Protein AF-0000000084514909 (afdb_homodimer)

Structure (mmCIF, N/CA/C/O backbone):
data_AF-0000000084514909-model_v1
#
loop_
_entity.id
_entity.type
_entity.pdbx_description
1 polymer 'Pyruvate kinase'
#
loop_
_atom_site.group_PDB
_atom_site.id
_atom_site.type_symbol
_atom_site.label_atom_id
_atom_site.label_alt_id
_atom_site.label_comp_id
_atom_site.label_asym_id
_atom_site.label_entity_id
_atom_site.label_seq_id
_atom_site.pdbx_PDB_ins_code
_atom_site.Cartn_x
_atom_site.Cartn_y
_atom_site.Cartn_z
_atom_site.occupancy
_atom_site.B_iso_or_equiv
_atom_site.auth_seq_id
_atom_site.auth_comp_id
_atom_site.auth_asym_id
_atom_site.auth_atom_id
_atom_site.pdbx_PDB_model_num
ATOM 1 N N . MET A 1 1 ? -3.527 11.102 -21.078 1 79.94 1 MET A N 1
ATOM 2 C CA . MET A 1 1 ? -3.75 11.445 -19.672 1 79.94 1 MET A CA 1
ATOM 3 C C . MET A 1 1 ? -2.855 10.609 -18.766 1 79.94 1 MET A C 1
ATOM 5 O O . MET A 1 1 ? -2.791 9.391 -18.906 1 79.94 1 MET A O 1
ATOM 9 N N . SER A 1 2 ? -2.047 11.258 -17.984 1 88.5 2 SER A N 1
ATOM 10 C CA . SER A 1 2 ? -1.167 10.57 -17.031 1 88.5 2 SER A CA 1
ATOM 11 C C . SER A 1 2 ? -1.958 9.961 -15.883 1 88.5 2 SER A C 1
ATOM 13 O O . SER A 1 2 ? -3.146 10.242 -15.719 1 88.5 2 SER A O 1
ATOM 15 N N . GLN A 1 3 ? -1.346 9.023 -15.188 1 90.44 3 GLN A N 1
ATOM 16 C CA . GLN A 1 3 ? -1.979 8.461 -14 1 90.44 3 GLN A CA 1
ATOM 17 C C . GLN A 1 3 ? -2.357 9.555 -13.008 1 90.44 3 GLN A C 1
ATOM 19 O O . GLN A 1 3 ? -3.424 9.5 -12.391 1 90.44 3 GLN A O 1
ATOM 24 N N . LEU A 1 4 ? -1.54 10.539 -12.852 1 93.75 4 LEU A N 1
ATOM 25 C CA . LEU A 1 4 ? -1.827 11.648 -11.945 1 93.75 4 LEU A CA 1
ATOM 26 C C . LEU A 1 4 ? -3.072 12.406 -12.391 1 93.75 4 LEU A C 1
ATOM 28 O O . LEU A 1 4 ? -3.936 12.727 -11.57 1 93.75 4 LEU A O 1
ATOM 32 N N . ALA A 1 5 ? -3.174 12.68 -13.648 1 94.94 5 ALA A N 1
ATOM 33 C CA . ALA A 1 5 ? -4.359 13.344 -14.18 1 94.94 5 ALA A CA 1
ATOM 34 C C . ALA A 1 5 ? -5.617 12.523 -13.922 1 94.94 5 ALA A C 1
ATOM 36 O O . ALA A 1 5 ? -6.664 13.07 -13.57 1 94.94 5 ALA A O 1
ATOM 37 N N . HIS A 1 6 ? -5.492 11.211 -14.109 1 94.56 6 HIS A N 1
ATOM 38 C CA . HIS A 1 6 ? -6.598 10.305 -13.836 1 94.56 6 HIS A CA 1
ATOM 39 C C . HIS A 1 6 ? -7.016 10.367 -12.367 1 94.56 6 HIS A C 1
ATOM 41 O O . HIS A 1 6 ? -8.211 10.367 -12.062 1 94.56 6 HIS A O 1
ATOM 47 N N . ASN A 1 7 ? -6.066 10.438 -11.469 1 95.94 7 ASN A N 1
ATOM 48 C CA . ASN A 1 7 ? -6.336 10.484 -10.039 1 95.94 7 ASN A CA 1
ATOM 49 C C . ASN A 1 7 ? -7.223 11.672 -9.672 1 95.94 7 ASN A C 1
ATOM 51 O O . ASN A 1 7 ? -8.023 11.586 -8.734 1 95.94 7 ASN A O 1
ATOM 55 N N . LEU A 1 8 ? -7.082 12.773 -10.422 1 96 8 LEU A N 1
ATOM 56 C CA . LEU A 1 8 ? -7.828 13.992 -10.133 1 96 8 LEU A CA 1
ATOM 57 C C . LEU A 1 8 ? -9.305 13.82 -10.469 1 96 8 LEU A C 1
ATOM 59 O O . LEU A 1 8 ? -10.148 14.609 -10.031 1 96 8 LEU A O 1
ATOM 63 N N . THR A 1 9 ? -9.648 12.789 -11.242 1 94.38 9 THR A N 1
ATOM 64 C CA . THR A 1 9 ? -11.016 12.578 -11.688 1 94.38 9 THR A CA 1
ATOM 65 C C . THR A 1 9 ? -11.703 11.5 -10.852 1 94.38 9 THR A C 1
ATOM 67 O O . THR A 1 9 ? -12.898 11.242 -11.023 1 94.38 9 THR A O 1
ATOM 70 N N . LEU A 1 10 ? -10.977 10.844 -10.008 1 94.56 10 LEU A N 1
ATOM 71 C CA . LEU A 1 10 ? -11.508 9.742 -9.219 1 94.56 10 LEU A CA 1
ATOM 72 C C . LEU A 1 10 ? -12.562 10.234 -8.242 1 94.56 10 LEU A C 1
ATOM 74 O O . LEU A 1 10 ? -12.547 11.391 -7.828 1 94.56 10 LEU A O 1
ATOM 78 N N . SER A 1 11 ? -13.492 9.328 -7.918 1 93.38 11 SER A N 1
ATOM 79 C CA . SER A 1 11 ? -14.523 9.57 -6.914 1 93.38 11 SER A CA 1
ATOM 80 C C . SER A 1 11 ? -14.773 8.328 -6.07 1 93.38 11 SER A C 1
ATOM 82 O O . SER A 1 11 ? -14.789 7.211 -6.59 1 93.38 11 SER A O 1
ATOM 84 N N . ILE A 1 12 ? -14.93 8.562 -4.801 1 92.81 12 ILE A N 1
ATOM 85 C CA . ILE A 1 12 ? -15.227 7.43 -3.93 1 92.81 12 ILE A CA 1
ATOM 86 C C . ILE A 1 12 ? -16.734 7.266 -3.791 1 92.81 12 ILE A C 1
ATOM 88 O O . ILE A 1 12 ? -17.203 6.41 -3.037 1 92.81 12 ILE A O 1
ATOM 92 N N . PHE A 1 13 ? -17.5 8.023 -4.508 1 87.25 13 PHE A N 1
ATOM 93 C CA . PHE A 1 13 ? -18.953 8.039 -4.332 1 87.25 13 PHE A CA 1
ATOM 94 C C . PHE A 1 13 ? -19.641 7.344 -5.496 1 87.25 13 PHE A C 1
ATOM 96 O O . PHE A 1 13 ? -20.875 7.176 -5.488 1 87.25 13 PHE A O 1
ATOM 103 N N . GLU A 1 14 ? -18.875 6.926 -6.438 1 83.25 14 GLU A N 1
ATOM 104 C CA . GLU A 1 14 ? -19.438 6.207 -7.578 1 83.25 14 GLU A CA 1
ATOM 105 C C . GLU A 1 14 ? -19.547 4.715 -7.289 1 83.25 14 GLU A C 1
ATOM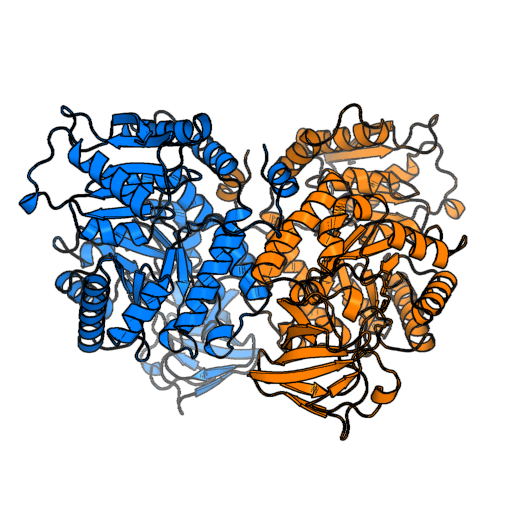 107 O O . GLU A 1 14 ? -18.797 4.176 -6.473 1 83.25 14 GLU A O 1
ATOM 112 N N . PRO A 1 15 ? -20.5 4.109 -7.961 1 81.94 15 PRO A N 1
ATOM 113 C CA . PRO A 1 15 ? -20.641 2.66 -7.777 1 81.94 15 PRO A CA 1
ATOM 114 C C . PRO A 1 15 ? -19.438 1.885 -8.32 1 81.94 15 PRO A C 1
ATOM 116 O O . PRO A 1 15 ? -18.719 2.377 -9.203 1 81.94 15 PRO A O 1
ATOM 119 N N . LEU A 1 16 ? -19.328 0.711 -7.797 1 81 16 LEU A N 1
ATOM 120 C CA . LEU A 1 16 ? -18.25 -0.158 -8.25 1 81 16 LEU A CA 1
ATOM 121 C C . LEU A 1 16 ? -18.562 -0.744 -9.617 1 81 16 LEU A C 1
ATOM 123 O O . LEU A 1 16 ? -19.719 -0.833 -10.016 1 81 16 LEU A O 1
ATOM 127 N N . ALA A 1 17 ? -17.469 -1.122 -10.258 1 82.56 17 ALA A N 1
ATOM 128 C CA . ALA A 1 17 ? -17.594 -1.82 -11.531 1 82.56 17 ALA A CA 1
ATOM 129 C C . ALA A 1 17 ? -18.297 -3.164 -11.352 1 82.56 17 ALA A C 1
ATOM 131 O O . ALA A 1 17 ? -18.266 -3.742 -10.258 1 82.56 17 ALA A O 1
ATOM 132 N N . ASN A 1 18 ? -18.922 -3.609 -12.367 1 84.94 18 ASN A N 1
ATOM 133 C CA . ASN A 1 18 ? -19.641 -4.879 -12.32 1 84.94 18 ASN A CA 1
ATOM 134 C C . ASN A 1 18 ? -18.719 -6.051 -12.672 1 84.94 18 ASN A C 1
ATOM 136 O O . ASN A 1 18 ? -19.188 -7.176 -12.844 1 84.94 18 ASN A O 1
ATOM 140 N N . TYR A 1 19 ? -17.547 -5.723 -12.906 1 91.44 19 TYR A N 1
ATOM 141 C CA . TYR A 1 19 ? -16.594 -6.766 -13.25 1 91.44 19 TYR A CA 1
ATOM 142 C C . TYR A 1 19 ? -15.297 -6.609 -12.461 1 91.44 19 TYR A C 1
ATOM 144 O O . TYR A 1 19 ? -14.781 -5.5 -12.32 1 91.44 19 TYR A O 1
ATOM 152 N N . ARG A 1 20 ? -14.812 -7.734 -11.875 1 95.56 20 ARG A N 1
ATOM 153 C CA . ARG A 1 20 ? -13.539 -7.75 -11.156 1 95.56 20 ARG A CA 1
ATOM 154 C C . ARG A 1 20 ? -12.422 -8.312 -12.039 1 95.56 20 ARG A C 1
ATOM 156 O O . ARG A 1 20 ? -12.492 -9.461 -12.477 1 95.56 20 ARG A O 1
ATOM 163 N N . ALA A 1 21 ? -11.383 -7.566 -12.242 1 97 21 ALA A N 1
ATOM 164 C CA . ALA A 1 21 ? -10.281 -7.973 -13.117 1 97 21 ALA A CA 1
ATOM 165 C C . ALA A 1 21 ? -9.367 -8.977 -12.422 1 97 21 ALA A C 1
ATOM 167 O O . ALA A 1 21 ? -8.984 -9.992 -13.016 1 97 21 ALA A O 1
ATOM 168 N N . ASN A 1 22 ? -8.992 -8.758 -11.172 1 98.19 22 ASN A N 1
ATOM 169 C CA . ASN A 1 22 ? -8.07 -9.617 -10.445 1 98.19 22 ASN A CA 1
ATOM 170 C C . ASN A 1 22 ? -8.727 -10.945 -10.062 1 98.19 22 ASN A C 1
ATOM 172 O O . ASN A 1 22 ? -9.914 -10.977 -9.734 1 98.19 22 ASN A O 1
ATOM 176 N N . ARG A 1 23 ? -7.961 -11.945 -10.148 1 98.44 23 ARG A N 1
ATOM 177 C CA . ARG A 1 23 ? -8.414 -13.273 -9.75 1 98.44 23 ARG A CA 1
ATOM 178 C C . ARG A 1 23 ? -7.984 -13.594 -8.32 1 98.44 23 ARG A C 1
ATOM 180 O O . ARG A 1 23 ? -7.004 -13.039 -7.828 1 98.44 23 ARG A O 1
ATOM 187 N N . ILE A 1 24 ? -8.789 -14.508 -7.629 1 98.75 24 ILE A N 1
ATOM 188 C CA . ILE A 1 24 ? -8.508 -14.797 -6.227 1 98.75 24 ILE A CA 1
ATOM 189 C C . ILE A 1 24 ? -8.211 -16.281 -6.059 1 98.75 24 ILE A C 1
ATOM 191 O O . ILE A 1 24 ? -9.008 -17.141 -6.465 1 98.75 24 ILE A O 1
ATOM 195 N N . ILE A 1 25 ? -7.066 -16.562 -5.52 1 98.88 25 ILE A N 1
ATOM 196 C CA . ILE A 1 25 ? -6.656 -17.922 -5.188 1 98.88 25 ILE A CA 1
ATOM 197 C C . ILE A 1 25 ? -6.941 -18.203 -3.713 1 98.88 25 ILE A C 1
ATOM 199 O O . ILE A 1 25 ? -6.586 -17.406 -2.844 1 98.88 25 ILE A O 1
ATOM 203 N N . CYS A 1 26 ? -7.594 -19.297 -3.424 1 98.81 26 CYS A N 1
ATOM 204 C CA . CYS A 1 26 ? -7.887 -19.688 -2.047 1 98.81 26 CYS A CA 1
ATOM 205 C C . CYS A 1 26 ? -7.211 -21 -1.69 1 98.81 26 CYS A C 1
ATOM 207 O O . CYS A 1 26 ? -7.246 -21.953 -2.475 1 98.81 26 CYS A O 1
ATOM 209 N N . THR A 1 27 ? -6.598 -21.031 -0.572 1 98.56 27 THR A N 1
ATOM 210 C CA . THR A 1 27 ? -6.043 -22.281 -0.065 1 98.56 27 THR A CA 1
ATOM 211 C C . THR A 1 27 ? -7.117 -23.109 0.636 1 98.56 27 THR A C 1
ATOM 213 O O . THR A 1 27 ? -7.852 -22.594 1.479 1 98.56 27 THR A O 1
ATOM 216 N N . ILE A 1 28 ? -7.176 -24.359 0.264 1 98.62 28 ILE A N 1
ATOM 217 C CA . ILE A 1 28 ? -8.219 -25.219 0.816 1 98.62 28 ILE A CA 1
ATOM 218 C C . ILE A 1 28 ? -7.672 -25.984 2.014 1 98.62 28 ILE A C 1
ATOM 220 O O . ILE A 1 28 ? -6.566 -26.531 1.955 1 98.62 28 ILE A O 1
ATOM 224 N N . GLY A 1 29 ? -8.398 -25.891 3.055 1 97.75 29 GLY A N 1
ATOM 225 C CA . GLY A 1 29 ? -8.102 -26.656 4.254 1 97.75 29 GLY A CA 1
ATOM 226 C C . GLY A 1 29 ? -9.266 -27.516 4.723 1 97.75 29 GLY A C 1
ATOM 227 O O . GLY A 1 29 ? -10.266 -27.656 4.012 1 97.75 29 GLY A O 1
ATOM 228 N N . PRO A 1 30 ? -9.094 -28.125 5.844 1 96.25 30 PRO A N 1
ATOM 229 C CA . PRO A 1 30 ? -10.125 -29.062 6.332 1 96.25 30 PRO A CA 1
ATOM 230 C C . PRO A 1 30 ? -11.5 -28.406 6.449 1 96.25 30 PRO A C 1
ATOM 232 O O . PRO A 1 30 ? -12.508 -29.016 6.102 1 96.25 30 PRO A O 1
ATOM 235 N N . SER A 1 31 ? -11.555 -27.172 6.84 1 95.44 31 SER A N 1
ATOM 236 C CA . SER A 1 31 ? -12.828 -26.5 7.082 1 95.44 31 SER A CA 1
ATOM 237 C C . SER A 1 31 ? -13.461 -26.031 5.777 1 95.44 31 SER A C 1
ATOM 239 O O . SER A 1 31 ? -14.648 -25.688 5.742 1 95.44 31 SER A O 1
ATOM 241 N N . THR A 1 32 ? -12.727 -26.062 4.691 1 98.25 32 THR A N 1
ATOM 242 C CA . THR A 1 32 ? -13.242 -25.578 3.418 1 98.25 32 THR A CA 1
ATOM 243 C C . THR A 1 32 ? -13.188 -26.672 2.354 1 98.25 32 THR A C 1
ATOM 245 O O . THR A 1 32 ? -13.281 -26.375 1.158 1 98.25 32 THR A O 1
ATOM 248 N N . GLN A 1 33 ? -13.102 -27.891 2.773 1 98 33 GLN A N 1
ATOM 249 C CA . GLN A 1 33 ? -12.859 -29 1.853 1 98 33 GLN A CA 1
ATOM 250 C C . GLN A 1 33 ? -14.172 -29.547 1.298 1 98 33 GLN A C 1
ATOM 252 O O . GLN A 1 33 ? -14.211 -30.078 0.186 1 98 33 GLN A O 1
ATOM 257 N N . SER A 1 34 ? -15.312 -29.422 2.029 1 98.56 34 SER A N 1
ATOM 258 C CA . SER A 1 34 ? -16.578 -30.016 1.596 1 98.56 34 SER A CA 1
ATOM 259 C C . SER A 1 34 ? -17.094 -29.344 0.325 1 98.56 34 SER A C 1
ATOM 261 O O . SER A 1 34 ? -16.734 -28.203 0.035 1 98.56 34 SER A O 1
ATOM 263 N N . VAL A 1 35 ? -17.906 -30.078 -0.401 1 98.81 35 VAL A N 1
ATOM 264 C CA . VAL A 1 35 ? -18.469 -29.562 -1.642 1 98.81 35 VAL A CA 1
ATOM 265 C C . VAL A 1 35 ? -19.25 -28.281 -1.361 1 98.81 35 VAL A C 1
ATOM 267 O O . VAL A 1 35 ? -19.109 -27.297 -2.09 1 98.81 35 VAL A O 1
ATOM 270 N N . GLU A 1 36 ? -19.984 -28.219 -0.277 1 98.69 36 GLU A N 1
ATOM 271 C CA . GLU A 1 36 ? -20.781 -27.047 0.067 1 98.69 36 GLU A CA 1
ATOM 272 C C . GLU A 1 36 ? -19.875 -25.859 0.417 1 98.69 36 GLU A C 1
ATOM 274 O O . GLU A 1 36 ? -20.156 -24.734 0.009 1 98.69 36 GLU A O 1
ATOM 279 N N . ALA A 1 37 ? -18.859 -26.156 1.166 1 98.69 37 ALA A N 1
ATOM 280 C CA . ALA A 1 37 ? -17.922 -25.094 1.52 1 98.69 37 ALA A CA 1
ATOM 281 C C . ALA A 1 37 ? -17.219 -24.547 0.281 1 98.69 37 ALA A C 1
ATOM 283 O O . ALA A 1 37 ? -17 -23.328 0.165 1 98.69 37 ALA A O 1
ATOM 284 N N . LEU A 1 38 ? -16.875 -25.406 -0.587 1 98.88 38 LEU A N 1
ATOM 285 C CA . LEU A 1 38 ? -16.219 -25.016 -1.822 1 98.88 38 LEU A CA 1
ATOM 286 C C . LEU A 1 38 ? -17.156 -24.188 -2.705 1 98.88 38 LEU A C 1
ATOM 288 O O . LEU A 1 38 ? -16.719 -23.203 -3.322 1 98.88 38 LEU A O 1
ATOM 292 N N . LYS A 1 39 ? -18.406 -24.594 -2.781 1 98.81 39 LYS A N 1
ATOM 293 C CA . LYS A 1 39 ? -19.375 -23.781 -3.52 1 98.81 39 LYS A CA 1
ATOM 294 C C . LYS A 1 39 ? -19.453 -22.375 -2.963 1 98.81 39 LYS A C 1
ATOM 296 O O . LYS A 1 39 ? -19.531 -21.406 -3.725 1 98.81 39 LYS A O 1
ATOM 301 N N . ALA A 1 40 ? -19.406 -22.297 -1.657 1 98.75 40 ALA A N 1
ATOM 302 C CA . ALA A 1 40 ? -19.484 -21 -1 1 98.75 40 ALA A CA 1
ATOM 303 C C . ALA A 1 40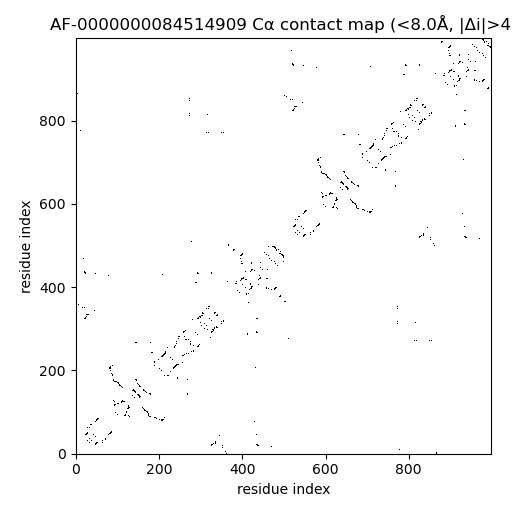 ? -18.266 -20.156 -1.33 1 98.75 40 ALA A C 1
ATOM 305 O O . ALA A 1 40 ? -18.391 -18.938 -1.567 1 98.75 40 ALA A O 1
ATOM 306 N N . LEU A 1 41 ? -17.094 -20.734 -1.33 1 98.81 41 LEU A N 1
ATOM 307 C CA . LEU A 1 41 ? -15.875 -20.016 -1.692 1 98.81 41 LEU A CA 1
ATOM 308 C C . LEU A 1 41 ? -15.938 -19.516 -3.137 1 98.81 41 LEU A C 1
ATOM 310 O O . LEU A 1 41 ? -15.586 -18.375 -3.428 1 98.81 41 LEU A O 1
ATOM 314 N N . ILE A 1 42 ? -16.406 -20.438 -4.016 1 98.75 42 ILE A N 1
ATOM 315 C CA . ILE A 1 42 ? -16.516 -20.094 -5.434 1 98.75 42 ILE A CA 1
ATOM 316 C C . ILE A 1 42 ? -17.484 -18.938 -5.617 1 98.75 42 ILE A C 1
ATOM 318 O O . ILE A 1 42 ? -17.172 -17.969 -6.32 1 98.75 42 ILE A O 1
ATOM 322 N N . GLN A 1 43 ? -18.562 -18.953 -4.91 1 98.38 43 GLN A N 1
ATOM 323 C CA . GLN A 1 43 ? -19.578 -17.906 -5.008 1 98.38 43 GLN A CA 1
ATOM 324 C C . GLN A 1 43 ? -19.078 -16.594 -4.387 1 98.38 43 GLN A C 1
ATOM 326 O O . GLN A 1 43 ? -19.547 -15.516 -4.746 1 98.38 43 GLN A O 1
ATOM 331 N N . SER A 1 44 ? -18.141 -16.766 -3.473 1 98.31 44 SER A N 1
ATOM 332 C CA . SER A 1 44 ? -17.578 -15.586 -2.828 1 98.31 44 SER A CA 1
ATOM 333 C C . SER A 1 44 ? -16.531 -14.922 -3.721 1 98.31 44 SER A C 1
ATOM 335 O O . SER A 1 44 ? -16.172 -13.766 -3.498 1 98.31 44 SER A O 1
ATOM 337 N N . GLY A 1 45 ? -15.961 -15.688 -4.672 1 97.81 45 GLY A N 1
ATOM 338 C CA . GLY A 1 45 ? -15.062 -15.039 -5.613 1 97.81 45 GLY A CA 1
ATOM 339 C C . GLY A 1 45 ? -13.852 -15.883 -5.953 1 97.81 45 GLY A C 1
ATOM 340 O O . GLY A 1 45 ? -12.977 -15.445 -6.715 1 97.81 45 GLY A O 1
ATOM 341 N N . MET A 1 46 ? -13.734 -17.125 -5.473 1 98.69 46 MET A N 1
ATOM 342 C CA . MET A 1 46 ? -12.562 -17.969 -5.707 1 98.69 46 MET A CA 1
ATOM 343 C C . MET A 1 46 ? -12.477 -18.375 -7.172 1 98.69 46 MET A C 1
ATOM 345 O O . MET A 1 46 ? -13.461 -18.828 -7.758 1 98.69 46 MET A O 1
ATOM 349 N N . SER A 1 47 ? -11.266 -18.234 -7.715 1 98.12 47 SER A N 1
ATOM 350 C CA . SER A 1 47 ? -11.016 -18.625 -9.102 1 98.12 47 SER A CA 1
ATOM 351 C C . SER A 1 47 ? -10.102 -19.844 -9.172 1 98.12 47 SER A C 1
ATOM 353 O O . SER A 1 47 ? -10.094 -20.562 -10.172 1 98.12 47 SER A O 1
ATOM 355 N N . VAL A 1 48 ? -9.266 -20.016 -8.188 1 98.88 48 VAL A N 1
ATOM 356 C CA . VAL A 1 48 ? -8.289 -21.109 -8.141 1 98.88 48 VAL A CA 1
ATOM 357 C C . VAL A 1 48 ? -8.266 -21.719 -6.742 1 98.88 48 VAL A C 1
ATOM 359 O O . VAL A 1 48 ? -8.227 -21 -5.738 1 98.88 48 VAL A O 1
ATOM 362 N N . ALA A 1 49 ? -8.367 -23.016 -6.672 1 98.88 49 ALA A N 1
ATOM 363 C CA . ALA A 1 49 ? -8.195 -23.766 -5.422 1 98.88 49 ALA A CA 1
ATOM 364 C C . ALA A 1 49 ? -6.758 -24.234 -5.266 1 98.88 49 ALA A C 1
ATOM 366 O O . ALA A 1 49 ? -6.27 -25.031 -6.074 1 98.88 49 ALA A O 1
ATOM 367 N N . ARG A 1 50 ? -6.145 -23.734 -4.258 1 98.81 50 ARG A N 1
ATOM 368 C CA . ARG A 1 50 ? -4.77 -24.125 -3.963 1 98.81 50 ARG A CA 1
ATOM 369 C C . ARG A 1 50 ? -4.723 -25.266 -2.959 1 98.81 50 ARG A C 1
ATOM 371 O O . ARG A 1 50 ? -5.379 -25.219 -1.918 1 98.81 50 ARG A O 1
ATOM 378 N N . MET A 1 51 ? -3.969 -26.281 -3.309 1 98.25 51 MET A N 1
ATOM 379 C CA . MET A 1 51 ? -3.695 -27.391 -2.406 1 98.25 51 MET A CA 1
ATOM 380 C C . MET A 1 51 ? -2.252 -27.344 -1.914 1 98.25 51 MET A C 1
ATOM 382 O O . MET A 1 51 ? -1.318 -27.5 -2.703 1 98.25 51 MET A O 1
ATOM 386 N N . ASN A 1 52 ? -2.111 -27.219 -0.638 1 97.12 52 ASN A N 1
ATOM 387 C CA . ASN A 1 52 ? -0.79 -27.125 -0.027 1 97.12 52 ASN A CA 1
ATOM 388 C C . ASN A 1 52 ? -0.241 -28.5 0.335 1 97.12 52 ASN A C 1
ATOM 390 O O . ASN A 1 52 ? -0.658 -29.094 1.328 1 97.12 52 ASN A O 1
ATOM 394 N N . PHE A 1 53 ? 0.736 -28.969 -0.344 1 97.62 53 PHE A N 1
ATOM 395 C CA . PHE A 1 53 ? 1.229 -30.328 -0.191 1 97.62 53 PHE A CA 1
ATOM 396 C C . PHE A 1 53 ? 2.297 -30.406 0.893 1 97.62 53 PHE A C 1
ATOM 398 O O . PHE A 1 53 ? 2.852 -31.469 1.156 1 97.62 53 PHE A O 1
ATOM 405 N N . SER A 1 54 ? 2.623 -29.25 1.465 1 91.12 54 SER A N 1
ATOM 406 C CA . SER A 1 54 ? 3.385 -29.312 2.709 1 91.12 54 SER A CA 1
ATOM 407 C C . SER A 1 54 ? 2.609 -30.047 3.793 1 91.12 54 SER A C 1
ATOM 409 O O . SER A 1 54 ? 3.203 -30.562 4.742 1 91.12 54 SER A O 1
ATOM 411 N N . HIS A 1 55 ? 1.35 -30.078 3.543 1 86.38 55 HIS A N 1
ATOM 412 C CA . HIS A 1 55 ? 0.448 -30.703 4.5 1 86.38 55 HIS A CA 1
ATOM 413 C C . HIS A 1 55 ? -0.498 -31.688 3.811 1 86.38 55 HIS A C 1
ATOM 415 O O . HIS A 1 55 ? -0.781 -31.547 2.619 1 86.38 55 HIS A O 1
ATOM 421 N N . GLY A 1 56 ? -0.928 -32.688 4.512 1 86.94 56 GLY A N 1
ATOM 422 C CA . GLY A 1 56 ? -1.953 -33.594 4.016 1 86.94 56 GLY A CA 1
ATOM 423 C C . GLY A 1 56 ? -1.389 -34.75 3.213 1 86.94 56 GLY A C 1
ATOM 424 O O . GLY A 1 56 ? -0.292 -34.625 2.658 1 86.94 56 GLY A O 1
ATOM 425 N N . SER A 1 57 ? -2.174 -35.781 3.062 1 94.81 57 SER A N 1
ATOM 426 C CA . SER A 1 57 ? -1.825 -36.969 2.279 1 94.81 57 SER A CA 1
ATOM 427 C C . SER A 1 57 ? -2.383 -36.875 0.862 1 94.81 57 SER A C 1
ATOM 429 O O . SER A 1 57 ? -3.195 -36 0.565 1 94.81 57 SER A O 1
ATOM 431 N N . HIS A 1 58 ? -1.889 -37.719 -0.021 1 97.19 58 HIS A N 1
ATOM 432 C CA . HIS A 1 58 ? -2.441 -37.781 -1.368 1 97.19 58 HIS A CA 1
ATOM 433 C C . HIS A 1 58 ? -3.936 -38.094 -1.335 1 97.19 58 HIS A C 1
ATOM 435 O O . HIS A 1 58 ? -4.695 -37.594 -2.162 1 97.19 58 HIS A O 1
ATOM 441 N N . GLU A 1 59 ? -4.371 -38.875 -0.408 1 97.44 59 GLU A N 1
ATOM 442 C CA . GLU A 1 59 ? -5.789 -39.219 -0.268 1 97.44 59 GLU A CA 1
ATOM 443 C C . GLU A 1 59 ? -6.609 -37.969 0.086 1 97.44 59 GLU A C 1
ATOM 445 O O . GLU A 1 59 ? -7.68 -37.75 -0.483 1 97.44 59 GLU A O 1
ATOM 450 N N . TYR A 1 60 ? -6.082 -37.25 0.998 1 97.31 60 TYR A N 1
ATOM 451 C CA . TYR A 1 60 ? -6.734 -36 1.378 1 97.31 60 TYR A CA 1
ATOM 452 C C . TYR A 1 60 ? -6.871 -35.062 0.18 1 97.31 60 TYR A C 1
ATOM 454 O O . TYR A 1 60 ? -7.945 -34.531 -0.07 1 97.31 60 TYR A O 1
ATOM 462 N N . HIS A 1 61 ? -5.816 -34.938 -0.547 1 98.12 61 HIS A N 1
ATOM 463 C CA . HIS A 1 61 ? -5.809 -34 -1.68 1 98.12 61 HIS A CA 1
ATOM 464 C C . HIS A 1 61 ? -6.688 -34.531 -2.814 1 98.12 61 HIS A C 1
ATOM 466 O O . HIS A 1 61 ? -7.305 -33.75 -3.535 1 98.12 61 HIS A O 1
ATOM 472 N N . GLN A 1 62 ? -6.719 -35.844 -2.992 1 98.44 62 GLN A N 1
ATOM 473 C CA . GLN A 1 62 ? -7.625 -36.438 -3.984 1 98.44 62 GLN A CA 1
ATOM 474 C C . GLN A 1 62 ? -9.078 -36.062 -3.664 1 98.44 62 GLN A C 1
ATOM 476 O O . GLN A 1 62 ? -9.844 -35.719 -4.559 1 98.44 62 GLN A O 1
ATOM 481 N N . THR A 1 63 ? -9.383 -36.219 -2.4 1 98.38 63 THR A N 1
ATOM 482 C CA . THR A 1 63 ? -10.727 -35.844 -1.965 1 98.38 63 THR A CA 1
ATOM 483 C C . THR A 1 63 ? -11.008 -34.375 -2.268 1 98.38 63 THR A C 1
ATOM 485 O O . THR A 1 63 ? -12.078 -34.031 -2.768 1 98.38 63 THR A O 1
ATOM 488 N N . THR A 1 64 ? -10.062 -33.531 -1.971 1 98.56 64 THR A N 1
ATOM 489 C CA . THR A 1 64 ? -10.211 -32.094 -2.234 1 98.56 64 THR A CA 1
ATOM 490 C C . THR A 1 64 ? -10.422 -31.844 -3.725 1 98.56 64 THR A C 1
ATOM 492 O O . THR A 1 64 ? -11.305 -31.078 -4.105 1 98.56 64 THR A O 1
ATOM 495 N N . ILE A 1 65 ? -9.641 -32.5 -4.578 1 98.69 65 ILE A N 1
ATOM 496 C CA . ILE A 1 65 ? -9.719 -32.344 -6.027 1 98.69 65 ILE A CA 1
ATOM 497 C C . ILE A 1 65 ? -11.109 -32.75 -6.516 1 98.69 65 ILE A C 1
ATOM 499 O O . ILE A 1 65 ? -11.758 -32.031 -7.262 1 98.69 65 ILE A O 1
ATOM 503 N N . ASN A 1 66 ? -11.539 -33.906 -6.047 1 98.75 66 ASN A N 1
ATOM 504 C CA . ASN A 1 66 ? -12.859 -34.375 -6.43 1 98.75 66 ASN A CA 1
ATOM 505 C C . ASN A 1 66 ? -13.961 -33.406 -6.023 1 98.75 66 ASN A C 1
ATOM 507 O O . ASN A 1 66 ? -14.875 -33.125 -6.801 1 98.75 66 ASN A O 1
ATOM 511 N N . ASN A 1 67 ? -13.844 -32.938 -4.805 1 98.88 67 ASN A N 1
ATOM 512 C CA . ASN A 1 67 ? -14.859 -32.031 -4.289 1 98.88 67 ASN A CA 1
ATOM 513 C C . ASN A 1 67 ? -14.867 -30.703 -5.055 1 98.88 67 ASN A C 1
ATOM 515 O O . ASN A 1 67 ? -15.93 -30.141 -5.309 1 98.88 67 ASN A O 1
ATOM 519 N N . VAL A 1 68 ? -13.727 -30.188 -5.438 1 98.81 68 VAL A N 1
ATOM 520 C CA . VAL A 1 68 ? -13.633 -28.953 -6.207 1 98.81 68 VAL A CA 1
ATOM 521 C C . VAL A 1 68 ? -14.297 -29.156 -7.57 1 98.81 68 VAL A C 1
ATOM 523 O O . VAL A 1 68 ? -15.07 -28.297 -8.023 1 98.81 68 VAL A O 1
ATOM 526 N N . ARG A 1 69 ? -13.977 -30.25 -8.195 1 98.56 69 ARG A N 1
ATOM 527 C CA . ARG A 1 69 ? -14.547 -30.547 -9.508 1 98.56 69 ARG A CA 1
ATOM 528 C C . ARG A 1 69 ? -16.062 -30.672 -9.422 1 98.56 69 ARG A C 1
ATOM 530 O O . ARG A 1 69 ? -16.781 -30.156 -10.281 1 98.56 69 ARG A O 1
ATOM 537 N N . GLN A 1 70 ? -16.5 -31.312 -8.398 1 98.75 70 GLN A N 1
ATOM 538 C CA . GLN A 1 70 ? -17.953 -31.453 -8.203 1 98.75 70 GLN A CA 1
ATOM 539 C C . GLN A 1 70 ? -18.609 -30.109 -7.957 1 98.75 70 GLN A C 1
ATOM 541 O O . GLN A 1 70 ? -19.641 -29.797 -8.555 1 98.75 70 GLN A O 1
ATOM 546 N N . ALA A 1 71 ? -18.062 -29.312 -7.047 1 98.81 71 ALA A N 1
ATOM 547 C CA . ALA A 1 71 ? -18.609 -27.984 -6.738 1 98.81 71 ALA A CA 1
ATOM 548 C C . ALA A 1 71 ? -18.672 -27.109 -7.988 1 98.81 71 ALA A C 1
ATOM 550 O O . ALA A 1 71 ? -19.688 -26.469 -8.25 1 98.81 71 ALA A O 1
ATOM 551 N N . ALA A 1 72 ? -17.594 -27.125 -8.766 1 98.44 72 ALA A N 1
ATOM 552 C CA . ALA A 1 72 ? -17.516 -26.344 -10 1 98.44 72 ALA A CA 1
ATOM 553 C C . ALA A 1 72 ? -18.578 -26.797 -11 1 98.44 72 ALA A C 1
ATOM 555 O O . ALA A 1 72 ? -19.25 -25.969 -11.617 1 98.44 72 ALA A O 1
ATOM 556 N N . ALA A 1 73 ? -18.703 -28.062 -11.125 1 97.75 73 ALA A N 1
ATOM 557 C CA . ALA A 1 73 ? -19.688 -28.625 -12.047 1 97.75 73 ALA A CA 1
ATOM 558 C C . ALA A 1 73 ? -21.109 -28.234 -11.641 1 97.75 73 ALA A C 1
ATOM 560 O O . ALA A 1 73 ? -21.922 -27.875 -12.484 1 97.75 73 ALA A O 1
ATOM 561 N N . GLU A 1 74 ? -21.359 -28.328 -10.391 1 98.31 74 GLU A N 1
ATOM 562 C CA . GLU A 1 74 ? -22.688 -28.016 -9.891 1 98.31 74 GLU A CA 1
ATOM 563 C C . GLU A 1 74 ? -23.016 -26.531 -10.078 1 98.31 74 GLU A C 1
ATOM 565 O O . GLU A 1 74 ? -24.172 -26.172 -10.297 1 98.31 74 GLU A O 1
ATOM 570 N N . LEU A 1 75 ? -22.047 -25.703 -10.008 1 97.81 75 LEU A N 1
ATOM 571 C CA . LEU A 1 75 ? -22.25 -24.266 -10.148 1 97.81 75 LEU A CA 1
ATOM 572 C C . LEU A 1 75 ? -22.125 -23.844 -11.609 1 97.81 75 LEU A C 1
ATOM 574 O O . LEU A 1 75 ? -22.453 -22.703 -11.961 1 97.81 75 LEU A O 1
ATOM 578 N N . GLY A 1 76 ? -21.625 -24.703 -12.477 1 96 76 GLY A N 1
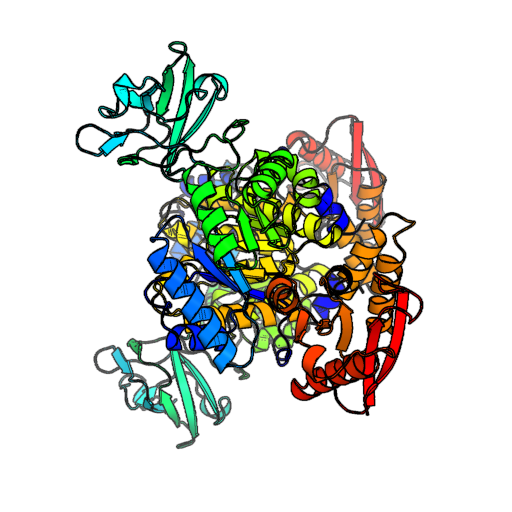ATOM 579 C CA . GLY A 1 76 ? -21.484 -24.406 -13.891 1 96 76 GLY A CA 1
ATOM 580 C C . GLY A 1 76 ? -20.344 -23.453 -14.188 1 96 76 GLY A C 1
ATOM 581 O O . GLY A 1 76 ? -20.469 -22.594 -15.055 1 96 76 GLY A O 1
ATOM 582 N N . VAL A 1 77 ? -19.312 -23.484 -13.391 1 96.88 77 VAL A N 1
ATOM 583 C CA . VAL A 1 77 ? -18.188 -22.594 -13.586 1 96.88 77 VAL A CA 1
ATOM 584 C C . VAL A 1 77 ? -16.891 -23.406 -13.711 1 96.88 77 VAL A C 1
ATOM 586 O O . VAL A 1 77 ? -16.891 -24.609 -13.461 1 96.88 77 VAL A O 1
ATOM 589 N N . HIS A 1 78 ? -15.852 -22.812 -14.188 1 97.19 78 HIS A N 1
ATOM 590 C CA . HIS A 1 78 ? -14.531 -23.422 -14.273 1 97.19 78 HIS A CA 1
ATOM 591 C C . HIS A 1 78 ? -13.633 -22.938 -13.141 1 97.19 78 HIS A C 1
ATOM 593 O O . HIS A 1 78 ? -13.422 -21.734 -12.977 1 97.19 78 HIS A O 1
ATOM 599 N N . VAL A 1 79 ? -13.133 -23.844 -12.32 1 98.56 79 VAL A N 1
ATOM 600 C CA . VAL A 1 79 ? -12.211 -23.531 -11.234 1 98.56 79 VAL A CA 1
ATOM 601 C C . VAL A 1 79 ? -10.898 -24.266 -11.43 1 98.56 79 VAL A C 1
ATOM 603 O O . VAL A 1 79 ? -10.891 -25.469 -11.711 1 98.56 79 VAL A O 1
ATOM 606 N N . ALA A 1 80 ? -9.812 -23.531 -11.383 1 98.81 80 ALA A N 1
ATOM 607 C CA . ALA A 1 80 ? -8.508 -24.156 -11.539 1 98.81 80 ALA A CA 1
ATOM 608 C C . ALA A 1 80 ? -8.039 -24.797 -10.234 1 98.81 80 ALA A C 1
ATOM 610 O O . ALA A 1 80 ? -8.422 -24.344 -9.148 1 98.81 80 ALA A O 1
ATOM 611 N N . ILE A 1 81 ? -7.293 -25.828 -10.391 1 98.81 81 ILE A N 1
ATOM 612 C CA . ILE A 1 81 ? -6.684 -26.531 -9.258 1 98.81 81 ILE A CA 1
ATOM 613 C C . ILE A 1 81 ? -5.164 -26.391 -9.32 1 98.81 81 ILE A C 1
ATOM 615 O O . ILE A 1 81 ? -4.551 -26.734 -10.336 1 98.81 81 ILE A O 1
ATOM 619 N N . ALA A 1 82 ? -4.598 -25.875 -8.234 1 98.88 82 ALA A N 1
ATOM 620 C CA . ALA A 1 82 ? -3.154 -25.672 -8.164 1 98.88 82 ALA A CA 1
ATOM 621 C C . ALA A 1 82 ? -2.533 -26.547 -7.078 1 98.88 82 ALA A C 1
ATOM 623 O O . ALA A 1 82 ? -2.969 -26.516 -5.926 1 98.88 82 ALA A O 1
ATOM 624 N N . LEU A 1 83 ? -1.608 -27.375 -7.488 1 98.81 83 LEU A N 1
ATOM 625 C CA . LEU A 1 83 ? -0.785 -28.141 -6.559 1 98.81 83 LEU A CA 1
ATOM 626 C C . LEU A 1 83 ? 0.442 -27.344 -6.133 1 98.81 83 LEU A C 1
ATOM 628 O O . LEU A 1 83 ? 1.271 -26.984 -6.969 1 98.81 83 LEU A O 1
ATOM 632 N N . ASP A 1 84 ? 0.543 -27.031 -4.852 1 98.38 84 ASP A N 1
ATOM 633 C CA . ASP A 1 84 ? 1.649 -26.266 -4.285 1 98.38 84 ASP A CA 1
ATOM 634 C C . ASP A 1 84 ? 2.666 -27.188 -3.609 1 98.38 84 ASP A C 1
ATOM 636 O O . ASP A 1 84 ? 2.416 -27.703 -2.518 1 98.38 84 ASP A O 1
ATOM 640 N N . THR A 1 85 ? 3.781 -27.281 -4.207 1 98.12 85 THR A N 1
ATOM 641 C CA . THR A 1 85 ? 4.789 -28.203 -3.695 1 98.12 85 THR A CA 1
ATOM 642 C C . THR A 1 85 ? 5.438 -27.656 -2.43 1 98.12 85 THR A C 1
ATOM 644 O O . THR A 1 85 ? 5.438 -26.438 -2.205 1 98.12 85 THR A O 1
ATOM 647 N N . LYS A 1 86 ? 5.945 -28.484 -1.604 1 95.62 86 LYS A N 1
ATOM 648 C CA . LYS A 1 86 ? 6.699 -28.078 -0.422 1 95.62 86 LYS A CA 1
ATOM 649 C C . LYS A 1 86 ? 8.047 -27.469 -0.81 1 95.62 86 LYS A C 1
ATOM 651 O O . LYS A 1 86 ? 8.406 -26.391 -0.33 1 95.62 86 LYS A O 1
ATOM 656 N N . GLY A 1 87 ? 8.727 -28.141 -1.777 1 93.88 87 GLY A N 1
ATOM 657 C CA . GLY A 1 87 ? 10.039 -27.688 -2.227 1 93.88 87 GLY A CA 1
ATOM 658 C C . GLY A 1 87 ? 11.156 -28.125 -1.297 1 93.88 87 GLY A C 1
ATOM 659 O O . GLY A 1 87 ? 10.906 -28.547 -0.167 1 93.88 87 GLY A O 1
ATOM 660 N N . PRO A 1 88 ? 12.367 -28.031 -1.827 1 92.62 88 PRO A N 1
ATOM 661 C CA . PRO A 1 88 ? 13.531 -28.359 -0.999 1 92.62 88 PRO A CA 1
ATOM 662 C C . PRO A 1 88 ? 13.836 -27.281 0.044 1 92.62 88 PRO A C 1
ATOM 664 O O . PRO A 1 88 ? 13.867 -26.094 -0.282 1 92.62 88 PRO A O 1
ATOM 667 N N . GLU A 1 89 ? 13.969 -27.625 1.28 1 91.81 89 GLU A N 1
ATOM 668 C CA . GLU A 1 89 ? 14.25 -26.672 2.355 1 91.81 89 GLU A CA 1
ATOM 669 C C . GLU A 1 89 ? 15.438 -27.141 3.199 1 91.81 89 GLU A C 1
ATOM 671 O O . GLU A 1 89 ? 15.781 -28.328 3.193 1 91.81 89 GLU A O 1
ATOM 676 N N . ILE A 1 90 ? 16.094 -26.172 3.787 1 95.06 90 ILE A N 1
ATOM 677 C CA . ILE A 1 90 ? 17.125 -26.438 4.773 1 95.06 90 ILE A CA 1
ATOM 678 C C . ILE A 1 90 ? 16.547 -26.359 6.18 1 95.06 90 ILE A C 1
ATOM 680 O O . ILE A 1 90 ? 15.781 -25.453 6.488 1 95.06 90 ILE A O 1
ATOM 684 N N . ARG A 1 91 ? 16.828 -27.359 6.996 1 96.56 91 ARG A N 1
ATOM 685 C CA . ARG A 1 91 ? 16.281 -27.391 8.352 1 96.56 91 ARG A CA 1
ATOM 686 C C . ARG A 1 91 ? 17.375 -27.734 9.375 1 96.56 91 ARG A C 1
ATOM 688 O O . ARG A 1 91 ? 18.406 -28.297 9.023 1 96.56 91 ARG A O 1
ATOM 695 N N . THR A 1 92 ? 17.125 -27.391 10.547 1 97.62 92 THR A N 1
ATOM 696 C CA . THR A 1 92 ? 17.969 -27.844 11.656 1 97.62 92 THR A CA 1
ATOM 697 C C . THR A 1 92 ? 17.641 -29.297 12.008 1 97.62 92 THR A C 1
ATOM 699 O O . THR A 1 92 ? 16.625 -29.844 11.562 1 97.62 92 THR A O 1
ATOM 702 N N . GLY A 1 93 ? 18.547 -29.875 12.75 1 97.62 93 GLY A N 1
ATOM 703 C CA . GLY A 1 93 ? 18.281 -31.203 13.273 1 97.62 93 GLY A CA 1
ATOM 704 C C . GLY A 1 93 ? 17.438 -31.188 14.539 1 97.62 93 GLY A C 1
ATOM 705 O O . GLY A 1 93 ? 16.625 -30.297 14.734 1 97.62 93 GLY A O 1
ATOM 706 N N . LEU A 1 94 ? 17.625 -32.25 15.305 1 98 94 LEU A N 1
ATOM 707 C CA . LEU A 1 94 ? 16.922 -32.375 16.578 1 98 94 LEU A CA 1
ATOM 708 C C . LEU A 1 94 ? 17.781 -31.812 17.719 1 98 94 LEU A C 1
ATOM 710 O O . LEU A 1 94 ? 19 -31.875 17.672 1 98 94 LEU A O 1
ATOM 714 N N . PHE A 1 95 ? 17.156 -31.328 18.672 1 97.94 95 PHE A N 1
ATOM 715 C CA . PHE A 1 95 ? 17.844 -30.797 19.844 1 97.94 95 PHE A CA 1
ATOM 716 C C . PHE A 1 95 ? 17.625 -31.688 21.047 1 97.94 95 PHE A C 1
ATOM 718 O O . PHE A 1 95 ? 16.562 -32.312 21.203 1 97.94 95 PHE A O 1
ATOM 725 N N . VAL A 1 96 ? 18.641 -31.719 21.891 1 97.38 96 VAL A N 1
ATOM 726 C CA . VAL A 1 96 ? 18.469 -32.406 23.172 1 97.38 96 VAL A CA 1
ATOM 727 C C . VAL A 1 96 ? 17.359 -31.734 23.969 1 97.38 96 VAL A C 1
ATOM 729 O O . VAL A 1 96 ? 17.406 -30.531 24.219 1 97.38 96 VAL A O 1
ATOM 732 N N . GLY A 1 97 ? 16.375 -32.531 24.344 1 96.5 97 GLY A N 1
ATOM 733 C CA . GLY A 1 97 ? 15.242 -31.984 25.062 1 96.5 97 GLY A CA 1
ATOM 734 C C . GLY A 1 97 ? 14.227 -31.312 24.156 1 96.5 97 GLY A C 1
ATOM 735 O O . GLY A 1 97 ? 13.219 -30.781 24.625 1 96.5 97 GLY A O 1
ATOM 736 N N . GLY A 1 98 ? 14.484 -31.219 22.938 1 96.75 98 GLY A N 1
ATOM 737 C CA . GLY A 1 98 ? 13.508 -30.766 21.953 1 96.75 98 GLY A CA 1
ATOM 738 C C . GLY A 1 98 ? 13.648 -29.297 21.609 1 96.75 98 GLY A C 1
ATOM 739 O O . GLY A 1 98 ? 12.984 -28.797 20.703 1 96.75 98 GLY A O 1
ATOM 740 N N . GLU A 1 99 ? 14.391 -28.578 22.344 1 97 99 GLU A N 1
ATOM 741 C CA . GLU A 1 99 ? 14.57 -27.156 22.094 1 97 99 GLU A CA 1
ATOM 742 C C . GLU A 1 99 ? 15.906 -26.656 22.641 1 97 99 GLU A C 1
ATOM 744 O O . GLU A 1 99 ? 16.547 -27.344 23.422 1 97 99 GLU A O 1
ATOM 749 N N . ALA A 1 100 ? 16.344 -25.578 22.203 1 97.31 100 ALA A N 1
ATOM 750 C CA . ALA A 1 100 ? 17.547 -24.922 22.688 1 97.31 100 ALA A CA 1
ATOM 751 C C . ALA A 1 100 ? 17.312 -23.422 22.859 1 97.31 100 ALA A C 1
ATOM 753 O O . ALA A 1 100 ? 16.75 -22.766 21.969 1 97.31 100 ALA A O 1
ATOM 754 N N . VAL A 1 101 ? 17.656 -22.875 23.969 1 97.5 101 VAL A N 1
ATOM 755 C CA . VAL A 1 101 ? 17.562 -21.453 24.25 1 97.5 101 VAL A CA 1
ATOM 756 C C . VAL A 1 101 ? 18.828 -20.734 23.781 1 97.5 101 VAL A C 1
ATOM 758 O O . VAL A 1 101 ? 19.906 -20.938 24.359 1 97.5 101 VAL A O 1
ATOM 761 N N . MET A 1 102 ? 18.703 -19.969 22.766 1 97.5 102 MET A N 1
ATOM 762 C CA . MET A 1 102 ? 19.828 -19.219 22.203 1 97.5 102 MET A CA 1
ATOM 763 C C . MET A 1 102 ? 19.906 -17.828 22.812 1 97.5 102 MET A C 1
ATOM 765 O O . MET A 1 102 ? 18.953 -17.047 22.703 1 97.5 102 MET A O 1
ATOM 769 N N . GLU A 1 103 ? 20.969 -17.438 23.375 1 96.88 103 GLU A N 1
ATOM 770 C CA . GLU A 1 103 ? 21.141 -16.156 24.031 1 96.88 103 GLU A CA 1
ATOM 771 C C . GLU A 1 103 ? 21.906 -15.172 23.141 1 96.88 103 GLU A C 1
ATOM 773 O O . GLU A 1 103 ? 22.906 -15.539 22.516 1 96.88 103 GLU A O 1
ATOM 778 N N . GLN A 1 104 ? 21.406 -14 23.156 1 95.88 104 GLN A N 1
ATOM 779 C CA . GLN A 1 104 ? 22.062 -12.977 22.344 1 95.88 104 GLN A CA 1
ATOM 780 C C . GLN A 1 104 ? 23.516 -12.812 22.75 1 95.88 104 GLN A C 1
ATOM 782 O O . GLN A 1 104 ? 23.828 -12.727 23.938 1 95.88 104 GLN A O 1
ATOM 787 N N . GLY A 1 105 ? 24.297 -12.797 21.781 1 96.81 105 GLY A N 1
ATOM 788 C CA . GLY A 1 105 ? 25.719 -12.57 22.016 1 96.81 105 GLY A CA 1
ATOM 789 C C . GLY A 1 105 ? 26.5 -13.852 22.234 1 96.81 105 GLY A C 1
ATOM 790 O O . GLY A 1 105 ? 27.734 -13.859 22.156 1 96.81 105 GLY A O 1
ATOM 791 N N . ALA A 1 106 ? 25.875 -14.953 22.5 1 97.38 106 ALA A N 1
ATOM 792 C CA . ALA A 1 106 ? 26.531 -16.234 22.75 1 97.38 106 ALA A CA 1
ATOM 793 C C . ALA A 1 106 ? 27.156 -16.781 21.469 1 97.38 106 ALA A C 1
ATOM 795 O O . ALA A 1 106 ? 26.703 -16.469 20.359 1 97.38 106 ALA A O 1
ATOM 796 N N . VAL A 1 107 ? 28.203 -17.531 21.672 1 98 107 VAL A N 1
ATOM 797 C CA . VAL A 1 107 ? 28.828 -18.219 20.547 1 98 107 VAL A CA 1
ATOM 798 C C . VAL A 1 107 ? 28.203 -19.609 20.375 1 98 107 VAL A C 1
ATOM 800 O O . VAL A 1 107 ? 27.938 -20.297 21.375 1 98 107 VAL A O 1
ATOM 803 N N . CYS A 1 108 ? 27.938 -19.984 19.203 1 98 108 CYS A N 1
ATOM 804 C CA . CYS A 1 108 ? 27.422 -21.312 18.922 1 98 108 CYS A CA 1
ATOM 805 C C . CYS A 1 108 ? 28.062 -21.875 17.641 1 98 108 CYS A C 1
ATOM 807 O O . CYS A 1 108 ? 28.641 -21.125 16.859 1 98 108 CYS A O 1
ATOM 809 N N . TYR A 1 109 ? 28 -23.109 17.516 1 98.12 109 TYR A N 1
ATOM 810 C CA . TYR A 1 109 ? 28.562 -23.797 16.359 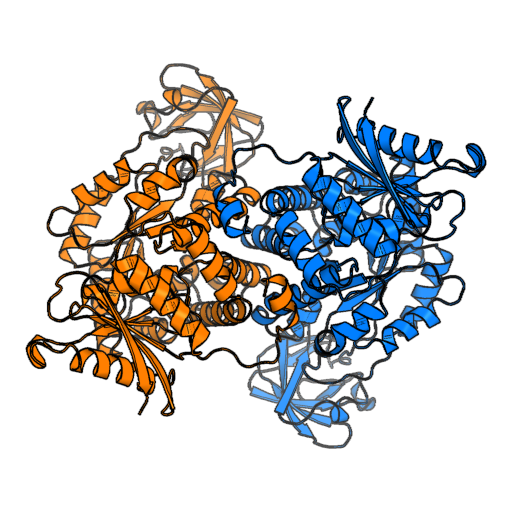1 98.12 109 TYR A CA 1
ATOM 811 C C . TYR A 1 109 ? 27.484 -24.5 15.562 1 98.12 109 TYR A C 1
ATOM 813 O O . TYR A 1 109 ? 26.641 -25.219 16.141 1 98.12 109 TYR A O 1
ATOM 821 N N . VAL A 1 110 ? 27.469 -24.297 14.289 1 98.38 110 VAL A N 1
ATOM 822 C CA . VAL A 1 110 ? 26.547 -24.969 13.375 1 98.38 110 VAL A CA 1
ATOM 823 C C . VAL A 1 110 ? 27.312 -25.953 12.5 1 98.38 110 VAL A C 1
ATOM 825 O O . VAL A 1 110 ? 28.344 -25.594 11.914 1 98.38 110 VAL A O 1
ATOM 828 N N . THR A 1 111 ? 26.781 -27.109 12.461 1 98.25 111 THR A N 1
ATOM 829 C CA . THR A 1 111 ? 27.562 -28.141 11.773 1 98.25 111 THR A CA 1
ATOM 830 C C . THR A 1 111 ? 26.688 -28.938 10.82 1 98.25 111 THR A C 1
ATOM 832 O O . THR A 1 111 ? 25.469 -28.984 10.984 1 98.25 111 THR A O 1
ATOM 835 N N . THR A 1 112 ? 27.281 -29.562 9.789 1 98.12 112 THR A N 1
ATOM 836 C CA . THR A 1 112 ? 26.594 -30.453 8.867 1 98.12 112 THR A CA 1
ATOM 837 C C . THR A 1 112 ? 26.984 -31.906 9.133 1 98.12 112 THR A C 1
ATOM 839 O O . THR A 1 112 ? 26.656 -32.781 8.344 1 98.12 112 THR A O 1
ATOM 842 N N . ASP A 1 113 ? 27.688 -32.094 10.258 1 97.44 113 ASP A N 1
ATOM 843 C CA . ASP A 1 113 ? 28.062 -33.438 10.688 1 97.44 113 ASP A CA 1
ATOM 844 C C . ASP A 1 113 ? 26.828 -34.219 11.102 1 97.44 113 ASP A C 1
ATOM 846 O O . ASP A 1 113 ? 26.188 -33.906 12.102 1 97.44 113 ASP A O 1
ATOM 850 N N . PRO A 1 114 ? 26.609 -35.312 10.406 1 96.88 114 PRO A N 1
ATOM 851 C CA . PRO A 1 114 ? 25.406 -36.094 10.703 1 96.88 114 PRO A CA 1
ATOM 852 C C . PRO A 1 114 ? 25.391 -36.625 12.133 1 96.88 114 PRO A C 1
ATOM 854 O O . PRO A 1 114 ? 24.328 -36.969 12.656 1 96.88 114 PRO A O 1
ATOM 857 N N . ALA A 1 115 ? 26.594 -36.625 12.758 1 96.25 115 ALA A N 1
ATOM 858 C CA . ALA A 1 115 ? 26.688 -37.094 14.141 1 96.25 115 ALA A CA 1
ATOM 859 C C . ALA A 1 115 ? 25.891 -36.188 15.086 1 96.25 115 ALA A C 1
ATOM 861 O O . ALA A 1 115 ? 25.516 -36.625 16.188 1 96.25 115 ALA A O 1
ATOM 862 N N . PHE A 1 116 ? 25.594 -35.062 14.625 1 97.12 116 PHE A N 1
ATOM 863 C CA . PHE A 1 116 ? 24.906 -34.094 15.477 1 97.12 116 PHE A CA 1
ATOM 864 C C . PHE A 1 116 ? 23.438 -33.969 15.055 1 97.12 116 PHE A C 1
ATOM 866 O O . PHE A 1 116 ? 22.719 -33.125 15.594 1 97.12 116 PHE A O 1
ATOM 873 N N . ALA A 1 117 ? 22.938 -34.719 14.18 1 97.62 117 ALA A N 1
ATOM 874 C CA . ALA A 1 117 ? 21.609 -34.594 13.602 1 97.62 117 ALA A CA 1
ATOM 875 C C . ALA A 1 117 ? 20.516 -34.688 14.672 1 97.62 117 ALA A C 1
ATOM 877 O O . ALA A 1 117 ? 19.469 -34.062 14.578 1 97.62 117 ALA A O 1
ATOM 878 N N . ASP A 1 118 ? 20.859 -35.438 15.781 1 97.19 118 ASP A N 1
ATOM 879 C CA . ASP A 1 118 ? 19.812 -35.719 16.766 1 97.19 118 ASP A CA 1
ATOM 880 C C . ASP A 1 118 ? 20.234 -35.25 18.156 1 97.19 118 ASP A C 1
ATOM 882 O O . ASP A 1 118 ? 19.641 -35.656 19.156 1 97.19 118 ASP A O 1
ATOM 886 N N . LYS A 1 119 ? 21.312 -34.5 18.234 1 96.88 119 LYS A N 1
ATOM 887 C CA . LYS A 1 119 ? 21.781 -34.125 19.562 1 96.88 119 LYS A CA 1
ATOM 888 C C . LYS A 1 119 ? 22.234 -32.656 19.609 1 96.88 119 LYS A C 1
ATOM 890 O O . LYS A 1 119 ? 23.281 -32.344 20.172 1 96.88 119 LYS A O 1
ATOM 895 N N . GLY A 1 120 ? 21.531 -31.891 18.844 1 97.44 120 GLY A N 1
ATOM 896 C CA . GLY A 1 120 ? 21.844 -30.469 18.844 1 97.44 120 GLY A CA 1
ATOM 897 C C . GLY A 1 120 ? 21.641 -29.812 20.203 1 97.44 120 GLY A C 1
ATOM 898 O O . GLY A 1 120 ? 20.734 -30.203 20.953 1 97.44 120 GLY A O 1
ATOM 899 N N . THR A 1 121 ? 22.469 -28.812 20.547 1 97.75 121 THR A N 1
ATOM 900 C CA . THR A 1 121 ? 22.359 -27.969 21.734 1 97.75 121 THR A CA 1
ATOM 901 C C . THR A 1 121 ? 22.547 -26.5 21.375 1 97.75 121 THR A C 1
ATOM 903 O O . THR A 1 121 ? 22.75 -26.172 20.203 1 97.75 121 THR A O 1
ATOM 906 N N . LYS A 1 122 ? 22.438 -25.688 22.453 1 97.5 122 LYS A N 1
ATOM 907 C CA . LYS A 1 122 ? 22.641 -24.266 22.234 1 97.5 122 LYS A CA 1
ATOM 908 C C . LYS A 1 122 ? 24.078 -23.984 21.797 1 97.5 122 LYS A C 1
ATOM 910 O O . LYS A 1 122 ? 24.344 -22.953 21.172 1 97.5 122 LYS A O 1
ATOM 915 N N . ASP A 1 123 ? 24.969 -24.906 22.062 1 97.69 123 ASP A N 1
ATOM 916 C CA . ASP A 1 123 ? 26.375 -24.688 21.781 1 97.69 123 ASP A CA 1
ATOM 917 C C . ASP A 1 123 ? 26.734 -25.156 20.359 1 97.69 123 ASP A C 1
ATOM 919 O O . ASP A 1 123 ? 27.625 -24.594 19.719 1 97.69 123 ASP A O 1
ATOM 923 N N . LYS A 1 124 ? 26.109 -26.25 19.984 1 97.88 124 LYS A N 1
ATOM 924 C CA . LYS A 1 124 ? 26.406 -26.828 18.688 1 97.88 124 LYS A CA 1
ATOM 925 C C . LYS A 1 124 ? 25.219 -27.625 18.156 1 97.88 124 LYS A C 1
ATOM 927 O O . LYS A 1 124 ? 24.672 -28.484 18.859 1 97.88 124 LYS A O 1
ATOM 932 N N . PHE A 1 125 ? 24.719 -27.359 16.938 1 98.25 125 PHE A N 1
ATOM 933 C CA . PHE A 1 125 ? 23.594 -28.109 16.391 1 98.25 125 PHE A CA 1
ATOM 934 C C . PHE A 1 125 ? 23.75 -28.297 14.891 1 98.25 125 PHE A C 1
ATOM 936 O O . PHE A 1 125 ? 24.625 -27.688 14.273 1 98.25 125 PHE A O 1
ATOM 943 N N . TYR A 1 126 ? 22.922 -29.156 14.375 1 98.38 126 TYR A N 1
ATOM 944 C CA . TYR A 1 126 ? 23.031 -29.656 13.008 1 98.38 126 TYR A CA 1
ATOM 945 C C . TYR A 1 126 ? 22.109 -28.891 12.07 1 98.38 126 TYR A C 1
ATOM 947 O O . TYR A 1 126 ? 20.984 -28.547 12.453 1 98.38 126 TYR A O 1
ATOM 955 N N . ILE A 1 127 ? 22.594 -28.625 10.875 1 98 127 ILE A N 1
ATOM 956 C CA . ILE A 1 127 ? 21.781 -28.141 9.75 1 98 127 ILE A CA 1
ATOM 957 C C . ILE A 1 127 ? 21.906 -29.109 8.578 1 98 127 ILE A C 1
ATOM 959 O O . ILE A 1 127 ? 23.016 -29.531 8.234 1 98 127 ILE A O 1
ATOM 963 N N . ASP A 1 128 ? 20.844 -29.422 7.941 1 96.69 128 ASP A N 1
ATOM 964 C CA . ASP A 1 128 ? 20.797 -30.5 6.949 1 96.69 128 ASP A CA 1
ATOM 965 C C . ASP A 1 128 ? 21.094 -29.953 5.551 1 96.69 128 ASP A C 1
ATOM 967 O O . ASP A 1 128 ? 20.359 -30.219 4.605 1 96.69 128 ASP A O 1
ATOM 971 N N . TYR A 1 129 ? 22.188 -29.328 5.43 1 97.06 129 TYR A N 1
ATOM 972 C CA . TYR A 1 129 ? 22.688 -28.812 4.16 1 97.06 129 TYR A CA 1
ATOM 973 C C . TYR A 1 129 ? 24.203 -28.969 4.066 1 97.06 129 TYR A C 1
ATOM 975 O O . TYR A 1 129 ? 24.953 -28.078 4.457 1 97.06 129 TYR A O 1
ATOM 983 N N . PRO A 1 130 ? 24.625 -30.047 3.475 1 95.44 130 PRO A N 1
ATOM 984 C CA . PRO A 1 130 ? 26.047 -30.406 3.492 1 95.44 130 PRO A CA 1
ATOM 985 C C . PRO A 1 130 ? 26.938 -29.297 2.949 1 95.44 130 PRO A C 1
ATOM 987 O O . PRO A 1 130 ? 28.094 -29.188 3.369 1 95.44 130 PRO A O 1
ATOM 990 N N . ASN A 1 131 ? 26.453 -28.484 2.102 1 95.56 131 ASN A N 1
ATOM 991 C CA . ASN A 1 131 ? 27.312 -27.469 1.466 1 95.56 131 ASN A CA 1
ATOM 992 C C . ASN A 1 131 ? 27.297 -26.156 2.24 1 95.56 131 ASN A C 1
ATOM 994 O O . ASN A 1 131 ? 27.828 -25.156 1.771 1 95.56 131 ASN A O 1
ATOM 998 N N . LEU A 1 132 ? 26.734 -26.141 3.422 1 96.44 132 LEU A N 1
ATOM 999 C CA . LEU A 1 132 ? 26.547 -24.938 4.227 1 96.44 132 LEU A CA 1
ATOM 1000 C C . LEU A 1 132 ? 27.875 -24.203 4.391 1 96.44 132 LEU A C 1
ATOM 1002 O O . LEU A 1 132 ? 27.953 -23 4.102 1 96.44 132 LEU A O 1
ATOM 1006 N N . PRO A 1 133 ? 28.938 -24.875 4.809 1 95 133 PRO A N 1
ATOM 1007 C CA . PRO A 1 133 ? 30.188 -24.141 5.027 1 95 133 PRO A CA 1
ATOM 1008 C C . PRO A 1 133 ? 30.797 -23.609 3.734 1 95 133 PRO A C 1
ATOM 1010 O O . PRO A 1 133 ? 31.609 -22.688 3.764 1 95 133 PRO A O 1
ATOM 1013 N N . LYS A 1 134 ? 30.391 -24.172 2.639 1 93.94 134 LYS A N 1
ATOM 1014 C CA . LYS A 1 134 ? 30.938 -23.75 1.35 1 93.94 134 LYS A CA 1
ATOM 1015 C C . LYS A 1 134 ? 30.219 -22.5 0.84 1 93.94 134 LYS A C 1
ATOM 1017 O O . LYS A 1 134 ? 30.797 -21.703 0.112 1 93.94 134 LYS A O 1
ATOM 1022 N N . VAL A 1 135 ? 28.984 -22.375 1.238 1 93.81 135 VAL A N 1
ATOM 1023 C CA . VAL A 1 135 ? 28.156 -21.344 0.627 1 93.81 135 VAL A CA 1
ATOM 1024 C C . VAL A 1 135 ? 28.094 -20.109 1.533 1 93.81 135 VAL A C 1
ATOM 1026 O O . VAL A 1 135 ? 27.891 -19 1.06 1 93.81 135 VAL A O 1
ATOM 1029 N N . VAL A 1 136 ? 28.234 -20.312 2.814 1 95.44 136 VAL A N 1
ATOM 1030 C CA . VAL A 1 136 ? 28.156 -19.188 3.74 1 95.44 136 VAL A CA 1
ATOM 1031 C C . VAL A 1 136 ? 29.562 -18.734 4.141 1 95.44 136 VAL A C 1
ATOM 1033 O O . VAL A 1 136 ? 30.344 -19.531 4.664 1 95.44 136 VAL A O 1
ATOM 1036 N N . ARG A 1 137 ? 29.922 -17.5 3.875 1 92.5 137 ARG A N 1
ATOM 1037 C CA . ARG A 1 137 ? 31.234 -16.953 4.195 1 92.5 137 ARG A CA 1
ATOM 1038 C C . ARG A 1 137 ? 31.203 -16.234 5.543 1 92.5 137 ARG A C 1
ATOM 1040 O O . ARG A 1 137 ? 30.156 -15.82 6.012 1 92.5 137 ARG A O 1
ATOM 1047 N N . PRO A 1 138 ? 32.438 -16.172 6.051 1 95.56 138 PRO A N 1
ATOM 1048 C CA . PRO A 1 138 ? 32.5 -15.32 7.242 1 95.56 138 PRO A CA 1
ATOM 1049 C C . PRO A 1 138 ? 31.938 -13.922 7.004 1 95.56 138 PRO A C 1
ATOM 1051 O O . PRO A 1 138 ? 32.156 -13.336 5.945 1 95.56 138 PRO A O 1
ATOM 1054 N N . GLY A 1 139 ? 31.281 -13.492 7.934 1 94.81 139 GLY A N 1
ATOM 1055 C CA . GLY A 1 139 ? 30.594 -12.219 7.777 1 94.81 139 GLY A CA 1
ATOM 1056 C C . GLY A 1 139 ? 29.156 -12.367 7.336 1 94.81 139 GLY A C 1
ATOM 1057 O O . GLY A 1 139 ? 28.359 -11.43 7.473 1 94.81 139 GLY A O 1
ATOM 1058 N N . GLY A 1 140 ? 28.766 -13.578 6.875 1 94.25 140 GLY A N 1
ATOM 1059 C CA . GLY A 1 140 ? 27.406 -13.852 6.434 1 94.25 140 GLY A CA 1
ATOM 1060 C C . GLY A 1 140 ? 26.453 -14.156 7.578 1 94.25 140 GLY A C 1
ATOM 1061 O O . GLY A 1 140 ? 26.844 -14.078 8.75 1 94.25 140 GLY A O 1
ATOM 1062 N N . TYR A 1 141 ? 25.25 -14.461 7.199 1 95.31 141 TYR A N 1
ATOM 1063 C CA . TYR A 1 141 ? 24.234 -14.695 8.211 1 95.31 141 TYR A CA 1
ATOM 1064 C C . TYR A 1 141 ? 23.469 -15.984 7.93 1 95.31 141 TYR A C 1
ATOM 1066 O O . TYR A 1 141 ? 23.375 -16.422 6.777 1 95.31 141 TYR A O 1
ATOM 1074 N N . ILE A 1 142 ? 22.984 -16.562 8.961 1 97 142 ILE A N 1
ATOM 1075 C CA . ILE A 1 142 ? 22.078 -17.703 8.914 1 97 142 ILE A CA 1
ATOM 1076 C C . ILE A 1 142 ? 20.797 -17.359 9.664 1 97 142 ILE A C 1
ATOM 1078 O O . ILE A 1 142 ? 20.828 -16.984 10.836 1 97 142 ILE A O 1
ATOM 1082 N N . TYR A 1 143 ? 19.672 -17.453 8.945 1 95.62 143 TYR A N 1
ATOM 1083 C CA . TYR A 1 143 ? 18.375 -17.219 9.555 1 95.62 143 TYR A CA 1
ATOM 1084 C C . TYR A 1 143 ? 17.672 -18.531 9.883 1 95.62 143 TYR A C 1
ATOM 1086 O O . TYR A 1 143 ? 17.609 -19.438 9.047 1 95.62 143 TYR A O 1
ATOM 1094 N N . ILE A 1 144 ? 17.234 -18.578 11.109 1 96.12 144 ILE A N 1
ATOM 1095 C CA . ILE A 1 144 ? 16.578 -19.797 11.539 1 96.12 144 ILE A CA 1
ATOM 1096 C C . ILE A 1 144 ? 15.18 -19.469 12.078 1 96.12 144 ILE A C 1
ATOM 1098 O O . ILE A 1 144 ? 14.969 -18.422 12.68 1 96.12 144 ILE A O 1
ATOM 1102 N N . ASP A 1 145 ? 14.258 -20.375 11.914 1 93.81 145 ASP A N 1
ATOM 1103 C CA . ASP A 1 145 ? 12.891 -20.25 12.414 1 93.81 145 ASP A CA 1
ATOM 1104 C C . ASP A 1 145 ? 12.219 -19 11.859 1 93.81 145 ASP A C 1
ATOM 1106 O O . ASP A 1 145 ? 11.758 -18.141 12.617 1 93.81 145 ASP A O 1
ATOM 1110 N N . ASP A 1 146 ? 12.211 -19.031 10.445 1 86.94 146 ASP A N 1
ATOM 1111 C CA . ASP A 1 146 ? 11.562 -17.969 9.68 1 86.94 146 ASP A CA 1
ATOM 1112 C C . ASP A 1 146 ? 12.211 -16.609 9.961 1 86.94 146 ASP A C 1
ATOM 1114 O O . ASP A 1 146 ? 11.516 -15.602 10.055 1 86.94 146 ASP A O 1
ATOM 1118 N N . GLY A 1 147 ? 13.5 -16.688 10.352 1 89.06 147 GLY A N 1
ATOM 1119 C CA . GLY A 1 147 ? 14.281 -15.469 10.492 1 89.06 147 GLY A CA 1
ATOM 1120 C C . GLY A 1 147 ? 14.258 -14.906 11.898 1 89.06 147 GLY A C 1
ATOM 1121 O O . GLY A 1 147 ? 14.867 -13.867 12.164 1 89.06 147 GLY A O 1
ATOM 1122 N N . ILE A 1 148 ? 13.594 -15.531 12.828 1 88.62 148 ILE A N 1
ATOM 1123 C CA . ILE A 1 148 ? 13.508 -15.039 14.195 1 88.62 148 ILE A CA 1
ATOM 1124 C C . ILE A 1 148 ? 14.875 -15.117 14.867 1 88.62 148 ILE A C 1
ATOM 1126 O O . ILE A 1 148 ? 15.289 -14.188 15.555 1 88.62 148 ILE A O 1
ATOM 1130 N N . LEU A 1 149 ? 15.57 -16.219 14.641 1 94.56 149 LEU A N 1
ATOM 1131 C CA . LEU A 1 149 ? 16.938 -16.328 15.133 1 94.56 149 LEU A CA 1
ATOM 1132 C C . LEU A 1 149 ? 17.938 -15.992 14.031 1 94.56 149 LEU A C 1
ATOM 1134 O O . LEU A 1 149 ? 17.875 -16.562 12.938 1 94.56 149 LEU A O 1
ATOM 1138 N N . ILE A 1 150 ? 18.766 -15.102 14.367 1 95.56 150 ILE A N 1
ATOM 1139 C CA . ILE A 1 150 ? 19.797 -14.703 13.406 1 95.56 150 ILE A CA 1
ATOM 1140 C C . ILE A 1 150 ? 21.172 -15.055 13.945 1 95.56 150 ILE A C 1
ATOM 1142 O O . ILE A 1 150 ? 21.531 -14.68 15.062 1 95.56 150 ILE A O 1
ATOM 1146 N N . LEU A 1 151 ? 21.922 -15.781 13.18 1 97.31 151 LEU A N 1
ATOM 1147 C CA . LEU A 1 151 ? 23.312 -16.094 13.5 1 97.31 151 LEU A CA 1
ATOM 1148 C C . LEU A 1 151 ? 24.25 -15.344 12.57 1 97.31 151 LEU A C 1
ATOM 1150 O O . LEU A 1 151 ? 24.016 -15.266 11.367 1 97.31 151 LEU A O 1
ATOM 1154 N N . HIS A 1 152 ? 25.219 -14.766 13.156 1 97.69 152 HIS A N 1
ATOM 1155 C CA . HIS A 1 152 ? 26.297 -14.133 12.398 1 97.69 152 HIS A CA 1
ATOM 1156 C C . HIS A 1 152 ? 27.5 -15.055 12.312 1 97.69 152 HIS A C 1
ATOM 1158 O O . HIS A 1 152 ? 28.078 -15.445 13.328 1 97.69 152 HIS A O 1
ATOM 1164 N N . VAL A 1 153 ? 27.906 -15.391 11.141 1 98 153 VAL A N 1
ATOM 1165 C CA . VAL A 1 153 ? 28.984 -16.344 10.945 1 98 153 VAL A CA 1
ATOM 1166 C C . VAL A 1 153 ? 30.328 -15.656 11.148 1 98 153 VAL A C 1
ATOM 1168 O O . VAL A 1 153 ? 30.641 -14.672 10.477 1 98 153 VAL A O 1
ATOM 1171 N N . LEU A 1 154 ? 31.047 -16.203 12.047 1 97.69 154 LEU A N 1
ATOM 1172 C CA . LEU A 1 154 ? 32.344 -15.594 12.391 1 97.69 154 LEU A CA 1
ATOM 1173 C C . LEU A 1 154 ? 33.469 -16.234 11.594 1 97.69 154 LEU A C 1
ATOM 1175 O O . LEU A 1 154 ? 34.312 -15.531 11.055 1 97.69 154 LEU A O 1
ATOM 1179 N N . SER A 1 155 ? 33.469 -17.531 11.625 1 96.94 155 SER A N 1
ATOM 1180 C CA . SER A 1 155 ? 34.562 -18.25 10.969 1 96.94 155 SER A CA 1
ATOM 1181 C C . SER A 1 155 ? 34.188 -19.688 10.68 1 96.94 155 SER A C 1
ATOM 1183 O O . SER A 1 155 ? 33.188 -20.188 11.18 1 96.94 155 SER A O 1
ATOM 1185 N N . HIS A 1 156 ? 35 -20.281 9.836 1 96.5 156 HIS A N 1
ATOM 1186 C CA . HIS A 1 156 ? 34.969 -21.734 9.641 1 96.5 156 HIS A CA 1
ATOM 1187 C C . HIS A 1 156 ? 35.844 -22.438 10.664 1 96.5 156 HIS A C 1
ATOM 1189 O O . HIS A 1 156 ? 37.062 -22.188 10.734 1 96.5 156 HIS A O 1
ATOM 1195 N N . GLU A 1 157 ? 35.25 -23.234 11.461 1 95.19 157 GLU A N 1
ATOM 1196 C CA . GLU A 1 157 ? 36.031 -24.016 12.406 1 95.19 157 GLU A CA 1
ATOM 1197 C C . GLU A 1 157 ? 36.719 -25.203 11.727 1 95.19 157 GLU A C 1
ATOM 1199 O O . GLU A 1 157 ? 37.844 -25.578 12.086 1 95.19 157 GLU A O 1
ATOM 1204 N N . ASP A 1 158 ? 36 -25.859 10.891 1 94.38 158 ASP A N 1
ATOM 1205 C CA . ASP A 1 158 ? 36.5 -26.938 10.023 1 94.38 158 ASP A CA 1
ATOM 1206 C C . ASP A 1 158 ? 35.656 -27.031 8.75 1 94.38 158 ASP A C 1
ATOM 1208 O O . ASP A 1 158 ? 34.969 -26.078 8.383 1 94.38 158 ASP A O 1
ATOM 1212 N N . ASP A 1 159 ? 35.75 -28.172 8.039 1 94.75 159 ASP A N 1
ATOM 1213 C CA . ASP A 1 159 ? 35.094 -28.297 6.742 1 94.75 159 ASP A CA 1
ATOM 1214 C C . ASP A 1 159 ? 33.562 -28.469 6.91 1 94.75 159 ASP A C 1
ATOM 1216 O O . ASP A 1 159 ? 32.812 -28.297 5.957 1 94.75 159 ASP A O 1
ATOM 1220 N N . LEU A 1 160 ? 33.094 -28.766 8.148 1 96.94 160 LEU A N 1
ATOM 1221 C CA . LEU A 1 160 ? 31.688 -29.078 8.352 1 96.94 160 LEU A CA 1
ATOM 1222 C C . LEU A 1 160 ? 31.047 -28.094 9.328 1 96.94 160 LEU A C 1
ATOM 1224 O O . LEU A 1 160 ? 29.828 -28.062 9.453 1 96.94 160 LEU A O 1
ATOM 1228 N N . THR A 1 161 ? 31.906 -27.266 9.984 1 97.62 161 THR A N 1
ATOM 1229 C CA . THR A 1 161 ? 31.375 -26.547 11.125 1 97.62 161 THR A CA 1
ATOM 1230 C C . THR A 1 161 ? 31.656 -25.047 11 1 97.62 161 THR A C 1
ATOM 1232 O O . THR A 1 161 ? 32.781 -24.656 10.68 1 97.62 161 THR A O 1
ATOM 1235 N N . LEU A 1 162 ? 30.609 -24.25 11.227 1 98.12 162 LEU A N 1
ATOM 1236 C CA . LEU A 1 162 ? 30.719 -22.797 11.266 1 98.12 162 LEU A CA 1
ATOM 1237 C C . LEU A 1 162 ? 30.625 -22.281 12.695 1 98.12 162 LEU A C 1
ATOM 1239 O O . LEU A 1 162 ? 29.812 -22.781 13.492 1 98.12 162 LEU A O 1
ATOM 1243 N N . LYS A 1 163 ? 31.484 -21.344 13.031 1 98.38 163 LYS A N 1
ATOM 1244 C CA . LYS A 1 163 ? 31.391 -20.609 14.281 1 98.38 163 LYS A CA 1
ATOM 1245 C C . LYS A 1 163 ? 30.531 -19.359 14.117 1 98.38 163 LYS A C 1
ATOM 1247 O O . LYS A 1 163 ? 30.766 -18.547 13.219 1 98.38 163 LYS A O 1
ATOM 1252 N N . CYS A 1 164 ? 29.484 -19.203 14.891 1 98.44 164 CYS A N 1
ATOM 1253 C CA . CYS A 1 164 ? 28.547 -18.094 14.742 1 98.44 164 CYS A CA 1
ATOM 1254 C C . CYS A 1 164 ? 28.344 -17.359 16.078 1 98.44 164 CYS A C 1
ATOM 1256 O O . CYS A 1 164 ? 28.641 -17.922 17.141 1 98.44 164 CYS A O 1
ATOM 1258 N N . THR A 1 165 ? 27.969 -16.156 16 1 98.31 165 THR A N 1
ATOM 1259 C CA . THR A 1 165 ? 27.422 -15.43 17.141 1 98.31 165 THR A CA 1
ATOM 1260 C C . THR A 1 165 ? 25.906 -15.289 17.031 1 98.31 165 THR A C 1
ATOM 1262 O O . THR A 1 165 ? 25.375 -15.062 15.938 1 98.31 165 THR A O 1
ATOM 1265 N N . VAL A 1 166 ? 25.25 -15.461 18.156 1 97.69 166 VAL A N 1
ATOM 1266 C CA . VAL A 1 166 ? 23.797 -15.297 18.203 1 97.69 166 VAL A CA 1
ATOM 1267 C C . VAL A 1 166 ? 23.438 -13.812 18.219 1 97.69 166 VAL A C 1
ATOM 1269 O O . VAL A 1 166 ? 23.734 -13.117 19.188 1 97.69 166 VAL A O 1
ATOM 1272 N N . ALA A 1 167 ? 22.781 -13.375 17.219 1 94.75 167 ALA A N 1
ATOM 1273 C CA . ALA A 1 167 ? 22.516 -11.945 17.078 1 94.75 167 ALA A CA 1
ATOM 1274 C C . ALA A 1 167 ? 21.344 -11.516 17.938 1 94.75 167 ALA A C 1
ATOM 1276 O O . ALA A 1 167 ? 21.266 -10.359 18.359 1 94.75 167 ALA A O 1
ATOM 1277 N N . ASN A 1 168 ? 20.359 -12.359 18.188 1 91.56 168 ASN A N 1
ATOM 1278 C CA . ASN A 1 168 ? 19.203 -12.078 19.031 1 91.56 168 ASN A CA 1
ATOM 1279 C C . ASN A 1 168 ? 18.719 -13.336 19.766 1 91.56 168 ASN A C 1
ATOM 1281 O O . ASN A 1 168 ? 18.859 -14.445 19.266 1 91.56 168 ASN A O 1
ATOM 1285 N N . ALA A 1 169 ? 18.125 -13.133 20.922 1 93.31 169 ALA A N 1
ATOM 1286 C CA . ALA A 1 169 ? 17.688 -14.25 21.75 1 93.31 169 ALA A CA 1
ATOM 1287 C C . ALA A 1 169 ? 16.453 -14.922 21.141 1 93.31 169 ALA A C 1
ATOM 1289 O O . ALA A 1 169 ? 15.57 -14.25 20.609 1 93.31 169 ALA A O 1
ATOM 1290 N N . HIS A 1 170 ? 16.438 -16.25 21.141 1 94.81 170 HIS A N 1
ATOM 1291 C CA . HIS A 1 170 ? 15.289 -17.016 20.672 1 94.81 170 HIS A CA 1
ATOM 1292 C C . HIS A 1 170 ? 15.406 -18.484 21.094 1 94.81 170 HIS A C 1
ATOM 1294 O O . HIS A 1 170 ? 16.516 -18.984 21.312 1 94.81 170 HIS A O 1
ATOM 1300 N N . THR A 1 171 ? 14.281 -19.078 21.328 1 96.94 171 THR A N 1
ATOM 1301 C CA . THR A 1 171 ? 14.242 -20.531 21.562 1 96.94 171 THR A CA 1
ATOM 1302 C C . THR A 1 171 ? 13.891 -21.266 20.281 1 96.94 171 THR A C 1
ATOM 1304 O O . THR A 1 171 ? 12.859 -21 19.656 1 96.94 171 THR A O 1
ATOM 1307 N N . ILE A 1 172 ? 14.805 -22.141 19.859 1 96.69 172 ILE A N 1
ATOM 1308 C CA . ILE A 1 172 ? 14.555 -22.875 18.609 1 96.69 172 ILE A CA 1
ATOM 1309 C C . ILE A 1 172 ? 14.195 -24.328 18.922 1 96.69 172 ILE A C 1
ATOM 1311 O O . ILE A 1 172 ? 14.758 -24.922 19.844 1 96.69 172 ILE A O 1
ATOM 1315 N N . ALA A 1 173 ? 13.172 -24.812 18.203 1 96.69 173 ALA A N 1
ATOM 1316 C CA . ALA A 1 173 ? 12.742 -26.203 18.344 1 96.69 173 ALA A CA 1
ATOM 1317 C C . ALA A 1 173 ? 13.312 -27.062 17.219 1 96.69 173 ALA A C 1
ATOM 1319 O O . ALA A 1 173 ? 14.148 -26.609 16.438 1 96.69 173 ALA A O 1
ATOM 1320 N N . ASP A 1 174 ? 12.891 -28.297 17.234 1 96.81 174 ASP A N 1
ATOM 1321 C CA . ASP A 1 174 ? 13.375 -29.281 16.281 1 96.81 174 ASP A CA 1
ATOM 1322 C C . ASP A 1 174 ? 12.961 -28.906 14.859 1 96.81 174 ASP A C 1
ATOM 1324 O O . ASP A 1 174 ? 11.867 -28.391 14.641 1 96.81 174 ASP A O 1
ATOM 1328 N N . ARG A 1 175 ? 13.828 -29.156 13.883 1 95.81 175 ARG A N 1
ATOM 1329 C CA . ARG A 1 175 ? 13.547 -29.141 12.453 1 95.81 175 ARG A CA 1
ATOM 1330 C C . ARG A 1 175 ? 12.992 -27.781 12.023 1 95.81 175 ARG A C 1
ATOM 1332 O O . ARG A 1 175 ? 11.961 -27.719 11.359 1 95.81 175 ARG A O 1
ATOM 1339 N N . ARG A 1 176 ? 13.719 -26.75 12.484 1 95.75 176 ARG A N 1
ATOM 1340 C CA . ARG A 1 176 ? 13.312 -25.406 12.078 1 95.75 176 ARG A CA 1
ATOM 1341 C C . ARG A 1 176 ? 13.93 -25.031 10.734 1 95.75 176 ARG A C 1
ATOM 1343 O O . ARG A 1 176 ? 15.031 -25.469 10.406 1 95.75 176 ARG A O 1
ATOM 1350 N N . GLY A 1 177 ? 13.148 -24.25 10 1 94.94 177 GLY A N 1
ATOM 1351 C CA . GLY A 1 177 ? 13.602 -23.797 8.695 1 94.94 177 GLY A CA 1
ATOM 1352 C C . GLY A 1 177 ? 14.828 -22.906 8.766 1 94.94 177 GLY A C 1
ATOM 1353 O O . GLY A 1 177 ? 14.961 -22.078 9.68 1 94.94 177 GLY A O 1
ATOM 1354 N N . VAL A 1 178 ? 15.734 -23.047 7.801 1 96.56 178 VAL A N 1
ATOM 1355 C CA . VAL A 1 178 ? 16.984 -22.281 7.727 1 96.56 178 VAL A CA 1
ATOM 1356 C C . VAL A 1 178 ? 17.047 -21.531 6.402 1 96.56 178 VAL A C 1
ATOM 1358 O O . VAL A 1 178 ? 16.766 -22.094 5.34 1 96.56 178 VAL A O 1
ATOM 1361 N N . ASN A 1 179 ? 17.281 -20.297 6.422 1 94.81 179 ASN A N 1
ATOM 1362 C CA . ASN A 1 179 ? 17.484 -19.453 5.242 1 94.81 179 ASN A CA 1
ATOM 1363 C C . ASN A 1 179 ? 18.906 -18.875 5.203 1 94.81 179 ASN A C 1
ATOM 1365 O O . ASN A 1 179 ? 19.469 -18.531 6.242 1 94.81 179 ASN A O 1
ATOM 1369 N N . LEU A 1 180 ? 19.484 -18.844 4.098 1 94.69 180 LEU A N 1
ATOM 1370 C CA . LEU A 1 180 ? 20.844 -18.344 3.889 1 94.69 180 LEU A CA 1
ATOM 1371 C C . LEU A 1 180 ? 20.828 -17.125 2.963 1 94.69 180 LEU A C 1
ATOM 1373 O O . LEU A 1 180 ? 21.25 -17.219 1.809 1 94.69 180 LEU A O 1
ATOM 1377 N N . PRO A 1 181 ? 20.469 -16.016 3.488 1 89.62 181 PRO A N 1
ATOM 1378 C CA . PRO A 1 181 ? 20.359 -14.812 2.654 1 89.62 181 PRO A CA 1
ATOM 1379 C C . PRO A 1 181 ? 21.672 -14.453 1.959 1 89.62 181 PRO A C 1
ATOM 1381 O O . PRO A 1 181 ? 22.734 -14.484 2.584 1 89.62 181 PRO A O 1
ATOM 1384 N N . GLY A 1 182 ? 21.562 -14.109 0.663 1 87.94 182 GLY A N 1
ATOM 1385 C CA . GLY A 1 182 ? 22.719 -13.633 -0.099 1 87.94 182 GLY A CA 1
ATOM 1386 C C . GLY A 1 182 ? 23.578 -14.75 -0.634 1 87.94 182 GLY A C 1
ATOM 1387 O O . GLY A 1 182 ? 24.578 -14.492 -1.327 1 87.94 182 GLY A O 1
ATOM 1388 N N . CYS A 1 183 ? 23.234 -15.953 -0.302 1 91.31 183 CYS A N 1
ATOM 1389 C CA . CYS A 1 183 ? 24.047 -17.094 -0.733 1 91.31 183 CYS A CA 1
ATOM 1390 C C . CYS A 1 183 ? 23.375 -17.828 -1.896 1 91.31 183 CYS A C 1
ATOM 1392 O O . CYS A 1 183 ? 22.141 -17.844 -1.995 1 91.31 183 CYS A O 1
ATOM 1394 N N . ASN A 1 184 ? 24.188 -18.312 -2.729 1 91.25 184 ASN A N 1
ATOM 1395 C CA . ASN A 1 184 ? 23.688 -19.203 -3.77 1 91.25 184 ASN A CA 1
ATOM 1396 C C . ASN A 1 184 ? 23.547 -20.641 -3.26 1 91.25 184 ASN A C 1
ATOM 1398 O O . ASN A 1 184 ? 24.547 -21.344 -3.09 1 91.25 184 ASN A O 1
ATOM 1402 N N . VAL A 1 185 ? 22.344 -21.031 -3.055 1 92.19 185 VAL A N 1
ATOM 1403 C CA . VAL A 1 185 ? 22.062 -22.359 -2.498 1 92.19 185 VAL A CA 1
ATOM 1404 C C . VAL A 1 185 ? 21.875 -23.359 -3.629 1 92.19 185 VAL A C 1
ATOM 1406 O O . VAL A 1 185 ? 21.141 -23.094 -4.586 1 92.19 185 VAL A O 1
ATOM 1409 N N . ASP A 1 186 ? 22.547 -24.484 -3.557 1 92 186 ASP A N 1
ATOM 1410 C CA . ASP A 1 186 ? 22.5 -25.469 -4.637 1 92 186 ASP A CA 1
ATOM 1411 C C . ASP A 1 186 ? 21.578 -26.641 -4.289 1 92 186 ASP A C 1
ATOM 1413 O O . ASP A 1 186 ? 21.953 -27.797 -4.465 1 92 186 ASP A O 1
ATOM 1417 N N . LEU A 1 187 ? 20.469 -26.406 -3.842 1 92.56 187 LEU A N 1
ATOM 1418 C CA . LEU A 1 187 ? 19.438 -27.406 -3.648 1 92.56 187 LEU A CA 1
ATOM 1419 C C . LEU A 1 187 ? 18.734 -27.734 -4.965 1 92.56 187 LEU A C 1
ATOM 1421 O O . LEU A 1 187 ? 18.594 -26.859 -5.828 1 92.56 187 LEU A O 1
ATOM 1425 N N . PRO A 1 188 ? 18.344 -28.984 -5.09 1 92.5 188 PRO A N 1
ATOM 1426 C CA . PRO A 1 188 ? 17.562 -29.297 -6.293 1 92.5 188 PRO A CA 1
ATOM 1427 C C . PRO A 1 188 ? 16.219 -28.562 -6.328 1 92.5 188 PRO A C 1
ATOM 1429 O O . PRO A 1 188 ? 15.766 -28.047 -5.305 1 92.5 188 PRO A O 1
ATOM 1432 N N . ALA A 1 189 ? 15.664 -28.578 -7.527 1 92.56 189 ALA A N 1
ATOM 1433 C CA . ALA A 1 189 ? 14.367 -27.906 -7.676 1 92.56 189 ALA A CA 1
ATOM 1434 C C . ALA A 1 189 ? 13.25 -28.766 -7.074 1 92.56 189 ALA A C 1
ATOM 1436 O O . ALA A 1 189 ? 12.234 -28.219 -6.625 1 92.56 189 ALA A O 1
ATOM 1437 N N . VAL A 1 190 ? 13.422 -30.078 -7.129 1 95 190 VAL A N 1
ATOM 1438 C CA . VAL A 1 190 ? 12.367 -30.984 -6.707 1 95 190 VAL A CA 1
ATOM 1439 C C . VAL A 1 190 ? 12.953 -32.031 -5.754 1 95 190 VAL A C 1
ATOM 1441 O O . VAL A 1 190 ? 13.953 -32.688 -6.066 1 95 190 VAL A O 1
ATOM 1444 N N . SER A 1 191 ? 12.398 -32.125 -4.598 1 92.62 191 SER A N 1
ATOM 1445 C CA . SER A 1 191 ? 12.75 -33.188 -3.674 1 92.62 191 SER A CA 1
ATOM 1446 C C . SER A 1 191 ? 12.109 -34.531 -4.09 1 92.62 191 SER A C 1
ATOM 1448 O O . SER A 1 191 ? 11.328 -34.562 -5.047 1 92.62 191 SER A O 1
ATOM 1450 N N . GLU A 1 192 ? 12.438 -35.562 -3.393 1 91.88 192 GLU A N 1
ATOM 1451 C CA . GLU A 1 192 ? 11.797 -36.844 -3.654 1 91.88 192 GLU A CA 1
ATOM 1452 C C . GLU A 1 192 ? 10.297 -36.781 -3.373 1 91.88 192 GLU A C 1
ATOM 1454 O O . GLU A 1 192 ? 9.492 -37.312 -4.141 1 91.88 192 GLU A O 1
ATOM 1459 N N . LYS A 1 193 ? 10.016 -36.156 -2.301 1 93.12 193 LYS A N 1
ATOM 1460 C CA . LYS A 1 193 ? 8.602 -35.969 -1.997 1 93.12 193 LYS A CA 1
ATOM 1461 C C . LYS A 1 193 ? 7.895 -35.188 -3.107 1 93.12 193 LYS A C 1
ATOM 1463 O O . LYS A 1 193 ? 6.777 -35.531 -3.498 1 93.12 193 LYS A O 1
ATOM 1468 N N . ASP A 1 194 ? 8.469 -34.219 -3.6 1 96.38 194 ASP A N 1
ATOM 1469 C CA . ASP A 1 194 ? 7.895 -33.406 -4.66 1 96.38 194 ASP A CA 1
ATOM 1470 C C . ASP A 1 194 ? 7.656 -34.219 -5.922 1 96.38 194 ASP A C 1
ATOM 1472 O O . ASP A 1 194 ? 6.645 -34.031 -6.605 1 96.38 194 ASP A O 1
ATOM 1476 N N . ARG A 1 195 ? 8.594 -35.062 -6.227 1 96.62 195 ARG A N 1
ATOM 1477 C CA . ARG A 1 195 ? 8.445 -35.906 -7.41 1 96.62 195 ARG A CA 1
ATOM 1478 C C . ARG A 1 195 ? 7.18 -36.75 -7.316 1 96.62 195 ARG A C 1
ATOM 1480 O O . ARG A 1 195 ? 6.449 -36.906 -8.305 1 96.62 195 ARG A O 1
ATOM 1487 N N . GLY A 1 196 ? 7.012 -37.312 -6.129 1 97.31 196 GLY A N 1
ATOM 1488 C CA . GLY A 1 196 ? 5.785 -38.062 -5.906 1 97.31 196 GLY A CA 1
ATOM 1489 C C . GLY A 1 196 ? 4.535 -37.219 -6.016 1 97.31 196 GLY A C 1
ATOM 1490 O O . GLY A 1 196 ? 3.539 -37.656 -6.605 1 97.31 196 GLY A O 1
ATOM 1491 N N . ASP A 1 197 ? 4.57 -36.062 -5.469 1 98.19 197 ASP A N 1
ATOM 1492 C CA . ASP A 1 197 ? 3.436 -35.156 -5.512 1 98.19 197 ASP A CA 1
ATOM 1493 C C . ASP A 1 197 ? 3.137 -34.719 -6.941 1 98.19 197 ASP A C 1
ATOM 1495 O O . ASP A 1 197 ? 1.973 -34.594 -7.332 1 98.19 197 ASP A O 1
ATOM 1499 N N . LEU A 1 198 ? 4.199 -34.438 -7.695 1 98.5 198 LEU A N 1
ATOM 1500 C CA . LEU A 1 198 ? 4.035 -34.031 -9.086 1 98.5 198 LEU A CA 1
ATOM 1501 C C . LEU A 1 198 ? 3.389 -35.125 -9.914 1 98.5 198 LEU A C 1
ATOM 1503 O O . LEU A 1 198 ? 2.49 -34.875 -10.711 1 98.5 198 LEU A O 1
ATOM 1507 N N . GLN A 1 199 ? 3.832 -36.344 -9.68 1 98.25 199 GLN A N 1
ATOM 1508 C CA . GLN A 1 199 ? 3.234 -37.438 -10.398 1 98.25 199 GLN A CA 1
ATOM 1509 C C . GLN A 1 199 ? 1.769 -37.625 -10.016 1 98.25 199 GLN A C 1
ATOM 1511 O O . GLN A 1 199 ? 0.924 -37.906 -10.875 1 98.25 199 GLN A O 1
ATOM 1516 N N . PHE A 1 200 ? 1.503 -37.531 -8.758 1 98.31 200 PHE A N 1
ATOM 1517 C CA . PHE A 1 200 ? 0.124 -37.562 -8.281 1 98.31 200 PHE A CA 1
ATOM 1518 C C . PHE A 1 200 ? -0.702 -36.5 -8.977 1 98.31 200 PHE A C 1
ATOM 1520 O O . PHE A 1 200 ? -1.822 -36.75 -9.414 1 98.31 200 PHE A O 1
ATOM 1527 N N . GLY A 1 201 ? -0.141 -35.281 -9.062 1 98.44 201 GLY A N 1
ATOM 1528 C CA . GLY A 1 201 ? -0.821 -34.188 -9.734 1 98.44 201 GLY A CA 1
ATOM 1529 C C . GLY A 1 201 ? -1.14 -34.469 -11.188 1 98.44 201 GLY A C 1
ATOM 1530 O O . GLY A 1 201 ? -2.23 -34.156 -11.664 1 98.44 201 GLY A O 1
ATOM 1531 N N . VAL A 1 202 ? -0.18 -35.062 -11.883 1 98.5 202 VAL A N 1
ATOM 1532 C CA . VAL A 1 202 ? -0.373 -35.438 -13.281 1 98.5 202 VAL A CA 1
ATOM 1533 C C . VAL A 1 202 ? -1.529 -36.438 -13.391 1 98.5 202 VAL A C 1
ATOM 1535 O O . VAL A 1 202 ? -2.408 -36.281 -14.242 1 98.5 202 VAL A O 1
ATOM 1538 N N . GLU A 1 203 ? -1.554 -37.375 -12.516 1 98.25 203 GLU A N 1
ATOM 1539 C CA . GLU A 1 203 ? -2.592 -38.406 -12.523 1 98.25 203 GLU A CA 1
ATOM 1540 C C . GLU A 1 203 ? -3.967 -37.781 -12.25 1 98.25 203 GLU A C 1
ATOM 1542 O O . GLU A 1 203 ? -4.965 -38.219 -12.828 1 98.25 203 GLU A O 1
ATOM 1547 N N . GLN A 1 204 ? -3.984 -36.812 -11.383 1 98.19 204 GLN A N 1
ATOM 1548 C CA . GLN A 1 204 ? -5.246 -36.219 -10.977 1 98.19 204 GLN A CA 1
ATOM 1549 C C . GLN A 1 204 ? -5.664 -35.125 -11.953 1 98.19 204 GLN A C 1
ATOM 1551 O O . GLN A 1 204 ? -6.773 -34.594 -11.859 1 98.19 204 GLN A O 1
ATOM 1556 N N . GLY A 1 205 ? -4.828 -34.75 -12.844 1 97.75 205 GLY A N 1
ATOM 1557 C CA . GLY A 1 205 ? -5.148 -33.75 -13.836 1 97.75 205 GLY A CA 1
ATOM 1558 C C . GLY A 1 205 ? -5.23 -32.344 -13.266 1 97.75 205 GLY A C 1
ATOM 1559 O O . GLY A 1 205 ? -6.168 -31.609 -13.555 1 97.75 205 GLY A O 1
ATOM 1560 N N . VAL A 1 206 ? -4.27 -31.984 -12.359 1 98.56 206 VAL A N 1
ATOM 1561 C CA . VAL A 1 206 ? -4.254 -30.625 -11.836 1 98.56 206 VAL A CA 1
ATOM 1562 C C . VAL A 1 206 ? -3.906 -29.656 -12.953 1 98.56 206 VAL A C 1
ATOM 1564 O O . VAL A 1 206 ? -3.35 -30.047 -13.984 1 98.56 206 VAL A O 1
ATOM 1567 N N . ASP A 1 207 ? -4.25 -28.406 -12.75 1 98.75 207 ASP A N 1
ATOM 1568 C CA . ASP A 1 207 ? -4.133 -27.422 -13.828 1 98.75 207 ASP A CA 1
ATOM 1569 C C . ASP A 1 207 ? -2.785 -26.703 -13.766 1 98.75 207 ASP A C 1
ATOM 1571 O O . ASP A 1 207 ? -2.271 -26.25 -14.797 1 98.75 207 ASP A O 1
ATOM 1575 N N . MET A 1 208 ? -2.232 -26.562 -12.578 1 98.81 208 MET A N 1
ATOM 1576 C CA . MET A 1 208 ? -0.978 -25.828 -12.438 1 98.81 208 MET A CA 1
ATOM 1577 C C . MET A 1 208 ? -0.216 -26.281 -11.195 1 98.81 208 MET A C 1
ATOM 1579 O O . MET A 1 208 ? -0.808 -26.828 -10.266 1 98.81 208 MET A O 1
ATOM 1583 N N . ILE A 1 209 ? 1.092 -26.078 -11.281 1 98.81 209 ILE A N 1
ATOM 1584 C CA . ILE A 1 209 ? 2.008 -26.328 -10.172 1 98.81 209 ILE A CA 1
ATOM 1585 C C . ILE A 1 209 ? 2.541 -25 -9.641 1 98.81 209 ILE A C 1
ATOM 1587 O O . ILE A 1 209 ? 3.01 -24.156 -10.414 1 98.81 209 ILE A O 1
ATOM 1591 N N . PHE A 1 210 ? 2.289 -24.766 -8.336 1 98.75 210 PHE A N 1
ATOM 1592 C CA . PHE A 1 210 ? 3.086 -23.75 -7.652 1 98.75 210 PHE A CA 1
ATOM 1593 C C . PHE A 1 210 ? 4.414 -24.344 -7.184 1 98.75 210 PHE A C 1
ATOM 1595 O O . PHE A 1 210 ? 4.457 -25.109 -6.227 1 98.75 210 PHE A O 1
ATOM 1602 N N . ALA A 1 211 ? 5.492 -23.969 -7.926 1 98.56 211 ALA A N 1
ATOM 1603 C CA . ALA A 1 211 ? 6.809 -24.547 -7.672 1 98.56 211 ALA A CA 1
ATOM 1604 C C . ALA A 1 211 ? 7.578 -23.734 -6.633 1 98.56 211 ALA A C 1
ATOM 1606 O O . ALA A 1 211 ? 7.949 -22.594 -6.887 1 98.56 211 ALA A O 1
ATOM 1607 N N . SER A 1 212 ? 7.922 -24.344 -5.547 1 97.44 212 SER A N 1
ATOM 1608 C CA . SER A 1 212 ? 8.484 -23.656 -4.395 1 97.44 212 SER A CA 1
ATOM 1609 C C . SER A 1 212 ? 9.992 -23.5 -4.52 1 97.44 212 SER A C 1
ATOM 1611 O O . SER A 1 212 ? 10.672 -24.375 -5.059 1 97.44 212 SER A O 1
ATOM 1613 N N . PHE A 1 213 ? 10.547 -22.344 -4.098 1 96.12 213 PHE A N 1
ATOM 1614 C CA . PHE A 1 213 ? 11.953 -22.031 -3.875 1 96.12 213 PHE A CA 1
ATOM 1615 C C . PHE A 1 213 ? 12.734 -22.078 -5.184 1 96.12 213 PHE A C 1
ATOM 1617 O O . PHE A 1 213 ? 13.867 -22.562 -5.219 1 96.12 213 PHE A O 1
ATOM 1624 N N . ILE A 1 214 ? 12.117 -21.672 -6.238 1 97.62 214 ILE A N 1
ATOM 1625 C CA . ILE A 1 214 ? 12.805 -21.625 -7.523 1 97.62 214 ILE A CA 1
ATOM 1626 C C . ILE A 1 214 ? 13.883 -20.547 -7.5 1 97.62 214 ILE A C 1
ATOM 1628 O O . ILE A 1 214 ? 13.625 -19.422 -7.082 1 97.62 214 ILE A O 1
ATOM 1632 N N . ARG A 1 215 ? 15.07 -20.906 -8 1 96.19 215 ARG A N 1
ATOM 1633 C CA . ARG A 1 215 ? 16.219 -20 -7.906 1 96.19 215 ARG A CA 1
ATOM 1634 C C . ARG A 1 215 ? 16.766 -19.672 -9.289 1 96.19 215 ARG A C 1
ATOM 1636 O O . ARG A 1 215 ? 17.531 -18.719 -9.445 1 96.19 215 ARG A O 1
ATOM 1643 N N . SER A 1 216 ? 16.406 -20.516 -10.281 1 96.81 216 SER A N 1
ATOM 1644 C CA . SER A 1 216 ? 16.984 -20.344 -11.609 1 96.81 216 SER A CA 1
ATOM 1645 C C . SER A 1 216 ? 16.062 -20.922 -12.688 1 96.81 216 SER A C 1
ATOM 1647 O O . SER A 1 216 ? 15.133 -21.656 -12.383 1 96.81 216 SER A O 1
ATOM 1649 N N . ALA A 1 217 ? 16.328 -20.562 -13.945 1 97.81 217 ALA A N 1
ATOM 1650 C CA . ALA A 1 217 ? 15.586 -21.094 -15.086 1 97.81 217 ALA A CA 1
ATOM 1651 C C . ALA A 1 217 ? 15.773 -22.594 -15.203 1 97.81 217 ALA A C 1
ATOM 1653 O O . ALA A 1 217 ? 14.852 -23.312 -15.594 1 97.81 217 ALA A O 1
ATOM 1654 N N . ASP A 1 218 ? 16.969 -23.047 -14.883 1 97.56 218 ASP A N 1
ATOM 1655 C CA . ASP A 1 218 ? 17.266 -24.484 -14.945 1 97.56 218 ASP A CA 1
ATOM 1656 C C . ASP A 1 218 ? 16.359 -25.266 -14.008 1 97.56 218 ASP A C 1
ATOM 1658 O O . ASP A 1 218 ? 15.961 -26.391 -14.32 1 97.56 218 ASP A O 1
ATOM 1662 N N . GLN A 1 219 ? 16.078 -24.703 -12.953 1 97.81 219 GLN A N 1
ATOM 1663 C CA . GLN A 1 219 ? 15.219 -25.391 -11.984 1 97.81 219 GLN A CA 1
ATOM 1664 C C . GLN A 1 219 ? 13.789 -25.5 -12.5 1 97.81 219 GLN A C 1
ATOM 1666 O O . GLN A 1 219 ? 13.078 -26.453 -12.172 1 97.81 219 GLN A O 1
ATOM 1671 N N . VAL A 1 220 ? 13.336 -24.562 -13.266 1 98.44 220 VAL A N 1
ATOM 1672 C CA . VAL A 1 220 ? 12.031 -24.656 -13.898 1 98.44 220 VAL A CA 1
ATOM 1673 C C . VAL A 1 220 ? 12 -25.859 -14.844 1 98.44 220 VAL A C 1
ATOM 1675 O O . VAL A 1 220 ? 11.023 -26.609 -14.867 1 98.44 220 VAL A O 1
ATOM 1678 N N . GLU A 1 221 ? 13.062 -26 -15.555 1 97.75 221 GLU A N 1
ATOM 1679 C CA . GLU A 1 221 ? 13.18 -27.141 -16.469 1 97.75 221 GLU A CA 1
ATOM 1680 C C . GLU A 1 221 ? 13.156 -28.453 -15.703 1 97.75 221 GLU A C 1
ATOM 1682 O O . GLU A 1 221 ? 12.594 -29.453 -16.172 1 97.75 221 GLU A O 1
ATOM 1687 N N . GLU A 1 222 ? 13.781 -28.438 -14.578 1 97.62 222 GLU A N 1
ATOM 1688 C CA . GLU A 1 222 ? 13.773 -29.625 -13.742 1 97.62 222 GLU A CA 1
ATOM 1689 C C . GLU A 1 222 ? 12.352 -30 -13.312 1 97.62 222 GLU A C 1
ATOM 1691 O O . GLU A 1 222 ? 11.992 -31.172 -13.305 1 97.62 222 GLU A O 1
ATOM 1696 N N . VAL A 1 223 ? 11.57 -29.016 -12.961 1 98.31 223 VAL A N 1
ATOM 1697 C CA . VAL A 1 223 ? 10.18 -29.25 -12.594 1 98.31 223 VAL A CA 1
ATOM 1698 C C . VAL A 1 223 ? 9.414 -29.812 -13.789 1 98.31 223 VAL A C 1
ATOM 1700 O O . VAL A 1 223 ? 8.648 -30.781 -13.656 1 98.31 223 VAL A O 1
ATOM 1703 N N . ARG A 1 224 ? 9.617 -29.25 -14.961 1 98.19 224 ARG A N 1
ATOM 1704 C CA . ARG A 1 224 ? 8.969 -29.703 -16.188 1 98.19 224 ARG A CA 1
ATOM 1705 C C . ARG A 1 224 ? 9.312 -31.156 -16.484 1 98.19 224 ARG A C 1
ATOM 1707 O O . ARG A 1 224 ? 8.438 -31.953 -16.828 1 98.19 224 ARG A O 1
ATOM 1714 N N . LYS A 1 225 ? 10.578 -31.484 -16.297 1 97.62 225 LYS A N 1
ATOM 1715 C CA . LYS A 1 225 ? 11.023 -32.875 -16.516 1 97.62 225 LYS A CA 1
ATOM 1716 C C . LYS A 1 225 ? 10.383 -33.812 -15.523 1 97.62 225 LYS A C 1
ATOM 1718 O O . LYS A 1 225 ? 10.016 -34.938 -15.883 1 97.62 225 LYS A O 1
ATOM 1723 N N . ALA A 1 226 ? 10.266 -33.344 -14.344 1 97.56 226 ALA A N 1
ATOM 1724 C CA . ALA A 1 226 ? 9.672 -34.188 -13.305 1 97.56 226 ALA A CA 1
ATOM 1725 C C . ALA A 1 226 ? 8.203 -34.469 -13.602 1 97.56 226 ALA A C 1
ATOM 1727 O O . ALA A 1 226 ? 7.676 -35.531 -13.234 1 97.56 226 ALA A O 1
ATOM 1728 N N . LEU A 1 227 ? 7.473 -33.594 -14.234 1 98.12 227 LEU A N 1
ATOM 1729 C CA . LEU A 1 227 ? 6.074 -33.781 -14.609 1 98.12 227 LEU A CA 1
ATOM 1730 C C . LEU A 1 227 ? 5.941 -34.812 -15.719 1 98.12 227 LEU A C 1
ATOM 1732 O O . LEU A 1 227 ? 4.934 -35.531 -15.797 1 98.12 227 LEU A O 1
ATOM 1736 N N . GLY A 1 228 ? 6.965 -34.875 -16.609 1 97.38 228 GLY A N 1
ATOM 1737 C CA . GLY A 1 228 ? 6.969 -35.844 -17.703 1 97.38 228 GLY A CA 1
ATOM 1738 C C . GLY A 1 228 ? 6.07 -35.469 -18.859 1 97.38 228 GLY A C 1
ATOM 1739 O O . GLY A 1 228 ? 5.445 -34.406 -18.828 1 97.38 228 GLY A O 1
ATOM 1740 N N . PRO A 1 229 ? 5.969 -36.281 -19.828 1 97.19 229 PRO A N 1
ATOM 1741 C CA . PRO A 1 229 ? 5.207 -35.969 -21.031 1 97.19 229 PRO A CA 1
ATOM 1742 C C . PRO A 1 229 ? 3.711 -35.812 -20.766 1 97.19 229 PRO A C 1
ATOM 1744 O O . PRO A 1 229 ? 3.045 -35 -21.422 1 97.19 229 PRO A O 1
ATOM 1747 N N . ASN A 1 230 ? 3.264 -36.562 -19.797 1 97.19 230 ASN A N 1
ATOM 1748 C CA . ASN A 1 230 ? 1.837 -36.531 -19.484 1 97.19 230 ASN A CA 1
ATOM 1749 C C . ASN A 1 230 ? 1.466 -35.25 -18.766 1 97.19 230 ASN A C 1
ATOM 1751 O O . ASN A 1 230 ? 0.288 -34.875 -18.672 1 97.19 230 ASN A O 1
ATOM 1755 N N . GLY A 1 231 ? 2.43 -34.594 -18.203 1 97.69 231 GLY A N 1
ATOM 1756 C CA . GLY A 1 231 ? 2.191 -33.344 -17.5 1 97.69 231 GLY A CA 1
ATOM 1757 C C . GLY A 1 231 ? 2.58 -32.094 -18.297 1 97.69 231 GLY A C 1
ATOM 1758 O O . GLY A 1 231 ? 2.711 -31.016 -17.734 1 97.69 231 GLY A O 1
ATOM 1759 N N . ARG A 1 232 ? 2.783 -32.25 -19.594 1 95.88 232 ARG A N 1
ATOM 1760 C CA . ARG A 1 232 ? 3.342 -31.203 -20.438 1 95.88 232 ARG A CA 1
ATOM 1761 C C . ARG A 1 232 ? 2.436 -29.984 -20.453 1 95.88 232 ARG A C 1
ATOM 1763 O O . ARG A 1 232 ? 2.912 -28.844 -20.594 1 95.88 232 ARG A O 1
ATOM 1770 N N . ASP A 1 233 ? 1.132 -30.172 -20.234 1 96.12 233 ASP A N 1
ATOM 1771 C CA . ASP A 1 233 ? 0.183 -29.078 -20.359 1 96.12 233 ASP A CA 1
ATOM 1772 C C . ASP A 1 233 ? -0.115 -28.453 -19 1 96.12 233 ASP A C 1
ATOM 1774 O O . ASP A 1 233 ? -0.874 -27.484 -18.922 1 96.12 233 ASP A O 1
ATOM 1778 N N . ILE A 1 234 ? 0.439 -29 -17.938 1 98.38 234 ILE A N 1
ATOM 1779 C CA . ILE A 1 234 ? 0.26 -28.406 -16.609 1 98.38 234 ILE A CA 1
ATOM 1780 C C . ILE A 1 234 ? 1.116 -27.156 -16.484 1 98.38 234 ILE A C 1
ATOM 1782 O O . ILE A 1 234 ? 2.303 -27.172 -16.812 1 98.38 234 ILE A O 1
ATOM 1786 N N . MET A 1 235 ? 0.51 -26.031 -16.078 1 98.69 235 MET A N 1
ATOM 1787 C CA . MET A 1 235 ? 1.23 -24.766 -15.93 1 98.69 235 MET A CA 1
ATOM 1788 C C . MET A 1 235 ? 2.189 -24.812 -14.75 1 98.69 235 MET A C 1
ATOM 1790 O O . MET A 1 235 ? 1.881 -25.422 -13.719 1 98.69 235 MET A O 1
ATOM 1794 N N . ILE A 1 236 ? 3.342 -24.203 -14.93 1 98.81 236 ILE A N 1
ATOM 1795 C CA . ILE A 1 236 ? 4.305 -24.062 -13.844 1 98.81 236 ILE A CA 1
ATOM 1796 C C . ILE A 1 236 ? 4.391 -22.594 -13.422 1 98.81 236 ILE A C 1
ATOM 1798 O O . ILE A 1 236 ? 4.867 -21.75 -14.18 1 98.81 236 ILE A O 1
ATOM 1802 N N . ILE A 1 237 ? 3.885 -22.281 -12.258 1 98.88 237 ILE A N 1
ATOM 1803 C CA . ILE A 1 237 ? 4.008 -20.969 -11.625 1 98.88 237 ILE A CA 1
ATOM 1804 C C . ILE A 1 237 ? 5.133 -21 -10.594 1 98.88 237 ILE A C 1
ATOM 1806 O O . ILE A 1 237 ? 5.035 -21.688 -9.57 1 98.88 237 ILE A O 1
ATOM 1810 N N . CYS A 1 238 ? 6.176 -20.25 -10.844 1 98.81 238 CYS A N 1
ATOM 1811 C CA . CYS A 1 238 ? 7.355 -20.297 -9.984 1 98.81 238 CYS A CA 1
ATOM 1812 C C . CYS A 1 238 ? 7.207 -19.328 -8.812 1 98.81 238 CYS A C 1
ATOM 1814 O O . CYS A 1 238 ? 6.906 -18.141 -9.008 1 98.81 238 CYS A O 1
ATOM 1816 N N . LYS A 1 239 ? 7.418 -19.828 -7.633 1 98.44 239 LYS A N 1
ATOM 1817 C CA . LYS A 1 239 ? 7.418 -18.984 -6.441 1 98.44 239 LYS A CA 1
ATOM 1818 C C . LYS A 1 239 ? 8.789 -18.344 -6.215 1 98.44 239 LYS A C 1
ATOM 1820 O O . LYS A 1 239 ? 9.797 -19.047 -6.098 1 98.44 239 LYS A O 1
ATOM 1825 N N . ILE A 1 240 ? 8.82 -17.031 -6.219 1 98.19 240 ILE A N 1
ATOM 1826 C CA . ILE A 1 240 ? 10.047 -16.312 -5.902 1 98.19 240 ILE A CA 1
ATOM 1827 C C . ILE A 1 240 ? 10.102 -16.016 -4.402 1 98.19 240 ILE A C 1
ATOM 1829 O O . ILE A 1 240 ? 9.391 -15.148 -3.906 1 98.19 240 ILE A O 1
ATOM 1833 N N . GLU A 1 241 ? 11.023 -16.75 -3.771 1 96.06 241 GLU A N 1
ATOM 1834 C CA . GLU A 1 241 ? 11.047 -16.797 -2.312 1 96.06 241 GLU A CA 1
ATOM 1835 C C . GLU A 1 241 ? 12.438 -16.484 -1.771 1 96.06 241 GLU A C 1
ATOM 1837 O O . GLU A 1 241 ? 12.656 -16.5 -0.559 1 96.06 241 GLU A O 1
ATOM 1842 N N . ASN A 1 242 ? 13.383 -16.219 -2.652 1 93.25 242 ASN A N 1
ATOM 1843 C CA . ASN A 1 242 ? 14.758 -16.047 -2.201 1 93.25 242 ASN A CA 1
ATOM 1844 C C . ASN A 1 242 ? 15.492 -14.992 -3.029 1 93.25 242 ASN A C 1
ATOM 1846 O O . ASN A 1 242 ? 15 -14.562 -4.074 1 93.25 242 ASN A O 1
ATOM 1850 N N . HIS A 1 243 ? 16.594 -14.656 -2.465 1 92.12 243 HIS A N 1
ATOM 1851 C CA . HIS A 1 243 ? 17.422 -13.609 -3.059 1 92.12 243 HIS A CA 1
ATOM 1852 C C . HIS A 1 243 ? 17.844 -13.984 -4.473 1 92.12 243 HIS A C 1
ATOM 1854 O O . HIS A 1 243 ? 17.75 -13.172 -5.391 1 92.12 243 HIS A O 1
ATOM 1860 N N . GLN A 1 244 ? 18.25 -15.156 -4.684 1 93.56 244 GLN A N 1
ATOM 1861 C CA . GLN A 1 244 ? 18.734 -15.641 -5.973 1 93.56 244 GLN A CA 1
ATOM 1862 C C . GLN A 1 244 ? 17.625 -15.625 -7.023 1 93.56 244 GLN A C 1
ATOM 1864 O O . GLN A 1 244 ? 17.875 -15.305 -8.188 1 93.56 244 GLN A O 1
ATOM 1869 N N . GLY A 1 245 ? 16.438 -16.031 -6.625 1 96.38 245 GLY A N 1
ATOM 1870 C CA . GLY A 1 245 ? 15.305 -15.977 -7.531 1 96.38 245 GLY A CA 1
ATOM 1871 C C . GLY A 1 245 ? 15.023 -14.578 -8.047 1 96.38 245 GLY A C 1
ATOM 1872 O O . GLY A 1 245 ? 14.68 -14.406 -9.219 1 96.38 245 GLY A O 1
ATOM 1873 N N . VAL A 1 246 ? 15.172 -13.555 -7.16 1 96.81 246 VAL A N 1
ATOM 1874 C CA . VAL A 1 246 ? 14.977 -12.172 -7.574 1 96.81 246 VAL A CA 1
ATOM 1875 C C . VAL A 1 246 ? 16.078 -11.766 -8.547 1 96.81 246 VAL A C 1
ATOM 1877 O O . VAL A 1 246 ? 15.82 -11.117 -9.562 1 96.81 246 VAL A O 1
ATOM 1880 N N . GLN A 1 247 ? 17.266 -12.188 -8.289 1 94.81 247 GLN A N 1
ATOM 1881 C CA . GLN A 1 247 ? 18.406 -11.859 -9.133 1 94.81 247 GLN A CA 1
ATOM 1882 C C . GLN A 1 247 ? 18.25 -12.461 -10.523 1 94.81 247 GLN A C 1
ATOM 1884 O O . GLN A 1 247 ? 18.594 -11.82 -11.523 1 94.81 247 GLN A O 1
ATOM 1889 N N . ASP A 1 248 ? 17.688 -13.688 -10.617 1 96.69 248 ASP A N 1
ATOM 1890 C CA . ASP A 1 248 ? 17.594 -14.422 -11.875 1 96.69 248 ASP A CA 1
ATOM 1891 C C . ASP A 1 248 ? 16.188 -14.344 -12.445 1 96.69 248 ASP A C 1
ATOM 1893 O O . ASP A 1 248 ? 15.789 -15.188 -13.258 1 96.69 248 ASP A O 1
ATOM 1897 N N . ILE A 1 249 ? 15.469 -13.336 -12.094 1 98.5 249 ILE A N 1
ATOM 1898 C CA . ILE A 1 249 ? 14.031 -13.305 -12.328 1 98.5 249 ILE A CA 1
ATOM 1899 C C . ILE A 1 249 ? 13.75 -13.297 -13.828 1 98.5 249 ILE A C 1
ATOM 1901 O O . ILE A 1 249 ? 12.805 -13.938 -14.289 1 98.5 249 ILE A O 1
ATOM 1905 N N . ASP A 1 250 ? 14.547 -12.609 -14.617 1 98.31 250 ASP A N 1
ATOM 1906 C CA . ASP A 1 250 ? 14.273 -12.5 -16.047 1 98.31 250 ASP A CA 1
ATOM 1907 C C . ASP A 1 250 ? 14.312 -13.875 -16.719 1 98.31 250 ASP A C 1
ATOM 1909 O O . ASP A 1 250 ? 13.398 -14.227 -17.469 1 98.31 250 ASP A O 1
ATOM 1913 N N . ALA A 1 251 ? 15.32 -14.648 -16.359 1 98.5 251 ALA A N 1
ATOM 1914 C CA . ALA A 1 251 ? 15.445 -15.992 -16.922 1 98.5 251 ALA A CA 1
ATOM 1915 C C . ALA A 1 251 ? 14.328 -16.906 -16.422 1 98.5 251 ALA A C 1
ATOM 1917 O O . ALA A 1 251 ? 13.82 -17.734 -17.172 1 98.5 251 ALA A O 1
ATOM 1918 N N . ILE A 1 252 ? 13.953 -16.75 -15.188 1 98.75 252 ILE A N 1
ATOM 1919 C CA . ILE A 1 252 ? 12.898 -17.562 -14.594 1 98.75 252 ILE A CA 1
ATOM 1920 C C . ILE A 1 252 ? 11.57 -17.25 -15.266 1 98.75 252 ILE A C 1
ATOM 1922 O O . ILE A 1 252 ? 10.82 -18.172 -15.625 1 98.75 252 ILE A O 1
ATOM 1926 N N . ILE A 1 253 ? 11.258 -15.977 -15.477 1 98.75 253 ILE A N 1
ATOM 1927 C CA . ILE A 1 253 ? 10.023 -15.57 -16.141 1 98.75 253 ILE A CA 1
ATOM 1928 C C . ILE A 1 253 ? 9.953 -16.188 -17.531 1 98.75 253 ILE A C 1
ATOM 1930 O O . ILE A 1 253 ? 8.906 -16.719 -17.938 1 98.75 253 ILE A O 1
ATOM 1934 N N . HIS A 1 254 ? 11.039 -16.188 -18.188 1 97.94 254 HIS A N 1
ATOM 1935 C CA . HIS A 1 254 ? 11.078 -16.703 -19.562 1 97.94 254 HIS A CA 1
ATOM 1936 C C . HIS A 1 254 ? 10.727 -18.188 -19.609 1 97.94 254 HIS A C 1
ATOM 1938 O O . HIS A 1 254 ? 10.031 -18.641 -20.516 1 97.94 254 HIS A O 1
ATOM 1944 N N . GLN A 1 255 ? 11.133 -18.922 -18.609 1 97.81 255 GLN A N 1
ATOM 1945 C CA . GLN A 1 255 ? 10.977 -20.375 -18.625 1 97.81 255 GLN A CA 1
ATOM 1946 C C . GLN A 1 255 ? 9.672 -20.781 -17.938 1 97.81 255 GLN A C 1
ATOM 1948 O O . GLN A 1 255 ? 9.234 -21.938 -18.078 1 97.81 255 GLN A O 1
ATOM 1953 N N . SER A 1 256 ? 9 -19.922 -17.234 1 98.38 256 SER A N 1
ATOM 1954 C CA . SER A 1 256 ? 7.824 -20.234 -16.438 1 98.38 256 SER A CA 1
ATOM 1955 C C . SER A 1 256 ? 6.535 -19.875 -17.172 1 98.38 256 SER A C 1
ATOM 1957 O O . SER A 1 256 ? 6.566 -19.141 -18.156 1 98.38 256 SER A O 1
ATOM 1959 N N . ASP A 1 257 ? 5.441 -20.391 -16.703 1 98.5 257 ASP A N 1
ATOM 1960 C CA . ASP A 1 257 ? 4.133 -20 -17.219 1 98.5 257 ASP A CA 1
ATOM 1961 C C . ASP A 1 257 ? 3.559 -18.828 -16.422 1 98.5 257 ASP A C 1
ATOM 1963 O O . ASP A 1 257 ? 2.598 -18.188 -16.859 1 98.5 257 ASP A O 1
ATOM 1967 N N . GLY A 1 258 ? 4.113 -18.531 -15.312 1 98.69 258 GLY A N 1
ATOM 1968 C CA . GLY A 1 258 ? 3.744 -17.438 -14.43 1 98.69 258 GLY A CA 1
ATOM 1969 C C . GLY A 1 258 ? 4.629 -17.344 -13.203 1 98.69 258 GLY A C 1
ATOM 1970 O O . GLY A 1 258 ? 5.504 -18.188 -12.992 1 98.69 258 GLY A O 1
ATOM 1971 N N . ILE A 1 259 ? 4.453 -16.328 -12.422 1 98.94 259 ILE A N 1
ATOM 1972 C CA . ILE A 1 259 ? 5.285 -16.062 -11.25 1 98.94 259 ILE A CA 1
ATOM 1973 C C . ILE A 1 259 ? 4.398 -15.797 -10.039 1 98.94 259 ILE A C 1
ATOM 1975 O O . ILE A 1 259 ? 3.291 -15.273 -10.18 1 98.94 259 ILE A O 1
ATOM 1979 N N . MET A 1 260 ? 4.84 -16.297 -8.93 1 98.88 260 MET A N 1
ATOM 1980 C CA . MET A 1 260 ? 4.227 -15.922 -7.66 1 98.88 260 MET A CA 1
ATOM 1981 C C . MET A 1 260 ? 5.211 -15.156 -6.781 1 98.88 260 MET A C 1
ATOM 1983 O O . MET A 1 260 ? 6.309 -15.648 -6.508 1 98.88 260 MET A O 1
ATOM 1987 N N . VAL A 1 261 ? 4.859 -13.977 -6.441 1 98.5 261 VAL A N 1
ATOM 1988 C CA . VAL A 1 261 ? 5.602 -13.227 -5.434 1 98.5 261 VAL A CA 1
ATOM 1989 C C . VAL A 1 261 ? 5.25 -13.75 -4.039 1 98.5 261 VAL A C 1
ATOM 1991 O O . VAL A 1 261 ? 4.285 -13.297 -3.424 1 98.5 261 VAL A O 1
ATOM 1994 N N . ALA A 1 262 ? 6.078 -14.617 -3.594 1 97.5 262 ALA A N 1
ATOM 1995 C CA . ALA A 1 262 ? 5.816 -15.25 -2.301 1 97.5 262 ALA A CA 1
ATOM 1996 C C . ALA A 1 262 ? 6.457 -14.453 -1.165 1 97.5 262 ALA A C 1
ATOM 1998 O O . ALA A 1 262 ? 7.531 -14.812 -0.675 1 97.5 262 ALA A O 1
ATOM 1999 N N . ARG A 1 263 ? 5.754 -13.531 -0.642 1 95.88 263 ARG A N 1
ATOM 2000 C CA . ARG A 1 263 ? 6.301 -12.492 0.226 1 95.88 263 ARG A CA 1
ATOM 2001 C C . ARG A 1 263 ? 6.676 -13.055 1.591 1 95.88 263 ARG A C 1
ATOM 2003 O O . ARG A 1 263 ? 7.566 -12.531 2.264 1 95.88 263 ARG A O 1
ATOM 2010 N N . GLY A 1 264 ? 5.945 -14.141 2.039 1 93.31 264 GLY A N 1
ATOM 2011 C CA . GLY A 1 264 ? 6.273 -14.734 3.322 1 93.31 264 GLY A CA 1
ATOM 2012 C C . GLY A 1 264 ? 7.715 -15.211 3.41 1 93.31 264 GLY A C 1
ATOM 2013 O O . GLY A 1 264 ? 8.492 -14.703 4.227 1 93.31 264 GLY A O 1
ATOM 2014 N N . ASP A 1 265 ? 8.078 -16.062 2.496 1 93.25 265 ASP A N 1
ATOM 2015 C CA . ASP A 1 265 ? 9.43 -16.609 2.469 1 93.25 265 ASP A CA 1
ATOM 2016 C C . ASP A 1 265 ? 10.438 -15.555 2 1 93.25 265 ASP A C 1
ATOM 2018 O O . ASP A 1 265 ? 11.555 -15.484 2.514 1 93.25 265 ASP A O 1
ATOM 2022 N N . LEU A 1 266 ? 10.086 -14.781 1.057 1 95.25 266 LEU A N 1
ATOM 2023 C CA . LEU A 1 266 ? 10.977 -13.734 0.563 1 95.25 266 LEU A CA 1
ATOM 2024 C C . LEU A 1 266 ? 11.328 -12.75 1.673 1 95.25 266 LEU A C 1
ATOM 2026 O O . LEU A 1 266 ? 12.461 -12.273 1.756 1 95.25 266 LEU A O 1
ATOM 2030 N N . GLY A 1 267 ? 10.352 -12.492 2.523 1 92.94 267 GLY A N 1
ATOM 2031 C CA . GLY A 1 267 ? 10.523 -11.539 3.609 1 92.94 267 GLY A CA 1
ATOM 2032 C C . GLY A 1 267 ? 11.453 -12.039 4.699 1 92.94 267 GLY A C 1
ATOM 2033 O O . GLY A 1 267 ? 11.883 -11.273 5.562 1 92.94 267 GLY A O 1
ATOM 2034 N N . VAL A 1 268 ? 11.727 -13.297 4.711 1 91 268 VAL A N 1
ATOM 2035 C CA . VAL A 1 268 ? 12.719 -13.859 5.621 1 91 268 VAL A CA 1
ATOM 2036 C C . VAL A 1 268 ? 14.125 -13.594 5.074 1 91 268 VAL A C 1
ATOM 2038 O O . VAL A 1 268 ? 15.062 -13.367 5.844 1 91 268 VAL A O 1
ATOM 2041 N N . GLU A 1 269 ? 14.203 -13.5 3.711 1 90.56 269 GLU A N 1
ATOM 2042 C CA . GLU A 1 269 ? 15.492 -13.445 3.035 1 90.56 269 GLU A CA 1
ATOM 2043 C C . GLU A 1 269 ? 15.977 -12 2.887 1 90.56 269 GLU A C 1
ATOM 2045 O O . GLU A 1 269 ? 17.172 -11.75 2.793 1 90.56 269 GLU A O 1
ATOM 2050 N N . ILE A 1 270 ? 15.031 -11.117 2.809 1 90.75 270 ILE A N 1
ATOM 2051 C CA . ILE A 1 270 ? 15.383 -9.719 2.615 1 90.75 270 ILE A CA 1
ATOM 2052 C C . ILE A 1 270 ? 14.562 -8.836 3.553 1 90.75 270 ILE A C 1
ATOM 2054 O O . ILE A 1 270 ? 13.508 -9.258 4.035 1 90.75 270 ILE A O 1
ATOM 2058 N N . PRO A 1 271 ? 15.07 -7.605 3.85 1 89.56 271 PRO A N 1
ATOM 2059 C CA . PRO A 1 271 ? 14.305 -6.711 4.719 1 89.56 271 PRO A CA 1
ATOM 2060 C C . PRO A 1 271 ? 12.906 -6.414 4.176 1 89.56 271 PRO A C 1
ATOM 2062 O O . PRO A 1 271 ? 12.703 -6.383 2.959 1 89.56 271 PRO A O 1
ATOM 2065 N N . ALA A 1 272 ? 11.984 -6.203 5.094 1 90.25 272 ALA A N 1
ATOM 2066 C CA . ALA A 1 272 ? 10.578 -6.016 4.746 1 90.25 272 ALA A CA 1
ATOM 2067 C C . ALA A 1 272 ? 10.406 -4.867 3.756 1 90.25 272 ALA A C 1
ATOM 2069 O O . ALA A 1 272 ? 9.57 -4.941 2.848 1 90.25 272 ALA A O 1
ATOM 2070 N N . GLU A 1 273 ? 11.109 -3.768 3.955 1 92.81 273 GLU A N 1
ATOM 2071 C CA . GLU A 1 273 ? 10.992 -2.611 3.074 1 92.81 273 GLU A CA 1
ATOM 2072 C C . GLU A 1 273 ? 11.5 -2.93 1.672 1 92.81 273 GLU A C 1
ATOM 2074 O O . GLU A 1 273 ? 11.055 -2.332 0.691 1 92.81 273 GLU A O 1
ATOM 2079 N N . LYS A 1 274 ? 12.406 -3.902 1.542 1 94.88 274 LYS A N 1
ATOM 2080 C CA . LYS A 1 274 ? 12.898 -4.324 0.234 1 94.88 274 LYS A CA 1
ATOM 2081 C C . LYS A 1 274 ? 11.898 -5.254 -0.455 1 94.88 274 LYS A C 1
ATOM 2083 O O . LYS A 1 274 ? 11.867 -5.332 -1.685 1 94.88 274 LYS A O 1
ATOM 2088 N N . VAL A 1 275 ? 11.086 -5.926 0.322 1 96.25 275 VAL A N 1
ATOM 2089 C CA . VAL A 1 275 ? 10.07 -6.82 -0.234 1 96.25 275 VAL A CA 1
ATOM 2090 C C . VAL A 1 275 ? 9.094 -6.02 -1.085 1 96.25 275 VAL A C 1
ATOM 2092 O O . VAL A 1 275 ? 8.664 -6.473 -2.15 1 96.25 275 VAL A O 1
ATOM 2095 N N . VAL A 1 276 ? 8.781 -4.801 -0.65 1 95.94 276 VAL A N 1
ATOM 2096 C CA . VAL A 1 276 ? 7.84 -3.947 -1.372 1 95.94 276 VAL A CA 1
ATOM 2097 C C . VAL A 1 276 ? 8.414 -3.596 -2.744 1 95.94 276 VAL A C 1
ATOM 2099 O O . VAL A 1 276 ? 7.691 -3.617 -3.746 1 95.94 276 VAL A O 1
ATOM 2102 N N . VAL A 1 277 ? 9.688 -3.336 -2.793 1 96.44 277 VAL A N 1
ATOM 2103 C CA . VAL A 1 277 ? 10.352 -2.979 -4.043 1 96.44 277 VAL A CA 1
ATOM 2104 C C . VAL A 1 277 ? 10.477 -4.215 -4.934 1 96.44 277 VAL A C 1
ATOM 2106 O O . VAL A 1 277 ? 10.258 -4.145 -6.141 1 96.44 277 VAL A O 1
ATOM 2109 N N . ALA A 1 278 ? 10.781 -5.324 -4.293 1 97.56 278 ALA A N 1
ATOM 2110 C CA . ALA A 1 278 ? 10.867 -6.578 -5.039 1 97.56 278 ALA A CA 1
ATOM 2111 C C . ALA A 1 278 ? 9.539 -6.918 -5.699 1 97.56 278 ALA A C 1
ATOM 2113 O O . ALA A 1 278 ? 9.5 -7.34 -6.859 1 97.56 278 ALA A O 1
ATOM 2114 N N . GLN A 1 279 ? 8.492 -6.785 -4.953 1 97.94 279 GLN A N 1
ATOM 2115 C CA . GLN A 1 279 ? 7.156 -7.012 -5.492 1 97.94 279 GLN A CA 1
ATOM 2116 C C . GLN A 1 279 ? 6.918 -6.18 -6.75 1 97.94 279 GLN A C 1
ATOM 2118 O O . GLN A 1 279 ? 6.438 -6.691 -7.762 1 97.94 279 GLN A O 1
ATOM 2123 N N . LYS A 1 280 ? 7.254 -4.898 -6.691 1 97.19 280 LYS A N 1
ATOM 2124 C CA . LYS A 1 280 ? 7.082 -3.994 -7.828 1 97.19 280 LYS A CA 1
ATOM 2125 C C . LYS A 1 280 ? 7.898 -4.465 -9.031 1 97.19 280 LYS A C 1
ATOM 2127 O O . LYS A 1 280 ? 7.406 -4.465 -10.164 1 97.19 280 LYS A O 1
ATOM 2132 N N . ILE A 1 281 ? 9.117 -4.887 -8.781 1 97.88 281 ILE A N 1
ATOM 2133 C CA . ILE A 1 281 ? 10.016 -5.363 -9.828 1 97.88 281 ILE A CA 1
ATOM 2134 C C . ILE A 1 281 ? 9.422 -6.605 -10.492 1 97.88 281 ILE A C 1
ATOM 2136 O O . ILE A 1 281 ? 9.242 -6.641 -11.711 1 97.88 281 ILE A O 1
ATOM 2140 N N . LEU A 1 282 ? 9.039 -7.539 -9.688 1 98.75 282 LEU A N 1
ATOM 2141 C CA . LEU A 1 282 ? 8.586 -8.836 -10.18 1 98.75 282 LEU A CA 1
ATOM 2142 C C . LEU A 1 282 ? 7.289 -8.695 -10.969 1 98.75 282 LEU A C 1
ATOM 2144 O O . LEU A 1 282 ? 7.168 -9.234 -12.07 1 98.75 282 LEU A O 1
ATOM 2148 N N . ILE A 1 283 ? 6.375 -7.949 -10.438 1 98.69 283 ILE A N 1
ATOM 2149 C CA . ILE A 1 283 ? 5.074 -7.785 -11.078 1 98.69 283 ILE A CA 1
ATOM 2150 C C . ILE A 1 283 ? 5.242 -7.02 -12.391 1 98.69 283 ILE A C 1
ATOM 2152 O O . ILE A 1 283 ? 4.684 -7.41 -13.422 1 98.69 283 ILE A O 1
ATOM 2156 N N . SER A 1 284 ? 6.051 -6.004 -12.398 1 98.38 284 SER A N 1
ATOM 2157 C CA . SER A 1 284 ? 6.27 -5.211 -13.602 1 98.38 284 SER A CA 1
ATOM 2158 C C . SER A 1 284 ? 6.898 -6.047 -14.711 1 98.38 284 SER A C 1
ATOM 2160 O O . SER A 1 284 ? 6.473 -5.977 -15.867 1 98.38 284 SER A O 1
ATOM 2162 N N . LYS A 1 285 ? 7.871 -6.812 -14.336 1 98.5 285 LYS A N 1
ATOM 2163 C CA . LYS A 1 285 ? 8.547 -7.641 -15.328 1 98.5 285 LYS A CA 1
ATOM 2164 C C . LYS A 1 285 ? 7.605 -8.688 -15.906 1 98.5 285 LYS A C 1
ATOM 2166 O O . LYS A 1 285 ? 7.637 -8.977 -17.109 1 98.5 285 LYS A O 1
ATOM 2171 N N . CYS A 1 286 ? 6.773 -9.219 -15.078 1 98.69 286 CYS A N 1
ATOM 2172 C CA . CYS A 1 286 ? 5.773 -10.172 -15.547 1 98.69 286 CYS A CA 1
ATOM 2173 C C . CYS A 1 286 ? 4.766 -9.492 -16.469 1 98.69 286 CYS A C 1
ATOM 2175 O O . CYS A 1 286 ? 4.367 -10.062 -17.484 1 98.69 286 CYS A O 1
ATOM 2177 N N . ASN A 1 287 ? 4.336 -8.289 -16.078 1 98.25 287 ASN A N 1
ATOM 2178 C CA . ASN A 1 287 ? 3.393 -7.547 -16.906 1 98.25 287 ASN A CA 1
ATOM 2179 C C . ASN A 1 287 ? 3.943 -7.316 -18.312 1 98.25 287 ASN A C 1
ATOM 2181 O O . ASN A 1 287 ? 3.248 -7.551 -19.297 1 98.25 287 ASN A O 1
ATOM 2185 N N . VAL A 1 288 ? 5.172 -6.934 -18.406 1 97.69 288 VAL A N 1
ATOM 2186 C CA . VAL A 1 288 ? 5.789 -6.633 -19.688 1 97.69 288 VAL A CA 1
ATOM 2187 C C . VAL A 1 288 ? 5.957 -7.914 -20.5 1 97.69 288 VAL A C 1
ATOM 2189 O O . VAL A 1 288 ? 5.785 -7.914 -21.719 1 97.69 288 VAL A O 1
ATOM 2192 N N . ALA A 1 289 ? 6.238 -9.023 -19.781 1 97.38 289 ALA A N 1
ATOM 2193 C CA . ALA A 1 289 ? 6.461 -10.305 -20.438 1 97.38 289 ALA A CA 1
ATOM 2194 C C . ALA A 1 289 ? 5.141 -10.961 -20.828 1 97.38 289 ALA A C 1
ATOM 2196 O O . ALA A 1 289 ? 5.113 -11.891 -21.641 1 97.38 289 ALA A O 1
ATOM 2197 N N . GLY A 1 290 ? 4.027 -10.539 -20.234 1 97.12 290 GLY A N 1
ATOM 2198 C CA . GLY A 1 290 ? 2.729 -11.141 -20.484 1 97.12 290 GLY A CA 1
ATOM 2199 C C . GLY A 1 290 ? 2.535 -12.453 -19.75 1 97.12 290 GLY A C 1
ATOM 2200 O O . GLY A 1 290 ? 1.92 -13.383 -20.281 1 97.12 290 GLY A O 1
ATOM 2201 N N . LYS A 1 291 ? 3.156 -12.594 -18.594 1 98.19 291 LYS A N 1
ATOM 2202 C CA . LYS A 1 291 ? 3.018 -13.773 -17.75 1 98.19 291 LYS A CA 1
ATOM 2203 C C . LYS A 1 291 ? 2.156 -13.469 -16.516 1 98.19 291 LYS A C 1
ATOM 2205 O O . LYS A 1 291 ? 2.312 -12.422 -15.891 1 98.19 291 LYS A O 1
ATOM 2210 N N . PRO A 1 292 ? 1.16 -14.375 -16.219 1 98.56 292 PRO A N 1
ATOM 2211 C CA . PRO A 1 292 ? 0.385 -14.148 -15 1 98.56 292 PRO A CA 1
ATOM 2212 C C . PRO A 1 292 ? 1.265 -14.031 -13.758 1 98.56 292 PRO A C 1
ATOM 2214 O O . PRO A 1 292 ? 2.256 -14.75 -13.625 1 98.56 292 PRO A O 1
ATOM 2217 N N . VAL A 1 293 ? 0.94 -13.125 -12.914 1 98.88 293 VAL A N 1
ATOM 2218 C CA . VAL A 1 293 ? 1.709 -12.922 -11.688 1 98.88 293 VAL A CA 1
ATOM 2219 C C . VAL A 1 293 ? 0.766 -12.859 -10.492 1 98.88 293 VAL A C 1
ATOM 2221 O O . VAL A 1 293 ? -0.266 -12.188 -10.531 1 98.88 293 VAL A O 1
ATOM 2224 N N . ILE A 1 294 ? 1.111 -13.641 -9.461 1 98.81 294 ILE A N 1
ATOM 2225 C CA . ILE A 1 294 ? 0.305 -13.797 -8.25 1 98.81 294 ILE A CA 1
ATOM 2226 C C . ILE A 1 294 ? 1.008 -13.141 -7.07 1 98.81 294 ILE A C 1
ATOM 2228 O O . ILE A 1 294 ? 2.188 -13.391 -6.82 1 98.81 294 ILE A O 1
ATOM 2232 N N . CYS A 1 295 ? 0.376 -12.211 -6.41 1 98.5 295 CYS A N 1
ATOM 2233 C CA . CYS A 1 295 ? 0.868 -11.711 -5.129 1 98.5 295 CYS A CA 1
ATOM 2234 C C . CYS A 1 295 ? 0.337 -12.555 -3.975 1 98.5 295 CYS A C 1
ATOM 2236 O O . CYS A 1 295 ? -0.876 -12.695 -3.809 1 98.5 295 CYS A O 1
ATOM 2238 N N . ALA A 1 296 ? 1.29 -13.086 -3.203 1 96.81 296 ALA A N 1
ATOM 2239 C CA . ALA A 1 296 ? 0.86 -14.078 -2.221 1 96.81 296 ALA A CA 1
ATOM 2240 C C . ALA A 1 296 ? 1.362 -13.719 -0.825 1 96.81 296 ALA A C 1
ATOM 2242 O O . ALA A 1 296 ? 2.309 -12.945 -0.679 1 96.81 296 ALA A O 1
ATOM 2243 N N . THR A 1 297 ? 0.7 -14.25 0.175 1 85.62 297 THR A N 1
ATOM 2244 C CA . THR A 1 297 ? 1.037 -14.398 1.587 1 85.62 297 THR A CA 1
ATOM 2245 C C . THR A 1 297 ? 0.763 -13.102 2.342 1 85.62 297 THR A C 1
ATOM 2247 O O . THR A 1 297 ? 1.062 -12.008 1.847 1 85.62 297 THR A O 1
ATOM 2250 N N . GLN A 1 298 ? 0.116 -13.242 3.406 1 86.56 298 GLN A N 1
ATOM 2251 C CA . GLN A 1 298 ? -0.187 -12.242 4.422 1 86.56 298 GLN A CA 1
ATOM 2252 C C . GLN A 1 298 ? -0.94 -11.055 3.816 1 86.56 298 GLN A C 1
ATOM 2254 O O . GLN A 1 298 ? -0.602 -9.898 4.078 1 86.56 298 GLN A O 1
ATOM 2259 N N . MET A 1 299 ? -1.943 -11.383 2.963 1 93.69 299 MET A N 1
ATOM 2260 C CA . MET A 1 299 ? -2.754 -10.336 2.348 1 93.69 299 MET A CA 1
ATOM 2261 C C . MET A 1 299 ? -3.797 -9.812 3.328 1 93.69 299 MET A C 1
ATOM 2263 O O . MET A 1 299 ? -3.844 -8.617 3.607 1 93.69 299 MET A O 1
ATOM 2267 N N . LEU A 1 300 ? -4.59 -10.758 3.873 1 97.25 300 LEU A N 1
ATOM 2268 C CA . LEU A 1 300 ? -5.586 -10.453 4.898 1 97.25 300 LEU A CA 1
ATOM 2269 C C . LEU A 1 300 ? -5.445 -11.406 6.082 1 97.25 300 LEU A C 1
ATOM 2271 O O . LEU A 1 300 ? -6.43 -12 6.527 1 97.25 300 LEU A O 1
ATOM 2275 N N . GLU A 1 301 ? -4.25 -11.5 6.559 1 95.38 301 GLU A N 1
ATOM 2276 C CA . GLU A 1 301 ? -3.895 -12.477 7.582 1 95.38 301 GLU A CA 1
ATOM 2277 C C . GLU A 1 301 ? -4.703 -12.258 8.859 1 95.38 301 GLU A C 1
ATOM 2279 O O . GLU A 1 301 ? -5.074 -13.219 9.531 1 95.38 301 GLU A O 1
ATOM 2284 N N . SER A 1 302 ? -5.004 -11.008 9.219 1 94.12 302 SER A N 1
ATOM 2285 C CA . SER A 1 302 ? -5.738 -10.703 10.445 1 94.12 302 SER A CA 1
ATOM 2286 C C . SER A 1 302 ? -7.125 -11.328 10.43 1 94.12 302 SER A C 1
ATOM 2288 O O . SER A 1 302 ? -7.68 -11.656 11.477 1 94.12 302 SER A O 1
ATOM 2290 N N . MET A 1 303 ? -7.652 -11.609 9.297 1 96.06 303 MET A N 1
ATOM 2291 C CA . MET A 1 303 ? -9.008 -12.141 9.18 1 96.06 303 MET A CA 1
ATOM 2292 C C . MET A 1 303 ? -9.031 -13.648 9.398 1 96.06 303 MET A C 1
ATOM 2294 O O . MET A 1 303 ? -10.094 -14.273 9.336 1 96.06 303 MET A O 1
ATOM 2298 N N . THR A 1 304 ? -7.855 -14.234 9.578 1 95.94 304 THR A N 1
ATOM 2299 C CA . THR A 1 304 ? -7.871 -15.602 10.07 1 95.94 304 THR A CA 1
ATOM 2300 C C . THR A 1 304 ? -8.648 -15.695 11.383 1 95.94 304 THR A C 1
ATOM 2302 O O . THR A 1 304 ? -9.312 -16.703 11.648 1 95.94 304 THR A O 1
ATOM 2305 N N . PHE A 1 305 ? -8.578 -14.586 12.172 1 94.38 305 PHE A N 1
ATOM 2306 C CA . PHE A 1 305 ? -9.172 -14.633 13.508 1 94.38 305 PHE A CA 1
ATOM 2307 C C . PHE A 1 305 ? -10.164 -13.492 13.695 1 94.38 305 PHE A C 1
ATOM 2309 O O . PHE A 1 305 ? -11 -13.531 14.602 1 94.38 305 PHE A O 1
ATOM 2316 N N . ASN A 1 306 ? -10.039 -12.414 12.875 1 92.38 306 ASN A N 1
ATOM 2317 C CA . ASN A 1 306 ? -10.898 -11.242 12.992 1 92.38 306 ASN A CA 1
ATOM 2318 C C . ASN A 1 306 ? -11.875 -11.148 11.828 1 92.38 306 ASN A C 1
ATOM 2320 O O . ASN A 1 306 ? -11.547 -11.516 10.703 1 92.38 306 ASN A O 1
ATOM 2324 N N . PRO A 1 307 ? -13.031 -10.664 12.055 1 91 307 PRO A N 1
ATOM 2325 C CA . PRO A 1 307 ? -14.023 -10.555 10.984 1 91 307 PRO A CA 1
ATOM 2326 C C . PRO A 1 307 ? -13.695 -9.453 9.977 1 91 307 PRO A C 1
ATOM 2328 O O . PRO A 1 307 ? -14.266 -9.422 8.883 1 91 307 PRO A O 1
ATOM 2331 N N . ARG A 1 308 ? -12.828 -8.508 10.422 1 91.12 308 ARG A N 1
ATOM 2332 C CA . ARG A 1 308 ? -12.438 -7.402 9.547 1 91.12 308 ARG A CA 1
ATOM 2333 C C . ARG A 1 308 ? -10.914 -7.301 9.438 1 91.12 308 ARG A C 1
ATOM 2335 O O . ARG A 1 308 ? -10.203 -7.594 10.398 1 91.12 308 ARG A O 1
ATOM 2342 N N . PRO A 1 309 ? -10.492 -6.934 8.281 1 94.81 309 PRO A N 1
ATOM 2343 C CA . PRO A 1 309 ? -9.047 -6.727 8.156 1 94.81 309 PRO A CA 1
ATOM 2344 C C . PRO A 1 309 ? -8.586 -5.395 8.742 1 94.81 309 PRO A C 1
ATOM 2346 O O . PRO A 1 309 ? -9.414 -4.527 9.039 1 94.81 309 PRO A O 1
ATOM 2349 N N . THR A 1 310 ? -7.305 -5.27 8.938 1 92.69 310 THR A N 1
ATOM 2350 C CA . THR A 1 310 ? -6.746 -3.977 9.32 1 92.69 310 THR A CA 1
ATOM 2351 C C . THR A 1 310 ? -6.715 -3.029 8.117 1 92.69 310 THR A C 1
ATOM 2353 O O . THR A 1 310 ? -6.777 -3.471 6.973 1 92.69 310 THR A O 1
ATOM 2356 N N . ARG A 1 311 ? -6.605 -1.754 8.438 1 92.56 311 ARG A N 1
ATOM 2357 C CA . ARG A 1 311 ? -6.488 -0.764 7.371 1 92.56 311 ARG A CA 1
ATOM 2358 C C . ARG A 1 311 ? -5.23 -0.997 6.543 1 92.56 311 ARG A C 1
ATOM 2360 O O . ARG A 1 311 ? -5.242 -0.823 5.32 1 92.56 311 ARG A O 1
ATOM 2367 N N . ALA A 1 312 ? -4.152 -1.395 7.223 1 95.69 312 ALA A N 1
ATOM 2368 C CA . ALA A 1 312 ? -2.883 -1.657 6.547 1 95.69 312 ALA A CA 1
ATOM 2369 C C . ALA A 1 312 ? -3.018 -2.816 5.562 1 95.69 312 ALA A C 1
ATOM 2371 O O . ALA A 1 312 ? -2.451 -2.777 4.469 1 95.69 312 ALA A O 1
ATOM 2372 N N . GLU A 1 313 ? -3.766 -3.814 5.953 1 96.69 313 GLU A N 1
ATOM 2373 C CA . GLU A 1 313 ? -3.965 -4.965 5.078 1 96.69 313 GLU A CA 1
ATOM 2374 C C . GLU A 1 313 ? -4.77 -4.582 3.84 1 96.69 313 GLU A C 1
ATOM 2376 O O . GLU A 1 313 ? -4.477 -5.043 2.734 1 96.69 313 GLU A O 1
ATOM 2381 N N . VAL A 1 314 ? -5.793 -3.74 4.031 1 97.12 314 VAL A N 1
ATOM 2382 C CA . VAL A 1 314 ? -6.586 -3.273 2.902 1 97.12 314 VAL A CA 1
ATOM 2383 C C . VAL A 1 314 ? -5.695 -2.514 1.923 1 97.12 314 VAL A C 1
ATOM 2385 O O . VAL A 1 314 ? -5.75 -2.746 0.713 1 97.12 314 VAL A O 1
ATOM 2388 N N . SER A 1 315 ? -4.891 -1.662 2.459 1 96.81 315 SER A N 1
ATOM 2389 C CA . SER A 1 315 ? -3.955 -0.904 1.633 1 96.81 315 SER A CA 1
ATOM 2390 C C . SER A 1 315 ? -2.955 -1.824 0.941 1 96.81 315 SER A C 1
ATOM 2392 O O . SER A 1 315 ? -2.566 -1.579 -0.203 1 96.81 315 SER A O 1
ATOM 2394 N N . ASP A 1 316 ? -2.518 -2.869 1.589 1 97.12 316 ASP A N 1
ATOM 2395 C CA . ASP A 1 316 ? -1.553 -3.82 1.044 1 97.12 316 ASP A CA 1
ATOM 2396 C C . ASP A 1 316 ? -2.129 -4.559 -0.162 1 97.12 316 ASP A C 1
ATOM 2398 O O . ASP A 1 316 ? -1.474 -4.668 -1.2 1 97.12 316 ASP A O 1
ATOM 2402 N N . VAL A 1 317 ? -3.338 -5.004 -0.015 1 98.25 317 VAL A N 1
ATOM 2403 C CA . VAL A 1 317 ? -4.004 -5.676 -1.127 1 98.25 317 VAL A CA 1
ATOM 2404 C C . VAL A 1 317 ? -4.188 -4.699 -2.285 1 98.25 317 VAL A C 1
ATOM 2406 O O . VAL A 1 317 ? -3.932 -5.047 -3.441 1 98.25 317 VAL A O 1
ATOM 2409 N N . ALA A 1 318 ? -4.637 -3.516 -1.97 1 97.81 318 ALA A N 1
ATOM 2410 C CA . ALA A 1 318 ? -4.805 -2.5 -3.006 1 97.81 318 ALA A CA 1
ATOM 2411 C C . ALA A 1 318 ? -3.488 -2.232 -3.73 1 97.81 318 ALA A C 1
ATOM 2413 O O . ALA A 1 318 ? -3.471 -2.043 -4.949 1 97.81 318 ALA A O 1
ATOM 2414 N N . ASN A 1 319 ? -2.412 -2.232 -2.971 1 97.12 319 ASN A N 1
ATOM 2415 C CA . ASN A 1 319 ? -1.097 -1.999 -3.555 1 97.12 319 ASN A CA 1
ATOM 2416 C C . ASN A 1 319 ? -0.728 -3.088 -4.559 1 97.12 319 ASN A C 1
ATOM 2418 O O . ASN A 1 319 ? -0.085 -2.812 -5.57 1 97.12 319 ASN A O 1
ATOM 2422 N N . ALA A 1 320 ? -1.062 -4.301 -4.242 1 98.06 320 ALA A N 1
ATOM 2423 C CA . ALA A 1 320 ? -0.832 -5.383 -5.195 1 98.06 320 ALA A CA 1
ATOM 2424 C C . ALA A 1 320 ? -1.562 -5.121 -6.508 1 98.06 320 ALA A C 1
ATOM 2426 O O . ALA A 1 320 ? -1.009 -5.34 -7.59 1 98.06 320 ALA A O 1
ATOM 2427 N N . VAL A 1 321 ? -2.795 -4.625 -6.414 1 97.81 321 VAL A N 1
ATOM 2428 C CA . VAL A 1 321 ? -3.596 -4.293 -7.586 1 97.81 321 VAL A CA 1
ATOM 2429 C C . VAL A 1 321 ? -2.945 -3.141 -8.352 1 97.81 321 VAL A C 1
ATOM 2431 O O . VAL A 1 321 ? -2.797 -3.199 -9.57 1 97.81 321 VAL A O 1
ATOM 2434 N N . PHE A 1 322 ? -2.467 -2.129 -7.59 1 96.44 322 PHE A N 1
ATOM 2435 C CA . PHE A 1 322 ? -1.831 -0.964 -8.195 1 96.44 322 PHE A CA 1
ATOM 2436 C C . PHE A 1 322 ? -0.557 -1.362 -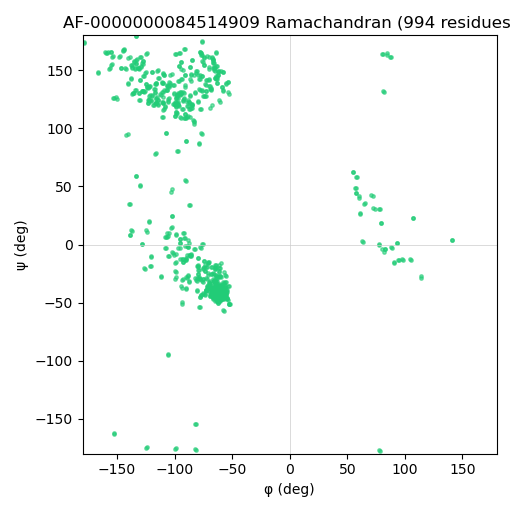8.93 1 96.44 322 PHE A C 1
ATOM 2438 O O . PHE A 1 322 ? -0.198 -0.747 -9.938 1 96.44 322 PHE A O 1
ATOM 2445 N N . ASN A 1 323 ? 0.103 -2.4 -8.422 1 96.75 323 ASN A N 1
ATOM 2446 C CA . ASN A 1 323 ? 1.335 -2.861 -9.055 1 96.75 323 ASN A CA 1
ATOM 2447 C C . ASN A 1 323 ? 1.05 -3.637 -10.344 1 96.75 323 ASN A C 1
ATOM 2449 O O . ASN A 1 323 ? 1.942 -3.828 -11.164 1 96.75 323 ASN A O 1
ATOM 2453 N N . GLY A 1 324 ? -0.156 -4.148 -10.508 1 97.5 324 GLY A N 1
ATOM 2454 C CA . GLY A 1 324 ? -0.517 -4.832 -11.742 1 97.5 324 GLY A CA 1
ATOM 2455 C C . GLY A 1 324 ? -0.611 -6.336 -11.578 1 97.5 324 GLY A C 1
ATOM 2456 O O . GLY A 1 324 ? -0.488 -7.082 -12.555 1 97.5 324 GLY A O 1
ATOM 2457 N N . ALA A 1 325 ? -0.831 -6.82 -10.359 1 98.5 325 ALA A N 1
ATOM 2458 C CA . ALA A 1 325 ? -0.952 -8.258 -10.125 1 98.5 325 ALA A CA 1
ATOM 2459 C C . ALA A 1 325 ? -2.166 -8.828 -10.852 1 98.5 325 ALA A C 1
ATOM 2461 O O . ALA A 1 325 ? -3.201 -8.164 -10.961 1 98.5 325 ALA A O 1
ATOM 2462 N N . ASP A 1 326 ? -2.059 -10.055 -11.352 1 98.62 326 ASP A N 1
ATOM 2463 C CA . ASP A 1 326 ? -3.189 -10.766 -11.945 1 98.62 326 ASP A CA 1
ATOM 2464 C C . ASP A 1 326 ? -4.07 -11.391 -10.875 1 98.62 326 ASP A C 1
ATOM 2466 O O . ASP A 1 326 ? -5.297 -11.391 -10.984 1 98.62 326 ASP A O 1
ATOM 2470 N N . CYS A 1 327 ? -3.342 -11.922 -9.875 1 98.56 327 CYS A N 1
ATOM 2471 C CA . CYS A 1 327 ? -4.039 -12.648 -8.828 1 98.56 327 CYS A CA 1
ATOM 2472 C C . CYS A 1 327 ? -3.537 -12.234 -7.449 1 98.56 327 CYS A C 1
ATOM 2474 O O . CYS A 1 327 ? -2.398 -11.789 -7.305 1 98.56 327 CYS A O 1
ATOM 2476 N N . VAL A 1 328 ? -4.434 -12.359 -6.523 1 98.69 328 VAL A N 1
ATOM 2477 C CA . VAL A 1 328 ? -4.109 -12.273 -5.105 1 98.69 328 VAL A CA 1
ATOM 2478 C C . VAL A 1 328 ? -4.477 -13.586 -4.41 1 98.69 328 VAL A C 1
ATOM 2480 O O . VAL A 1 328 ? -5.426 -14.266 -4.812 1 98.69 328 VAL A O 1
ATOM 2483 N N . MET A 1 329 ? -3.73 -13.93 -3.391 1 98.69 329 MET A N 1
ATOM 2484 C CA . MET A 1 329 ? -3.895 -15.273 -2.848 1 98.69 329 MET A CA 1
ATOM 2485 C C . MET A 1 329 ? -4.133 -15.234 -1.343 1 98.69 329 MET A C 1
ATOM 2487 O O . MET A 1 329 ? -3.445 -14.5 -0.624 1 98.69 329 MET A O 1
ATOM 2491 N N . LEU A 1 330 ? -5.152 -15.984 -0.95 1 98.38 330 LEU A N 1
ATOM 2492 C CA . LEU A 1 330 ? -5.438 -16.219 0.46 1 98.38 330 LEU A CA 1
ATOM 2493 C C . LEU A 1 330 ? -4.863 -17.562 0.909 1 98.38 330 LEU A C 1
ATOM 2495 O O . LEU A 1 330 ? -5.062 -18.578 0.245 1 98.38 330 LEU A O 1
ATOM 2499 N N . SER A 1 331 ? -4.121 -17.547 1.972 1 95.88 331 SER A N 1
ATOM 2500 C CA . SER A 1 331 ? -3.469 -18.75 2.492 1 95.88 331 SER A CA 1
ATOM 2501 C C . SER A 1 331 ? -4.172 -19.266 3.744 1 95.88 331 SER A C 1
ATOM 2503 O O . SER A 1 331 ? -5.273 -19.812 3.666 1 95.88 331 SER A O 1
ATOM 2505 N N . GLY A 1 332 ? -3.65 -18.844 4.957 1 95.56 332 GLY A N 1
ATOM 2506 C CA . GLY A 1 332 ? -4.246 -19.281 6.207 1 95.56 332 GLY A CA 1
ATOM 2507 C C . GLY A 1 332 ? -5.672 -18.797 6.395 1 95.56 332 GLY A C 1
ATOM 2508 O O . GLY A 1 332 ? -6.477 -19.453 7.047 1 95.56 332 GLY A O 1
ATOM 2509 N N . GLU A 1 333 ? -6.07 -17.703 5.816 1 97.25 333 GLU A N 1
ATOM 2510 C CA . GLU A 1 333 ? -7.379 -17.078 5.965 1 97.25 333 GLU A CA 1
ATOM 2511 C C . GLU A 1 333 ? -8.492 -18.031 5.523 1 97.25 333 GLU A C 1
ATOM 2513 O O . GLU A 1 333 ? -9.531 -18.125 6.188 1 97.25 333 GLU A O 1
ATOM 2518 N N . THR A 1 334 ? -8.258 -18.75 4.402 1 97.94 334 THR A N 1
ATOM 2519 C CA . THR A 1 334 ? -9.297 -19.625 3.885 1 97.94 334 THR A CA 1
ATOM 2520 C C . THR A 1 334 ? -9.031 -21.078 4.289 1 97.94 334 THR A C 1
ATOM 2522 O O . THR A 1 334 ? -9.953 -21.891 4.352 1 97.94 334 THR A O 1
ATOM 2525 N N . ALA A 1 335 ? -7.793 -21.406 4.578 1 96.88 335 ALA A N 1
ATOM 2526 C CA . ALA A 1 335 ? -7.441 -22.781 4.922 1 96.88 335 ALA A CA 1
ATOM 2527 C C . ALA A 1 335 ? -7.93 -23.141 6.324 1 96.88 335 ALA A C 1
ATOM 2529 O O . ALA A 1 335 ? -8.406 -24.25 6.562 1 96.88 335 ALA A O 1
ATOM 2530 N N . LYS A 1 336 ? -7.754 -22.25 7.266 1 96.19 336 LYS A N 1
ATOM 2531 C CA . LYS A 1 336 ? -8.047 -22.547 8.664 1 96.19 336 LYS A CA 1
ATOM 2532 C C . LYS A 1 336 ? -8.742 -21.375 9.344 1 96.19 336 LYS A C 1
ATOM 2534 O O . LYS A 1 336 ? -8.914 -21.375 10.57 1 96.19 336 LYS A O 1
ATOM 2539 N N . GLY A 1 337 ? -9.133 -20.359 8.633 1 96.38 337 GLY A N 1
ATOM 2540 C CA . GLY A 1 337 ? -9.688 -19.156 9.211 1 96.38 337 GLY A CA 1
ATOM 2541 C C . GLY A 1 337 ? -11.125 -19.312 9.672 1 96.38 337 GLY A C 1
ATOM 2542 O O . GLY A 1 337 ? -11.812 -20.25 9.234 1 96.38 337 GLY A O 1
ATOM 2543 N N . LYS A 1 338 ? -11.555 -18.422 10.484 1 96.5 338 LYS A N 1
ATOM 2544 C CA . LYS A 1 338 ? -12.906 -18.438 11.039 1 96.5 338 LYS A CA 1
ATOM 2545 C C . LYS A 1 338 ? -13.914 -17.875 10.039 1 96.5 338 LYS A C 1
ATOM 2547 O O . LYS A 1 338 ? -15.117 -18.141 10.141 1 96.5 338 LYS A O 1
ATOM 2552 N N . TYR A 1 339 ? -13.445 -17.141 9.062 1 96.94 339 TYR A N 1
ATOM 2553 C CA . TYR A 1 339 ? -14.336 -16.422 8.164 1 96.94 339 TYR A CA 1
ATOM 2554 C C . TYR A 1 339 ? -13.93 -16.625 6.707 1 96.94 339 TYR A C 1
ATOM 2556 O O . TYR A 1 339 ? -13.719 -15.656 5.973 1 96.94 339 TYR A O 1
ATOM 2564 N N . PRO A 1 340 ? -13.898 -17.844 6.234 1 98.06 340 PRO A N 1
ATOM 2565 C CA . PRO A 1 340 ? -13.336 -18.141 4.914 1 98.06 340 PRO A CA 1
ATOM 2566 C C . PRO A 1 340 ? -14.102 -17.469 3.781 1 98.06 340 PRO A C 1
ATOM 2568 O O . PRO A 1 340 ? -13.5 -17.016 2.807 1 98.06 340 PRO A O 1
ATOM 2571 N N . ASN A 1 341 ? -15.453 -17.375 3.881 1 98.38 341 ASN A N 1
ATOM 2572 C CA . ASN A 1 341 ? -16.234 -16.734 2.82 1 98.38 341 ASN A CA 1
ATOM 2573 C C . ASN A 1 341 ? -16.109 -15.219 2.865 1 98.38 341 ASN A C 1
ATOM 2575 O O . ASN A 1 341 ? -15.914 -14.57 1.832 1 98.38 341 ASN A O 1
ATOM 2579 N N . GLU A 1 342 ? -16.156 -14.648 4.094 1 97.56 342 GLU A N 1
ATOM 2580 C CA . GLU A 1 342 ? -16.094 -13.203 4.281 1 97.56 342 GLU A CA 1
ATOM 2581 C C . GLU A 1 342 ? -14.766 -12.641 3.793 1 97.56 342 GLU A C 1
ATOM 2583 O O . GLU A 1 342 ? -14.727 -11.562 3.195 1 97.56 342 GLU A O 1
ATOM 2588 N N . VAL A 1 343 ? -13.695 -13.352 4.059 1 98.25 343 VAL A N 1
ATOM 2589 C CA . VAL A 1 343 ? -12.383 -12.852 3.676 1 98.25 343 VAL A CA 1
ATOM 2590 C C . VAL A 1 343 ? -12.273 -12.797 2.152 1 98.25 343 VAL A C 1
ATOM 2592 O O . VAL A 1 343 ? -11.664 -11.875 1.602 1 98.25 343 VAL A O 1
ATOM 2595 N N . VAL A 1 344 ? -12.867 -13.789 1.444 1 98.56 344 VAL A N 1
ATOM 2596 C CA . VAL A 1 344 ? -12.859 -13.781 -0.015 1 98.56 344 VAL A CA 1
ATOM 2597 C C . VAL A 1 344 ? -13.672 -12.602 -0.535 1 98.56 344 VAL A C 1
ATOM 2599 O O . VAL A 1 344 ? -13.258 -11.922 -1.475 1 98.56 344 VAL A O 1
ATOM 2602 N N . GLN A 1 345 ? -14.766 -12.367 0.06 1 97.62 345 GLN A N 1
ATOM 2603 C CA . GLN A 1 345 ? -15.625 -11.258 -0.339 1 97.62 345 GLN A CA 1
ATOM 2604 C C . GLN A 1 345 ? -14.938 -9.914 -0.111 1 97.62 345 GLN A C 1
ATOM 2606 O O . GLN A 1 345 ? -15.031 -9.016 -0.947 1 97.62 345 GLN A O 1
ATOM 2611 N N . TYR A 1 346 ? -14.258 -9.797 1.037 1 96.94 346 TYR A N 1
ATOM 2612 C CA . TYR A 1 346 ? -13.516 -8.57 1.318 1 96.94 346 TYR A CA 1
ATOM 2613 C C . TYR A 1 346 ? -12.406 -8.359 0.296 1 96.94 346 TYR A C 1
ATOM 2615 O O . TYR A 1 346 ? -12.219 -7.254 -0.211 1 96.94 346 TYR A O 1
ATOM 2623 N N . MET A 1 347 ? -11.688 -9.461 0.025 1 98.31 347 MET A N 1
ATOM 2624 C CA . MET A 1 347 ? -10.633 -9.398 -0.984 1 98.31 347 MET A CA 1
ATOM 2625 C C . MET A 1 347 ? -11.188 -8.914 -2.318 1 98.31 347 MET A C 1
ATOM 2627 O O . MET A 1 347 ? -10.578 -8.062 -2.975 1 98.31 347 MET A O 1
ATOM 2631 N N . ALA A 1 348 ? -12.336 -9.438 -2.691 1 97.31 348 ALA A N 1
ATOM 2632 C CA . ALA A 1 348 ? -12.984 -9.07 -3.949 1 97.31 348 ALA A CA 1
ATOM 2633 C C . ALA A 1 348 ? -13.336 -7.59 -3.973 1 97.31 348 ALA A C 1
ATOM 2635 O O . ALA A 1 348 ? -13.094 -6.902 -4.969 1 97.31 348 ALA A O 1
ATOM 2636 N N . ARG A 1 349 ? -13.828 -7.066 -2.912 1 95.56 349 ARG A N 1
ATOM 2637 C CA . ARG A 1 349 ? -14.227 -5.664 -2.83 1 95.56 349 ARG A CA 1
ATOM 2638 C C . ARG A 1 349 ? -13.008 -4.746 -2.92 1 95.56 349 ARG A C 1
ATOM 2640 O O . ARG A 1 349 ? -13.055 -3.711 -3.586 1 95.56 349 ARG A O 1
ATOM 2647 N N . ILE A 1 350 ? -11.953 -5.113 -2.193 1 97.31 350 ILE A N 1
ATOM 2648 C CA . ILE A 1 350 ? -10.734 -4.312 -2.23 1 97.31 350 ILE A CA 1
ATOM 2649 C C . ILE A 1 350 ? -10.203 -4.254 -3.66 1 97.31 350 ILE A C 1
ATOM 2651 O O . ILE A 1 350 ? -9.859 -3.18 -4.156 1 97.31 350 ILE A O 1
ATOM 2655 N N . CYS A 1 351 ? -10.188 -5.422 -4.297 1 97.88 351 CYS A N 1
ATOM 2656 C CA . CYS A 1 351 ? -9.688 -5.48 -5.668 1 97.88 351 CYS A CA 1
ATOM 2657 C C . CYS A 1 351 ? -10.516 -4.594 -6.586 1 97.88 351 CYS A C 1
ATOM 2659 O O . CYS A 1 351 ? -9.961 -3.842 -7.395 1 97.88 351 CYS A O 1
ATOM 2661 N N . LEU A 1 352 ? -11.828 -4.66 -6.461 1 96.69 352 LEU A N 1
ATOM 2662 C CA . LEU A 1 352 ? -12.727 -3.883 -7.309 1 96.69 352 LEU A CA 1
ATOM 2663 C C . LEU A 1 352 ? -12.516 -2.389 -7.094 1 96.69 352 LEU A C 1
ATOM 2665 O O . LEU A 1 352 ? -12.453 -1.62 -8.055 1 96.69 352 LEU A O 1
ATOM 2669 N N . GLU A 1 353 ? -12.391 -1.982 -5.855 1 95.69 353 GLU A N 1
ATOM 2670 C CA . GLU A 1 353 ? -12.195 -0.571 -5.543 1 95.69 353 GLU A CA 1
ATOM 2671 C C . GLU A 1 353 ? -10.844 -0.076 -6.051 1 95.69 353 GLU A C 1
ATOM 2673 O O . GLU A 1 353 ? -10.758 1.001 -6.645 1 95.69 353 GLU A O 1
ATOM 2678 N N . ALA A 1 354 ? -9.82 -0.868 -5.777 1 96.31 354 ALA A N 1
ATOM 2679 C CA . ALA A 1 354 ? -8.484 -0.495 -6.238 1 96.31 354 ALA A CA 1
ATOM 2680 C C . ALA A 1 354 ? -8.438 -0.397 -7.758 1 96.31 354 ALA A C 1
ATOM 2682 O O . ALA A 1 354 ? -7.805 0.509 -8.312 1 96.31 354 ALA A O 1
ATOM 2683 N N . GLN A 1 355 ? -9.117 -1.316 -8.391 1 95.06 355 GLN A N 1
ATOM 2684 C CA . GLN A 1 355 ? -9.195 -1.345 -9.844 1 95.06 355 GLN A CA 1
ATOM 2685 C C . GLN A 1 355 ? -9.789 -0.049 -10.391 1 95.06 355 GLN A C 1
ATOM 2687 O O . GLN A 1 355 ? -9.383 0.431 -11.453 1 95.06 355 GLN A O 1
ATOM 2692 N N . SER A 1 356 ? -10.711 0.484 -9.734 1 93 356 SER A N 1
ATOM 2693 C CA . SER A 1 356 ? -11.375 1.705 -10.18 1 93 356 SER A CA 1
ATOM 2694 C C . SER A 1 356 ? -10.414 2.885 -10.203 1 93 356 SER A C 1
ATOM 2696 O O . SER A 1 356 ? -10.648 3.875 -10.898 1 93 356 SER A O 1
ATOM 2698 N N . ALA A 1 357 ? -9.359 2.766 -9.469 1 93.94 357 ALA A N 1
ATOM 2699 C CA . ALA A 1 357 ? -8.398 3.861 -9.367 1 93.94 357 ALA A CA 1
ATOM 2700 C C . ALA A 1 357 ? -7.25 3.676 -10.352 1 93.94 357 ALA A C 1
ATOM 2702 O O . ALA A 1 357 ? -6.324 4.492 -10.398 1 93.94 357 ALA A O 1
ATOM 2703 N N . MET A 1 358 ? -7.273 2.658 -11.133 1 93 358 MET A N 1
ATOM 2704 C CA . MET A 1 358 ? -6.23 2.385 -12.117 1 93 358 MET A CA 1
ATOM 2705 C C . MET A 1 358 ? -6.566 3.021 -13.461 1 93 358 MET A C 1
ATOM 2707 O O . MET A 1 358 ? -7.742 3.18 -13.797 1 93 358 MET A O 1
ATOM 2711 N N . ASN A 1 359 ? -5.527 3.465 -14.156 1 93.25 359 ASN A N 1
ATOM 2712 C CA . ASN A 1 359 ? -5.652 3.926 -15.539 1 93.25 359 ASN A CA 1
ATOM 2713 C C . ASN A 1 359 ? -5.039 2.93 -16.516 1 93.25 359 ASN A C 1
ATOM 2715 O O . ASN A 1 359 ? -3.859 3.039 -16.859 1 93.25 359 ASN A O 1
ATOM 2719 N N . GLU A 1 360 ? -5.848 2.109 -17.047 1 93.38 360 GLU A N 1
ATOM 2720 C CA . GLU A 1 360 ? -5.395 1.01 -17.891 1 93.38 360 GLU A CA 1
ATOM 2721 C C . GLU A 1 360 ? -4.773 1.528 -19.188 1 93.38 360 GLU A C 1
ATOM 2723 O O . GLU A 1 360 ? -3.848 0.919 -19.719 1 93.38 360 GLU A O 1
ATOM 2728 N N . TYR A 1 361 ? -5.223 2.656 -19.656 1 94.25 361 TYR A N 1
ATOM 2729 C CA . TYR A 1 361 ? -4.688 3.193 -20.891 1 94.25 361 TYR A CA 1
ATOM 2730 C C . TYR A 1 361 ? -3.219 3.566 -20.734 1 94.25 361 TYR A C 1
ATOM 2732 O O . TYR A 1 361 ? -2.422 3.371 -21.656 1 94.25 361 TYR A O 1
ATOM 2740 N N . VAL A 1 362 ? -2.918 4.156 -19.625 1 93 362 VAL A N 1
ATOM 2741 C CA . VAL A 1 362 ? -1.526 4.492 -19.344 1 93 362 VAL A CA 1
ATOM 2742 C C . VAL A 1 362 ? -0.678 3.225 -19.328 1 93 362 VAL A C 1
ATOM 2744 O O . VAL A 1 362 ? 0.436 3.207 -19.859 1 93 362 VAL A O 1
ATOM 2747 N N . PHE A 1 363 ? -1.199 2.213 -18.719 1 93.69 363 PHE A N 1
ATOM 2748 C CA . PHE A 1 363 ? -0.509 0.93 -18.672 1 93.69 363 PHE A CA 1
ATOM 2749 C C . PHE A 1 363 ? -0.333 0.35 -20.062 1 93.69 363 PHE A C 1
ATOM 2751 O O . PHE A 1 363 ? 0.757 -0.102 -20.422 1 93.69 363 PHE A O 1
ATOM 2758 N N . PHE A 1 364 ? -1.39 0.382 -20.844 1 96.5 364 PHE A N 1
ATOM 2759 C CA . PHE A 1 364 ? -1.37 -0.091 -22.234 1 96.5 364 PHE A CA 1
ATOM 2760 C C . PHE A 1 364 ? -0.241 0.568 -23.016 1 96.5 364 PHE A C 1
ATOM 2762 O O . PHE A 1 364 ? 0.59 -0.118 -23.609 1 96.5 364 PHE A O 1
ATOM 2769 N N . ASN A 1 365 ? -0.186 1.884 -22.938 1 95.56 365 ASN A N 1
ATOM 2770 C CA . ASN A 1 365 ? 0.817 2.643 -23.672 1 95.56 365 ASN A CA 1
ATOM 2771 C C . ASN A 1 365 ? 2.23 2.305 -23.203 1 95.56 365 ASN A C 1
ATOM 2773 O O . ASN A 1 365 ? 3.146 2.193 -24.031 1 95.56 365 ASN A O 1
ATOM 2777 N N . SER A 1 366 ? 2.365 2.133 -21.938 1 95.69 366 SER A N 1
ATOM 2778 C CA . SER A 1 366 ? 3.684 1.835 -21.391 1 95.69 366 SER A CA 1
ATOM 2779 C C . SER A 1 366 ? 4.176 0.466 -21.844 1 95.69 366 SER A C 1
ATOM 2781 O O . SER A 1 366 ? 5.336 0.317 -22.234 1 95.69 366 SER A O 1
ATOM 2783 N N . ILE A 1 367 ? 3.316 -0.526 -21.781 1 97.06 367 ILE A N 1
ATOM 2784 C CA . ILE A 1 367 ? 3.684 -1.873 -22.203 1 97.06 367 ILE A CA 1
ATOM 2785 C C . ILE A 1 367 ? 4.035 -1.87 -23.688 1 97.06 367 ILE A C 1
ATOM 2787 O O . ILE A 1 367 ? 5.055 -2.434 -24.094 1 97.06 367 ILE A O 1
ATOM 2791 N N . LYS A 1 368 ? 3.166 -1.259 -24.469 1 96.12 368 LYS A N 1
ATOM 2792 C CA . LYS A 1 368 ? 3.379 -1.209 -25.922 1 96.12 368 LYS A CA 1
ATOM 2793 C C . LYS A 1 368 ? 4.73 -0.587 -26.25 1 96.12 368 LYS A C 1
ATOM 2795 O O . LYS A 1 368 ? 5.477 -1.122 -27.078 1 96.12 368 LYS A O 1
ATOM 2800 N N . LYS A 1 369 ? 5.074 0.481 -25.594 1 95.25 369 LYS A N 1
ATOM 2801 C CA . LYS A 1 369 ? 6.316 1.2 -25.859 1 95.25 369 LYS A CA 1
ATOM 2802 C C . LYS A 1 369 ? 7.531 0.362 -25.469 1 95.25 369 LYS A C 1
ATOM 2804 O O . LYS A 1 369 ? 8.617 0.541 -26.016 1 95.25 369 LYS A O 1
ATOM 2809 N N . LEU A 1 370 ? 7.375 -0.552 -24.562 1 96.38 370 LEU A N 1
ATOM 2810 C CA . LEU A 1 370 ? 8.477 -1.35 -24.031 1 96.38 370 LEU A CA 1
ATOM 2811 C C . LEU A 1 370 ? 8.727 -2.574 -24.906 1 96.38 370 LEU A C 1
ATOM 2813 O O . LEU A 1 370 ? 9.727 -3.271 -24.734 1 96.38 370 LEU A O 1
ATOM 2817 N N . GLN A 1 371 ? 7.785 -2.791 -25.844 1 95.25 371 GLN A N 1
ATOM 2818 C CA . GLN A 1 371 ? 7.941 -3.977 -26.672 1 95.25 371 GLN A CA 1
ATOM 2819 C C . GLN A 1 371 ? 8.977 -3.744 -27.781 1 95.25 371 GLN A C 1
ATOM 2821 O O . GLN A 1 371 ? 9.07 -2.646 -28.328 1 95.25 371 GLN A O 1
ATOM 2826 N N . THR A 1 372 ? 9.695 -4.789 -28.016 1 93.56 372 THR A N 1
ATOM 2827 C CA . THR A 1 372 ? 10.648 -4.758 -29.125 1 93.56 372 THR A CA 1
ATOM 2828 C C . THR A 1 372 ? 9.938 -4.977 -30.453 1 93.56 372 THR A C 1
ATOM 2830 O O . THR A 1 372 ? 9.125 -5.895 -30.594 1 93.56 372 THR A O 1
ATOM 2833 N N . ILE A 1 373 ? 10.242 -4.191 -31.391 1 94.44 373 ILE A N 1
ATOM 2834 C CA . ILE A 1 373 ? 9.703 -4.316 -32.75 1 94.44 373 ILE A CA 1
ATOM 2835 C C . ILE A 1 373 ? 10.766 -4.891 -33.688 1 94.44 373 ILE A C 1
ATOM 2837 O O . ILE A 1 373 ? 11.93 -4.48 -33.625 1 94.44 373 ILE A O 1
ATOM 2841 N N . PRO A 1 374 ? 10.469 -5.848 -34.562 1 95.19 374 PRO A N 1
ATOM 2842 C CA . PRO A 1 374 ? 9.109 -6.305 -34.844 1 95.19 374 PRO A CA 1
ATOM 2843 C C . PRO A 1 374 ? 8.609 -7.324 -33.844 1 95.19 374 PRO A C 1
ATOM 2845 O O . PRO A 1 374 ? 9.391 -8.125 -33.312 1 95.19 374 PRO A O 1
ATOM 2848 N N . MET A 1 375 ? 7.344 -7.293 -33.562 1 93 375 MET A N 1
ATOM 2849 C CA . MET A 1 375 ? 6.684 -8.297 -32.719 1 93 375 MET A CA 1
ATOM 2850 C C . MET A 1 375 ? 6.145 -9.438 -33.594 1 93 375 MET A C 1
ATOM 2852 O O . MET A 1 375 ? 6.152 -9.359 -34.812 1 93 375 MET A O 1
ATOM 2856 N N . SER A 1 376 ? 5.762 -10.484 -32.906 1 93.19 376 SER A N 1
ATOM 2857 C CA . SER A 1 376 ? 5.055 -11.547 -33.625 1 93.19 376 SER A CA 1
ATOM 2858 C C . SER A 1 376 ? 3.715 -11.055 -34.156 1 93.19 376 SER A C 1
ATOM 2860 O O . SER A 1 376 ? 3.127 -10.117 -33.594 1 93.19 376 SER A O 1
ATOM 2862 N N . ALA A 1 377 ? 3.236 -11.648 -35.25 1 92.56 377 ALA A N 1
ATOM 2863 C CA . ALA A 1 377 ? 1.95 -11.289 -35.812 1 92.56 377 ALA A CA 1
ATOM 2864 C C . ALA A 1 377 ? 0.825 -11.406 -34.812 1 92.56 377 ALA A C 1
ATOM 2866 O O . ALA A 1 377 ? -0.063 -10.555 -34.75 1 92.56 377 ALA A O 1
ATOM 2867 N N . GLU A 1 378 ? 0.861 -12.391 -34.031 1 93.88 378 GLU A N 1
ATOM 2868 C CA . GLU A 1 378 ? -0.165 -12.625 -33.031 1 93.88 378 GLU A CA 1
ATOM 2869 C C . GLU A 1 378 ? -0.189 -11.5 -32 1 93.88 378 GLU A C 1
ATOM 2871 O O . GLU A 1 378 ? -1.257 -10.984 -31.656 1 93.88 378 GLU A O 1
ATOM 2876 N N . GLU A 1 379 ? 0.957 -11.172 -31.516 1 95.31 379 GLU A N 1
ATOM 2877 C CA . GLU A 1 379 ? 1.026 -10.102 -30.531 1 95.31 379 GLU A CA 1
ATOM 2878 C C . GLU A 1 379 ? 0.585 -8.766 -31.125 1 95.31 379 GLU A C 1
ATOM 2880 O O . GLU A 1 379 ? -0.075 -7.969 -30.453 1 95.31 379 GLU A O 1
ATOM 2885 N N . ALA A 1 380 ? 0.982 -8.562 -32.375 1 95.81 380 ALA A N 1
ATOM 2886 C CA . ALA A 1 380 ? 0.601 -7.332 -33.062 1 95.81 380 ALA A CA 1
ATOM 2887 C C . ALA A 1 380 ? -0.917 -7.215 -33.156 1 95.81 380 ALA A C 1
ATOM 2889 O O . ALA A 1 380 ? -1.486 -6.152 -32.906 1 95.81 380 ALA A O 1
ATOM 2890 N N . VAL A 1 381 ? -1.526 -8.289 -33.531 1 96 381 VAL A N 1
ATOM 2891 C CA . VAL A 1 381 ? -2.979 -8.289 -33.688 1 96 381 VAL A CA 1
ATOM 2892 C C . VAL A 1 381 ? -3.637 -8.07 -32.312 1 96 381 VAL A C 1
ATOM 2894 O O . VAL A 1 381 ? -4.594 -7.297 -32.188 1 96 381 VAL A O 1
ATOM 2897 N N . CYS A 1 382 ? -3.148 -8.703 -31.281 1 97.19 382 CYS A N 1
ATOM 2898 C CA . CYS A 1 382 ? -3.707 -8.578 -29.938 1 97.19 382 CYS A CA 1
ATOM 2899 C C . CYS A 1 382 ? -3.543 -7.164 -29.406 1 97.19 382 CYS A C 1
ATOM 2901 O O . CYS A 1 382 ? -4.488 -6.582 -28.875 1 97.19 382 CYS A O 1
ATOM 2903 N N . SER A 1 383 ? -2.332 -6.59 -29.578 1 97.25 383 SER A N 1
ATOM 2904 C CA . SER A 1 383 ? -2.078 -5.227 -29.141 1 97.25 383 SER A CA 1
ATOM 2905 C C . SER A 1 383 ? -2.963 -4.23 -29.875 1 97.25 383 SER A C 1
ATOM 2907 O O . SER A 1 383 ? -3.51 -3.305 -29.281 1 97.25 383 SER A O 1
ATOM 2909 N N . SER A 1 384 ? -3.105 -4.43 -31.156 1 96.81 384 SER A N 1
ATOM 2910 C CA . SER A 1 384 ? -3.941 -3.559 -31.969 1 96.81 384 SER A CA 1
ATOM 2911 C C . SER A 1 384 ? -5.41 -3.668 -31.562 1 96.81 384 SER A C 1
ATOM 2913 O O . SER A 1 384 ? -6.133 -2.67 -31.578 1 96.81 384 SER A O 1
ATOM 2915 N N . ALA A 1 385 ? -5.828 -4.875 -31.297 1 97.94 385 ALA A N 1
ATOM 2916 C CA . ALA A 1 385 ? -7.203 -5.094 -30.859 1 97.94 385 ALA A CA 1
ATOM 2917 C C . ALA A 1 385 ? -7.496 -4.332 -29.562 1 97.94 385 ALA A C 1
ATOM 2919 O O . ALA A 1 385 ? -8.562 -3.73 -29.422 1 97.94 385 ALA A O 1
ATOM 2920 N N . VAL A 1 386 ? -6.582 -4.352 -28.656 1 98.25 386 VAL A N 1
ATOM 2921 C CA . VAL A 1 386 ? -6.762 -3.629 -27.406 1 98.25 386 VAL A CA 1
ATOM 2922 C C . VAL A 1 386 ? -6.832 -2.129 -27.672 1 98.25 386 VAL A C 1
ATOM 2924 O O . VAL A 1 386 ? -7.637 -1.417 -27.062 1 98.25 386 VAL A O 1
ATOM 2927 N N . ASN A 1 387 ? -5.969 -1.645 -28.562 1 97.62 387 ASN A N 1
ATOM 2928 C CA . ASN A 1 387 ? -6.047 -0.244 -28.969 1 97.62 387 ASN A CA 1
ATOM 2929 C C . ASN A 1 387 ? -7.441 0.113 -29.484 1 97.62 387 ASN A C 1
ATOM 2931 O O . ASN A 1 387 ? -7.973 1.176 -29.141 1 97.62 387 ASN A O 1
ATOM 2935 N N . SER A 1 388 ? -8.023 -0.785 -30.234 1 97.75 388 SER A N 1
ATOM 2936 C CA . SER A 1 388 ? -9.359 -0.563 -30.797 1 97.75 388 SER A CA 1
ATOM 2937 C C . SER A 1 388 ? -10.406 -0.475 -29.688 1 97.75 388 SER A C 1
ATOM 2939 O O . SER A 1 388 ? -11.391 0.264 -29.812 1 97.75 388 SER A O 1
ATOM 2941 N N . VAL A 1 389 ? -10.211 -1.235 -28.625 1 98.06 389 VAL A N 1
ATOM 2942 C CA . VAL A 1 389 ? -11.125 -1.173 -27.484 1 98.06 389 VAL A CA 1
ATOM 2943 C C . VAL A 1 389 ? -11.18 0.254 -26.938 1 98.06 389 VAL A C 1
ATOM 2945 O O . VAL A 1 389 ? -12.258 0.792 -26.703 1 98.06 389 VAL A O 1
ATOM 2948 N N . TYR A 1 390 ? -10.07 0.909 -26.812 1 96.94 390 TYR A N 1
ATOM 2949 C CA . TYR A 1 390 ? -10.008 2.27 -26.281 1 96.94 390 TYR A CA 1
ATOM 2950 C C . TYR A 1 390 ? -10.586 3.266 -27.281 1 96.94 390 TYR A C 1
ATOM 2952 O O . TYR A 1 390 ? -11.289 4.203 -26.906 1 96.94 390 TYR A O 1
ATOM 2960 N N . GLU A 1 391 ? -10.367 3.057 -28.547 1 97.19 391 GLU A N 1
ATOM 2961 C CA . GLU A 1 391 ? -10.773 4 -29.578 1 97.19 391 GLU A CA 1
ATOM 2962 C C . GLU A 1 391 ? -12.273 3.934 -29.828 1 97.19 391 GLU A C 1
ATOM 2964 O O . GLU A 1 391 ? -12.906 4.945 -30.156 1 97.19 391 GLU A O 1
ATOM 2969 N N . THR A 1 392 ? -12.828 2.789 -29.625 1 97.5 392 THR A N 1
ATOM 2970 C CA . THR A 1 392 ? -14.25 2.605 -29.922 1 97.5 392 THR A CA 1
ATOM 2971 C C . THR A 1 392 ? -15.062 2.553 -28.625 1 97.5 392 THR A C 1
ATOM 2973 O O . THR A 1 392 ? -16.297 2.484 -28.672 1 97.5 392 THR A O 1
ATOM 2976 N N . LYS A 1 393 ? -14.375 2.469 -27.484 1 97.06 393 LYS A N 1
ATOM 2977 C CA . LYS A 1 393 ? -15 2.291 -26.172 1 97.06 393 LYS A CA 1
ATOM 2978 C C . LYS A 1 393 ? -15.805 0.996 -26.125 1 97.06 393 LYS A C 1
ATOM 2980 O O . LYS A 1 393 ? -16.953 0.99 -25.672 1 97.06 393 LYS A O 1
ATOM 2985 N N . ALA A 1 394 ? -15.172 -0.016 -26.719 1 98.12 394 ALA A N 1
ATOM 2986 C CA . ALA A 1 394 ? -15.805 -1.332 -26.688 1 98.12 394 ALA A CA 1
ATOM 2987 C C . ALA A 1 394 ? -15.977 -1.823 -25.25 1 98.12 394 ALA A C 1
ATOM 2989 O O . ALA A 1 394 ? -15.141 -1.537 -24.391 1 98.12 394 ALA A O 1
ATOM 2990 N N . LYS A 1 395 ? -17.047 -2.617 -25.047 1 97.75 395 LYS A N 1
ATOM 2991 C CA . LYS A 1 395 ? -17.406 -2.992 -23.688 1 97.75 395 LYS A CA 1
ATOM 2992 C C . LYS A 1 395 ? -16.891 -4.387 -23.344 1 97.75 395 LYS A C 1
ATOM 2994 O O . LYS A 1 395 ? -16.859 -4.77 -22.172 1 97.75 395 LYS A O 1
ATOM 2999 N N . VAL A 1 396 ? -16.5 -5.125 -24.359 1 98.12 396 VAL A N 1
ATOM 3000 C CA . VAL A 1 396 ? -16.031 -6.48 -24.125 1 98.12 396 VAL A CA 1
ATOM 3001 C C . VAL A 1 396 ? -15.125 -6.918 -25.281 1 98.12 396 VAL A C 1
ATOM 3003 O O . VAL A 1 396 ? -15.234 -6.398 -26.391 1 98.12 396 VAL A O 1
ATOM 3006 N N . MET A 1 397 ? -14.211 -7.766 -25.016 1 98.5 397 MET A N 1
ATOM 3007 C CA . MET A 1 397 ? -13.43 -8.461 -26.031 1 98.5 397 MET A CA 1
ATOM 3008 C C . MET A 1 397 ? -13.773 -9.945 -26.062 1 98.5 397 MET A C 1
ATOM 3010 O O . MET A 1 397 ? -13.984 -10.562 -25.016 1 98.5 397 MET A O 1
ATOM 3014 N N . VAL A 1 398 ? -13.867 -10.492 -27.25 1 98.31 398 VAL A N 1
ATOM 3015 C CA . VAL A 1 398 ? -14.055 -11.93 -27.438 1 98.31 398 VAL A CA 1
ATOM 3016 C C . VAL A 1 398 ? -12.836 -12.516 -28.156 1 98.31 398 VAL A C 1
ATOM 3018 O O . VAL A 1 398 ? -12.523 -12.117 -29.281 1 98.31 398 VAL A O 1
ATOM 3021 N N . VAL A 1 399 ? -12.211 -13.453 -27.547 1 98.06 399 VAL A N 1
ATOM 3022 C CA . VAL A 1 399 ? -10.992 -14.031 -28.094 1 98.06 399 VAL A CA 1
ATOM 3023 C C . VAL A 1 399 ? -11.172 -15.531 -28.281 1 98.06 399 VAL A C 1
ATOM 3025 O O . VAL A 1 399 ? -11.562 -16.234 -27.344 1 98.06 399 VAL A O 1
ATOM 3028 N N . LEU A 1 400 ? -10.961 -15.961 -29.453 1 96.12 400 LEU A N 1
ATOM 3029 C CA . LEU A 1 400 ? -10.945 -17.391 -29.703 1 96.12 400 LEU A CA 1
ATOM 3030 C C . LEU A 1 400 ? -9.531 -17.953 -29.562 1 96.12 400 LEU A C 1
ATOM 3032 O O . LEU A 1 400 ? -8.633 -17.578 -30.328 1 96.12 400 LEU A O 1
ATOM 3036 N N . SER A 1 401 ? -9.328 -18.766 -28.547 1 94.56 401 SER A N 1
ATOM 3037 C CA . SER A 1 401 ? -8.008 -19.344 -28.281 1 94.56 401 SER A CA 1
ATOM 3038 C C . SER A 1 401 ? -8.117 -20.703 -27.609 1 94.56 401 SER A C 1
ATOM 3040 O O . SER A 1 401 ? -8.695 -20.812 -26.516 1 94.56 401 SER A O 1
ATOM 3042 N N . ASN A 1 402 ? -7.496 -21.719 -28.188 1 92.38 402 ASN A N 1
ATOM 3043 C CA . ASN A 1 402 ? -7.574 -23.062 -27.609 1 92.38 402 ASN A CA 1
ATOM 3044 C C . ASN A 1 402 ? -6.484 -23.281 -26.562 1 92.38 402 ASN A C 1
ATOM 3046 O O . ASN A 1 402 ? -6.711 -23.969 -25.562 1 92.38 402 ASN A O 1
ATOM 3050 N N . THR A 1 403 ? -5.355 -22.656 -26.719 1 93.31 403 THR A N 1
ATOM 3051 C CA . THR A 1 403 ? -4.27 -22.812 -25.75 1 93.31 403 THR A CA 1
ATOM 3052 C C . THR A 1 403 ? -4.34 -21.719 -24.688 1 93.31 403 THR A C 1
ATOM 3054 O O . THR A 1 403 ? -3.684 -21.828 -23.656 1 93.31 403 THR A O 1
ATOM 3057 N N . GLY A 1 404 ? -5.109 -20.672 -24.938 1 95.81 404 GLY A N 1
ATOM 3058 C CA . GLY A 1 404 ? -5.191 -19.547 -24.031 1 95.81 404 GLY A CA 1
ATOM 3059 C C . GLY A 1 404 ? -4.137 -18.484 -24.312 1 95.81 404 GLY A C 1
ATOM 3060 O O . GLY A 1 404 ? -4.133 -17.422 -23.672 1 95.81 404 GLY A O 1
ATOM 3061 N N . ARG A 1 405 ? -3.254 -18.703 -25.266 1 95.06 405 ARG A N 1
ATOM 3062 C CA . ARG A 1 405 ? -2.139 -17.797 -25.547 1 95.06 405 ARG A CA 1
ATOM 3063 C C . ARG A 1 405 ? -2.637 -16.422 -25.969 1 95.06 405 ARG A C 1
ATOM 3065 O O . ARG A 1 405 ? -2.184 -15.406 -25.453 1 95.06 405 ARG A O 1
ATOM 3072 N N . SER A 1 406 ? -3.57 -16.375 -26.891 1 96.12 406 SER A N 1
ATOM 3073 C CA . SER A 1 406 ? -4.086 -15.094 -27.359 1 96.12 406 SER A CA 1
ATOM 3074 C C . SER A 1 406 ? -4.793 -14.344 -26.25 1 96.12 406 SER A C 1
ATOM 3076 O O . SER A 1 406 ? -4.707 -13.109 -26.156 1 96.12 406 SER A O 1
ATOM 3078 N N . ALA A 1 407 ? -5.508 -15.062 -25.438 1 97.75 407 ALA A N 1
ATOM 3079 C CA . ALA A 1 407 ? -6.184 -14.438 -24.297 1 97.75 407 ALA A CA 1
ATOM 3080 C C . ALA A 1 407 ? -5.18 -13.789 -23.359 1 97.75 407 ALA A C 1
ATOM 3082 O O . ALA A 1 407 ? -5.398 -12.672 -22.875 1 97.75 407 ALA A O 1
ATOM 3083 N N . ARG A 1 408 ? -4.078 -14.445 -23.094 1 97.88 408 ARG A N 1
ATOM 3084 C CA . ARG A 1 408 ? -3.041 -13.922 -22.219 1 97.88 408 ARG A CA 1
ATOM 3085 C C . ARG A 1 408 ? -2.34 -12.719 -22.844 1 97.88 408 ARG A C 1
ATOM 3087 O O . ARG A 1 408 ? -1.978 -11.773 -22.141 1 97.88 408 ARG A O 1
ATOM 3094 N N . LEU A 1 409 ? -2.125 -12.781 -24.156 1 97.12 409 LEU A N 1
ATOM 3095 C CA . LEU A 1 409 ? -1.511 -11.656 -24.859 1 97.12 409 LEU A CA 1
ATOM 3096 C C . LEU A 1 409 ? -2.398 -10.422 -24.781 1 97.12 409 LEU A C 1
ATOM 3098 O O . LEU A 1 409 ? -1.905 -9.312 -24.562 1 97.12 409 LEU A O 1
ATOM 3102 N N . VAL A 1 410 ? -3.701 -10.664 -24.953 1 97.94 410 VAL A N 1
ATOM 3103 C CA . VAL A 1 410 ? -4.637 -9.547 -24.859 1 97.94 410 VAL A CA 1
ATOM 3104 C C . VAL A 1 410 ? -4.625 -8.984 -23.438 1 97.94 410 VAL A C 1
ATOM 3106 O O . VAL A 1 410 ? -4.566 -7.77 -23.234 1 97.94 410 VAL A O 1
ATOM 3109 N N . ALA A 1 411 ? -4.652 -9.883 -22.453 1 98.25 411 ALA A N 1
ATOM 3110 C CA . ALA A 1 411 ? -4.641 -9.477 -21.047 1 98.25 411 ALA A CA 1
ATOM 3111 C C . ALA A 1 411 ? -3.381 -8.68 -20.719 1 98.25 411 ALA A C 1
ATOM 3113 O O . ALA A 1 411 ? -3.426 -7.746 -19.922 1 98.25 411 ALA A O 1
ATOM 3114 N N . LYS A 1 412 ? -2.256 -9.031 -21.344 1 98 412 LYS A N 1
ATOM 3115 C CA . LYS A 1 412 ? -0.979 -8.344 -21.188 1 98 412 LYS A CA 1
ATOM 3116 C C . LYS A 1 412 ? -1.125 -6.844 -21.438 1 98 412 LYS A C 1
ATOM 3118 O O . LYS A 1 412 ? -0.53 -6.027 -20.734 1 98 412 LYS A O 1
ATOM 3123 N N . TYR A 1 413 ? -1.962 -6.469 -22.359 1 97.81 413 TYR A N 1
ATOM 3124 C CA . TYR A 1 413 ? -2.07 -5.082 -22.797 1 97.81 413 TYR A CA 1
ATOM 3125 C C . TYR A 1 413 ? -3.186 -4.359 -22.047 1 97.81 413 TYR A C 1
ATOM 3127 O O . TYR A 1 413 ? -3.498 -3.205 -22.359 1 97.81 413 TYR A O 1
ATOM 3135 N N . ARG A 1 414 ? -3.818 -4.984 -21.094 1 96.19 414 ARG A N 1
ATOM 3136 C CA . ARG A 1 414 ? -4.688 -4.434 -20.062 1 96.19 414 ARG A CA 1
ATOM 3137 C C . ARG A 1 414 ? -5.824 -3.623 -20.672 1 96.19 414 ARG A C 1
ATOM 3139 O O . ARG A 1 414 ? -5.984 -2.439 -20.375 1 96.19 414 ARG A O 1
ATOM 3146 N N . PRO A 1 415 ? -6.676 -4.277 -21.453 1 97.38 415 PRO A N 1
ATOM 3147 C CA . PRO A 1 415 ? -7.879 -3.551 -21.875 1 97.38 415 PRO A CA 1
ATOM 3148 C C . PRO A 1 415 ? -8.766 -3.158 -20.688 1 97.38 415 PRO A C 1
ATOM 3150 O O . PRO A 1 415 ? -8.773 -3.84 -19.656 1 97.38 415 PRO A O 1
ATOM 3153 N N . ASN A 1 416 ? -9.492 -2.047 -20.781 1 94.88 416 ASN A N 1
ATOM 3154 C CA . ASN A 1 416 ? -10.359 -1.599 -19.703 1 94.88 416 ASN A CA 1
ATOM 3155 C C . ASN A 1 416 ? -11.75 -2.227 -19.797 1 94.88 416 ASN A C 1
ATOM 3157 O O . ASN A 1 416 ? -12.758 -1.546 -19.609 1 94.88 416 ASN A O 1
ATOM 3161 N N . CYS A 1 417 ? -11.812 -3.486 -20.266 1 96.62 417 CYS A N 1
ATOM 3162 C CA . CYS A 1 417 ? -13.039 -4.266 -20.375 1 96.62 417 CYS A CA 1
ATOM 3163 C C . CYS A 1 417 ? -12.766 -5.75 -20.172 1 96.62 417 CYS A C 1
ATOM 3165 O O . CYS A 1 417 ? -11.617 -6.188 -20.219 1 96.62 417 CYS A O 1
ATOM 3167 N N . PRO A 1 418 ? -13.805 -6.512 -19.875 1 97.69 418 PRO A N 1
ATOM 3168 C CA . PRO A 1 418 ? -13.617 -7.957 -19.719 1 97.69 418 PRO A CA 1
ATOM 3169 C C . PRO A 1 418 ? -13.203 -8.633 -21.016 1 97.69 418 PRO A C 1
ATOM 3171 O O . PRO A 1 418 ? -13.555 -8.172 -22.109 1 97.69 418 PRO A O 1
ATOM 3174 N N . ILE A 1 419 ? -12.445 -9.688 -20.922 1 98.56 419 ILE A N 1
ATOM 3175 C CA . ILE A 1 419 ? -12.023 -10.547 -22.031 1 98.56 419 ILE A CA 1
ATOM 3176 C C . ILE A 1 419 ? -12.719 -11.898 -21.922 1 98.56 419 ILE A C 1
ATOM 3178 O O . ILE A 1 419 ? -12.516 -12.641 -20.953 1 98.56 419 ILE A O 1
ATOM 3182 N N . VAL A 1 420 ? -13.523 -12.195 -22.859 1 98.5 420 VAL A N 1
ATOM 3183 C CA . VAL A 1 420 ? -14.172 -13.5 -22.922 1 98.5 420 VAL A CA 1
ATOM 3184 C C . VAL A 1 420 ? -13.406 -14.414 -23.875 1 98.5 420 VAL A C 1
ATOM 3186 O O . VAL A 1 420 ? -13.391 -14.188 -25.094 1 98.5 420 VAL A O 1
ATOM 3189 N N . CYS A 1 421 ? -12.805 -15.43 -23.375 1 98.44 421 CYS A N 1
ATOM 3190 C CA . CYS A 1 421 ? -12.086 -16.391 -24.188 1 98.44 421 CYS A CA 1
ATOM 3191 C C . CYS A 1 421 ? -12.953 -17.609 -24.5 1 98.44 421 CYS A C 1
ATOM 3193 O O . CYS A 1 421 ? -13.398 -18.297 -23.578 1 98.44 421 CYS A O 1
ATOM 3195 N N . VAL A 1 422 ? -13.203 -17.875 -25.719 1 97.62 422 VAL A N 1
ATOM 3196 C CA . VAL A 1 422 ? -13.922 -19.062 -26.141 1 97.62 422 VAL A CA 1
ATOM 3197 C C . VAL A 1 422 ? -12.93 -20.141 -26.578 1 97.62 422 VAL A C 1
ATOM 3199 O O . VAL A 1 422 ? -12.094 -19.906 -27.453 1 97.62 422 VAL A O 1
ATOM 3202 N N . THR A 1 423 ? -12.977 -21.266 -25.953 1 96.31 423 THR A N 1
ATOM 3203 C CA . THR A 1 423 ? -12.008 -22.344 -26.172 1 96.31 423 THR A CA 1
ATOM 3204 C C . THR A 1 423 ? -12.695 -23.688 -26.25 1 96.31 423 THR A C 1
ATOM 3206 O O . THR A 1 423 ? -13.797 -23.859 -25.719 1 96.31 423 THR A O 1
ATOM 3209 N N . THR A 1 424 ? -12.055 -24.594 -26.938 1 95 424 THR A N 1
ATOM 3210 C CA . THR A 1 424 ? -12.57 -25.969 -27.031 1 95 424 THR A CA 1
ATOM 3211 C C . THR A 1 424 ? -11.867 -26.891 -26.047 1 95 424 THR A C 1
ATOM 3213 O O . THR A 1 424 ? -12.039 -28.109 -26.094 1 95 424 THR A O 1
ATOM 3216 N N . ARG A 1 425 ? -11.078 -26.359 -25.172 1 95.69 425 ARG A N 1
ATOM 3217 C CA . ARG A 1 425 ? -10.32 -27.109 -24.188 1 95.69 425 ARG A CA 1
ATOM 3218 C C . ARG A 1 425 ? -10.719 -26.719 -22.766 1 95.69 425 ARG A C 1
ATOM 3220 O O . ARG A 1 425 ? -10.508 -25.578 -22.344 1 95.69 425 ARG A O 1
ATOM 3227 N N . LEU A 1 426 ? -11.195 -27.688 -22.031 1 96.44 426 LEU A N 1
ATOM 3228 C CA . LEU A 1 426 ? -11.633 -27.438 -20.656 1 96.44 426 LEU A CA 1
ATOM 3229 C C . LEU A 1 426 ? -10.453 -27.031 -19.781 1 96.44 426 LEU A C 1
ATOM 3231 O O . LEU A 1 426 ? -10.594 -26.188 -18.891 1 96.44 426 LEU A O 1
ATOM 3235 N N . GLN A 1 427 ? -9.312 -27.656 -20 1 97.06 427 GLN A N 1
ATOM 3236 C CA . GLN A 1 427 ? -8.125 -27.312 -19.219 1 97.06 427 GLN A CA 1
ATOM 3237 C C . GLN A 1 427 ? -7.738 -25.859 -19.406 1 97.06 427 GLN A C 1
ATOM 3239 O O . GLN A 1 427 ? -7.32 -25.188 -18.453 1 97.06 427 GLN A O 1
ATOM 3244 N N . THR A 1 428 ? -7.902 -25.359 -20.641 1 97.75 428 THR A N 1
ATOM 3245 C CA . THR A 1 428 ? -7.613 -23.953 -20.922 1 97.75 428 THR A CA 1
ATOM 3246 C C . THR A 1 428 ? -8.562 -23.047 -20.156 1 97.75 428 THR A C 1
ATOM 3248 O O . THR A 1 428 ? -8.148 -22.016 -19.609 1 97.75 428 THR A O 1
ATOM 3251 N N . CYS A 1 429 ? -9.805 -23.453 -20.062 1 98.12 429 CYS A N 1
ATOM 3252 C CA . CYS A 1 429 ? -10.766 -22.688 -19.281 1 98.12 429 CYS A CA 1
ATOM 3253 C C . CYS A 1 429 ? -10.297 -22.516 -17.844 1 98.12 429 CYS A C 1
ATOM 3255 O O . CYS A 1 429 ? -10.312 -21.422 -17.297 1 98.12 429 CYS A O 1
ATOM 3257 N N . ARG A 1 430 ? -9.867 -23.609 -17.312 1 98.56 430 ARG A N 1
ATOM 3258 C CA . ARG A 1 430 ? -9.43 -23.594 -15.93 1 98.56 430 ARG A CA 1
ATOM 3259 C C . ARG A 1 430 ? -8.133 -22.828 -15.758 1 98.56 430 ARG A C 1
ATOM 3261 O O . ARG A 1 430 ? -8 -22 -14.852 1 98.56 430 ARG A O 1
ATOM 3268 N N . GLN A 1 431 ? -7.207 -22.953 -16.672 1 98.69 431 GLN A N 1
ATOM 3269 C CA . GLN A 1 431 ? -5.875 -22.375 -16.562 1 98.69 431 GLN A CA 1
ATOM 3270 C C . GLN A 1 431 ? -5.91 -20.859 -16.766 1 98.69 431 GLN A C 1
ATOM 3272 O O . GLN A 1 431 ? -5.035 -20.141 -16.281 1 98.69 431 GLN A O 1
ATOM 3277 N N . LEU A 1 432 ? -6.887 -20.312 -17.406 1 98.62 432 LEU A N 1
ATOM 3278 C CA . LEU A 1 432 ? -7 -18.875 -17.656 1 98.62 432 LEU A CA 1
ATOM 3279 C C . LEU A 1 432 ? -7.48 -18.156 -16.406 1 98.62 432 LEU A C 1
ATOM 3281 O O . LEU A 1 432 ? -7.457 -16.922 -16.359 1 98.62 432 LEU A O 1
ATOM 3285 N N . ASN A 1 433 ? -7.762 -18.922 -15.344 1 98.44 433 ASN A N 1
ATOM 3286 C CA . ASN A 1 433 ? -8.266 -18.328 -14.102 1 98.44 433 ASN A CA 1
ATOM 3287 C C . ASN A 1 433 ? -7.156 -17.641 -13.32 1 98.44 433 ASN A C 1
ATOM 3289 O O . ASN A 1 433 ? -7.414 -17.016 -12.289 1 98.44 433 ASN A O 1
ATOM 3293 N N . VAL A 1 434 ? -5.902 -17.656 -13.852 1 98.62 434 VAL A N 1
ATOM 3294 C CA . VAL A 1 434 ? -4.832 -16.906 -13.203 1 98.62 434 VAL A CA 1
ATOM 3295 C C . VAL A 1 434 ? -4.473 -15.68 -14.031 1 98.62 434 VAL A C 1
ATOM 3297 O O . VAL A 1 434 ? -3.504 -14.984 -13.734 1 98.62 434 VAL A O 1
ATOM 3300 N N . THR A 1 435 ? -5.227 -15.422 -15.055 1 98.56 435 THR A N 1
ATOM 3301 C CA . THR A 1 435 ? -5.016 -14.273 -15.93 1 98.56 435 THR A CA 1
ATOM 3302 C C . THR A 1 435 ? -6.062 -13.195 -15.672 1 98.56 435 THR A C 1
ATOM 3304 O O . THR A 1 435 ? -7.266 -13.461 -15.711 1 98.56 435 THR A O 1
ATOM 3307 N N . GLN A 1 436 ? -5.648 -12.047 -15.406 1 97 436 GLN A N 1
ATOM 3308 C CA . GLN A 1 436 ? -6.562 -10.969 -15.039 1 97 436 GLN A CA 1
ATOM 3309 C C . GLN A 1 436 ? -7.523 -10.648 -16.188 1 97 436 GLN A C 1
ATOM 3311 O O . GLN A 1 436 ? -7.141 -10.695 -17.359 1 97 436 GLN A O 1
ATOM 3316 N N . SER A 1 437 ? -8.781 -10.406 -15.898 1 97.38 437 SER A N 1
ATOM 3317 C CA . SER A 1 437 ? -9.844 -9.875 -16.75 1 97.38 437 SER A CA 1
ATOM 3318 C C . SER A 1 437 ? -10.383 -10.938 -17.688 1 97.38 437 SER A C 1
ATOM 3320 O O . SER A 1 437 ? -11.281 -10.672 -18.5 1 97.38 437 SER A O 1
ATOM 3322 N N . VAL A 1 438 ? -9.844 -12.172 -17.625 1 98.19 438 VAL A N 1
ATOM 3323 C CA . VAL A 1 438 ? -10.242 -13.195 -18.594 1 98.19 438 VAL A CA 1
ATOM 3324 C C . VAL A 1 438 ? -11.297 -14.109 -17.969 1 98.19 438 VAL A C 1
ATOM 3326 O O . VAL A 1 438 ? -11.109 -14.609 -16.859 1 98.19 438 VAL A O 1
ATOM 3329 N N . GLU A 1 439 ? -12.336 -14.234 -18.594 1 97.31 439 GLU A N 1
ATOM 3330 C CA . GLU A 1 439 ? -13.336 -15.273 -18.359 1 97.31 439 GLU A CA 1
ATOM 3331 C C . GLU A 1 439 ? -13.469 -16.188 -19.562 1 97.31 439 GLU A C 1
ATOM 3333 O O . GLU A 1 439 ? -13.438 -15.734 -20.703 1 97.31 439 GLU A O 1
ATOM 3338 N N . SER A 1 440 ? -13.57 -17.484 -19.281 1 97.62 440 SER A N 1
ATOM 3339 C CA . SER A 1 440 ? -13.555 -18.422 -20.406 1 97.62 440 SER A CA 1
ATOM 3340 C C . SER A 1 440 ? -14.891 -19.141 -20.531 1 97.62 440 SER A C 1
ATOM 3342 O O . SER A 1 440 ? -15.602 -19.328 -19.547 1 97.62 440 SER A O 1
ATOM 3344 N N . VAL A 1 441 ? -15.164 -19.469 -21.766 1 97.12 441 VAL A N 1
ATOM 3345 C CA . VAL A 1 441 ? -16.344 -20.25 -22.125 1 97.12 441 VAL A CA 1
ATOM 3346 C C . VAL A 1 441 ? -15.922 -21.469 -22.953 1 97.12 441 VAL A C 1
ATOM 3348 O O . VAL A 1 441 ? -15.133 -21.344 -23.891 1 97.12 441 VAL A O 1
ATOM 3351 N N . PHE A 1 442 ? -16.453 -22.609 -22.531 1 97 442 PHE A N 1
ATOM 3352 C CA . PHE A 1 442 ? -16.141 -23.844 -23.234 1 97 442 PHE A CA 1
ATOM 3353 C C . PHE A 1 442 ? -17.078 -24.047 -24.422 1 97 442 PHE A C 1
ATOM 3355 O O . PHE A 1 442 ? -18.297 -23.984 -24.281 1 97 442 PHE A O 1
ATOM 3362 N N . PHE A 1 443 ? -16.484 -24.141 -25.578 1 96.38 443 PHE A N 1
ATOM 3363 C CA . PHE A 1 443 ? -17.219 -24.516 -26.781 1 96.38 443 PHE A CA 1
ATOM 3364 C C . PHE A 1 443 ? -17.109 -26.016 -27.047 1 96.38 443 PHE A C 1
ATOM 3366 O O . PHE A 1 443 ? -16.062 -26.5 -27.469 1 96.38 443 PHE A O 1
ATOM 3373 N N . ASP A 1 444 ? -18.172 -26.672 -26.859 1 94 444 ASP A N 1
ATOM 3374 C CA . ASP A 1 444 ? -18.203 -28.125 -27 1 94 444 ASP A CA 1
ATOM 3375 C C . ASP A 1 444 ? -18.266 -28.531 -28.469 1 94 444 ASP A C 1
ATOM 3377 O O . ASP A 1 444 ? -19.328 -28.875 -28.984 1 94 444 ASP A O 1
ATOM 3381 N N . ALA A 1 445 ? -17.125 -28.625 -29.047 1 90.19 445 ALA A N 1
ATOM 3382 C CA . ALA A 1 445 ? -17.047 -28.938 -30.469 1 90.19 445 ALA A CA 1
ATOM 3383 C C . ALA A 1 445 ? -17.578 -30.328 -30.766 1 90.19 445 ALA A C 1
ATOM 3385 O O . ALA A 1 445 ? -18.062 -30.594 -31.859 1 90.19 445 ALA A O 1
ATOM 3386 N N . ASP A 1 446 ? -17.422 -31.234 -29.844 1 89.94 446 ASP A N 1
ATOM 3387 C CA . ASP A 1 446 ? -17.938 -32.594 -30.031 1 89.94 446 ASP A CA 1
ATOM 3388 C C . ASP A 1 446 ? -19.469 -32.594 -30.141 1 89.94 446 ASP A C 1
ATOM 3390 O O . ASP A 1 446 ? -20.031 -33.375 -30.922 1 89.94 446 ASP A O 1
ATOM 3394 N N . LYS A 1 447 ? -20.078 -31.734 -29.469 1 91 447 LYS A N 1
ATOM 3395 C CA . LYS A 1 447 ? -21.547 -31.672 -29.453 1 91 447 LYS A CA 1
ATOM 3396 C C . LYS A 1 447 ? -22.062 -30.688 -30.516 1 91 447 LYS A C 1
ATOM 3398 O O . LYS A 1 447 ? -23.062 -30.953 -31.172 1 91 447 LYS A O 1
ATOM 3403 N N . LEU A 1 448 ? -21.297 -29.562 -30.672 1 88.31 448 LEU A N 1
ATOM 3404 C CA . LEU A 1 448 ? -21.812 -28.484 -31.5 1 88.31 448 LEU A CA 1
ATOM 3405 C C . LEU A 1 448 ? -21.219 -28.531 -32.906 1 88.31 448 LEU A C 1
ATOM 3407 O O . LEU A 1 448 ? -21.688 -27.859 -33.812 1 88.31 448 LEU A O 1
ATOM 3411 N N . GLY A 1 449 ? -20.281 -29.359 -33.094 1 85.12 449 GLY A N 1
ATOM 3412 C CA . GLY A 1 449 ? -19.578 -29.406 -34.375 1 85.12 449 GLY A CA 1
ATOM 3413 C C . GLY A 1 449 ? -18.453 -28.406 -34.469 1 85.12 449 GLY A C 1
ATOM 3414 O O . GLY A 1 449 ? -18.375 -27.469 -33.688 1 85.12 449 GLY A O 1
ATOM 3415 N N . HIS A 1 450 ? -17.672 -28.734 -35.5 1 80.25 450 HIS A N 1
ATOM 3416 C CA . HIS A 1 450 ? -16.562 -27.828 -35.719 1 80.25 450 HIS A CA 1
ATOM 3417 C C . HIS A 1 450 ? -17.062 -26.484 -36.25 1 80.25 450 HIS A C 1
ATOM 3419 O O . HIS A 1 450 ? -18 -26.438 -37.062 1 80.25 450 HIS A O 1
ATOM 3425 N N . ASP A 1 451 ? -16.531 -25.438 -35.719 1 79 451 ASP A N 1
ATOM 3426 C CA . ASP A 1 451 ? -16.922 -24.078 -36.094 1 79 451 ASP A CA 1
ATOM 3427 C C . ASP A 1 451 ? -15.961 -23.5 -37.125 1 79 451 ASP A C 1
ATOM 3429 O O . ASP A 1 451 ? -15.141 -22.641 -36.812 1 79 451 ASP A O 1
ATOM 3433 N N . GLU A 1 452 ? -16.094 -23.828 -38.344 1 75.88 452 GLU A N 1
ATOM 3434 C CA . GLU A 1 452 ? -15.164 -23.438 -39.406 1 75.88 452 GLU A CA 1
ATOM 3435 C C . GLU A 1 452 ? -15.148 -21.922 -39.594 1 75.88 452 GLU A C 1
ATOM 3437 O O . GLU A 1 452 ? -14.086 -21.344 -39.812 1 75.88 452 GLU A O 1
ATOM 3442 N N . GLY A 1 453 ? -16.266 -21.344 -39.469 1 76.5 453 GLY A N 1
ATOM 3443 C CA . GLY A 1 453 ? -16.344 -19.922 -39.719 1 76.5 453 GLY A CA 1
ATOM 3444 C C . GLY A 1 453 ? -16.109 -19.094 -38.469 1 76.5 453 GLY A C 1
ATOM 3445 O O . GLY A 1 453 ? -16.016 -17.875 -38.5 1 76.5 453 GLY A O 1
ATOM 3446 N N . LYS A 1 454 ? -15.906 -19.797 -37.406 1 86.62 454 LYS A N 1
ATOM 3447 C CA . LYS A 1 454 ? -15.633 -19.188 -36.094 1 86.62 454 LYS A CA 1
ATOM 3448 C C . LYS A 1 454 ? -16.828 -18.359 -35.625 1 86.62 454 LYS A C 1
ATOM 3450 O O . LYS A 1 454 ? -16.75 -17.719 -34.562 1 86.62 454 LYS A O 1
ATOM 3455 N N . GLU A 1 455 ? -17.859 -18.344 -36.375 1 91.19 455 GLU A N 1
ATOM 3456 C CA . GLU A 1 455 ? -19 -17.484 -36.062 1 91.19 455 GLU A CA 1
ATOM 3457 C C . GLU A 1 455 ? -19.766 -18.016 -34.844 1 91.19 455 GLU A C 1
ATOM 3459 O O . GLU A 1 455 ? -20.281 -17.234 -34.031 1 91.19 455 GLU A O 1
ATOM 3464 N N . ASP A 1 456 ? -19.812 -19.25 -34.812 1 93.56 456 ASP A N 1
ATOM 3465 C CA . ASP A 1 456 ? -20.516 -19.844 -33.656 1 93.56 456 ASP A CA 1
ATOM 3466 C C . ASP A 1 456 ? -19.812 -19.531 -32.344 1 93.56 456 ASP A C 1
ATOM 3468 O O . ASP A 1 456 ? -20.453 -19.234 -31.344 1 93.56 456 ASP A O 1
ATOM 3472 N N . ARG A 1 457 ? -18.547 -19.609 -32.375 1 94.88 457 ARG A N 1
ATOM 3473 C CA . ARG A 1 457 ? -17.766 -19.328 -31.188 1 94.88 457 ARG A CA 1
ATOM 3474 C C . ARG A 1 457 ? -17.828 -17.859 -30.828 1 94.88 457 ARG A C 1
ATOM 3476 O O . ARG A 1 457 ? -17.953 -17.5 -29.641 1 94.88 457 ARG A O 1
ATOM 3483 N N . VAL A 1 458 ? -17.734 -17.031 -31.828 1 95.38 458 VAL A N 1
ATOM 3484 C CA . VAL A 1 458 ? -17.859 -15.602 -31.578 1 95.38 458 VAL A CA 1
ATOM 3485 C C . VAL A 1 458 ? -19.219 -15.297 -30.969 1 95.38 458 VAL A C 1
ATOM 3487 O O . VAL A 1 458 ? -19.312 -14.578 -29.984 1 95.38 458 VAL A O 1
ATOM 3490 N N . SER A 1 459 ? -20.25 -15.906 -31.562 1 95.62 459 SER A N 1
ATOM 3491 C CA . SER A 1 459 ? -21.609 -15.703 -31.078 1 95.62 459 SER A CA 1
ATOM 3492 C C . SER A 1 459 ? -21.766 -16.203 -29.641 1 95.62 459 SER A C 1
ATOM 3494 O O . SER A 1 459 ? -22.453 -15.57 -28.828 1 95.62 459 SER A O 1
ATOM 3496 N N . LEU A 1 460 ? -21.156 -17.281 -29.391 1 96.69 460 LEU A N 1
ATOM 3497 C CA . LEU A 1 460 ? -21.188 -17.828 -28.047 1 96.69 460 LEU A CA 1
ATOM 3498 C C . LEU A 1 460 ? -20.547 -16.875 -27.047 1 96.69 460 LEU A C 1
ATOM 3500 O O . LEU A 1 460 ? -21.062 -16.672 -25.953 1 96.69 460 LEU A O 1
ATOM 3504 N N . GLY A 1 461 ? -19.391 -16.344 -27.422 1 97.56 461 GLY A N 1
ATOM 3505 C CA . GLY A 1 461 ? -18.719 -15.375 -26.578 1 97.56 461 GLY A CA 1
ATOM 3506 C C . GLY A 1 461 ? -19.547 -14.133 -26.312 1 97.56 461 GLY A C 1
ATOM 3507 O O . GLY A 1 461 ? -19.641 -13.672 -25.172 1 97.56 461 GLY A O 1
ATOM 3508 N N . VAL A 1 462 ? -20.172 -13.633 -27.312 1 97.44 462 VAL A N 1
ATOM 3509 C CA . VAL A 1 462 ? -21.016 -12.445 -27.188 1 97.44 462 VAL A CA 1
ATOM 3510 C C . VAL A 1 462 ? -22.219 -12.75 -26.312 1 97.44 462 VAL A C 1
ATOM 3512 O O . VAL A 1 462 ? -22.594 -11.938 -25.469 1 97.44 462 VAL A O 1
ATOM 3515 N N . ALA A 1 463 ? -22.781 -13.875 -26.531 1 97.25 463 ALA A N 1
ATOM 3516 C CA . ALA A 1 463 ? -23.938 -14.281 -25.734 1 97.25 463 ALA A CA 1
ATOM 3517 C C . ALA A 1 463 ? -23.562 -14.383 -24.25 1 97.25 463 ALA A C 1
ATOM 3519 O O . ALA A 1 463 ? -24.344 -13.984 -23.391 1 97.25 463 ALA A O 1
ATOM 3520 N N . TYR A 1 464 ? -22.438 -14.914 -24.031 1 96.88 464 TYR A N 1
ATOM 3521 C CA . TYR A 1 464 ? -21.953 -15 -22.656 1 96.88 464 TYR A CA 1
ATOM 3522 C C . TYR A 1 464 ? -21.797 -13.617 -22.047 1 96.88 464 TYR A C 1
ATOM 3524 O O . TYR A 1 464 ? -22.219 -13.375 -20.922 1 96.88 464 TYR A O 1
ATOM 3532 N N . ALA A 1 465 ? -21.188 -12.711 -22.734 1 97.69 465 ALA A N 1
ATOM 3533 C CA . ALA A 1 465 ? -20.984 -11.336 -22.266 1 97.69 465 ALA A CA 1
ATOM 3534 C C . ALA A 1 465 ? -22.328 -10.664 -21.953 1 97.69 465 ALA A C 1
ATOM 3536 O O . ALA A 1 465 ? -22.438 -9.945 -20.969 1 97.69 465 ALA A O 1
ATOM 3537 N N . LYS A 1 466 ? -23.328 -10.953 -22.75 1 97.31 466 LYS A N 1
ATOM 3538 C CA . LYS A 1 466 ? -24.656 -10.414 -22.516 1 97.31 466 LYS A CA 1
ATOM 3539 C C . LYS A 1 466 ? -25.266 -10.977 -21.234 1 97.31 466 LYS A C 1
ATOM 3541 O O . LYS A 1 466 ? -25.844 -10.234 -20.438 1 97.31 466 LYS A O 1
ATOM 3546 N N . SER A 1 467 ? -25.062 -12.211 -21.109 1 96.19 467 SER A N 1
ATOM 3547 C CA . SER A 1 467 ? -25.625 -12.875 -19.938 1 96.19 467 SER A CA 1
ATOM 3548 C C . SER A 1 467 ? -25.016 -12.344 -18.656 1 96.19 467 SER A C 1
ATOM 3550 O O . SER A 1 467 ? -25.656 -12.336 -17.609 1 96.19 467 SER A O 1
ATOM 3552 N N . LYS A 1 468 ? -23.766 -11.867 -18.75 1 95.44 468 LYS A N 1
ATOM 3553 C CA . LYS A 1 468 ? -23.062 -11.328 -17.594 1 95.44 468 LYS A CA 1
ATOM 3554 C C . LYS A 1 468 ? -23.359 -9.844 -17.406 1 95.44 468 LYS A C 1
ATOM 3556 O O . LYS A 1 468 ? -22.969 -9.242 -16.406 1 95.44 468 LYS A O 1
ATOM 3561 N N . GLY A 1 469 ? -24.031 -9.266 -18.391 1 95.19 469 GLY A N 1
ATOM 3562 C CA . GLY A 1 469 ? -24.344 -7.844 -18.328 1 95.19 469 GLY A CA 1
ATOM 3563 C C . GLY A 1 469 ? -23.172 -6.957 -18.703 1 95.19 469 GLY A C 1
ATOM 3564 O O . GLY A 1 469 ? -23.172 -5.766 -18.391 1 95.19 469 GLY A O 1
ATOM 3565 N N . TYR A 1 470 ? -22.172 -7.539 -19.391 1 96.25 470 TYR A N 1
ATOM 3566 C CA . TYR A 1 470 ? -21 -6.77 -19.781 1 96.25 470 TYR A CA 1
ATOM 3567 C C . TYR A 1 470 ? -21.312 -5.898 -21 1 96.25 470 TYR A C 1
ATOM 3569 O O . TYR A 1 470 ? -20.688 -4.859 -21.203 1 96.25 470 TYR A O 1
ATOM 3577 N N . VAL A 1 471 ? -22.25 -6.402 -21.812 1 95.81 471 VAL A N 1
ATOM 3578 C CA . VAL A 1 471 ? -22.578 -5.676 -23.047 1 95.81 471 VAL A CA 1
ATOM 3579 C C . VAL A 1 471 ? -24.094 -5.66 -23.234 1 95.81 471 VAL A C 1
ATOM 3581 O O . VAL A 1 471 ? -24.797 -6.543 -22.75 1 95.81 471 VAL A O 1
ATOM 3584 N N . GLN A 1 472 ? -24.531 -4.652 -23.891 1 96.31 472 GLN A N 1
ATOM 3585 C CA . GLN A 1 472 ? -25.922 -4.504 -24.312 1 96.31 472 GLN A CA 1
ATOM 3586 C C . GLN A 1 472 ? -26 -4.16 -25.797 1 96.31 472 GLN A C 1
ATOM 3588 O O . GLN A 1 472 ? -25.016 -3.74 -26.406 1 96.31 472 GLN A O 1
ATOM 3593 N N . PRO A 1 473 ? -27.266 -4.402 -26.344 1 96.44 473 PRO A N 1
ATOM 3594 C CA . PRO A 1 473 ? -27.422 -3.996 -27.734 1 96.44 473 PRO A CA 1
ATOM 3595 C C . PRO A 1 473 ? -27.016 -2.543 -27.984 1 96.44 473 PRO A C 1
ATOM 3597 O O . PRO A 1 473 ? -27.391 -1.659 -27.203 1 96.44 473 PRO A O 1
ATOM 3600 N N . GLY A 1 474 ? -26.219 -2.348 -28.938 1 97.25 474 GLY A N 1
ATOM 3601 C CA . GLY A 1 474 ? -25.734 -1.01 -29.234 1 97.25 474 GLY A CA 1
ATOM 3602 C C . GLY A 1 474 ? -24.297 -0.794 -28.812 1 97.25 474 GLY A C 1
ATOM 3603 O O . GLY A 1 474 ? -23.641 0.145 -29.281 1 97.25 474 GLY A O 1
ATOM 3604 N N . ASP A 1 475 ? -23.781 -1.697 -28.031 1 97.88 475 ASP A N 1
ATOM 3605 C CA . ASP A 1 475 ? -22.391 -1.609 -27.609 1 97.88 475 ASP A CA 1
ATOM 3606 C C . ASP A 1 475 ? -21.453 -2.223 -28.656 1 97.88 475 ASP A C 1
ATOM 3608 O O . ASP A 1 475 ? -21.891 -3.041 -29.469 1 97.88 475 ASP A O 1
ATOM 3612 N N . PHE A 1 476 ? -20.172 -1.827 -28.609 1 98.12 476 PHE A N 1
ATOM 3613 C CA . PHE A 1 476 ? -19.156 -2.432 -29.469 1 98.12 476 PHE A CA 1
ATOM 3614 C C . PHE A 1 476 ? -18.453 -3.566 -28.75 1 98.12 476 PHE A C 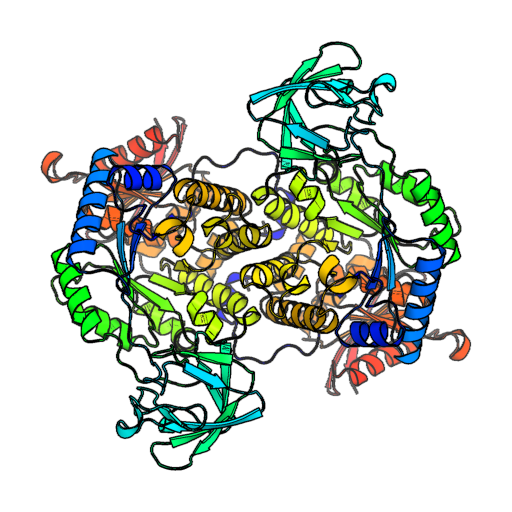1
ATOM 3616 O O . PHE A 1 476 ? -18.25 -3.504 -27.531 1 98.12 476 PHE A O 1
ATOM 3623 N N . CYS A 1 477 ? -18.172 -4.559 -29.5 1 97.94 477 CYS A N 1
ATOM 3624 C CA . CYS A 1 477 ? -17.344 -5.691 -29.094 1 97.94 477 CYS A CA 1
ATOM 3625 C C . CYS A 1 477 ? -16.188 -5.879 -30.062 1 97.94 477 CYS A C 1
ATOM 3627 O O . CYS A 1 477 ? -16.328 -5.711 -31.266 1 97.94 477 CYS A O 1
ATOM 3629 N N . VAL A 1 478 ? -15 -6.164 -29.516 1 98.38 478 VAL A N 1
ATOM 3630 C CA . VAL A 1 478 ? -13.852 -6.465 -30.359 1 98.38 478 VAL A CA 1
ATOM 3631 C C . VAL A 1 478 ? -13.547 -7.961 -30.312 1 98.38 478 VAL A C 1
ATOM 3633 O O . VAL A 1 478 ? -13.312 -8.516 -29.234 1 98.38 478 VAL A O 1
ATOM 3636 N N . ALA A 1 479 ? -13.539 -8.609 -31.438 1 97.25 479 ALA A N 1
ATOM 3637 C CA . ALA A 1 479 ? -13.289 -10.047 -31.531 1 97.25 479 ALA A CA 1
ATOM 3638 C C . ALA A 1 479 ? -11.938 -10.328 -32.188 1 97.25 479 ALA A C 1
ATOM 3640 O O . ALA A 1 479 ? -11.539 -9.641 -33.125 1 97.25 479 ALA A O 1
ATOM 3641 N N . ILE A 1 480 ? -11.273 -11.273 -31.641 1 96.69 480 ILE A N 1
ATOM 3642 C CA . ILE A 1 480 ? -9.984 -11.719 -32.156 1 96.69 480 ILE A CA 1
ATOM 3643 C C . ILE A 1 480 ? -10.047 -13.211 -32.5 1 96.69 480 ILE A C 1
ATOM 3645 O O . ILE A 1 480 ? -10.406 -14.023 -31.641 1 96.69 480 ILE A O 1
ATOM 3649 N N . HIS A 1 481 ? -9.734 -13.562 -33.625 1 92.31 481 HIS A N 1
ATOM 3650 C CA . HIS A 1 481 ? -9.688 -14.969 -34.031 1 92.31 481 HIS A CA 1
ATOM 3651 C C . HIS A 1 481 ? -8.805 -15.164 -35.25 1 92.31 481 HIS A C 1
ATOM 3653 O O . HIS A 1 481 ? -8.367 -14.188 -35.875 1 92.31 481 HIS A O 1
ATOM 3659 N N . ALA A 1 482 ? -8.469 -16.438 -35.469 1 87.75 482 ALA A N 1
ATOM 3660 C CA . ALA A 1 482 ? -7.703 -16.797 -36.688 1 87.75 482 ALA A CA 1
ATOM 3661 C C . ALA A 1 482 ? -8.586 -16.797 -37.906 1 87.75 482 ALA A C 1
ATOM 3663 O O . ALA A 1 482 ? -9.766 -17.156 -37.844 1 87.75 482 ALA A O 1
ATOM 3664 N N . ASP A 1 483 ? -7.957 -16.406 -38.906 1 80.44 483 ASP A N 1
ATOM 3665 C CA . ASP A 1 483 ? -8.633 -16.531 -40.188 1 80.44 483 ASP A CA 1
ATOM 3666 C C . ASP A 1 483 ? -8.797 -18 -40.562 1 80.44 483 ASP A C 1
ATOM 3668 O O . ASP A 1 483 ? -8.117 -18.875 -40.031 1 80.44 483 ASP A O 1
ATOM 3672 N N . HIS A 1 484 ? -9.688 -18.328 -41.469 1 71.75 484 HIS A N 1
ATOM 3673 C CA . HIS A 1 484 ? -9.953 -19.703 -41.875 1 71.75 484 HIS A CA 1
ATOM 3674 C C . HIS A 1 484 ? -8.711 -20.359 -42.469 1 71.75 484 HIS A C 1
ATOM 3676 O O . HIS A 1 484 ? -8.594 -21.578 -42.5 1 71.75 484 HIS A O 1
ATOM 3682 N N . ARG A 1 485 ? -7.848 -19.547 -43.031 1 73.69 485 ARG A N 1
ATOM 3683 C CA . ARG A 1 485 ? -6.684 -20.094 -43.719 1 73.69 485 ARG A CA 1
ATOM 3684 C C . ARG A 1 485 ? -5.512 -20.266 -42.75 1 73.69 485 ARG A C 1
ATOM 3686 O O . ARG A 1 485 ? -4.523 -20.922 -43.094 1 73.69 485 ARG A O 1
ATOM 3693 N N . VAL A 1 486 ? -5.719 -19.719 -41.531 1 66.31 486 VAL A N 1
ATOM 3694 C CA . VAL A 1 486 ? -4.598 -19.656 -40.594 1 66.31 486 VAL A CA 1
ATOM 3695 C C . VAL A 1 486 ? -4.883 -20.531 -39.375 1 66.31 486 VAL A C 1
ATOM 3697 O O . VAL A 1 486 ? -6.004 -20.562 -38.875 1 66.31 486 VAL A O 1
ATOM 3700 N N . LYS A 1 487 ? -3.826 -21.406 -39.188 1 69 487 LYS A N 1
ATOM 3701 C CA . LYS A 1 487 ? -3.982 -22.266 -38.031 1 69 487 LYS A CA 1
ATOM 3702 C C . LYS A 1 487 ? -2.955 -21.938 -36.938 1 69 487 LYS A C 1
ATOM 3704 O O . LYS A 1 487 ? -1.81 -21.594 -37.25 1 69 487 LYS A O 1
ATOM 3709 N N . GLY A 1 488 ? -3.455 -21.766 -35.781 1 72.94 488 GLY A N 1
ATOM 3710 C CA . GLY A 1 488 ? -2.529 -21.828 -34.688 1 72.94 488 GLY A CA 1
ATOM 3711 C C . GLY A 1 488 ? -2.359 -20.484 -33.969 1 72.94 488 GLY A C 1
ATOM 3712 O O . GLY A 1 488 ? -1.907 -20.438 -32.812 1 72.94 488 GLY A O 1
ATOM 3713 N N . TYR A 1 489 ? -2.562 -19.406 -34.75 1 79.25 489 TYR A N 1
ATOM 3714 C CA . TYR A 1 489 ? -2.457 -18.125 -34.062 1 79.25 489 TYR A CA 1
ATOM 3715 C C . TYR A 1 489 ? -3.484 -17.125 -34.594 1 79.25 489 TYR A C 1
ATOM 3717 O O . TYR A 1 489 ? -3.896 -17.219 -35.75 1 79.25 489 TYR A O 1
ATOM 3725 N N . ALA A 1 490 ? -3.92 -16.172 -33.781 1 85.31 490 ALA A N 1
ATOM 3726 C CA . ALA A 1 490 ? -4.883 -15.141 -34.156 1 85.31 490 ALA A CA 1
ATOM 3727 C C . ALA A 1 490 ? -4.246 -14.102 -35.094 1 85.31 490 ALA A C 1
ATOM 3729 O O . ALA A 1 490 ? -3.127 -13.648 -34.844 1 85.31 490 ALA A O 1
ATOM 3730 N N . ASN A 1 491 ? -4.941 -13.797 -36.188 1 89.12 491 ASN A N 1
ATOM 3731 C CA . ASN A 1 491 ? -4.387 -12.805 -37.094 1 89.12 491 ASN A CA 1
ATOM 3732 C C . ASN A 1 491 ? -5.457 -11.836 -37.594 1 89.12 491 ASN A C 1
ATOM 3734 O O . ASN A 1 491 ? -5.246 -11.109 -38.562 1 89.12 491 ASN A O 1
ATOM 3738 N N . GLN A 1 492 ? -6.562 -11.938 -36.906 1 91.69 492 GLN A N 1
ATOM 3739 C CA . GLN A 1 492 ? -7.648 -11.062 -37.344 1 91.69 492 GLN A CA 1
ATOM 3740 C C . GLN A 1 492 ? -8.367 -10.445 -36.125 1 91.69 492 GLN A C 1
ATOM 3742 O O . GLN A 1 492 ? -8.555 -11.102 -35.125 1 91.69 492 GLN A O 1
ATOM 3747 N N . THR A 1 493 ? -8.75 -9.164 -36.344 1 94.81 493 THR A N 1
ATOM 3748 C CA . THR A 1 493 ? -9.57 -8.422 -35.406 1 94.81 493 THR A CA 1
ATOM 3749 C C . THR A 1 493 ? -10.844 -7.91 -36.062 1 94.81 493 THR A C 1
ATOM 3751 O O . THR A 1 493 ? -10.812 -7.473 -37.219 1 94.81 493 THR A O 1
ATOM 3754 N N . ARG A 1 494 ? -11.969 -8.062 -35.406 1 94.75 494 ARG A N 1
ATOM 3755 C CA . ARG A 1 494 ? -13.25 -7.527 -35.844 1 94.75 494 ARG A CA 1
ATOM 3756 C C . ARG A 1 494 ? -13.883 -6.648 -34.781 1 94.75 494 ARG A C 1
ATOM 3758 O O . ARG A 1 494 ? -13.844 -6.984 -33.594 1 94.75 494 ARG A O 1
ATOM 3765 N N . ILE A 1 495 ? -14.383 -5.547 -35.219 1 97.19 495 ILE A N 1
ATOM 3766 C CA . ILE A 1 495 ? -15.219 -4.727 -34.344 1 97.19 495 ILE A CA 1
ATOM 3767 C C . ILE A 1 495 ? -16.688 -4.992 -34.656 1 97.19 495 ILE A C 1
ATOM 3769 O O . ILE A 1 495 ? -17.141 -4.781 -35.781 1 97.19 495 ILE A O 1
ATOM 3773 N N . LEU A 1 496 ? -17.344 -5.441 -33.719 1 96.44 496 LEU A N 1
ATOM 3774 C CA . LEU A 1 496 ? -18.734 -5.848 -33.906 1 96.44 496 LEU A CA 1
ATOM 3775 C C . LEU A 1 496 ? -19.672 -4.938 -33.094 1 96.44 496 LEU A C 1
ATOM 3777 O O . LEU A 1 496 ? -19.328 -4.488 -32 1 96.44 496 LEU A O 1
ATOM 3781 N N . LEU A 1 497 ? -20.797 -4.684 -33.688 1 96.69 497 LEU A N 1
ATOM 3782 C CA . LEU A 1 497 ? -21.906 -4.066 -32.969 1 96.69 497 LEU A CA 1
ATOM 3783 C C . LEU A 1 497 ? -22.828 -5.129 -32.375 1 96.69 497 LEU A C 1
ATOM 3785 O O . LEU A 1 497 ? -23.328 -5.992 -33.094 1 96.69 497 LEU A O 1
ATOM 3789 N N . VAL A 1 498 ? -23.031 -5.008 -31.125 1 95.81 498 VAL A N 1
ATOM 3790 C CA . VAL A 1 498 ? -23.844 -6.012 -30.438 1 95.81 498 VAL A CA 1
ATOM 3791 C C . VAL A 1 498 ? -25.312 -5.781 -30.75 1 95.81 498 VAL A C 1
ATOM 3793 O O . VAL A 1 498 ? -25.812 -4.652 -30.656 1 95.81 498 VAL A O 1
ATOM 3796 N N . ASP A 1 499 ? -26.031 -6.867 -31.109 1 91.69 499 ASP A N 1
ATOM 3797 C CA . ASP A 1 499 ? -27.453 -6.801 -31.422 1 91.69 499 ASP A CA 1
ATOM 3798 C C . ASP A 1 499 ? -28.297 -7.191 -30.219 1 91.69 499 ASP A C 1
ATOM 3800 O O . ASP A 1 499 ? -27.859 -7.965 -29.375 1 91.69 499 ASP A O 1
ATOM 3804 N N . MET B 1 1 ? 10.75 8.008 -20.188 1 80.75 1 MET B N 1
ATOM 3805 C CA . MET B 1 1 ? 10.641 6.691 -19.562 1 80.75 1 MET B CA 1
ATOM 3806 C C . MET B 1 1 ? 9.438 6.629 -18.641 1 80.75 1 MET B C 1
ATOM 3808 O O . MET B 1 1 ? 9.242 7.512 -17.797 1 80.75 1 MET B O 1
ATOM 3812 N N . SER B 1 2 ? 8.539 5.715 -18.875 1 88.75 2 SER B N 1
ATOM 3813 C CA . SER B 1 2 ? 7.359 5.531 -18.031 1 88.75 2 SER B CA 1
ATOM 3814 C C . SER B 1 2 ? 7.73 4.93 -16.688 1 88.75 2 SER B C 1
ATOM 3816 O O . SER B 1 2 ? 8.859 4.473 -16.5 1 88.75 2 SER B O 1
ATOM 3818 N N . GLN B 1 3 ? 6.84 5.059 -15.727 1 90.44 3 GLN B N 1
ATOM 3819 C CA . GLN B 1 3 ? 7.062 4.422 -14.43 1 90.44 3 GLN B CA 1
ATOM 3820 C C . GLN B 1 3 ? 7.293 2.924 -14.586 1 90.44 3 GLN B C 1
ATOM 3822 O O . GLN B 1 3 ? 8.141 2.348 -13.898 1 90.44 3 GLN B O 1
ATOM 3827 N N . LEU B 1 4 ? 6.605 2.289 -15.469 1 93.75 4 LEU B N 1
ATOM 3828 C CA . LEU B 1 4 ? 6.781 0.861 -15.711 1 93.75 4 LEU B CA 1
ATOM 3829 C C . LEU B 1 4 ? 8.188 0.562 -16.219 1 93.75 4 LEU B C 1
ATOM 3831 O O . LEU B 1 4 ? 8.836 -0.379 -15.758 1 93.75 4 LEU B O 1
ATOM 3835 N N . ALA B 1 5 ? 8.648 1.343 -17.141 1 95.06 5 ALA B N 1
ATOM 3836 C CA . ALA B 1 5 ? 10.008 1.181 -17.656 1 95.06 5 ALA B CA 1
ATOM 3837 C C . ALA B 1 5 ? 11.031 1.34 -16.531 1 95.06 5 ALA B C 1
ATOM 3839 O O . ALA B 1 5 ? 12.016 0.593 -16.469 1 95.06 5 ALA B O 1
ATOM 3840 N N . HIS B 1 6 ? 10.797 2.322 -15.68 1 94.69 6 HIS B N 1
ATOM 3841 C CA . HIS B 1 6 ? 11.664 2.547 -14.531 1 94.69 6 HIS B CA 1
ATOM 3842 C C . HIS B 1 6 ? 11.688 1.333 -13.609 1 94.69 6 HIS B C 1
ATOM 3844 O O . HIS B 1 6 ? 12.742 0.943 -13.109 1 94.69 6 HIS B O 1
ATOM 3850 N N . ASN B 1 7 ? 10.547 0.726 -13.375 1 96 7 ASN B N 1
ATOM 3851 C CA . ASN B 1 7 ? 10.43 -0.436 -12.508 1 96 7 ASN B CA 1
ATOM 3852 C C . ASN B 1 7 ? 11.336 -1.578 -12.961 1 96 7 ASN B C 1
ATOM 3854 O O . ASN B 1 7 ? 11.844 -2.344 -12.141 1 96 7 ASN B O 1
ATOM 3858 N N . LEU B 1 8 ? 11.539 -1.687 -14.281 1 96.12 8 LEU B N 1
ATOM 3859 C CA . LEU B 1 8 ? 12.336 -2.773 -14.852 1 96.12 8 LEU B CA 1
ATOM 3860 C C . LEU B 1 8 ? 13.812 -2.594 -14.531 1 96.12 8 LEU B C 1
ATOM 3862 O O . LEU B 1 8 ? 14.602 -3.535 -14.656 1 96.12 8 LEU B O 1
ATOM 3866 N N . THR B 1 9 ? 14.211 -1.394 -14.102 1 94.5 9 THR B N 1
ATOM 3867 C CA . THR B 1 9 ? 15.617 -1.102 -13.852 1 94.5 9 THR B CA 1
ATOM 3868 C C . THR B 1 9 ? 15.914 -1.146 -12.352 1 94.5 9 THR B C 1
ATOM 3870 O O . THR B 1 9 ? 17.062 -1.012 -11.938 1 94.5 9 THR B O 1
ATOM 3873 N N . LEU B 1 10 ? 14.914 -1.293 -11.555 1 94.69 10 LEU B N 1
ATOM 3874 C CA . LEU B 1 10 ? 15.078 -1.269 -10.102 1 94.69 10 LEU B CA 1
ATOM 3875 C C . LEU B 1 10 ? 15.891 -2.467 -9.625 1 94.69 10 LEU B C 1
ATOM 3877 O O . LEU B 1 10 ? 15.906 -3.512 -10.281 1 94.69 10 LEU B O 1
ATOM 3881 N N . SER B 1 11 ? 16.578 -2.266 -8.5 1 93.44 11 SER B N 1
ATOM 3882 C CA . SER B 1 11 ? 17.312 -3.32 -7.82 1 93.44 11 SER B CA 1
ATOM 3883 C C . SER B 1 11 ? 17.172 -3.215 -6.305 1 93.44 11 SER B C 1
ATOM 3885 O O . SER B 1 11 ? 17.188 -2.113 -5.754 1 93.44 11 SER B O 1
ATOM 3887 N N . ILE B 1 12 ? 17 -4.355 -5.695 1 92.88 12 ILE B N 1
ATOM 3888 C CA . ILE B 1 12 ? 16.906 -4.348 -4.238 1 92.88 12 ILE B CA 1
ATOM 3889 C C . ILE B 1 12 ? 18.297 -4.539 -3.631 1 92.88 12 ILE B C 1
ATOM 3891 O O . ILE B 1 12 ? 18.438 -4.637 -2.408 1 92.88 12 ILE B O 1
ATOM 3895 N N . PHE B 1 13 ? 19.312 -4.555 -4.418 1 87.12 13 PHE B N 1
ATOM 3896 C CA . PHE B 1 13 ? 20.656 -4.879 -3.941 1 87.12 13 PHE B CA 1
ATOM 3897 C C . PHE B 1 13 ? 21.531 -3.637 -3.91 1 87.12 13 PHE B C 1
ATOM 3899 O O . PHE B 1 13 ? 22.688 -3.691 -3.451 1 87.12 13 PHE B O 1
ATOM 3906 N N . GLU B 1 14 ? 21 -2.559 -4.352 1 83.25 14 GLU B N 1
ATOM 3907 C CA . GLU B 1 14 ? 21.75 -1.303 -4.328 1 83.25 14 GLU B CA 1
ATOM 3908 C C . GLU B 1 14 ? 21.594 -0.588 -2.99 1 83.25 14 GLU B C 1
ATOM 3910 O O . GLU B 1 14 ? 20.578 -0.774 -2.297 1 83.25 14 GLU B O 1
ATOM 3915 N N . PRO B 1 15 ? 22.609 0.186 -2.674 1 82.12 15 PRO B N 1
ATOM 3916 C CA . PRO B 1 15 ? 22.5 0.95 -1.429 1 82.12 15 PRO B CA 1
ATOM 3917 C C . PRO B 1 15 ? 21.406 2.008 -1.481 1 82.12 15 PRO B C 1
ATOM 3919 O O . PRO B 1 15 ? 21.016 2.451 -2.566 1 82.12 15 PRO B O 1
ATOM 3922 N N . LEU B 1 16 ? 21.016 2.363 -0.306 1 81.56 16 LEU B N 1
ATOM 3923 C CA . LEU B 1 16 ? 19.984 3.391 -0.199 1 81.56 16 LEU B CA 1
ATOM 3924 C C . LEU B 1 16 ? 20.562 4.773 -0.465 1 81.56 16 LEU B C 1
ATOM 3926 O O . LEU B 1 16 ? 21.766 4.98 -0.322 1 81.56 16 LEU B O 1
ATOM 3930 N N . ALA B 1 17 ? 19.641 5.648 -0.843 1 82.75 17 ALA B N 1
ATOM 3931 C CA . ALA B 1 17 ? 20.016 7.051 -1.014 1 82.75 17 ALA B CA 1
ATOM 3932 C C . ALA B 1 17 ? 20.469 7.66 0.309 1 82.75 17 ALA B C 1
ATOM 3934 O O . ALA B 1 17 ? 20.078 7.184 1.383 1 82.75 17 ALA B O 1
ATOM 3935 N N . ASN B 1 18 ? 21.266 8.633 0.224 1 85 18 ASN B N 1
ATOM 3936 C CA . ASN B 1 18 ? 21.781 9.297 1.415 1 85 18 ASN B CA 1
ATOM 3937 C C . ASN B 1 18 ? 20.859 10.422 1.87 1 85 18 ASN B C 1
ATOM 3939 O O . ASN B 1 18 ? 21.234 11.234 2.725 1 85 18 ASN B O 1
ATOM 3943 N N . TYR B 1 19 ? 19.812 10.523 1.192 1 91.44 19 TYR B N 1
ATOM 3944 C CA . TYR B 1 19 ? 18.859 11.57 1.532 1 91.44 19 TYR B CA 1
ATOM 3945 C C . TYR B 1 19 ? 17.438 11.023 1.541 1 91.44 19 TYR B C 1
ATOM 3947 O O . TYR B 1 19 ? 17.047 10.281 0.642 1 91.44 19 TYR B O 1
ATOM 3955 N N . ARG B 1 20 ? 16.672 11.359 2.611 1 95.69 20 ARG B N 1
ATOM 3956 C CA . ARG B 1 20 ? 15.258 10.984 2.705 1 95.69 20 ARG B CA 1
ATOM 3957 C C . ARG B 1 20 ? 14.352 12.156 2.326 1 95.69 20 ARG B C 1
ATOM 3959 O O . ARG B 1 20 ? 14.383 13.203 2.973 1 95.69 20 ARG B O 1
ATOM 3966 N N . ALA B 1 21 ? 13.516 11.977 1.362 1 97.06 21 ALA B N 1
ATOM 3967 C CA . ALA B 1 21 ? 12.641 13.047 0.873 1 97.06 21 ALA B CA 1
ATOM 3968 C C . ALA B 1 21 ? 11.461 13.258 1.814 1 97.06 21 ALA B C 1
ATOM 3970 O O . ALA B 1 21 ? 11.117 14.398 2.141 1 97.06 21 ALA B O 1
ATOM 3971 N N . ASN B 1 22 ? 10.789 12.211 2.275 1 98.19 22 ASN B N 1
ATOM 3972 C CA . ASN B 1 22 ? 9.609 12.32 3.119 1 98.19 22 ASN B CA 1
ATOM 3973 C C . ASN B 1 22 ? 9.961 12.781 4.531 1 98.19 22 ASN B C 1
ATOM 3975 O O . ASN B 1 22 ? 11.008 12.406 5.062 1 98.19 22 ASN B O 1
ATOM 3979 N N . ARG B 1 23 ? 9.133 13.57 5.039 1 98.44 23 ARG B N 1
ATOM 3980 C CA . ARG B 1 23 ? 9.289 14.039 6.414 1 98.44 23 ARG B CA 1
ATOM 3981 C C . ARG B 1 23 ? 8.461 13.195 7.379 1 98.44 23 ARG B C 1
ATOM 3983 O O . ARG B 1 23 ? 7.465 12.594 6.984 1 98.44 23 ARG B O 1
ATOM 3990 N N . ILE B 1 24 ? 8.922 13.141 8.695 1 98.75 24 ILE B N 1
ATOM 3991 C CA . ILE B 1 24 ? 8.242 12.289 9.664 1 98.75 24 ILE B CA 1
ATOM 3992 C C . ILE B 1 24 ? 7.723 13.133 10.828 1 98.75 24 ILE B C 1
ATOM 3994 O O . ILE B 1 24 ? 8.484 13.875 11.453 1 98.75 24 ILE B O 1
ATOM 3998 N N . ILE B 1 25 ? 6.457 13.031 11.055 1 98.88 25 ILE B N 1
ATOM 3999 C CA . ILE B 1 25 ? 5.805 13.688 12.188 1 98.88 25 ILE B CA 1
ATOM 4000 C C . ILE B 1 25 ? 5.652 12.695 13.336 1 98.88 25 ILE B C 1
ATOM 4002 O O . ILE B 1 25 ? 5.188 11.57 13.133 1 98.88 25 ILE B O 1
ATOM 4006 N N . CYS B 1 26 ? 6.055 13.078 14.523 1 98.81 26 CYS B N 1
ATOM 4007 C CA . CYS B 1 26 ? 5.922 12.227 15.695 1 98.81 26 CYS B CA 1
ATOM 4008 C C . CYS B 1 26 ? 5.016 12.867 16.734 1 98.81 26 CYS B C 1
ATOM 4010 O O . CYS B 1 26 ? 5.141 14.062 17.031 1 98.81 26 CYS B O 1
ATOM 4012 N N . THR B 1 27 ? 4.125 12.109 17.25 1 98.56 27 THR B N 1
ATOM 4013 C CA . THR B 1 27 ? 3.303 12.578 18.359 1 98.56 27 THR B CA 1
ATOM 4014 C C . THR B 1 27 ? 4.039 12.422 19.688 1 98.56 27 THR B C 1
ATOM 4016 O O . THR B 1 27 ? 4.582 11.352 19.984 1 98.56 27 THR B O 1
ATOM 4019 N N . ILE B 1 28 ? 4.035 13.484 20.438 1 98.62 28 ILE B N 1
ATOM 4020 C CA . ILE B 1 28 ? 4.781 13.461 21.703 1 98.62 28 ILE B CA 1
ATOM 4021 C C . ILE B 1 28 ? 3.844 13.102 22.844 1 98.62 28 ILE B C 1
ATOM 4023 O O . ILE B 1 28 ? 2.734 13.633 22.938 1 98.62 28 ILE B O 1
ATOM 4027 N N . GLY B 1 29 ? 4.273 12.156 23.594 1 97.81 29 GLY B N 1
ATOM 4028 C CA . GLY B 1 29 ? 3.574 11.75 24.797 1 97.81 29 GLY B CA 1
ATOM 4029 C C . GLY B 1 29 ? 4.453 11.781 26.031 1 97.81 29 GLY B C 1
ATOM 4030 O O . GLY B 1 29 ? 5.578 12.289 25.984 1 97.81 29 GLY B O 1
ATOM 4031 N N . PRO B 1 30 ? 3.92 11.336 27.109 1 96.31 30 PRO B N 1
ATOM 4032 C CA . PRO B 1 30 ? 4.656 11.414 28.375 1 96.31 30 PRO B CA 1
ATOM 4033 C C . PRO B 1 30 ? 6.023 10.734 28.312 1 96.31 30 PRO B C 1
ATOM 4035 O O . PRO B 1 30 ? 7.004 11.258 28.844 1 96.31 30 PRO B O 1
ATOM 4038 N N . SER B 1 31 ? 6.133 9.648 27.609 1 95.5 31 SER B N 1
ATOM 4039 C CA . SER B 1 31 ? 7.367 8.883 27.578 1 95.5 31 SER B CA 1
ATOM 4040 C C . SER B 1 31 ? 8.383 9.508 26.625 1 95.5 31 SER B C 1
ATOM 4042 O O . SER B 1 31 ? 9.562 9.164 26.641 1 95.5 31 SER B O 1
ATOM 4044 N N . THR B 1 32 ? 7.953 10.453 25.812 1 98.31 32 THR B N 1
ATOM 4045 C CA . THR B 1 32 ? 8.844 11.047 24.828 1 98.31 32 THR B CA 1
ATOM 4046 C C . THR B 1 32 ? 8.938 12.562 25.031 1 98.31 32 THR B C 1
ATOM 4048 O O . THR B 1 32 ? 9.375 13.289 24.125 1 98.31 32 THR B O 1
ATOM 4051 N N . GLN B 1 33 ? 8.586 13.023 26.188 1 98 33 GLN B N 1
ATOM 4052 C CA . GLN B 1 33 ? 8.461 14.453 26.422 1 98 33 GLN B CA 1
ATOM 4053 C C . GLN B 1 33 ? 9.797 15.055 26.875 1 98 33 GLN B C 1
ATOM 4055 O O . GLN B 1 33 ? 10.055 16.234 26.641 1 98 33 GLN B O 1
ATOM 4060 N N . SER B 1 34 ? 10.703 14.266 27.516 1 98.56 34 SER B N 1
ATOM 4061 C CA . SER B 1 34 ? 11.945 14.805 28.047 1 98.56 34 SER B CA 1
ATOM 4062 C C . SER B 1 34 ? 12.859 15.297 26.922 1 98.56 34 SER B C 1
ATOM 4064 O O . SER B 1 34 ? 12.75 14.852 25.781 1 98.56 34 SER B O 1
ATOM 4066 N N . VAL B 1 35 ? 13.734 16.219 27.281 1 98.81 35 VAL B N 1
ATOM 4067 C CA . VAL B 1 35 ? 14.672 16.766 26.312 1 98.81 35 VAL B CA 1
ATOM 4068 C C . VAL B 1 35 ? 15.5 15.648 25.688 1 98.81 35 VAL B C 1
ATOM 4070 O O . VAL B 1 35 ? 15.688 15.609 24.469 1 98.81 35 VAL B O 1
ATOM 4073 N N . GLU B 1 36 ? 15.93 14.688 26.469 1 98.69 36 GLU B N 1
ATOM 4074 C CA . GLU B 1 36 ? 16.75 13.586 25.984 1 98.69 36 GLU B CA 1
ATOM 4075 C C . GLU B 1 36 ? 15.953 12.688 25.047 1 98.69 36 GLU B C 1
ATOM 4077 O O . GLU B 1 36 ? 16.469 12.25 24.016 1 98.69 36 GLU B O 1
ATOM 4082 N N . ALA B 1 37 ? 14.734 12.43 25.438 1 98.69 37 ALA B N 1
ATOM 4083 C CA . ALA B 1 37 ? 13.891 11.602 24.578 1 98.69 37 ALA B CA 1
ATOM 4084 C C . ALA B 1 37 ? 13.609 12.297 23.25 1 98.69 37 ALA B C 1
ATOM 4086 O O . ALA B 1 37 ? 13.586 11.656 22.203 1 98.69 37 ALA B O 1
ATOM 4087 N N . LEU B 1 38 ? 13.406 13.547 23.328 1 98.88 38 LEU B N 1
ATOM 4088 C CA . LEU B 1 38 ? 13.141 14.328 22.125 1 98.88 38 LEU B CA 1
ATOM 4089 C C . LEU B 1 38 ? 14.375 14.375 21.219 1 98.88 38 LEU B C 1
ATOM 4091 O O . LEU B 1 38 ? 14.258 14.281 20 1 98.88 38 LEU B O 1
ATOM 4095 N N . LYS B 1 39 ? 15.547 14.523 21.812 1 98.81 39 LYS B N 1
ATOM 4096 C CA . LYS B 1 39 ? 16.781 14.461 21.016 1 98.81 39 LYS B CA 1
ATOM 4097 C C . LYS B 1 39 ? 16.891 13.133 20.281 1 98.81 39 LYS B C 1
ATOM 4099 O O . LYS B 1 39 ? 17.281 13.102 19.109 1 98.81 39 LYS B O 1
ATOM 4104 N N . ALA B 1 40 ? 16.5 12.094 20.984 1 98.75 40 ALA B N 1
ATOM 4105 C CA . ALA B 1 40 ? 16.578 10.766 20.391 1 98.75 40 ALA B CA 1
ATOM 4106 C C . ALA B 1 40 ? 15.594 10.641 19.219 1 98.75 40 ALA B C 1
ATOM 4108 O O . ALA B 1 40 ? 15.93 10.047 18.188 1 98.75 40 ALA B O 1
ATOM 4109 N N . LEU B 1 41 ? 14.406 11.148 19.344 1 98.81 41 LEU B N 1
ATOM 4110 C CA . LEU B 1 41 ? 13.43 11.133 18.266 1 98.81 41 LEU B CA 1
ATOM 4111 C C . LEU B 1 41 ? 13.93 11.922 17.062 1 98.81 41 LEU B C 1
ATOM 4113 O O . LEU B 1 41 ? 13.812 11.469 15.922 1 98.81 41 LEU B O 1
ATOM 4117 N N . ILE B 1 42 ? 14.5 13.117 17.375 1 98.75 42 ILE B N 1
ATOM 4118 C CA . ILE B 1 42 ? 15.016 13.977 16.312 1 98.75 42 ILE B CA 1
ATOM 4119 C C . ILE B 1 42 ? 16.141 13.258 15.562 1 98.75 42 ILE B C 1
ATOM 4121 O O . ILE B 1 42 ? 16.156 13.219 14.336 1 98.75 42 ILE B O 1
ATOM 4125 N N . GLN B 1 43 ? 16.984 12.586 16.281 1 98.38 43 GLN B N 1
ATOM 4126 C CA . GLN B 1 43 ? 18.109 11.867 15.688 1 98.38 43 GLN B CA 1
ATOM 4127 C C . GLN B 1 43 ? 17.625 10.641 14.914 1 98.38 43 GLN B C 1
ATOM 4129 O O . GLN B 1 43 ? 18.297 10.172 14 1 98.38 43 GLN B O 1
ATOM 4134 N N . SER B 1 44 ? 16.484 10.164 15.336 1 98.38 44 SER B N 1
ATOM 4135 C CA . SER B 1 44 ? 15.906 9 14.664 1 98.38 44 SER B CA 1
ATOM 4136 C C . SER B 1 44 ? 15.227 9.398 13.359 1 98.38 44 SER B C 1
ATOM 4138 O O . SER B 1 44 ? 14.953 8.547 12.508 1 98.38 44 SER B O 1
ATOM 4140 N N . GLY B 1 45 ? 14.844 10.68 13.234 1 97.88 45 GLY B N 1
ATOM 4141 C CA . GLY B 1 45 ? 14.312 11.109 11.945 1 97.88 45 GLY B CA 1
ATOM 4142 C C . GLY B 1 45 ? 13.141 12.062 12.07 1 97.88 45 GLY B C 1
ATOM 4143 O O . GLY B 1 45 ? 12.562 12.484 11.07 1 97.88 45 GLY B O 1
ATOM 4144 N N . MET B 1 46 ? 12.742 12.5 13.281 1 98.69 46 MET B N 1
ATOM 4145 C CA . MET B 1 46 ? 11.578 13.359 13.477 1 98.69 46 MET B CA 1
ATOM 4146 C C . MET B 1 46 ? 11.836 14.75 12.914 1 98.69 46 MET B C 1
ATOM 4148 O O . MET B 1 46 ? 12.875 15.352 13.18 1 98.69 46 MET B O 1
ATOM 4152 N N . SER B 1 47 ? 10.844 15.234 12.172 1 98.12 47 SER B N 1
ATOM 4153 C CA . SER B 1 47 ? 10.922 16.578 11.594 1 98.12 47 SER B CA 1
ATOM 4154 C C . SER B 1 47 ? 9.906 17.516 12.234 1 98.12 47 SER B C 1
ATOM 4156 O O . SER B 1 47 ? 10.07 18.734 12.203 1 98.12 47 SER B O 1
ATOM 4158 N N . VAL B 1 48 ? 8.82 16.969 12.727 1 98.88 48 VAL B N 1
ATOM 4159 C CA . VAL B 1 48 ? 7.734 17.734 13.32 1 98.88 48 VAL B CA 1
ATOM 4160 C C . VAL B 1 48 ? 7.266 17.047 14.602 1 98.88 48 VAL B C 1
ATOM 4162 O O . VAL B 1 48 ? 7.055 15.836 14.625 1 98.88 48 VAL B O 1
ATOM 4165 N N . ALA B 1 49 ? 7.184 17.812 15.68 1 98.88 49 ALA B N 1
ATOM 4166 C CA . ALA B 1 49 ? 6.59 17.344 16.922 1 98.88 49 ALA B CA 1
ATOM 4167 C C . ALA B 1 49 ? 5.109 17.703 17 1 98.88 49 ALA B C 1
ATOM 4169 O O . ALA B 1 49 ? 4.758 18.891 17.016 1 98.88 49 ALA B O 1
ATOM 4170 N N . ARG B 1 50 ? 4.32 16.688 17.047 1 98.81 50 ARG B N 1
ATOM 4171 C CA . ARG B 1 50 ? 2.877 16.891 17.156 1 98.81 50 ARG B CA 1
ATOM 4172 C C . ARG B 1 50 ? 2.422 16.844 18.609 1 98.81 50 ARG B C 1
ATOM 4174 O O . ARG B 1 50 ? 2.777 15.922 19.344 1 98.81 50 ARG B O 1
ATOM 4181 N N . MET B 1 51 ? 1.666 17.844 18.969 1 98.25 51 MET B N 1
ATOM 4182 C CA . MET B 1 51 ? 1.023 17.891 20.281 1 98.25 51 MET B CA 1
ATOM 4183 C C . MET B 1 51 ? -0.481 17.672 20.156 1 98.25 51 MET B C 1
ATOM 4185 O O . MET B 1 51 ? -1.185 18.484 19.562 1 98.25 51 MET B O 1
ATOM 4189 N N . ASN B 1 52 ? -0.929 16.625 20.766 1 97.19 52 ASN B N 1
ATOM 4190 C CA . ASN B 1 52 ? -2.342 16.266 20.703 1 97.19 52 ASN B CA 1
ATOM 4191 C C . ASN B 1 52 ? -3.135 16.922 21.828 1 97.19 52 ASN B C 1
ATOM 4193 O O . ASN B 1 52 ? -3.072 16.484 22.984 1 97.19 52 ASN B O 1
ATOM 4197 N N . PHE B 1 53 ? -3.953 17.859 21.531 1 97.69 53 PHE B N 1
ATOM 4198 C CA . PHE B 1 53 ? -4.641 18.672 22.531 1 97.69 53 PHE B CA 1
ATOM 4199 C C . PHE B 1 53 ? -5.957 18.016 22.938 1 97.69 53 PHE B C 1
ATOM 4201 O O . PHE B 1 53 ? -6.695 18.562 23.766 1 97.69 53 PHE B O 1
ATOM 4208 N N . SER B 1 54 ? -6.273 16.891 22.312 1 91.5 54 SER B N 1
ATOM 4209 C CA . SER B 1 54 ? -7.34 16.078 22.891 1 91.5 54 SER B CA 1
ATOM 4210 C C . SER B 1 54 ? -6.98 15.609 24.297 1 91.5 54 SER B C 1
ATOM 4212 O O . SER B 1 54 ? -7.867 15.266 25.078 1 91.5 54 SER B O 1
ATOM 4214 N N . HIS B 1 55 ? -5.711 15.664 24.5 1 87.12 55 HIS B N 1
ATOM 4215 C CA . HIS B 1 55 ? -5.188 15.211 25.781 1 87.12 55 HIS B CA 1
ATOM 4216 C C . HIS B 1 55 ? -4.227 16.234 26.391 1 87.12 55 HIS B C 1
ATOM 4218 O O . HIS B 1 55 ? -3.615 17.016 25.656 1 87.12 55 HIS B O 1
ATOM 4224 N N . GLY B 1 56 ? -4.137 16.25 27.672 1 87.31 56 GLY B N 1
ATOM 4225 C CA . GLY B 1 56 ? -3.145 17.078 28.344 1 87.31 56 GLY B CA 1
ATOM 4226 C C . GLY B 1 56 ? -3.623 18.484 28.609 1 87.31 56 GLY B C 1
ATOM 4227 O O . GLY B 1 56 ? -4.516 18.984 27.922 1 87.31 56 GLY B O 1
ATOM 4228 N N . SER B 1 57 ? -2.965 19.172 29.531 1 94.81 57 SER B N 1
ATOM 4229 C CA . SER B 1 57 ? -3.24 20.562 29.875 1 94.81 57 SER B CA 1
ATOM 4230 C C . SER B 1 57 ? -2.318 21.516 29.125 1 94.81 57 SER B C 1
ATOM 4232 O O . SER B 1 57 ? -1.354 21.078 28.5 1 94.81 57 SER B O 1
ATOM 4234 N N . HIS B 1 58 ? -2.66 22.781 29.109 1 97.25 58 HIS B N 1
ATOM 4235 C CA . HIS B 1 58 ? -1.781 23.781 28.531 1 97.25 58 HIS B CA 1
ATOM 4236 C C . HIS B 1 58 ? -0.403 23.766 29.188 1 97.25 58 HIS B C 1
ATOM 4238 O O . HIS B 1 58 ? 0.61 23.984 28.516 1 97.25 58 HIS B O 1
ATOM 4244 N N . GLU B 1 59 ? -0.338 23.5 30.438 1 97.5 59 GLU B N 1
ATOM 4245 C CA . GLU B 1 59 ? 0.935 23.406 31.156 1 97.5 59 GLU B CA 1
ATOM 4246 C C . GLU B 1 59 ? 1.783 22.25 30.625 1 97.5 59 GLU B C 1
ATOM 4248 O O . GLU B 1 59 ? 2.986 22.406 30.406 1 97.5 59 GLU B O 1
ATOM 4253 N N . TYR B 1 60 ? 1.131 21.172 30.469 1 97.44 60 TYR B N 1
ATOM 4254 C CA . TYR B 1 60 ? 1.814 20.016 29.922 1 97.44 60 TYR B CA 1
ATOM 4255 C C . TYR B 1 60 ? 2.381 20.328 28.531 1 97.44 60 TYR B C 1
ATOM 4257 O O . TYR B 1 60 ? 3.547 20.047 28.25 1 97.44 60 TYR B O 1
ATOM 4265 N N . HIS B 1 61 ? 1.59 20.922 27.719 1 98.19 61 HIS B N 1
ATOM 4266 C CA . HIS B 1 61 ? 2 21.219 26.344 1 98.19 61 HIS B CA 1
ATOM 4267 C C . HIS B 1 61 ? 3.072 22.297 26.312 1 98.19 61 HIS B C 1
ATOM 4269 O O . HIS B 1 61 ? 3.953 22.281 25.453 1 98.19 61 HIS B O 1
ATOM 4275 N N . GLN B 1 62 ? 2.979 23.266 27.234 1 98.44 62 GLN B N 1
ATOM 4276 C CA . GLN B 1 62 ? 4.035 24.266 27.328 1 98.44 62 GLN B CA 1
ATOM 4277 C C . GLN B 1 62 ? 5.383 23.625 27.625 1 98.44 62 GLN B C 1
ATOM 4279 O O . GLN B 1 62 ? 6.402 23.984 27.047 1 98.44 62 GLN B O 1
ATOM 4284 N N . THR B 1 63 ? 5.328 22.703 28.547 1 98.38 63 THR B N 1
ATOM 4285 C CA . THR B 1 63 ? 6.543 21.953 28.875 1 98.38 63 THR B CA 1
ATOM 4286 C C . THR B 1 63 ? 7.082 21.234 27.656 1 98.38 63 THR B C 1
ATOM 4288 O O . THR B 1 63 ? 8.281 21.25 27.375 1 98.38 63 THR B O 1
ATOM 4291 N N . THR B 1 64 ? 6.207 20.594 26.938 1 98.56 64 THR B N 1
ATOM 4292 C CA . THR B 1 64 ? 6.602 19.891 25.719 1 98.56 64 THR B CA 1
ATOM 4293 C C . THR B 1 64 ? 7.234 20.844 24.719 1 98.56 64 THR B C 1
ATOM 4295 O O . THR B 1 64 ? 8.281 20.531 24.125 1 98.56 64 THR B O 1
ATOM 4298 N N . ILE B 1 65 ? 6.625 22 24.5 1 98.69 65 ILE B N 1
ATOM 4299 C CA . ILE B 1 65 ? 7.109 23 23.562 1 98.69 65 ILE B CA 1
ATOM 4300 C C . ILE B 1 65 ? 8.508 23.469 23.953 1 98.69 65 ILE B C 1
ATOM 4302 O O . ILE B 1 65 ? 9.422 23.484 23.125 1 98.69 65 ILE B O 1
ATOM 4306 N N . ASN B 1 66 ? 8.656 23.766 25.219 1 98.75 66 ASN B N 1
ATOM 4307 C CA . ASN B 1 66 ? 9.961 24.203 25.734 1 98.75 66 ASN B CA 1
ATOM 4308 C C . ASN B 1 66 ? 11.023 23.141 25.516 1 98.75 66 ASN B C 1
ATOM 4310 O O . ASN B 1 66 ? 12.141 23.438 25.094 1 98.75 66 ASN B O 1
ATOM 4314 N N . ASN B 1 67 ? 10.648 21.922 25.828 1 98.88 67 ASN B N 1
ATOM 4315 C CA . ASN B 1 67 ? 11.594 20.812 25.703 1 98.88 67 ASN B CA 1
ATOM 4316 C C . ASN B 1 67 ? 11.984 20.578 24.234 1 98.88 67 ASN B C 1
ATOM 4318 O O . ASN B 1 67 ? 13.141 20.266 23.938 1 98.88 67 ASN B O 1
ATOM 4322 N N . VAL B 1 68 ? 11.055 20.688 23.312 1 98.88 68 VAL B N 1
ATOM 4323 C CA . VAL B 1 68 ? 11.328 20.5 21.891 1 98.88 68 VAL B CA 1
ATOM 4324 C C . VAL B 1 68 ? 12.297 21.594 21.422 1 98.88 68 VAL B C 1
ATOM 4326 O O . VAL B 1 68 ? 13.266 21.297 20.703 1 98.88 68 VAL B O 1
ATOM 4329 N N . ARG B 1 69 ? 12.016 22.812 21.812 1 98.56 69 ARG B N 1
ATOM 4330 C CA . ARG B 1 69 ? 12.875 23.922 21.422 1 98.56 69 ARG B CA 1
ATOM 4331 C C . ARG B 1 69 ? 14.289 23.734 21.969 1 98.56 69 ARG B C 1
ATOM 4333 O O . ARG B 1 69 ? 15.273 23.984 21.266 1 98.56 69 ARG B O 1
ATOM 4340 N N . GLN B 1 70 ? 14.352 23.312 23.188 1 98.75 70 GLN B N 1
ATOM 4341 C CA . GLN B 1 70 ? 15.656 23.062 23.781 1 98.75 70 GLN B CA 1
ATOM 4342 C C . GLN B 1 70 ? 16.406 21.938 23.062 1 98.75 70 GLN B C 1
ATOM 4344 O O . GLN B 1 70 ? 17.578 22.078 22.75 1 98.75 70 GLN B O 1
ATOM 4349 N N . ALA B 1 71 ? 15.734 20.812 22.844 1 98.81 71 ALA B N 1
ATOM 4350 C CA . ALA B 1 71 ? 16.344 19.672 22.156 1 98.81 71 ALA B CA 1
ATOM 4351 C C . ALA B 1 71 ? 16.844 20.078 20.766 1 98.81 71 ALA B C 1
ATOM 4353 O O . ALA B 1 71 ? 17.969 19.734 20.391 1 98.81 71 ALA B O 1
ATOM 4354 N N . ALA B 1 72 ? 16.016 20.812 20.031 1 98.44 72 ALA B N 1
ATOM 4355 C CA . ALA B 1 72 ? 16.391 21.266 18.688 1 98.44 72 ALA B CA 1
ATOM 4356 C C . ALA B 1 72 ? 17.609 22.188 18.734 1 98.44 72 ALA B C 1
ATOM 4358 O O . ALA B 1 72 ? 18.516 22.062 17.922 1 98.44 72 ALA B O 1
ATOM 4359 N N . ALA B 1 73 ? 17.594 23.078 19.672 1 97.75 73 ALA B N 1
ATOM 4360 C CA . ALA B 1 73 ? 18.703 24.016 19.828 1 97.75 73 ALA B CA 1
ATOM 4361 C C . ALA B 1 73 ? 20 23.266 20.141 1 97.75 73 ALA B C 1
ATOM 4363 O O . ALA B 1 73 ? 21.062 23.578 19.578 1 97.75 73 ALA B O 1
ATOM 4364 N N . GLU B 1 74 ? 19.906 22.344 21.016 1 98.31 74 GLU B N 1
ATOM 4365 C CA . GLU B 1 74 ? 21.094 21.594 21.422 1 98.31 74 GLU B CA 1
ATOM 4366 C C . GLU B 1 74 ? 21.641 20.766 20.266 1 98.31 74 GLU B C 1
ATOM 4368 O O . GLU B 1 74 ? 22.844 20.547 20.156 1 98.31 74 GLU B O 1
ATOM 4373 N N . LEU B 1 75 ? 20.781 20.312 19.406 1 97.75 75 LEU B N 1
ATOM 4374 C CA . LEU B 1 75 ? 21.203 19.484 18.266 1 97.75 75 LEU B CA 1
ATOM 4375 C C . LEU B 1 75 ? 21.531 20.359 17.062 1 97.75 75 LEU B C 1
ATOM 4377 O O . LEU B 1 75 ? 22.094 19.859 16.078 1 97.75 75 LEU B O 1
ATOM 4381 N N . GLY B 1 76 ? 21.188 21.625 17.094 1 95.88 76 GLY B N 1
ATOM 4382 C CA . GLY B 1 76 ? 21.453 22.547 16 1 95.88 76 GLY B CA 1
ATOM 4383 C C . GLY B 1 76 ? 20.562 22.312 14.789 1 95.88 76 GLY B C 1
ATOM 4384 O O . GLY B 1 76 ? 21.016 22.422 13.648 1 95.88 76 GLY B O 1
ATOM 4385 N N . VAL B 1 77 ? 19.359 21.859 15.008 1 96.81 77 VAL B N 1
ATOM 4386 C CA . VAL B 1 77 ? 18.438 21.594 13.914 1 96.81 77 VAL B CA 1
ATOM 4387 C C . VAL B 1 77 ? 17.141 22.359 14.117 1 96.81 77 VAL B C 1
ATOM 4389 O O . VAL B 1 77 ? 16.922 22.938 15.188 1 96.81 77 VAL B O 1
ATOM 4392 N N . HIS B 1 78 ? 16.359 22.484 13.102 1 97.19 78 HIS B N 1
ATOM 4393 C CA . HIS B 1 78 ? 15.039 23.109 13.172 1 97.19 78 HIS B CA 1
ATOM 4394 C C . HIS B 1 78 ? 13.938 22.047 13.219 1 97.19 78 HIS B C 1
ATOM 4396 O O . HIS B 1 78 ? 13.852 21.203 12.336 1 97.19 78 HIS B O 1
ATOM 4402 N N . VAL B 1 79 ? 13.133 22.047 14.258 1 98.56 79 VAL B N 1
ATOM 4403 C CA . VAL B 1 79 ? 12.008 21.125 14.414 1 98.56 79 VAL B CA 1
ATOM 4404 C C . VAL B 1 79 ? 10.703 21.922 14.516 1 98.56 79 VAL B C 1
ATOM 4406 O O . VAL B 1 79 ? 10.625 22.891 15.273 1 98.56 79 VAL B O 1
ATOM 4409 N N . ALA B 1 80 ? 9.75 21.547 13.695 1 98.81 80 ALA B N 1
ATOM 4410 C CA . ALA B 1 80 ? 8.461 22.234 13.734 1 98.81 80 ALA B CA 1
ATOM 4411 C C . ALA B 1 80 ? 7.59 21.703 14.867 1 98.81 80 ALA B C 1
ATOM 4413 O O . ALA B 1 80 ? 7.719 20.547 15.266 1 98.81 80 ALA B O 1
ATOM 4414 N N . ILE B 1 81 ? 6.781 22.562 15.375 1 98.88 81 ILE B N 1
ATOM 4415 C CA . ILE B 1 81 ? 5.812 22.219 16.406 1 98.88 81 ILE B CA 1
ATOM 4416 C C . ILE B 1 81 ? 4.395 22.375 15.867 1 98.88 81 ILE B C 1
ATOM 4418 O O . ILE B 1 81 ? 4.035 23.453 15.367 1 98.88 81 ILE B O 1
ATOM 4422 N N . ALA B 1 82 ? 3.631 21.297 15.961 1 98.88 82 ALA B N 1
ATOM 4423 C CA . ALA B 1 82 ? 2.256 21.297 15.461 1 98.88 82 ALA B CA 1
ATOM 4424 C C . ALA B 1 82 ? 1.262 21.094 16.594 1 98.88 82 ALA B C 1
ATOM 4426 O O . ALA B 1 82 ? 1.378 20.141 17.375 1 98.88 82 ALA B O 1
ATOM 4427 N N . LEU B 1 83 ? 0.376 22.047 16.75 1 98.81 83 LEU B N 1
ATOM 4428 C CA . LEU B 1 83 ? -0.756 21.922 17.656 1 98.81 83 LEU B CA 1
ATOM 4429 C C . LEU B 1 83 ? -1.937 21.25 16.969 1 98.81 83 LEU B C 1
ATOM 4431 O O . LEU B 1 83 ? -2.461 21.766 15.984 1 98.81 83 LEU B O 1
ATOM 4435 N N . ASP B 1 84 ? -2.336 20.078 17.453 1 98.38 84 ASP B N 1
ATOM 4436 C CA . ASP B 1 84 ? -3.443 19.312 16.906 1 98.38 84 ASP B CA 1
ATOM 4437 C C . ASP B 1 84 ? -4.711 19.5 17.734 1 98.38 84 ASP B C 1
ATOM 4439 O O . ASP B 1 84 ? -4.828 18.953 18.828 1 98.38 84 ASP B O 1
ATOM 4443 N N . THR B 1 85 ? -5.633 20.156 17.172 1 98.19 85 THR B N 1
ATOM 4444 C CA . THR B 1 85 ? -6.848 20.469 17.906 1 98.19 85 THR B CA 1
ATOM 4445 C C . THR B 1 85 ? -7.73 19.234 18.047 1 98.19 85 THR B C 1
ATOM 4447 O O . THR B 1 85 ? -7.637 18.297 17.25 1 98.19 85 THR B O 1
ATOM 4450 N N . LYS B 1 86 ? -8.531 19.203 19.031 1 95.94 86 LYS B N 1
ATOM 4451 C CA . LYS B 1 86 ? -9.516 18.141 19.219 1 95.94 86 LYS B CA 1
ATOM 4452 C C . LYS B 1 86 ? -10.617 18.219 18.172 1 95.94 86 LYS B C 1
ATOM 4454 O O . LYS B 1 86 ? -10.961 17.219 17.531 1 95.94 86 LYS B O 1
ATOM 4459 N N . GLY B 1 87 ? -11.094 19.469 17.938 1 94 87 GLY B N 1
ATOM 4460 C CA . GLY B 1 87 ? -12.172 19.703 16.984 1 94 87 GLY B CA 1
ATOM 4461 C C . GLY B 1 87 ? -13.547 19.406 17.562 1 94 87 GLY B C 1
ATOM 4462 O O . GLY B 1 87 ? -13.664 18.75 18.609 1 94 87 GLY B O 1
ATOM 4463 N N . PRO B 1 88 ? -14.547 19.922 16.859 1 93.06 88 PRO B N 1
ATOM 4464 C CA . PRO B 1 88 ? -15.922 19.641 17.281 1 93.06 88 PRO B CA 1
ATOM 4465 C C . PRO B 1 88 ? -16.344 18.203 16.984 1 93.06 88 PRO B C 1
ATOM 4467 O O . PRO B 1 88 ? -16.141 17.703 15.867 1 93.06 88 PRO B O 1
ATOM 4470 N N . GLU B 1 89 ? -16.844 17.484 17.922 1 92.19 89 GLU B N 1
ATOM 4471 C CA . GLU B 1 89 ? -17.297 16.094 17.75 1 92.19 89 GLU B CA 1
ATOM 4472 C C . GLU B 1 89 ? -18.703 15.891 18.297 1 92.19 89 GLU B C 1
ATOM 4474 O O . GLU B 1 89 ? -19.172 16.672 19.125 1 92.19 89 GLU B O 1
ATOM 4479 N N . ILE B 1 90 ? -19.375 14.922 17.719 1 95.25 90 ILE B N 1
ATOM 4480 C CA . ILE B 1 90 ? -20.656 14.469 18.234 1 95.25 90 ILE B CA 1
ATOM 4481 C C . ILE B 1 90 ? -20.453 13.266 19.156 1 95.25 90 ILE B C 1
ATOM 4483 O O . ILE B 1 90 ? -19.688 12.352 18.844 1 95.25 90 ILE B O 1
ATOM 4487 N N . ARG B 1 91 ? -21.062 13.305 20.328 1 96.69 91 ARG B N 1
ATOM 4488 C CA . ARG B 1 91 ? -20.906 12.219 21.297 1 96.69 91 ARG B CA 1
ATOM 4489 C C . ARG B 1 91 ? -22.25 11.781 21.859 1 96.69 91 ARG B C 1
ATOM 4491 O O . ARG B 1 91 ? -23.219 12.531 21.828 1 96.69 91 ARG B O 1
ATOM 4498 N N . THR B 1 92 ? -22.281 10.633 22.375 1 97.75 92 THR B N 1
ATOM 4499 C CA . THR B 1 92 ? -23.422 10.18 23.156 1 97.75 92 THR B CA 1
ATOM 4500 C C . THR B 1 92 ? -23.391 10.789 24.547 1 97.75 92 THR B C 1
ATOM 4502 O O . THR B 1 92 ? -22.375 11.344 24.969 1 97.75 92 THR B O 1
ATOM 4505 N N . GLY B 1 93 ? -24.516 10.695 25.188 1 97.69 93 GLY B N 1
ATOM 4506 C CA . GLY B 1 93 ? -24.594 11.094 26.594 1 97.69 93 GLY B CA 1
ATOM 4507 C C . GLY B 1 93 ? -24.109 10.023 27.547 1 97.69 93 GLY B C 1
ATOM 4508 O O . GLY B 1 93 ? -23.266 9.195 27.188 1 97.69 93 GLY B O 1
ATOM 4509 N N . LEU B 1 94 ? -24.625 10.109 28.75 1 98.06 94 LEU B N 1
ATOM 4510 C CA . LEU B 1 94 ? -24.297 9.117 29.766 1 98.06 94 LEU B CA 1
ATOM 4511 C C . LEU B 1 94 ? -25.344 8.008 29.797 1 98.06 94 LEU B C 1
ATOM 4513 O O . LEU B 1 94 ? -26.516 8.234 29.5 1 98.06 94 LEU B O 1
ATOM 4517 N N . PHE B 1 95 ? -24.938 6.902 30.156 1 98 95 PHE B N 1
ATOM 4518 C CA . PHE B 1 95 ? -25.828 5.75 30.25 1 98 95 PHE B CA 1
ATOM 4519 C C . PHE B 1 95 ? -26.047 5.352 31.703 1 98 95 PHE B C 1
ATOM 4521 O O . PHE B 1 95 ? -25.141 5.492 32.531 1 98 95 PHE B O 1
ATOM 4528 N N . VAL B 1 96 ? -27.234 4.867 31.938 1 97.44 96 VAL B N 1
ATOM 4529 C CA . VAL B 1 96 ? -27.516 4.297 33.25 1 97.44 96 VAL B CA 1
ATOM 4530 C C . VAL B 1 96 ? -26.578 3.117 33.5 1 97.44 96 VAL B C 1
ATOM 4532 O O . VAL B 1 96 ? -26.531 2.172 32.719 1 97.44 96 VAL B O 1
ATOM 4535 N N . GLY B 1 97 ? -25.828 3.203 34.594 1 96.56 97 GLY B N 1
ATOM 4536 C CA . GLY B 1 97 ? -24.859 2.152 34.875 1 96.56 97 GLY B CA 1
ATOM 4537 C C . GLY B 1 97 ? -23.562 2.307 34.125 1 96.56 97 GLY B C 1
ATOM 4538 O O . GLY B 1 97 ? -22.656 1.483 34.25 1 96.56 97 GLY B O 1
ATOM 4539 N N . GLY B 1 98 ? -23.469 3.223 33.25 1 96.81 98 GLY B N 1
ATOM 4540 C CA . GLY B 1 98 ? -22.234 3.562 32.594 1 96.81 98 GLY B CA 1
ATOM 4541 C C . GLY B 1 98 ? -22.094 2.922 31.219 1 96.81 98 GLY B C 1
ATOM 4542 O O . GLY B 1 98 ? -21.156 3.223 30.484 1 96.81 98 GLY B O 1
ATOM 4543 N N . GLU B 1 99 ? -22.891 2 30.906 1 97.06 99 GLU B N 1
ATOM 4544 C CA . GLU B 1 99 ? -22.828 1.33 29.609 1 97.06 99 GLU B CA 1
ATOM 4545 C C . GLU B 1 99 ? -24.172 0.765 29.203 1 97.06 99 GLU B C 1
ATOM 4547 O O . GLU B 1 99 ? -25.094 0.675 30.031 1 97.06 99 GLU B O 1
ATOM 4552 N N . ALA B 1 100 ? -24.359 0.48 28.016 1 97.38 100 ALA B N 1
ATOM 4553 C CA . ALA B 1 100 ? -25.547 -0.164 27.469 1 97.38 100 ALA B CA 1
ATOM 4554 C C . ALA B 1 100 ? -25.172 -1.272 26.484 1 97.38 100 ALA B C 1
ATOM 4556 O O . ALA B 1 100 ? -24.328 -1.079 25.625 1 97.38 100 ALA B O 1
ATOM 4557 N N . VAL B 1 101 ? -25.734 -2.422 26.641 1 97.56 101 VAL B N 1
ATOM 4558 C CA . VAL B 1 101 ? -25.516 -3.549 25.75 1 97.56 101 VAL B CA 1
ATOM 4559 C C . VAL B 1 101 ? -26.531 -3.48 24.594 1 97.56 101 VAL B C 1
ATOM 4561 O O . VAL B 1 101 ? -27.734 -3.65 24.797 1 97.56 101 VAL B O 1
ATOM 4564 N N . MET B 1 102 ? -26.047 -3.195 23.438 1 97.56 102 MET B N 1
ATOM 4565 C CA . MET B 1 102 ? -26.875 -3.105 22.234 1 97.56 102 MET B CA 1
ATOM 4566 C C . MET B 1 102 ? -26.922 -4.441 21.5 1 97.56 102 MET B C 1
ATOM 4568 O O . MET B 1 102 ? -25.891 -4.965 21.078 1 97.56 102 MET B O 1
ATOM 4572 N N . GLU B 1 103 ? -28.031 -4.984 21.266 1 96.88 103 GLU B N 1
ATOM 4573 C CA . GLU B 1 103 ? -28.203 -6.281 20.625 1 96.88 103 GLU B CA 1
ATOM 4574 C C . GLU B 1 103 ? -28.578 -6.121 19.156 1 96.88 103 GLU B C 1
ATOM 4576 O O . GLU B 1 103 ? -29.438 -5.293 18.812 1 96.88 103 GLU B O 1
ATOM 4581 N N . GLN B 1 104 ? -27.969 -6.926 18.391 1 95.94 104 GLN B N 1
ATOM 4582 C CA . GLN B 1 104 ? -28.25 -6.875 16.969 1 95.94 104 GLN B CA 1
ATOM 4583 C C . GLN B 1 104 ? -29.734 -7.109 16.688 1 95.94 104 GLN B C 1
ATOM 4585 O O . GLN B 1 104 ? -30.328 -8.031 17.25 1 95.94 104 GLN B O 1
ATOM 4590 N N . GLY B 1 105 ? -30.234 -6.273 15.906 1 96.88 105 GLY B N 1
ATOM 4591 C CA . GLY B 1 105 ? -31.609 -6.414 15.5 1 96.88 105 GLY B CA 1
ATOM 4592 C C . GLY B 1 105 ? -32.594 -5.676 16.406 1 96.88 105 GLY B C 1
ATOM 4593 O O . GLY B 1 105 ? -33.75 -5.457 16.047 1 96.88 105 GLY B O 1
ATOM 4594 N N . ALA B 1 106 ? -32.188 -5.266 17.562 1 97.38 106 ALA B N 1
ATOM 4595 C CA . ALA B 1 106 ? -33.062 -4.562 18.516 1 97.38 106 ALA B CA 1
ATOM 4596 C C . ALA B 1 106 ? -33.406 -3.16 18.016 1 97.38 106 ALA B C 1
ATOM 4598 O O . ALA B 1 106 ? -32.625 -2.564 17.25 1 97.38 106 ALA B O 1
ATOM 4599 N N . VAL B 1 107 ? -34.531 -2.707 18.438 1 98 107 VAL B N 1
ATOM 4600 C CA . VAL B 1 107 ? -34.938 -1.334 18.141 1 98 107 VAL B CA 1
ATOM 4601 C C . VAL B 1 107 ? -34.469 -0.413 19.266 1 98 107 VAL B C 1
ATOM 4603 O O . VAL B 1 107 ? -34.562 -0.769 20.453 1 98 107 VAL B O 1
ATOM 4606 N N . CYS B 1 108 ? -33.938 0.691 18.938 1 98 108 CYS B N 1
ATOM 4607 C CA . CYS B 1 108 ? -33.562 1.694 19.922 1 98 108 CYS B CA 1
ATOM 4608 C C . CYS B 1 108 ? -33.906 3.098 19.438 1 98 108 CYS B C 1
ATOM 4610 O O . CYS B 1 108 ? -34.156 3.303 18.25 1 98 108 CYS B O 1
ATOM 4612 N N . TYR B 1 109 ? -33.969 3.967 20.328 1 98.19 109 TYR B N 1
ATOM 4613 C CA . TYR B 1 109 ? -34.312 5.359 20.016 1 98.19 109 TYR B CA 1
ATOM 4614 C C . TYR B 1 109 ? -33.125 6.273 20.375 1 98.19 109 TYR B C 1
ATOM 4616 O O . TYR B 1 109 ? -32.562 6.18 21.469 1 98.19 109 TYR B O 1
ATOM 4624 N N . VAL B 1 110 ? -32.75 7.121 19.469 1 98.38 110 VAL B N 1
ATOM 4625 C CA . VAL B 1 110 ? -31.719 8.125 19.703 1 98.38 110 VAL B CA 1
ATOM 4626 C C . VAL B 1 110 ? -32.344 9.516 19.734 1 98.38 110 VAL B C 1
ATOM 4628 O O . VAL B 1 110 ? -33.125 9.875 18.844 1 98.38 110 VAL B O 1
ATOM 4631 N N . THR B 1 111 ? -31.984 10.219 20.75 1 98.31 111 THR B N 1
ATOM 4632 C CA . THR B 1 111 ? -32.688 11.484 20.922 1 98.31 111 THR B CA 1
ATOM 4633 C C . THR B 1 111 ? -31.703 12.617 21.203 1 98.31 111 THR B C 1
ATOM 4635 O O . THR B 1 111 ? -30.578 12.367 21.656 1 98.31 111 THR B O 1
ATOM 4638 N N . THR B 1 112 ? -32.062 13.859 20.906 1 98.19 112 THR B N 1
ATOM 4639 C CA . THR B 1 112 ? -31.297 15.055 21.234 1 98.19 112 THR B CA 1
ATOM 4640 C C . THR B 1 112 ? -31.922 15.812 22.391 1 98.19 112 THR B C 1
ATOM 4642 O O . THR B 1 112 ? -31.516 16.938 22.703 1 98.19 112 THR B O 1
ATOM 4645 N N . ASP B 1 113 ? -32.906 15.141 23.016 1 97.44 113 ASP B N 1
ATOM 4646 C CA . ASP B 1 113 ? -33.562 15.711 24.203 1 97.44 113 ASP B CA 1
ATOM 4647 C C . ASP B 1 113 ? -32.594 15.742 25.391 1 97.44 113 ASP B C 1
ATOM 4649 O O . ASP B 1 113 ? -32.188 14.695 25.906 1 97.44 113 ASP B O 1
ATOM 4653 N N . PRO B 1 114 ? -32.312 16.938 25.859 1 96.94 114 PRO B N 1
ATOM 4654 C CA . PRO B 1 114 ? -31.344 17.047 26.953 1 96.94 114 PRO B CA 1
ATOM 4655 C C . PRO B 1 114 ? -31.766 16.297 28.203 1 96.94 114 PRO B C 1
ATOM 4657 O O . PRO B 1 114 ? -30.938 15.953 29.047 1 96.94 114 PRO B O 1
ATOM 4660 N N . ALA B 1 115 ? -33.094 15.945 28.25 1 96.25 115 ALA B N 1
ATOM 4661 C CA . ALA B 1 115 ? -33.594 15.203 29.391 1 96.25 115 ALA B CA 1
ATOM 4662 C C . ALA B 1 115 ? -32.969 13.812 29.469 1 96.25 115 ALA B C 1
ATOM 4664 O O . ALA B 1 115 ? -32.969 13.188 30.531 1 96.25 115 ALA B O 1
ATOM 4665 N N . PHE B 1 116 ? -32.438 13.414 28.422 1 97.12 116 PHE B N 1
ATOM 4666 C CA . PHE B 1 116 ? -31.859 12.07 28.359 1 97.12 116 PHE B CA 1
ATOM 4667 C C . PHE B 1 116 ? -30.344 12.117 28.391 1 97.12 116 PHE B C 1
ATOM 4669 O O . PHE B 1 116 ? -29.672 11.086 28.25 1 97.12 116 PHE B O 1
ATOM 4676 N N . ALA B 1 117 ? -29.734 13.203 28.594 1 97.62 117 ALA B N 1
ATOM 4677 C CA . ALA B 1 117 ? -28.281 13.398 28.5 1 97.62 117 ALA B CA 1
ATOM 4678 C C . ALA B 1 117 ? -27.547 12.516 29.5 1 97.62 117 ALA B C 1
ATOM 4680 O O . ALA B 1 117 ? -26.438 12.047 29.219 1 97.62 117 ALA B O 1
ATOM 4681 N N . ASP B 1 118 ? -28.234 12.164 30.641 1 97.19 118 ASP B N 1
ATOM 4682 C CA . ASP B 1 118 ? -27.531 11.438 31.703 1 97.19 118 ASP B CA 1
ATOM 4683 C C . ASP B 1 118 ? -28.25 10.141 32.062 1 97.19 118 ASP B C 1
ATOM 4685 O O . ASP B 1 118 ? -28 9.562 33.125 1 97.19 118 ASP B O 1
ATOM 4689 N N . LYS B 1 119 ? -29.203 9.742 31.219 1 96.88 119 LYS B N 1
ATOM 4690 C CA . LYS B 1 119 ? -29.969 8.547 31.594 1 96.88 119 LYS B CA 1
ATOM 4691 C C . LYS B 1 119 ? -30.219 7.66 30.375 1 96.88 119 LYS B C 1
ATOM 4693 O O . LYS B 1 119 ? -31.328 7.148 30.188 1 96.88 119 LYS B O 1
ATOM 4698 N N . GLY B 1 120 ? -29.25 7.66 29.531 1 97.44 120 GLY B N 1
ATOM 4699 C CA . GLY B 1 120 ? -29.359 6.805 28.359 1 97.44 120 GLY B CA 1
ATOM 4700 C C . GLY B 1 120 ? -29.438 5.332 28.703 1 97.44 120 GLY B C 1
ATOM 4701 O O . GLY B 1 120 ? -28.828 4.883 29.672 1 97.44 120 GLY B O 1
ATOM 4702 N N . THR B 1 121 ? -30.188 4.535 27.938 1 97.75 121 THR B N 1
ATOM 4703 C CA . THR B 1 121 ? -30.281 3.084 28.016 1 97.75 121 THR B CA 1
ATOM 4704 C C . THR B 1 121 ? -30.188 2.461 26.625 1 97.75 121 THR B C 1
ATOM 4706 O O . THR B 1 121 ? -30.047 3.172 25.625 1 97.75 121 THR B O 1
ATOM 4709 N N . LYS B 1 122 ? -30.25 1.104 26.656 1 97.56 122 LYS B N 1
ATOM 4710 C CA . LYS B 1 122 ? -30.219 0.394 25.375 1 97.56 122 LYS B CA 1
ATOM 4711 C C . LYS B 1 122 ? -31.438 0.736 24.531 1 97.56 122 LYS B C 1
ATOM 4713 O O . LYS B 1 122 ? -31.391 0.594 23.297 1 97.56 122 LYS B O 1
ATOM 4718 N N . ASP B 1 123 ? -32.469 1.232 25.172 1 97.69 123 ASP B N 1
ATOM 4719 C CA . ASP B 1 123 ? -33.719 1.494 24.469 1 97.69 123 ASP B CA 1
ATOM 4720 C C . ASP B 1 123 ? -33.75 2.914 23.906 1 97.69 123 ASP B C 1
ATOM 4722 O O . ASP B 1 123 ? -34.344 3.164 22.859 1 97.69 123 ASP B O 1
ATOM 4726 N N . LYS B 1 124 ? -33.219 3.812 24.672 1 97.88 124 LYS B N 1
ATOM 4727 C CA . LYS B 1 124 ? -33.219 5.219 24.281 1 97.88 124 LYS B CA 1
ATOM 4728 C C . LYS B 1 124 ? -32.062 5.973 24.891 1 97.88 124 LYS B C 1
ATOM 4730 O O . LYS B 1 124 ? -31.828 5.902 26.109 1 97.88 124 LYS B O 1
ATOM 4735 N N . PHE B 1 125 ? -31.234 6.672 24.094 1 98.25 125 PHE B N 1
ATOM 4736 C CA . PHE B 1 125 ? -30.094 7.418 24.641 1 98.25 125 PHE B CA 1
ATOM 4737 C C . PHE B 1 125 ? -29.875 8.711 23.875 1 98.25 125 PHE B C 1
ATOM 4739 O O . PHE B 1 125 ? -30.469 8.914 22.812 1 98.25 125 PHE B O 1
ATOM 4746 N N . TYR B 1 126 ? -29.062 9.555 24.453 1 98.38 126 TYR B N 1
ATOM 4747 C CA . TYR B 1 126 ? -28.859 10.93 24 1 98.38 126 TYR B CA 1
ATOM 4748 C C . TYR B 1 126 ? -27.641 11.047 23.109 1 98.38 126 TYR B C 1
ATOM 4750 O O . TYR B 1 126 ? -26.609 10.391 23.359 1 98.38 126 TYR B O 1
ATOM 4758 N N . ILE B 1 127 ? -27.75 11.852 22.062 1 98.06 127 ILE B N 1
ATOM 4759 C CA . ILE B 1 127 ? -26.625 12.305 21.25 1 98.06 127 ILE B CA 1
ATOM 4760 C C . ILE B 1 127 ? -26.562 13.828 21.266 1 98.06 127 ILE B C 1
ATOM 4762 O O . ILE B 1 127 ? -27.594 14.5 21.109 1 98.06 127 ILE B O 1
ATOM 4766 N N . ASP B 1 128 ? -25.406 14.391 21.422 1 96.75 128 ASP B N 1
ATOM 4767 C CA . ASP B 1 128 ? -25.25 15.82 21.672 1 96.75 128 ASP B CA 1
ATOM 4768 C C . ASP B 1 128 ? -25.109 16.594 20.359 1 96.75 128 ASP B C 1
ATOM 4770 O O . ASP B 1 128 ? -24.172 17.391 20.203 1 96.75 128 ASP B O 1
ATOM 4774 N N . TYR B 1 129 ? -26.031 16.406 19.516 1 97.19 129 TYR B N 1
ATOM 4775 C CA . TYR B 1 129 ? -26.109 17.125 18.25 1 97.19 129 TYR B CA 1
ATOM 4776 C C . TYR B 1 129 ? -27.547 17.484 17.922 1 97.19 129 TYR B C 1
ATOM 4778 O O . TYR B 1 129 ? -28.25 16.703 17.266 1 97.19 129 TYR B O 1
ATOM 4786 N N . PRO B 1 130 ? -27.938 18.672 18.281 1 95.56 130 PRO B N 1
ATOM 4787 C CA . PRO B 1 130 ? -29.344 19.062 18.188 1 95.56 130 PRO B CA 1
ATOM 4788 C C . PRO B 1 130 ? -29.922 18.906 16.797 1 95.56 130 PRO B C 1
ATOM 4790 O O . PRO B 1 130 ? -31.125 18.641 16.641 1 95.56 130 PRO B O 1
ATOM 4793 N N . ASN B 1 131 ? -29.141 18.969 15.789 1 95.69 131 ASN B N 1
ATOM 4794 C CA . ASN B 1 131 ? -29.656 18.938 14.422 1 95.69 131 ASN B CA 1
ATOM 4795 C C . ASN B 1 131 ? -29.672 17.516 13.875 1 95.69 131 ASN B C 1
ATOM 4797 O O . ASN B 1 131 ? -29.922 17.297 12.688 1 95.69 131 ASN B O 1
ATOM 4801 N N . LEU B 1 132 ? -29.438 16.516 14.703 1 96.56 132 LEU B N 1
ATOM 4802 C CA . LEU B 1 132 ? -29.328 15.125 14.305 1 96.56 132 LEU B CA 1
ATOM 4803 C C . LEU B 1 132 ? -30.531 14.695 13.477 1 96.56 132 LEU B C 1
ATOM 4805 O O . LEU B 1 132 ? -30.391 14.172 12.367 1 96.56 132 LEU B O 1
ATOM 4809 N N . PRO B 1 133 ? -31.75 14.938 13.969 1 95.12 133 PRO B N 1
ATOM 4810 C CA . PRO B 1 133 ? -32.906 14.461 13.203 1 95.12 133 PRO B CA 1
ATOM 4811 C C . PRO B 1 133 ? -33.094 15.203 11.875 1 95.12 133 PRO B C 1
ATOM 4813 O O . PRO B 1 133 ? -33.75 14.703 10.969 1 95.12 133 PRO B O 1
ATOM 4816 N N . LYS B 1 134 ? -32.5 16.344 11.781 1 94.12 134 LYS B N 1
ATOM 4817 C CA . LYS B 1 134 ? -32.594 17.141 10.555 1 94.12 134 LYS B CA 1
ATOM 4818 C C . LYS B 1 134 ? -31.625 16.656 9.492 1 94.12 134 LYS B C 1
ATOM 4820 O O . LYS B 1 134 ? -31.906 16.781 8.289 1 94.12 134 LYS B O 1
ATOM 4825 N N . VAL B 1 135 ? -30.547 16.109 9.93 1 94 135 VAL B N 1
ATOM 4826 C CA . VAL B 1 135 ? -29.453 15.812 8.992 1 94 135 VAL B CA 1
ATOM 4827 C C . VAL B 1 135 ? -29.5 14.344 8.602 1 94 135 VAL B C 1
ATOM 4829 O O . VAL B 1 135 ? -29.031 13.969 7.52 1 94 135 VAL B O 1
ATOM 4832 N N . VAL B 1 136 ? -29.984 13.5 9.469 1 95.56 136 VAL B N 1
ATOM 4833 C CA . VAL B 1 136 ? -30 12.07 9.18 1 95.56 136 VAL B CA 1
ATOM 4834 C C . VAL B 1 136 ? -31.391 11.664 8.703 1 95.56 136 VAL B C 1
ATOM 4836 O O . VAL B 1 136 ? -32.375 11.867 9.406 1 95.56 136 VAL B O 1
ATOM 4839 N N . ARG B 1 137 ? -31.516 11.117 7.512 1 92.62 137 ARG B N 1
ATOM 4840 C CA . ARG B 1 137 ? -32.781 10.688 6.93 1 92.62 137 ARG B CA 1
ATOM 4841 C C . ARG B 1 137 ? -33.031 9.203 7.184 1 92.62 137 ARG B C 1
ATOM 4843 O O . ARG B 1 137 ? -32.094 8.445 7.422 1 92.62 137 ARG B O 1
ATOM 4850 N N . PRO B 1 138 ? -34.312 8.93 7.113 1 95.62 138 PRO B N 1
ATOM 4851 C CA . PRO B 1 138 ? -34.594 7.492 7.148 1 95.62 138 PRO B CA 1
ATOM 4852 C C . PRO B 1 138 ? -33.812 6.719 6.086 1 95.62 138 PRO B C 1
ATOM 4854 O O . PRO B 1 138 ? -33.688 7.184 4.953 1 95.62 138 PRO B O 1
ATOM 4857 N N . GLY B 1 139 ? -33.375 5.648 6.48 1 94.94 139 GLY B N 1
ATOM 4858 C CA . GLY B 1 139 ? -32.5 4.879 5.594 1 94.94 139 GLY B CA 1
ATOM 4859 C C . GLY B 1 139 ? -31.031 5.129 5.82 1 94.94 139 GLY B C 1
ATOM 4860 O O . GLY B 1 139 ? -30.188 4.336 5.395 1 94.94 139 GLY B O 1
ATOM 4861 N N . GLY B 1 140 ? -30.688 6.191 6.574 1 94.44 140 GLY B N 1
ATOM 4862 C CA . GLY B 1 140 ? -29.312 6.527 6.875 1 94.44 140 GLY B CA 1
ATOM 4863 C C . GLY B 1 140 ? -28.734 5.727 8.031 1 94.44 140 GLY B C 1
ATOM 4864 O O . GLY B 1 140 ? -29.391 4.828 8.555 1 94.44 140 GLY B O 1
ATOM 4865 N N . TYR B 1 141 ? -27.531 6.062 8.367 1 95.5 141 TYR B N 1
ATOM 4866 C CA . TYR B 1 141 ? -26.844 5.309 9.398 1 95.5 141 TYR B CA 1
ATOM 4867 C C . TYR B 1 141 ? -26.203 6.242 10.43 1 95.5 141 TYR B C 1
ATOM 4869 O O . TYR B 1 141 ? -25.875 7.387 10.109 1 95.5 141 TYR B O 1
ATOM 4877 N N . ILE B 1 142 ? -26.078 5.758 11.594 1 97.12 142 ILE B N 1
ATOM 4878 C CA . ILE B 1 142 ? -25.359 6.398 12.68 1 97.12 142 ILE B CA 1
ATOM 4879 C C . ILE B 1 142 ? -24.266 5.449 13.203 1 97.12 142 ILE B C 1
ATOM 4881 O O . ILE B 1 142 ? -24.562 4.316 13.594 1 97.12 142 ILE B O 1
ATOM 4885 N N . TYR B 1 143 ? -23.031 5.922 13.148 1 95.81 143 TYR B N 1
ATOM 4886 C CA . TYR B 1 143 ? -21.922 5.137 13.664 1 95.81 143 TYR B CA 1
ATOM 4887 C C . TYR B 1 143 ? -21.5 5.625 15.047 1 95.81 143 TYR B C 1
ATOM 4889 O O . TYR B 1 143 ? -21.344 6.828 15.266 1 95.81 143 TYR B O 1
ATOM 4897 N N . ILE B 1 144 ? -21.391 4.66 15.93 1 96.31 144 ILE B N 1
ATOM 4898 C CA . ILE B 1 144 ? -21.031 5.02 17.297 1 96.31 144 ILE B CA 1
ATOM 4899 C C . ILE B 1 144 ? -19.797 4.227 17.734 1 96.31 144 ILE B C 1
ATOM 4901 O O . ILE B 1 144 ? -19.625 3.072 17.328 1 96.31 144 ILE B O 1
ATOM 4905 N N . ASP B 1 145 ? -19 4.801 18.547 1 93.94 145 ASP B N 1
ATOM 4906 C CA . ASP B 1 145 ? -17.797 4.168 19.109 1 93.94 145 ASP B CA 1
ATOM 4907 C C . ASP B 1 145 ? -16.844 3.719 18 1 93.94 145 ASP B C 1
ATOM 4909 O O . ASP B 1 145 ? -16.5 2.539 17.906 1 93.94 145 ASP B O 1
ATOM 4913 N N . ASP B 1 146 ? -16.469 4.812 17.188 1 87.06 146 ASP B N 1
ATOM 4914 C CA . ASP B 1 146 ? -15.523 4.648 16.094 1 87.06 146 ASP B CA 1
ATOM 4915 C C . ASP B 1 146 ? -16.047 3.66 15.062 1 87.06 146 ASP B C 1
ATOM 4917 O O . ASP B 1 146 ? -15.281 2.867 14.508 1 87.06 146 ASP B O 1
ATOM 4921 N N . GLY B 1 147 ? -17.375 3.578 15.008 1 89.31 147 GLY B N 1
ATOM 4922 C CA . GLY B 1 147 ? -18.016 2.805 13.945 1 89.31 147 GLY B CA 1
ATOM 4923 C C . GLY B 1 147 ? -18.297 1.368 14.352 1 89.31 147 GLY B C 1
ATOM 4924 O O . GLY B 1 147 ? -18.812 0.588 13.555 1 89.31 147 GLY B O 1
ATOM 4925 N N . ILE B 1 148 ? -17.984 0.962 15.547 1 89.06 148 ILE B N 1
ATOM 4926 C CA . ILE B 1 148 ? -18.188 -0.41 15.992 1 89.06 148 ILE B CA 1
ATOM 4927 C C . ILE B 1 148 ? -19.688 -0.697 16.094 1 89.06 148 ILE B C 1
ATOM 4929 O O . ILE B 1 148 ? -20.141 -1.759 15.672 1 89.06 148 ILE B O 1
ATOM 4933 N N . LEU B 1 149 ? -20.438 0.253 16.625 1 94.69 149 LEU B N 1
ATOM 4934 C CA . LEU B 1 149 ? -21.891 0.117 16.641 1 94.69 149 LEU B CA 1
ATOM 4935 C C . LEU B 1 149 ? -22.516 0.875 15.469 1 94.69 149 LEU B C 1
ATOM 4937 O O . LEU B 1 149 ? -22.234 2.061 15.281 1 94.69 149 LEU B O 1
ATOM 4941 N N . ILE B 1 150 ? -23.281 0.157 14.766 1 95.75 150 ILE B N 1
ATOM 4942 C CA . ILE B 1 150 ? -23.953 0.768 13.625 1 95.75 150 ILE B CA 1
ATOM 4943 C C . ILE B 1 150 ? -25.453 0.748 13.844 1 95.75 150 ILE B C 1
ATOM 4945 O O . ILE B 1 150 ? -26.047 -0.305 14.125 1 95.75 150 ILE B O 1
ATOM 4949 N N . LEU B 1 151 ? -26.062 1.895 13.766 1 97.38 151 LEU B N 1
ATOM 4950 C CA . LEU B 1 151 ? -27.516 2.025 13.828 1 97.38 151 LEU B CA 1
ATOM 4951 C C . LEU B 1 151 ? -28.094 2.381 12.453 1 97.38 151 LEU B C 1
ATOM 4953 O O . LEU B 1 151 ? -27.547 3.229 11.75 1 97.38 151 LEU B O 1
ATOM 4957 N N . HIS B 1 152 ? -29.094 1.689 12.102 1 97.75 152 HIS B N 1
ATOM 4958 C CA . HIS B 1 152 ? -29.844 2.002 10.891 1 97.75 152 HIS B CA 1
ATOM 4959 C C . HIS B 1 152 ? -31.094 2.805 11.219 1 97.75 152 HIS B C 1
ATOM 4961 O O . HIS B 1 152 ? -31.953 2.344 11.977 1 97.75 152 HIS B O 1
ATOM 4967 N N . VAL B 1 153 ? -31.219 3.961 10.688 1 98 153 VAL B N 1
ATOM 4968 C CA . VAL B 1 153 ? -32.312 4.852 11.023 1 98 153 VAL B CA 1
ATOM 4969 C C . VAL B 1 153 ? -33.562 4.426 10.266 1 98 153 VAL B C 1
ATOM 4971 O O . VAL B 1 153 ? -33.562 4.359 9.031 1 98 153 VAL B O 1
ATOM 4974 N N . LEU B 1 154 ? -34.562 4.176 11.016 1 97.69 154 LEU B N 1
ATOM 4975 C CA . LEU B 1 154 ? -35.812 3.693 10.43 1 97.69 154 LEU B CA 1
ATOM 4976 C C . LEU B 1 154 ? -36.75 4.852 10.148 1 97.69 154 LEU B C 1
ATOM 4978 O O . LEU B 1 154 ? -37.344 4.926 9.07 1 97.69 154 LEU B O 1
ATOM 4982 N N . SER B 1 155 ? -36.938 5.648 11.164 1 97 155 SER B N 1
ATOM 4983 C CA . SER B 1 155 ? -37.906 6.734 11.039 1 97 155 SER B CA 1
ATOM 4984 C C . SER B 1 155 ? -37.656 7.824 12.078 1 97 155 SER B C 1
ATOM 4986 O O . SER B 1 155 ? -36.875 7.621 13.016 1 97 155 SER B O 1
ATOM 4988 N N . HIS B 1 156 ? -38.281 8.945 11.812 1 96.56 156 HIS B N 1
ATOM 4989 C CA . HIS B 1 156 ? -38.406 10 12.82 1 96.56 156 HIS B CA 1
ATOM 4990 C C . HIS B 1 156 ? -39.594 9.766 13.742 1 96.56 156 HIS B C 1
ATOM 4992 O O . HIS B 1 156 ? -40.719 9.703 13.273 1 96.56 156 HIS B O 1
ATOM 4998 N N . GLU B 1 157 ? -39.312 9.586 14.984 1 95.25 157 GLU B N 1
ATOM 4999 C CA . GLU B 1 157 ? -40.406 9.445 15.938 1 95.25 157 GLU B CA 1
ATOM 5000 C C . GLU B 1 157 ? -41.031 10.797 16.25 1 95.25 157 GLU B C 1
ATOM 5002 O O . GLU B 1 157 ? -42.25 10.891 16.453 1 95.25 157 GLU B O 1
ATOM 5007 N N . ASP B 1 158 ? -40.25 11.766 16.453 1 94.5 158 ASP B N 1
ATOM 5008 C CA . ASP B 1 158 ? -40.625 13.164 16.625 1 94.5 158 ASP B CA 1
ATOM 5009 C C . ASP B 1 158 ? -39.5 14.094 16.188 1 94.5 158 ASP B C 1
ATOM 5011 O O . ASP B 1 158 ? -38.594 13.688 15.43 1 94.5 158 ASP B O 1
ATOM 5015 N N . ASP B 1 159 ? -39.531 15.367 16.594 1 94.81 159 ASP B N 1
ATOM 5016 C CA . ASP B 1 159 ? -38.594 16.359 16.109 1 94.81 159 ASP B CA 1
ATOM 5017 C C . ASP B 1 159 ? -37.219 16.156 16.734 1 94.81 159 ASP B C 1
ATOM 5019 O O . ASP B 1 159 ? -36.219 16.672 16.234 1 94.81 159 ASP B O 1
ATOM 5023 N N . LEU B 1 160 ? -37.125 15.336 17.812 1 97 160 LEU B N 1
ATOM 5024 C CA . LEU B 1 160 ? -35.875 15.211 18.547 1 97 160 LEU B CA 1
ATOM 5025 C C . LEU B 1 160 ? -35.375 13.766 18.531 1 97 160 LEU B C 1
ATOM 5027 O O . LEU B 1 160 ? -34.219 13.492 18.891 1 97 160 LEU B O 1
ATOM 5031 N N . THR B 1 161 ? -36.25 12.852 18.062 1 97.69 161 THR B N 1
ATOM 5032 C CA . THR B 1 161 ? -35.938 11.445 18.328 1 97.69 161 THR B CA 1
ATOM 5033 C C . THR B 1 161 ? -36 10.641 17.031 1 97.69 161 THR B C 1
ATOM 5035 O O . THR B 1 161 ? -36.938 10.773 16.25 1 97.69 161 THR B O 1
ATOM 5038 N N . LEU B 1 162 ? -34.938 9.82 16.812 1 98.19 162 LEU B N 1
ATOM 5039 C CA . LEU B 1 162 ? -34.875 8.891 15.695 1 98.19 162 LEU B CA 1
ATOM 5040 C C . LEU B 1 162 ? -35.094 7.453 16.172 1 98.19 162 LEU B C 1
ATOM 5042 O O . LEU B 1 162 ? -34.594 7.062 17.234 1 98.19 162 LEU B O 1
ATOM 5046 N N . LYS B 1 163 ? -35.906 6.723 15.422 1 98.38 163 LYS B N 1
ATOM 5047 C CA . LYS B 1 163 ? -36.031 5.281 15.617 1 98.38 163 LYS B CA 1
ATOM 5048 C C . LYS B 1 163 ? -35 4.512 14.789 1 98.38 163 LYS B C 1
ATOM 5050 O O . LYS B 1 163 ? -34.906 4.715 13.578 1 98.38 163 LYS B O 1
ATOM 5055 N N . CYS B 1 164 ? -34.188 3.684 15.398 1 98.44 164 CYS B N 1
ATOM 5056 C CA . CYS B 1 164 ? -33.125 2.982 14.711 1 98.44 164 CYS B CA 1
ATOM 5057 C C . CYS B 1 164 ? -33.188 1.484 14.984 1 98.44 164 CYS B C 1
ATOM 5059 O O . CYS B 1 164 ? -33.812 1.052 15.953 1 98.44 164 CYS B O 1
ATOM 5061 N N . THR B 1 165 ? -32.656 0.737 14.133 1 98.31 165 THR B N 1
ATOM 5062 C CA . THR B 1 165 ? -32.344 -0.666 14.391 1 98.31 165 THR B CA 1
ATOM 5063 C C . THR B 1 165 ? -30.844 -0.857 14.602 1 98.31 165 THR B C 1
ATOM 5065 O O . THR B 1 165 ? -30.016 -0.232 13.922 1 98.31 165 THR B O 1
ATOM 5068 N N . VAL B 1 166 ? -30.516 -1.704 15.562 1 97.75 166 VAL B N 1
ATOM 5069 C CA . VAL B 1 166 ? -29.125 -2.02 15.844 1 97.75 166 VAL B CA 1
ATOM 5070 C C . VAL B 1 166 ? -28.594 -3.018 14.812 1 97.75 166 VAL B C 1
ATOM 5072 O O . VAL B 1 166 ? -29.031 -4.168 14.773 1 97.75 166 VAL B O 1
ATOM 5075 N N . ALA B 1 167 ? -27.641 -2.607 14.062 1 94.81 167 ALA B N 1
ATOM 5076 C CA . ALA B 1 167 ? -27.172 -3.43 12.953 1 94.81 167 ALA B CA 1
ATOM 5077 C C . ALA B 1 167 ? -26.203 -4.512 13.438 1 94.81 167 ALA B C 1
ATOM 5079 O O . ALA B 1 167 ? -26.109 -5.578 12.82 1 94.81 167 ALA B O 1
ATOM 5080 N N . ASN B 1 168 ? -25.438 -4.305 14.492 1 91.81 168 ASN B N 1
ATOM 5081 C CA . ASN B 1 168 ? -24.516 -5.27 15.078 1 91.81 168 ASN B CA 1
ATOM 5082 C C . ASN B 1 168 ? -24.422 -5.109 16.594 1 91.81 168 ASN B C 1
ATOM 5084 O O . ASN B 1 168 ? -24.562 -4 17.109 1 91.81 168 ASN B O 1
ATOM 5088 N N . ALA B 1 169 ? -24.125 -6.176 17.266 1 93.5 169 ALA B N 1
ATOM 5089 C CA . ALA B 1 169 ? -24.062 -6.152 18.719 1 93.5 169 ALA B CA 1
ATOM 5090 C C . ALA B 1 169 ? -22.812 -5.422 19.203 1 93.5 169 ALA B C 1
ATOM 5092 O O . ALA B 1 169 ? -21.734 -5.555 18.609 1 93.5 169 ALA B O 1
ATOM 5093 N N . HIS B 1 170 ? -22.969 -4.594 20.234 1 95 170 HIS B N 1
ATOM 5094 C CA . HIS B 1 170 ? -21.844 -3.895 20.859 1 95 170 HIS B CA 1
ATOM 5095 C C . HIS B 1 170 ? -22.25 -3.283 22.188 1 95 170 HIS B C 1
ATOM 5097 O O . HIS B 1 170 ? -23.422 -2.996 22.422 1 95 170 HIS B O 1
ATOM 5103 N N . THR B 1 171 ? -21.312 -3.215 23.078 1 97.06 171 THR B N 1
ATOM 5104 C CA . THR B 1 171 ? -21.516 -2.492 24.328 1 97.06 171 THR B CA 1
ATOM 5105 C C . THR B 1 171 ? -20.938 -1.079 24.234 1 97.06 171 THR B C 1
ATOM 5107 O O . THR B 1 171 ? -19.766 -0.9 23.953 1 97.06 171 THR B O 1
ATOM 5110 N N . ILE B 1 172 ? -21.812 -0.09 24.422 1 96.75 172 ILE B N 1
ATOM 5111 C CA . ILE B 1 172 ? -21.344 1.285 24.312 1 96.75 172 ILE B CA 1
ATOM 5112 C C . ILE B 1 172 ? -21.266 1.918 25.703 1 96.75 172 ILE B C 1
ATOM 5114 O O . ILE B 1 172 ? -22.125 1.66 26.547 1 96.75 172 ILE B O 1
ATOM 5118 N N . ALA B 1 173 ? -20.156 2.648 25.922 1 96.88 173 ALA B N 1
ATOM 5119 C CA . ALA B 1 173 ? -19.969 3.367 27.172 1 96.88 173 ALA B CA 1
ATOM 5120 C C . ALA B 1 173 ? -20.328 4.84 27.031 1 96.88 173 ALA B C 1
ATOM 5122 O O . ALA B 1 173 ? -20.859 5.254 26 1 96.88 173 ALA B O 1
ATOM 5123 N N . ASP B 1 174 ? -20.078 5.547 28.094 1 96.94 174 ASP B N 1
ATOM 5124 C CA . ASP B 1 174 ? -20.422 6.961 28.156 1 96.94 174 ASP B CA 1
ATOM 5125 C C . ASP B 1 174 ? -19.609 7.77 27.141 1 96.94 174 ASP B C 1
ATOM 5127 O O . ASP B 1 174 ? -18.438 7.477 26.906 1 96.94 174 ASP B O 1
ATOM 5131 N N . ARG B 1 175 ? -20.219 8.781 26.547 1 95.88 175 ARG B N 1
ATOM 5132 C CA . ARG B 1 175 ? -19.578 9.828 25.766 1 95.88 175 ARG B CA 1
ATOM 5133 C C . ARG B 1 175 ? -18.75 9.234 24.609 1 95.88 175 ARG B C 1
ATOM 5135 O O . ARG B 1 175 ? -17.578 9.57 24.453 1 95.88 175 ARG B O 1
ATOM 5142 N N . ARG B 1 176 ? -19.438 8.328 23.906 1 95.88 176 ARG B N 1
ATOM 5143 C CA . ARG B 1 176 ? -18.781 7.734 22.75 1 95.88 176 ARG B CA 1
ATOM 5144 C C . ARG B 1 176 ? -18.969 8.602 21.5 1 95.88 176 ARG B C 1
ATOM 5146 O O . ARG B 1 176 ? -19.984 9.266 21.359 1 95.88 176 ARG B O 1
ATOM 5153 N N . GLY B 1 177 ? -17.938 8.578 20.688 1 95.12 177 GLY B N 1
ATOM 5154 C CA . GLY B 1 177 ? -17.969 9.344 19.453 1 95.12 177 GLY B CA 1
ATOM 5155 C C . GLY B 1 177 ? -19.047 8.883 18.484 1 95.12 177 GLY B C 1
ATOM 5156 O O . GLY B 1 177 ? -19.297 7.684 18.359 1 95.12 177 GLY B O 1
ATOM 5157 N N . VAL B 1 178 ? -19.672 9.82 17.797 1 96.69 178 VAL B N 1
ATOM 5158 C CA . VAL B 1 178 ? -20.75 9.555 16.844 1 96.69 178 VAL B CA 1
ATOM 5159 C C . VAL B 1 178 ? -20.359 10.094 15.461 1 96.69 178 VAL B C 1
ATOM 5161 O O . VAL B 1 178 ? -19.891 11.234 15.344 1 96.69 178 VAL B O 1
ATOM 5164 N N . ASN B 1 179 ? -20.453 9.336 14.469 1 95 179 ASN B N 1
ATOM 5165 C CA . ASN B 1 179 ? -20.219 9.734 13.078 1 95 179 ASN B CA 1
ATOM 5166 C C . ASN B 1 179 ? -21.484 9.578 12.242 1 95 179 ASN B C 1
ATOM 5168 O O . ASN B 1 179 ? -22.25 8.625 12.43 1 95 179 ASN B O 1
ATOM 5172 N N . LEU B 1 180 ? -21.766 10.484 11.414 1 94.94 180 LEU B N 1
ATOM 5173 C CA . LEU B 1 180 ? -22.938 10.492 10.547 1 94.94 180 LEU B CA 1
ATOM 5174 C C . LEU B 1 180 ? -22.531 10.438 9.078 1 94.94 180 LEU B C 1
ATOM 5176 O O . LEU B 1 180 ? -22.625 11.438 8.367 1 94.94 180 LEU B O 1
ATOM 5180 N N . PRO B 1 181 ? -22.188 9.281 8.625 1 89.94 181 PRO B N 1
ATOM 5181 C CA . PRO B 1 181 ? -21.703 9.148 7.246 1 89.94 181 PRO B CA 1
ATOM 5182 C C . PRO B 1 181 ? -22.719 9.617 6.215 1 89.94 181 PRO B C 1
ATOM 5184 O O . PRO B 1 181 ? -23.906 9.297 6.324 1 89.94 181 PRO B O 1
ATOM 5187 N N . GLY B 1 182 ? -22.25 10.383 5.219 1 88.06 182 GLY B N 1
ATOM 5188 C CA . GLY B 1 182 ? -23.078 10.812 4.105 1 88.06 182 GLY B CA 1
ATOM 5189 C C . GLY B 1 182 ? -23.906 12.039 4.414 1 88.06 182 GLY B C 1
ATOM 5190 O O . GLY B 1 182 ? -24.641 12.531 3.555 1 88.06 182 GLY B O 1
ATOM 5191 N N . CYS B 1 183 ? -23.828 12.5 5.629 1 91.62 183 CYS B N 1
ATOM 5192 C CA . CYS B 1 183 ? -24.625 13.656 6.035 1 91.62 183 CYS B CA 1
ATOM 5193 C C . CYS B 1 183 ? -23.766 14.922 6.082 1 91.62 183 CYS B C 1
ATOM 5195 O O . CYS B 1 183 ? -22.578 14.859 6.371 1 91.62 183 CYS B O 1
ATOM 5197 N N . ASN B 1 184 ? -24.391 15.969 5.762 1 91.38 184 ASN B N 1
ATOM 5198 C CA . ASN B 1 184 ? -23.75 17.266 5.965 1 91.38 184 ASN B CA 1
ATOM 5199 C C . ASN B 1 184 ? -23.938 17.766 7.395 1 91.38 184 ASN B C 1
ATOM 5201 O O . ASN B 1 184 ? -25.031 18.188 7.773 1 91.38 184 ASN B O 1
ATOM 5205 N N . VAL B 1 185 ? -22.891 17.719 8.133 1 92.44 185 VAL B N 1
ATOM 5206 C CA . VAL B 1 185 ? -22.938 18.094 9.547 1 92.44 185 VAL B CA 1
ATOM 5207 C C . VAL B 1 185 ? -22.578 19.562 9.703 1 92.44 185 VAL B C 1
ATOM 5209 O O . VAL B 1 185 ? -21.594 20.031 9.125 1 92.44 185 VAL B O 1
ATOM 5212 N N . ASP B 1 186 ? -23.359 20.297 10.438 1 92.38 186 ASP B N 1
ATOM 5213 C CA . ASP B 1 186 ? -23.172 21.75 10.562 1 92.38 186 ASP B CA 1
ATOM 5214 C C . ASP B 1 186 ? -22.516 22.094 11.906 1 92.38 186 ASP B C 1
ATOM 5216 O O . ASP B 1 186 ? -22.953 23.016 12.586 1 92.38 186 ASP B O 1
ATOM 5220 N N . LEU B 1 187 ? -21.562 21.453 12.297 1 92.81 187 LEU B N 1
ATOM 5221 C CA . LEU B 1 187 ? -20.75 21.797 13.453 1 92.81 187 LEU B CA 1
ATOM 5222 C C . LEU B 1 187 ? -19.766 22.922 13.117 1 92.81 187 LEU B C 1
ATOM 5224 O O . LEU B 1 187 ? -19.312 23.016 11.977 1 92.81 187 LEU B O 1
ATOM 5228 N N . PRO B 1 188 ? -19.516 23.766 14.094 1 92.69 188 PRO B N 1
ATOM 5229 C CA . PRO B 1 188 ? -18.5 24.781 13.828 1 92.69 188 PRO B CA 1
ATOM 5230 C C . PRO B 1 188 ? -17.109 24.172 13.602 1 92.69 188 PRO B C 1
ATOM 5232 O O . PRO B 1 188 ? -16.891 23 13.906 1 92.69 188 PRO B O 1
ATOM 5235 N N . ALA B 1 189 ? -16.266 25.031 13.07 1 92.75 189 ALA B N 1
ATOM 5236 C CA . ALA B 1 189 ? -14.898 24.562 12.82 1 92.75 189 ALA B CA 1
ATOM 5237 C C . ALA B 1 189 ? -14.102 24.484 14.117 1 92.75 189 ALA B C 1
ATOM 5239 O O . ALA B 1 189 ? -13.18 23.672 14.227 1 92.75 189 ALA B O 1
ATOM 5240 N N . VAL B 1 190 ? -14.414 25.375 15.047 1 95.12 190 VAL B N 1
ATOM 5241 C CA . VAL B 1 190 ? -13.641 25.484 16.281 1 95.12 190 VAL B CA 1
ATOM 5242 C C . VAL B 1 190 ? -14.586 25.484 17.484 1 95.12 190 VAL B C 1
ATOM 5244 O O . VAL B 1 190 ? -15.547 26.25 17.516 1 95.12 190 VAL B O 1
ATOM 5247 N N . SER B 1 191 ? -14.375 24.594 18.375 1 92.88 191 SER B N 1
ATOM 5248 C CA . SER B 1 191 ? -15.094 24.609 19.641 1 92.88 191 SER B CA 1
ATOM 5249 C C . SER B 1 191 ? -14.539 25.672 20.578 1 92.88 191 SER B C 1
ATOM 5251 O O . SER B 1 191 ? -13.555 26.344 20.25 1 92.88 191 SER B O 1
ATOM 5253 N N . GLU B 1 192 ? -15.172 25.844 21.688 1 92.06 192 GLU B N 1
ATOM 5254 C CA . GLU B 1 192 ? -14.656 26.766 22.688 1 92.06 192 GLU B CA 1
ATOM 5255 C C . GLU B 1 192 ? -13.289 26.312 23.203 1 92.06 192 GLU B C 1
ATOM 5257 O O . GLU B 1 192 ? -12.383 27.141 23.375 1 92.06 192 GLU B O 1
ATOM 5262 N N . LYS B 1 193 ? -13.227 25.078 23.438 1 93.38 193 LYS B N 1
ATOM 5263 C CA . LYS B 1 193 ? -11.93 24.531 23.844 1 93.38 193 LYS B CA 1
ATOM 5264 C C . LYS B 1 193 ? -10.867 24.812 22.781 1 93.38 193 LYS B C 1
ATOM 5266 O O . LYS B 1 193 ? -9.734 25.172 23.109 1 93.38 193 LYS B O 1
ATOM 5271 N N . ASP B 1 194 ? -11.164 24.641 21.594 1 96.5 194 ASP B N 1
ATOM 5272 C CA . ASP B 1 194 ? -10.227 24.875 20.5 1 96.5 194 ASP B CA 1
ATOM 5273 C C . ASP B 1 194 ? -9.766 26.328 20.453 1 96.5 194 ASP B C 1
ATOM 5275 O O . ASP B 1 194 ? -8.602 26.609 20.188 1 96.5 194 ASP B O 1
ATOM 5279 N N . ARG B 1 195 ? -10.688 27.219 20.672 1 96.69 195 ARG B N 1
ATOM 5280 C CA . ARG B 1 195 ? -10.344 28.641 20.672 1 96.69 195 ARG B CA 1
ATOM 5281 C C . ARG B 1 195 ? -9.266 28.938 21.703 1 96.69 195 ARG B C 1
ATOM 5283 O O . ARG B 1 195 ? -8.328 29.688 21.438 1 96.69 195 ARG B O 1
ATOM 5290 N N . GLY B 1 196 ? -9.492 28.359 22.891 1 97.38 196 GLY B N 1
ATOM 5291 C CA . GLY B 1 196 ? -8.477 28.5 23.922 1 97.38 196 GLY B CA 1
ATOM 5292 C C . GLY B 1 196 ? -7.145 27.891 23.547 1 97.38 196 GLY B C 1
ATOM 5293 O O . GLY B 1 196 ? -6.094 28.484 23.781 1 97.38 196 GLY B O 1
ATOM 5294 N N . ASP B 1 197 ? -7.18 26.75 22.953 1 98.25 197 ASP B N 1
ATOM 5295 C CA . ASP B 1 197 ? -5.961 26.062 22.531 1 98.25 197 ASP B CA 1
ATOM 5296 C C . ASP B 1 197 ? -5.242 26.844 21.422 1 98.25 197 ASP B C 1
ATOM 5298 O O . ASP B 1 197 ? -4.012 26.922 21.422 1 98.25 197 ASP B O 1
ATOM 5302 N N . 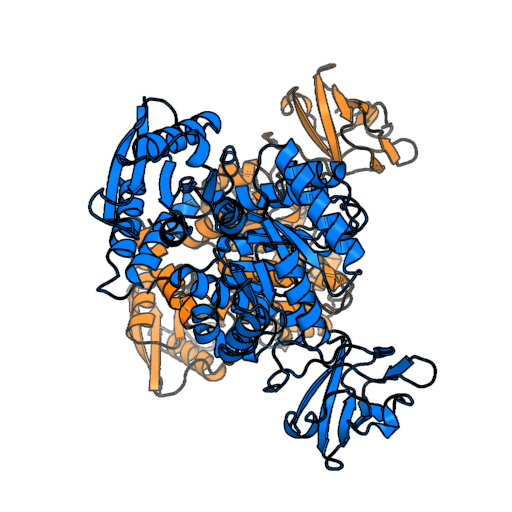LEU B 1 198 ? -6.023 27.391 20.5 1 98.5 198 LEU B N 1
ATOM 5303 C CA . LEU B 1 198 ? -5.445 28.172 19.422 1 98.5 198 LEU B CA 1
ATOM 5304 C C . LEU B 1 198 ? -4.754 29.422 19.953 1 98.5 198 LEU B C 1
ATOM 5306 O O . LEU B 1 198 ? -3.648 29.75 19.516 1 98.5 198 LEU B O 1
ATOM 5310 N N . GLN B 1 199 ? -5.387 30.062 20.875 1 98.25 199 GLN B N 1
ATOM 5311 C CA . GLN B 1 199 ? -4.77 31.234 21.469 1 98.25 199 GLN B CA 1
ATOM 5312 C C . GLN B 1 199 ? -3.492 30.875 22.234 1 98.25 199 GLN B C 1
ATOM 5314 O O . GLN B 1 199 ? -2.492 31.578 22.156 1 98.25 199 GLN B O 1
ATOM 5319 N N . PHE B 1 200 ? -3.568 29.812 22.969 1 98.38 200 PHE B N 1
ATOM 5320 C CA . PHE B 1 200 ? -2.379 29.281 23.625 1 98.38 200 PHE B CA 1
ATOM 5321 C C . PHE B 1 200 ? -1.267 29.031 22.609 1 98.38 200 PHE B C 1
ATOM 5323 O O . PHE B 1 200 ? -0.112 29.391 22.859 1 98.38 200 PHE B O 1
ATOM 5330 N N . GLY B 1 201 ? -1.617 28.406 21.484 1 98.44 201 GLY B N 1
ATOM 5331 C CA . GLY B 1 201 ? -0.648 28.156 20.422 1 98.44 201 GLY B CA 1
ATOM 5332 C C . GLY B 1 201 ? 0.004 29.406 19.891 1 98.44 201 GLY B C 1
ATOM 5333 O O . GLY B 1 201 ? 1.216 29.438 19.656 1 98.44 201 GLY B O 1
ATOM 5334 N N . VAL B 1 202 ? -0.805 30.438 19.672 1 98.5 202 VAL B N 1
ATOM 5335 C CA . VAL B 1 202 ? -0.298 31.719 19.203 1 98.5 202 VAL B CA 1
ATOM 5336 C C . VAL B 1 202 ? 0.708 32.281 20.203 1 98.5 202 VAL B C 1
ATOM 5338 O O . VAL B 1 202 ? 1.794 32.719 19.828 1 98.5 202 VAL B O 1
ATOM 5341 N N . GLU B 1 203 ? 0.378 32.188 21.453 1 98.25 203 GLU B N 1
ATOM 5342 C CA . GLU B 1 203 ? 1.237 32.719 22.516 1 98.25 203 GLU B CA 1
ATOM 5343 C C . GLU B 1 203 ? 2.557 31.953 22.578 1 98.25 203 GLU B C 1
ATOM 5345 O O . GLU B 1 203 ? 3.609 32.531 22.844 1 98.25 203 GLU B O 1
ATOM 5350 N N . GLN B 1 204 ? 2.469 30.672 22.328 1 98.19 204 GLN B N 1
ATOM 5351 C CA . GLN B 1 204 ? 3.645 29.812 22.438 1 98.19 204 GLN B CA 1
ATOM 5352 C C . GLN B 1 204 ? 4.441 29.812 21.141 1 98.19 204 GLN B C 1
ATOM 5354 O O . GLN B 1 204 ? 5.551 29.281 21.078 1 98.19 204 GLN B O 1
ATOM 5359 N N . GLY B 1 205 ? 3.93 30.391 20.125 1 97.75 205 GLY B N 1
ATOM 5360 C CA . GLY B 1 205 ? 4.629 30.469 18.859 1 97.75 205 GLY B CA 1
ATOM 5361 C C . GLY B 1 205 ? 4.738 29.141 18.141 1 97.75 205 GLY B C 1
ATOM 5362 O O . GLY B 1 205 ? 5.809 28.781 17.656 1 97.75 205 GLY B O 1
ATOM 5363 N N . VAL B 1 206 ? 3.625 28.344 18.125 1 98.56 206 VAL B N 1
ATOM 5364 C CA . VAL B 1 206 ? 3.648 27.094 17.391 1 98.56 206 VAL B CA 1
ATOM 5365 C C . VAL B 1 206 ? 3.742 27.375 15.891 1 98.56 206 VAL B C 1
ATOM 5367 O O . VAL B 1 206 ? 3.438 28.484 15.445 1 98.56 206 VAL B O 1
ATOM 5370 N N . ASP B 1 207 ? 4.164 26.391 15.156 1 98.75 207 ASP B N 1
ATOM 5371 C CA . ASP B 1 207 ? 4.461 26.609 13.742 1 98.75 207 ASP B CA 1
ATOM 5372 C C . ASP B 1 207 ? 3.254 26.281 12.867 1 98.75 207 ASP B C 1
ATOM 5374 O O . ASP B 1 207 ? 3.092 26.859 11.789 1 98.75 207 ASP B O 1
ATOM 5378 N N . MET B 1 208 ? 2.432 25.344 13.305 1 98.75 208 MET B N 1
ATOM 5379 C CA . MET B 1 208 ? 1.29 24.938 12.492 1 98.75 208 MET B CA 1
ATOM 5380 C C . MET B 1 208 ? 0.177 24.375 13.359 1 98.75 208 MET B C 1
ATOM 5382 O O . MET B 1 208 ? 0.426 23.922 14.484 1 98.75 208 MET B O 1
ATOM 5386 N N . ILE B 1 209 ? -1.031 24.469 12.812 1 98.81 209 ILE B N 1
ATOM 5387 C CA . ILE B 1 209 ? -2.23 23.891 13.406 1 98.81 209 ILE B CA 1
ATOM 5388 C C . ILE B 1 209 ? -2.713 22.719 12.562 1 98.81 209 ILE B C 1
ATOM 5390 O O . ILE B 1 209 ? -2.85 22.844 11.344 1 98.81 209 ILE B O 1
ATOM 5394 N N . PHE B 1 210 ? -2.787 21.547 13.219 1 98.75 210 PHE B N 1
ATOM 5395 C CA . PHE B 1 210 ? -3.596 20.484 12.633 1 98.75 210 PHE B CA 1
ATOM 5396 C C . PHE B 1 210 ? -5.066 20.656 12.992 1 98.75 210 PHE B C 1
ATOM 5398 O O . PHE B 1 210 ? -5.461 20.422 14.141 1 98.75 210 PHE B O 1
ATOM 5405 N N . ALA B 1 211 ? -5.852 21.141 12 1 98.56 211 ALA B N 1
ATOM 5406 C CA . ALA B 1 211 ? -7.25 21.469 12.242 1 98.56 211 ALA B CA 1
ATOM 5407 C C . ALA B 1 211 ? -8.156 20.266 12.023 1 98.56 211 ALA B C 1
ATOM 5409 O O . ALA B 1 211 ? -8.297 19.781 10.898 1 98.56 211 ALA B O 1
ATOM 5410 N N . SER B 1 212 ? -8.844 19.859 13.031 1 97.5 212 SER B N 1
ATOM 5411 C CA . SER B 1 212 ? -9.602 18.609 13.023 1 97.5 212 SER B CA 1
ATOM 5412 C C . SER B 1 212 ? -10.992 18.812 12.438 1 97.5 212 SER B C 1
ATOM 5414 O O . SER B 1 212 ? -11.609 19.859 12.625 1 97.5 212 SER B O 1
ATOM 5416 N N . PHE B 1 213 ? -11.492 17.828 11.664 1 96.31 213 PHE B N 1
ATOM 5417 C CA . PHE B 1 213 ? -12.852 17.641 11.18 1 96.31 213 PHE B CA 1
ATOM 5418 C C . PHE B 1 213 ? -13.258 18.766 10.242 1 96.31 213 PHE B C 1
ATOM 5420 O O . PHE B 1 213 ? -14.391 19.25 10.305 1 96.31 213 PHE B O 1
ATOM 5427 N N . ILE B 1 214 ? -12.344 19.25 9.477 1 97.69 214 ILE B N 1
ATOM 5428 C CA . ILE B 1 214 ? -12.656 20.297 8.516 1 97.69 214 ILE B CA 1
ATOM 5429 C C . ILE B 1 214 ? -13.547 19.734 7.414 1 97.69 214 ILE B C 1
ATOM 5431 O O . ILE B 1 214 ? -13.266 18.672 6.855 1 97.69 214 ILE B O 1
ATOM 5435 N N . ARG B 1 215 ? -14.609 20.484 7.082 1 96.25 215 ARG B N 1
ATOM 5436 C CA . ARG B 1 215 ? -15.609 20 6.145 1 96.25 215 ARG B CA 1
ATOM 5437 C C . ARG B 1 215 ? -15.727 20.922 4.934 1 96.25 215 ARG B C 1
ATOM 5439 O O . ARG B 1 215 ? -16.281 20.531 3.904 1 96.25 215 ARG B O 1
ATOM 5446 N N . SER B 1 216 ? -15.227 22.156 5.078 1 96.88 216 SER B N 1
ATOM 5447 C CA . SER B 1 216 ? -15.398 23.141 4.016 1 96.88 216 SER B CA 1
ATOM 5448 C C . SER B 1 216 ? -14.305 24.203 4.07 1 96.88 216 SER B C 1
ATOM 5450 O O . SER B 1 216 ? -13.602 24.328 5.074 1 96.88 216 SER B O 1
ATOM 5452 N N . ALA B 1 217 ? -14.188 24.984 2.984 1 97.81 217 ALA B N 1
ATOM 5453 C CA . ALA B 1 217 ? -13.242 26.094 2.922 1 97.81 217 ALA B CA 1
ATOM 5454 C C . ALA B 1 217 ? -13.578 27.156 3.957 1 97.81 217 ALA B C 1
ATOM 5456 O O . ALA B 1 217 ? -12.68 27.797 4.523 1 97.81 217 ALA B O 1
ATOM 5457 N N . ASP B 1 218 ? -14.867 27.359 4.184 1 97.56 218 ASP B N 1
ATOM 5458 C CA . ASP B 1 218 ? -15.312 28.344 5.164 1 97.56 218 ASP B CA 1
ATOM 5459 C C . ASP B 1 218 ? -14.789 28.016 6.559 1 97.56 218 ASP B C 1
ATOM 5461 O O . ASP B 1 218 ? -14.469 28.906 7.344 1 97.56 218 ASP B O 1
ATOM 5465 N N . GLN B 1 219 ? -14.719 26.812 6.82 1 97.81 219 GLN B N 1
ATOM 5466 C CA . GLN B 1 219 ? -14.25 26.375 8.133 1 97.81 219 GLN B CA 1
ATOM 5467 C C . GLN B 1 219 ? -12.758 26.672 8.305 1 97.81 219 GLN B C 1
ATOM 5469 O O . GLN B 1 219 ? -12.297 26.922 9.414 1 97.81 219 GLN B O 1
ATOM 5474 N N . VAL B 1 220 ? -12.008 26.609 7.246 1 98.38 220 VAL B N 1
ATOM 5475 C CA . VAL B 1 220 ? -10.594 26.984 7.301 1 98.38 220 VAL B CA 1
ATOM 5476 C C . VAL B 1 220 ? -10.477 28.453 7.676 1 98.38 220 VAL B C 1
ATOM 5478 O O . VAL B 1 220 ? -9.633 28.828 8.5 1 98.38 220 VAL B O 1
ATOM 5481 N N . GLU B 1 221 ? -11.32 29.234 7.09 1 97.75 221 GLU B N 1
ATOM 5482 C CA . GLU B 1 221 ? -11.344 30.656 7.395 1 97.75 221 GLU B CA 1
ATOM 5483 C C . GLU B 1 221 ? -11.695 30.906 8.859 1 97.75 221 GLU B C 1
ATOM 5485 O O . GLU B 1 221 ? -11.172 31.828 9.484 1 97.75 221 GLU B O 1
ATOM 5490 N N . GLU B 1 222 ? -12.586 30.094 9.328 1 97.62 222 GLU B N 1
ATOM 5491 C CA . GLU B 1 222 ? -12.953 30.219 10.742 1 97.62 222 GLU B CA 1
ATOM 5492 C C . GLU B 1 222 ? -11.758 29.938 11.648 1 97.62 222 GLU B C 1
ATOM 5494 O O . GLU B 1 222 ? -11.57 30.625 12.656 1 97.62 222 GLU B O 1
ATOM 5499 N N . VAL B 1 223 ? -10.977 28.953 11.312 1 98.31 223 VAL B N 1
ATOM 5500 C CA . VAL B 1 223 ? -9.781 28.641 12.078 1 98.31 223 VAL B CA 1
ATOM 5501 C C . VAL B 1 223 ? -8.805 29.812 12.008 1 98.31 223 VAL B C 1
ATOM 5503 O O . VAL B 1 223 ? -8.234 30.219 13.023 1 98.31 223 VAL B O 1
ATOM 5506 N N . ARG B 1 224 ? -8.609 30.391 10.836 1 98.12 224 ARG B N 1
ATOM 5507 C CA . ARG B 1 224 ? -7.727 31.531 10.641 1 98.12 224 ARG B CA 1
ATOM 5508 C C . ARG B 1 224 ? -8.164 32.719 11.492 1 98.12 224 ARG B C 1
ATOM 5510 O O . ARG B 1 224 ? -7.336 33.375 12.125 1 98.12 224 ARG B O 1
ATOM 5517 N N . LYS B 1 225 ? -9.461 32.938 11.523 1 97.62 225 LYS B N 1
ATOM 5518 C CA . LYS B 1 225 ? -10 34.031 12.32 1 97.62 225 LYS B CA 1
ATOM 5519 C C . LYS B 1 225 ? -9.773 33.781 13.812 1 97.62 225 LYS B C 1
ATOM 5521 O O . LYS B 1 225 ? -9.484 34.719 14.562 1 97.62 225 LYS B O 1
ATOM 5526 N N . ALA B 1 226 ? -9.922 32.562 14.164 1 97.62 226 ALA B N 1
ATOM 5527 C CA . ALA B 1 226 ? -9.734 32.219 15.57 1 97.62 226 ALA B CA 1
ATOM 5528 C C . ALA B 1 226 ? -8.289 32.438 16 1 97.62 226 ALA B C 1
ATOM 5530 O O . ALA B 1 226 ? -8.023 32.75 17.172 1 97.62 226 ALA B O 1
ATOM 5531 N N . LEU B 1 227 ? -7.316 32.281 15.164 1 98.12 227 LEU B N 1
ATOM 5532 C CA . LEU B 1 227 ? -5.906 32.5 15.453 1 98.12 227 LEU B CA 1
ATOM 5533 C C . LEU B 1 227 ? -5.617 34 15.633 1 98.12 227 LEU B C 1
ATOM 5535 O O . LEU B 1 227 ? -4.727 34.375 16.391 1 98.12 227 LEU B O 1
ATOM 5539 N N . GLY B 1 228 ? -6.359 34.844 14.883 1 97.31 228 GLY B N 1
ATOM 5540 C CA . GLY B 1 228 ? -6.199 36.312 14.992 1 97.31 228 GLY B CA 1
ATOM 5541 C C . GLY B 1 228 ? -4.984 36.812 14.25 1 97.31 228 GLY B C 1
ATOM 5542 O O . GLY B 1 228 ? -4.262 36.062 13.617 1 97.31 228 GLY B O 1
ATOM 5543 N N . PRO B 1 229 ? -4.738 38.062 14.328 1 97.12 229 PRO B N 1
ATOM 5544 C CA . PRO B 1 229 ? -3.65 38.719 13.594 1 97.12 229 PRO B CA 1
ATOM 5545 C C . PRO B 1 229 ? -2.271 38.219 14.023 1 97.12 229 PRO B C 1
ATOM 5547 O O . PRO B 1 229 ? -1.36 38.125 13.195 1 97.12 229 PRO B O 1
ATOM 5550 N N . ASN B 1 230 ? -2.188 37.906 15.289 1 97.12 230 ASN B N 1
ATOM 5551 C CA . ASN B 1 230 ? -0.898 37.438 15.805 1 97.12 230 ASN B CA 1
ATOM 5552 C C . ASN B 1 230 ? -0.574 36.031 15.352 1 97.12 230 ASN B C 1
ATOM 5554 O O . ASN B 1 230 ? 0.573 35.594 15.445 1 97.12 230 ASN B O 1
ATOM 5558 N N . GLY B 1 231 ? -1.566 35.312 14.906 1 97.69 231 GLY B N 1
ATOM 5559 C CA . GLY B 1 231 ? -1.37 33.938 14.438 1 97.69 231 GLY B CA 1
ATOM 5560 C C . GLY B 1 231 ? -1.367 33.844 12.922 1 97.69 231 GLY B C 1
ATOM 5561 O O . GLY B 1 231 ? -1.49 32.719 12.383 1 97.69 231 GLY B O 1
ATOM 5562 N N . ARG B 1 232 ? -1.243 34.938 12.234 1 95.81 232 ARG B N 1
ATOM 5563 C CA . ARG B 1 232 ? -1.416 35 10.781 1 95.81 232 ARG B CA 1
ATOM 5564 C C . ARG B 1 232 ? -0.382 34.125 10.078 1 95.81 232 ARG B C 1
ATOM 5566 O O . ARG B 1 232 ? -0.654 33.594 9.008 1 95.81 232 ARG B O 1
ATOM 5573 N N . ASP B 1 233 ? 0.782 33.938 10.703 1 96.06 233 ASP B N 1
ATOM 5574 C CA . ASP B 1 233 ? 1.868 33.219 10.039 1 96.06 233 ASP B CA 1
ATOM 5575 C C . ASP B 1 233 ? 1.874 31.734 10.43 1 96.06 233 ASP B C 1
ATOM 5577 O O . ASP B 1 233 ? 2.705 30.969 9.945 1 96.06 233 ASP B O 1
ATOM 5581 N N . ILE B 1 234 ? 0.984 31.328 11.32 1 98.38 234 ILE B N 1
ATOM 5582 C CA . ILE B 1 234 ? 0.88 29.922 11.695 1 98.38 234 ILE B CA 1
ATOM 5583 C C . ILE B 1 234 ? 0.188 29.141 10.586 1 98.38 234 ILE B C 1
ATOM 5585 O O . ILE B 1 234 ? -0.857 29.562 10.078 1 98.38 234 ILE B O 1
ATOM 5589 N N . MET B 1 235 ? 0.799 28.047 10.125 1 98.69 235 MET B N 1
ATOM 5590 C CA . MET B 1 235 ? 0.235 27.234 9.047 1 98.69 235 MET B CA 1
ATOM 5591 C C . MET B 1 235 ? -1 26.484 9.523 1 98.69 235 MET B C 1
ATOM 5593 O O . MET B 1 235 ? -1.056 26.031 10.672 1 98.69 235 MET B O 1
ATOM 5597 N N . ILE B 1 236 ? -1.973 26.375 8.641 1 98.81 236 ILE B N 1
ATOM 5598 C CA . ILE B 1 236 ? -3.164 25.578 8.914 1 98.81 236 ILE B CA 1
ATOM 5599 C C . ILE B 1 236 ? -3.17 24.344 8.016 1 98.81 236 ILE B C 1
ATOM 5601 O O . ILE B 1 236 ? -3.316 24.453 6.797 1 98.81 236 ILE B O 1
ATOM 5605 N N . ILE B 1 237 ? -2.955 23.188 8.594 1 98.88 237 ILE B N 1
ATOM 5606 C CA . ILE B 1 237 ? -3.07 21.891 7.93 1 98.88 237 ILE B CA 1
ATOM 5607 C C . ILE B 1 237 ? -4.426 21.266 8.258 1 98.88 237 ILE B C 1
ATOM 5609 O O . ILE B 1 237 ? -4.688 20.906 9.406 1 98.88 237 ILE B O 1
ATOM 5613 N N . CYS B 1 238 ? -5.262 21.125 7.266 1 98.81 238 CYS B N 1
ATOM 5614 C CA . CYS B 1 238 ? -6.621 20.641 7.488 1 98.81 238 CYS B CA 1
ATOM 5615 C C . CYS B 1 238 ? -6.668 19.109 7.473 1 98.81 238 CYS B C 1
ATOM 5617 O O . CYS B 1 238 ? -6.176 18.484 6.535 1 98.81 238 CYS B O 1
ATOM 5619 N N . LYS B 1 239 ? -7.238 18.547 8.484 1 98.44 239 LYS B N 1
ATOM 5620 C CA . LYS B 1 239 ? -7.449 17.109 8.539 1 98.44 239 LYS B CA 1
ATOM 5621 C C . LYS B 1 239 ? -8.734 16.719 7.816 1 98.44 239 LYS B C 1
ATOM 5623 O O . LYS B 1 239 ? -9.82 17.203 8.164 1 98.44 239 LYS B O 1
ATOM 5628 N N . ILE B 1 240 ? -8.602 15.891 6.805 1 98.25 240 ILE B N 1
ATOM 5629 C CA . ILE B 1 240 ? -9.766 15.352 6.113 1 98.25 240 ILE B CA 1
ATOM 5630 C C . ILE B 1 240 ? -10.18 14.031 6.75 1 98.25 240 ILE B C 1
ATOM 5632 O O . ILE B 1 240 ? -9.516 13.008 6.562 1 98.25 240 ILE B O 1
ATOM 5636 N N . GLU B 1 241 ? -11.32 14.125 7.43 1 96.12 241 GLU B N 1
ATOM 5637 C CA . GLU B 1 241 ? -11.734 13.039 8.312 1 96.12 241 GLU B CA 1
ATOM 5638 C C . GLU B 1 241 ? -13.164 12.602 8.016 1 96.12 241 GLU B C 1
ATOM 5640 O O . GLU B 1 241 ? -13.695 11.711 8.68 1 96.12 241 GLU B O 1
ATOM 5645 N N . ASN B 1 242 ? -13.805 13.227 7.051 1 93.38 242 ASN B N 1
ATOM 5646 C CA . ASN B 1 242 ? -15.219 12.953 6.82 1 93.38 242 ASN B CA 1
ATOM 5647 C C . ASN B 1 242 ? -15.562 13.023 5.336 1 93.38 242 ASN B C 1
ATOM 5649 O O . ASN B 1 242 ? -14.766 13.492 4.527 1 93.38 242 ASN B O 1
ATOM 5653 N N . HIS B 1 243 ? -16.719 12.523 5.113 1 92.25 243 HIS B N 1
ATOM 5654 C CA . HIS B 1 243 ? -17.219 12.43 3.746 1 92.25 243 HIS B CA 1
ATOM 5655 C C . HIS B 1 243 ? -17.312 13.805 3.092 1 92.25 243 HIS B C 1
ATOM 5657 O O . HIS B 1 243 ? -16.875 13.984 1.954 1 92.25 243 HIS B O 1
ATOM 5663 N N . GLN B 1 244 ? -17.781 14.758 3.76 1 93.75 244 GLN B N 1
ATOM 5664 C CA . GLN B 1 244 ? -17.969 16.109 3.246 1 93.75 244 GLN B CA 1
ATOM 5665 C C . GLN B 1 244 ? -16.625 16.766 2.91 1 93.75 244 GLN B C 1
ATOM 5667 O O . GLN B 1 244 ? -16.516 17.484 1.92 1 93.75 244 GLN B O 1
ATOM 5672 N N . GLY B 1 245 ? -15.648 16.562 3.775 1 96.44 245 GLY B N 1
ATOM 5673 C CA . GLY B 1 245 ? -14.32 17.078 3.504 1 96.44 245 GLY B CA 1
ATOM 5674 C C . GLY B 1 245 ? -13.734 16.547 2.203 1 96.44 245 GLY B C 1
ATOM 5675 O O . GLY B 1 245 ? -13.07 17.297 1.473 1 96.44 245 GLY B O 1
ATOM 5676 N N . VAL B 1 246 ? -13.984 15.242 1.898 1 96.81 246 VAL B N 1
ATOM 5677 C CA . VAL B 1 246 ? -13.508 14.664 0.646 1 96.81 246 VAL B CA 1
ATOM 5678 C C . VAL B 1 246 ? -14.258 15.297 -0.529 1 96.81 246 VAL B C 1
ATOM 5680 O O . VAL B 1 246 ? -13.648 15.633 -1.549 1 96.81 246 VAL B O 1
ATOM 5683 N N . GLN B 1 247 ? -15.5 15.516 -0.369 1 94.88 247 GLN B N 1
ATOM 5684 C CA . GLN B 1 247 ? -16.328 16.109 -1.416 1 94.88 247 GLN B CA 1
ATOM 5685 C C . GLN B 1 247 ? -15.891 17.531 -1.733 1 94.88 247 GLN B C 1
ATOM 5687 O O . GLN B 1 247 ? -15.867 17.938 -2.898 1 94.88 247 GLN B O 1
ATOM 5692 N N . ASP B 1 248 ? -15.492 18.297 -0.697 1 96.75 248 ASP B N 1
ATOM 5693 C CA . ASP B 1 248 ? -15.156 19.719 -0.844 1 96.75 248 ASP B CA 1
ATOM 5694 C C . ASP B 1 248 ? -13.648 19.922 -0.863 1 96.75 248 ASP B C 1
ATOM 5696 O O . ASP B 1 248 ? -13.164 21.016 -0.59 1 96.75 248 ASP B O 1
ATOM 5700 N N . ILE B 1 249 ? -12.93 18.938 -1.235 1 98.5 249 ILE B N 1
ATOM 5701 C CA . ILE B 1 249 ? -11.484 18.906 -1.011 1 98.5 249 ILE B CA 1
ATOM 5702 C C . ILE B 1 249 ? -10.812 20 -1.822 1 98.5 249 ILE B C 1
ATOM 5704 O O . ILE B 1 249 ? -9.867 20.641 -1.353 1 98.5 249 ILE B O 1
ATOM 5708 N N . ASP B 1 250 ? -11.273 20.281 -3.031 1 98.31 250 ASP B N 1
ATOM 5709 C CA . ASP B 1 250 ? -10.625 21.281 -3.877 1 98.31 250 ASP B CA 1
ATOM 5710 C C . ASP B 1 250 ? -10.648 22.656 -3.223 1 98.31 250 ASP B C 1
ATOM 5712 O O . ASP B 1 250 ? -9.625 23.344 -3.148 1 98.31 250 ASP B O 1
ATOM 5716 N N . ALA B 1 251 ? -11.805 23 -2.689 1 98.5 251 ALA B N 1
ATOM 5717 C CA . ALA B 1 251 ? -11.953 24.297 -2.023 1 98.5 251 ALA B CA 1
ATOM 5718 C C . ALA B 1 251 ? -11.141 24.344 -0.732 1 98.5 251 ALA B C 1
ATOM 5720 O O . ALA B 1 251 ? -10.555 25.375 -0.394 1 98.5 251 ALA B O 1
ATOM 5721 N N . ILE B 1 252 ? -11.102 23.234 -0.027 1 98.75 252 ILE B N 1
ATOM 5722 C CA . ILE B 1 252 ? -10.352 23.172 1.227 1 98.75 252 ILE B CA 1
ATOM 5723 C C . ILE B 1 252 ? -8.859 23.312 0.951 1 98.75 252 ILE B C 1
ATOM 5725 O O . ILE B 1 252 ? -8.164 24.062 1.643 1 98.75 252 ILE B O 1
ATOM 5729 N N . ILE B 1 253 ? -8.344 22.641 -0.069 1 98.75 253 ILE B N 1
ATOM 5730 C CA . ILE B 1 253 ? -6.938 22.734 -0.437 1 98.75 253 ILE B CA 1
ATOM 5731 C C . ILE B 1 253 ? -6.578 24.172 -0.758 1 98.75 253 ILE B C 1
ATOM 5733 O O . ILE B 1 253 ? -5.543 24.672 -0.317 1 98.75 253 ILE B O 1
ATOM 5737 N N . HIS B 1 254 ? -7.438 24.828 -1.437 1 97.94 254 HIS B N 1
ATOM 5738 C CA . HIS B 1 254 ? -7.18 26.203 -1.853 1 97.94 254 HIS B CA 1
ATOM 5739 C C . HIS B 1 254 ? -7.02 27.125 -0.646 1 97.94 254 HIS B C 1
ATOM 5741 O O . HIS B 1 254 ? -6.176 28.016 -0.654 1 97.94 254 HIS B O 1
ATOM 5747 N N . GLN B 1 255 ? -7.77 26.875 0.392 1 97.81 255 GLN B N 1
ATOM 5748 C CA . GLN B 1 255 ? -7.801 27.781 1.54 1 97.81 255 GLN B CA 1
ATOM 5749 C C . GLN B 1 255 ? -6.789 27.344 2.602 1 97.81 255 GLN B C 1
ATOM 5751 O O . GLN B 1 255 ? -6.473 28.125 3.51 1 97.81 255 GLN B O 1
ATOM 5756 N N . SER B 1 256 ? -6.223 26.172 2.523 1 98.38 256 SER B N 1
ATOM 5757 C CA . SER B 1 256 ? -5.352 25.609 3.549 1 98.38 256 SER B CA 1
ATOM 5758 C C . SER B 1 256 ? -3.881 25.766 3.18 1 98.38 256 SER B C 1
ATOM 5760 O O . SER B 1 256 ? -3.555 26.078 2.031 1 98.38 256 SER B O 1
ATOM 5762 N N . ASP B 1 257 ? -3.02 25.609 4.137 1 98.5 257 ASP B N 1
ATOM 5763 C CA . ASP B 1 257 ? -1.582 25.594 3.879 1 98.5 257 ASP B CA 1
ATOM 5764 C C . ASP B 1 257 ? -1.095 24.172 3.604 1 98.5 257 ASP B C 1
ATOM 5766 O O . ASP B 1 257 ? 0.018 23.984 3.111 1 98.5 257 ASP B O 1
ATOM 5770 N N . GLY B 1 258 ? -1.874 23.203 3.879 1 98.69 258 GLY B N 1
ATOM 5771 C CA . GLY B 1 258 ? -1.617 21.797 3.658 1 98.69 258 GLY B CA 1
ATOM 5772 C C . GLY B 1 258 ? -2.777 20.906 4.07 1 98.69 258 GLY B C 1
ATOM 5773 O O . GLY B 1 258 ? -3.777 21.391 4.602 1 98.69 258 GLY B O 1
ATOM 5774 N N . ILE B 1 259 ? -2.689 19.656 3.785 1 98.94 259 ILE B N 1
ATOM 5775 C CA . ILE B 1 259 ? -3.762 18.703 4.055 1 98.94 259 ILE B CA 1
ATOM 5776 C C . ILE B 1 259 ? -3.201 17.484 4.789 1 98.94 259 ILE B C 1
ATOM 5778 O O . ILE B 1 259 ? -2.045 17.109 4.59 1 98.94 259 ILE B O 1
ATOM 5782 N N . MET B 1 260 ? -3.977 17 5.711 1 98.88 260 MET B N 1
ATOM 5783 C CA . MET B 1 260 ? -3.678 15.711 6.328 1 98.88 260 MET B CA 1
ATOM 5784 C C . MET B 1 260 ? -4.758 14.688 5.992 1 98.88 260 MET B C 1
ATOM 5786 O O . MET B 1 260 ? -5.941 14.922 6.238 1 98.88 260 MET B O 1
ATOM 5790 N N . VAL B 1 261 ? -4.359 13.641 5.371 1 98.5 261 VAL B N 1
ATOM 5791 C CA . VAL B 1 261 ? -5.238 12.484 5.188 1 98.5 261 VAL B CA 1
ATOM 5792 C C . VAL B 1 261 ? -5.344 11.703 6.496 1 98.5 261 VAL B C 1
ATOM 5794 O O . VAL B 1 261 ? -4.527 10.82 6.77 1 98.5 261 VAL B O 1
ATOM 5797 N N . ALA B 1 262 ? -6.367 12.016 7.203 1 97.56 262 ALA B N 1
ATOM 5798 C CA . ALA B 1 262 ? -6.547 11.383 8.508 1 97.56 262 ALA B CA 1
ATOM 5799 C C . ALA B 1 262 ? -7.352 10.094 8.391 1 97.56 262 ALA B C 1
ATOM 5801 O O . ALA B 1 262 ? -8.555 10.086 8.672 1 97.56 262 ALA B O 1
ATOM 5802 N N . ARG B 1 263 ? -6.703 9.023 8.18 1 95.88 263 ARG B N 1
ATOM 5803 C CA . ARG B 1 263 ? -7.32 7.773 7.746 1 95.88 263 ARG B CA 1
ATOM 5804 C C . ARG B 1 263 ? -8.117 7.133 8.875 1 95.88 263 ARG B C 1
ATOM 5806 O O . ARG B 1 263 ? -9.078 6.406 8.633 1 95.88 263 ARG B O 1
ATOM 5813 N N . GLY B 1 264 ? -7.684 7.375 10.164 1 93.38 264 GLY B N 1
ATOM 5814 C CA . GLY B 1 264 ? -8.422 6.809 11.281 1 93.38 264 GLY B CA 1
ATOM 5815 C C . GLY B 1 264 ? -9.883 7.223 11.305 1 93.38 264 GLY B C 1
ATOM 5816 O O . GLY B 1 264 ? -10.773 6.379 11.18 1 93.38 264 GLY B O 1
ATOM 5817 N N . ASP B 1 265 ? -10.094 8.5 11.336 1 93.38 265 ASP B N 1
ATOM 5818 C CA . ASP B 1 265 ? -11.445 9.039 11.383 1 93.38 265 ASP B CA 1
ATOM 5819 C C . ASP B 1 265 ? -12.148 8.867 10.039 1 93.38 265 ASP B C 1
ATOM 5821 O O . ASP B 1 265 ? -13.344 8.578 9.984 1 93.38 265 ASP B O 1
ATOM 5825 N N . LEU B 1 266 ? -11.461 9.055 8.977 1 95.31 266 LEU B N 1
ATOM 5826 C CA . LEU B 1 266 ? -12.047 8.891 7.652 1 95.31 266 LEU B CA 1
ATOM 5827 C C . LEU B 1 266 ? -12.547 7.465 7.449 1 95.31 266 LEU B C 1
ATOM 5829 O O . LEU B 1 266 ? -13.594 7.25 6.836 1 95.31 266 LEU B O 1
ATOM 5833 N N . GLY B 1 267 ? -11.805 6.523 8 1 93.06 267 GLY B N 1
ATOM 5834 C CA . GLY B 1 267 ? -12.141 5.117 7.863 1 93.06 267 GLY B CA 1
ATOM 5835 C C . GLY B 1 267 ? -13.375 4.715 8.641 1 93.06 267 GLY B C 1
ATOM 5836 O O . GLY B 1 267 ? -13.922 3.627 8.445 1 93.06 267 GLY B O 1
ATOM 5837 N N . VAL B 1 268 ? -13.805 5.535 9.547 1 91.25 268 VAL B N 1
ATOM 5838 C CA . VAL B 1 268 ? -15.062 5.316 10.25 1 91.25 268 VAL B CA 1
ATOM 5839 C C . VAL B 1 268 ? -16.234 5.754 9.359 1 91.25 268 VAL B C 1
ATOM 5841 O O . VAL B 1 268 ? -17.297 5.141 9.383 1 91.25 268 VAL B O 1
ATOM 5844 N N . GLU B 1 269 ? -15.93 6.754 8.461 1 90.81 269 GLU B N 1
ATOM 5845 C CA . GLU B 1 269 ? -16.984 7.402 7.68 1 90.81 269 GLU B CA 1
ATOM 5846 C C . GLU B 1 269 ? -17.219 6.676 6.359 1 90.81 269 GLU B C 1
ATOM 5848 O O . GLU B 1 269 ? -18.297 6.754 5.785 1 90.81 269 GLU B O 1
ATOM 5853 N N . ILE B 1 270 ? -16.188 6.059 5.887 1 90.94 270 ILE B N 1
ATOM 5854 C CA . ILE B 1 270 ? -16.297 5.375 4.602 1 90.94 270 ILE B CA 1
ATOM 5855 C C . ILE B 1 270 ? -15.648 3.992 4.695 1 90.94 270 ILE B C 1
ATOM 5857 O O . ILE B 1 270 ? -14.828 3.742 5.586 1 90.94 270 ILE B O 1
ATOM 5861 N N . PRO B 1 271 ? -16.047 3.061 3.779 1 89.56 271 PRO B N 1
ATOM 5862 C CA . PRO B 1 271 ? -15.438 1.73 3.807 1 89.56 271 PRO B CA 1
ATOM 5863 C C . PRO B 1 271 ? -13.922 1.773 3.641 1 89.56 271 PRO B C 1
ATOM 5865 O O . PRO B 1 271 ? -13.398 2.66 2.961 1 89.56 271 PRO B O 1
ATOM 5868 N N . ALA B 1 272 ? -13.266 0.807 4.266 1 90.12 272 ALA B N 1
ATOM 5869 C CA . ALA B 1 272 ? -11.805 0.768 4.301 1 90.12 272 ALA B CA 1
ATOM 5870 C C . ALA B 1 272 ? -11.227 0.781 2.893 1 90.12 272 ALA B C 1
ATOM 5872 O O . ALA B 1 272 ? -10.195 1.416 2.645 1 90.12 272 ALA B O 1
ATOM 5873 N N . GLU B 1 273 ? -11.805 0.038 1.977 1 92.62 273 GLU B N 1
ATOM 5874 C CA . GLU B 1 273 ? -11.297 -0.036 0.608 1 92.62 273 GLU B CA 1
ATOM 5875 C C . GLU B 1 273 ? -11.453 1.304 -0.107 1 92.62 273 GLU B C 1
ATOM 5877 O O . GLU B 1 273 ? -10.688 1.612 -1.023 1 92.62 273 GLU B O 1
ATOM 5882 N N . LYS B 1 274 ? -12.398 2.135 0.314 1 94.88 274 LYS B N 1
ATOM 5883 C CA . LYS B 1 274 ? -12.57 3.467 -0.262 1 94.88 274 LYS B CA 1
ATOM 5884 C C . LYS B 1 274 ? -11.547 4.449 0.309 1 94.88 274 LYS B C 1
ATOM 5886 O O . LYS B 1 274 ? -11.203 5.438 -0.339 1 94.88 274 LYS B O 1
ATOM 5891 N N . VAL B 1 275 ? -11.062 4.172 1.493 1 96.25 275 VAL B N 1
ATOM 5892 C CA . VAL B 1 275 ? -10.07 5.031 2.123 1 96.25 275 VAL B CA 1
ATOM 5893 C C . VAL B 1 275 ? -8.797 5.059 1.275 1 96.25 275 VAL B C 1
ATOM 5895 O O . VAL B 1 275 ? -8.172 6.109 1.12 1 96.25 275 VAL B O 1
ATOM 5898 N N . VAL B 1 276 ? -8.453 3.93 0.666 1 95.81 276 VAL B N 1
ATOM 5899 C CA . VAL B 1 276 ? -7.258 3.834 -0.16 1 95.81 276 VAL B CA 1
ATOM 5900 C C . VAL B 1 276 ? -7.395 4.738 -1.382 1 95.81 276 VAL B C 1
ATOM 5902 O O . VAL B 1 276 ? -6.449 5.434 -1.76 1 95.81 276 VAL B O 1
ATOM 5905 N N . VAL B 1 277 ? -8.57 4.773 -1.944 1 96.38 277 VAL B N 1
ATOM 5906 C CA . VAL B 1 277 ? -8.828 5.594 -3.123 1 96.38 277 VAL B CA 1
ATOM 5907 C C . VAL B 1 277 ? -8.875 7.066 -2.725 1 96.38 277 VAL B C 1
ATOM 5909 O O . VAL B 1 277 ? -8.336 7.926 -3.426 1 96.38 277 VAL B O 1
ATOM 5912 N N . ALA B 1 278 ? -9.477 7.309 -1.579 1 97.56 278 ALA B N 1
ATOM 5913 C CA . ALA B 1 278 ? -9.523 8.68 -1.074 1 97.56 278 ALA B CA 1
ATOM 5914 C C . ALA B 1 278 ? -8.125 9.234 -0.845 1 97.56 278 ALA B C 1
ATOM 5916 O O . ALA B 1 278 ? -7.84 10.383 -1.183 1 97.56 278 ALA B O 1
ATOM 5917 N N . GLN B 1 279 ? -7.309 8.43 -0.238 1 97.94 279 GLN B N 1
ATOM 5918 C CA . GLN B 1 279 ? -5.918 8.82 -0.02 1 97.94 279 GLN B CA 1
ATOM 5919 C C . GLN B 1 279 ? -5.246 9.227 -1.33 1 97.94 279 GLN B C 1
ATOM 5921 O O . GLN B 1 279 ? -4.586 10.266 -1.398 1 97.94 279 GLN B O 1
ATOM 5926 N N . LYS B 1 280 ? -5.41 8.43 -2.373 1 97.12 280 LYS B N 1
ATOM 5927 C CA . LYS B 1 280 ? -4.832 8.719 -3.682 1 97.12 280 LYS B CA 1
ATOM 5928 C C . LYS B 1 280 ? -5.348 10.039 -4.238 1 97.12 280 LYS B C 1
ATOM 5930 O O . LYS B 1 280 ? -4.578 10.836 -4.77 1 97.12 280 LYS B O 1
ATOM 5935 N N . ILE B 1 281 ? -6.641 10.266 -4.098 1 97.88 281 ILE B N 1
ATOM 5936 C CA . ILE B 1 281 ? -7.281 11.484 -4.586 1 97.88 281 ILE B CA 1
ATOM 5937 C C . ILE B 1 281 ? -6.703 12.695 -3.861 1 97.88 281 ILE B C 1
ATOM 5939 O O . ILE B 1 281 ? -6.211 13.625 -4.496 1 97.88 281 ILE B O 1
ATOM 5943 N N . LEU B 1 282 ? -6.668 12.617 -2.576 1 98.75 282 LEU B N 1
ATOM 5944 C CA . LEU B 1 282 ? -6.273 13.75 -1.75 1 98.75 282 LEU B CA 1
ATOM 5945 C C . LEU B 1 282 ? -4.805 14.102 -1.975 1 98.75 282 LEU B C 1
ATOM 5947 O O . LEU B 1 282 ? -4.465 15.266 -2.176 1 98.75 282 LEU B O 1
ATOM 5951 N N . ILE B 1 283 ? -3.979 13.102 -1.998 1 98.69 283 ILE B N 1
ATOM 5952 C CA . ILE B 1 283 ? -2.545 13.328 -2.156 1 98.69 283 ILE B CA 1
ATOM 5953 C C . ILE B 1 283 ? -2.258 13.875 -3.553 1 98.69 283 ILE B C 1
ATOM 5955 O O . ILE B 1 283 ? -1.498 14.836 -3.707 1 98.69 283 ILE B O 1
ATOM 5959 N N . SER B 1 284 ? -2.902 13.344 -4.543 1 98.38 284 SER B N 1
ATOM 5960 C CA . SER B 1 284 ? -2.686 13.789 -5.914 1 98.38 284 SER B CA 1
ATOM 5961 C C . SER B 1 284 ? -3.098 15.25 -6.09 1 98.38 284 SER B C 1
ATOM 5963 O O . SER B 1 284 ? -2.375 16.031 -6.707 1 98.38 284 SER B O 1
ATOM 5965 N N . LYS B 1 285 ? -4.227 15.57 -5.543 1 98.5 285 LYS B N 1
ATOM 5966 C CA . LYS B 1 285 ? -4.715 16.938 -5.672 1 98.5 285 LYS B CA 1
ATOM 5967 C C . LYS B 1 285 ? -3.797 17.922 -4.953 1 98.5 285 LYS B C 1
ATOM 5969 O O . LYS B 1 285 ? -3.547 19.031 -5.445 1 98.5 285 LYS B O 1
ATOM 5974 N N . CYS B 1 286 ? -3.295 17.516 -3.846 1 98.69 286 CYS B N 1
ATOM 5975 C CA . CYS B 1 286 ? -2.338 18.344 -3.123 1 98.69 286 CYS B CA 1
ATOM 5976 C C . CYS B 1 286 ? -1.042 18.484 -3.908 1 98.69 286 CYS B C 1
ATOM 5978 O O . CYS B 1 286 ? -0.464 19.578 -3.961 1 98.69 286 CYS B O 1
ATOM 5980 N N . ASN B 1 287 ? -0.58 17.375 -4.492 1 98.25 287 ASN B N 1
ATOM 5981 C CA . ASN B 1 287 ? 0.637 17.422 -5.297 1 98.25 287 ASN B CA 1
ATOM 5982 C C . ASN B 1 287 ? 0.514 18.438 -6.438 1 98.25 287 ASN B C 1
ATOM 5984 O O . ASN B 1 287 ? 1.412 19.25 -6.652 1 98.25 287 ASN B O 1
ATOM 5988 N N . VAL B 1 288 ? -0.583 18.406 -7.105 1 97.69 288 VAL B N 1
ATOM 5989 C CA . VAL B 1 288 ? -0.794 19.281 -8.258 1 97.69 288 VAL B CA 1
ATOM 5990 C C . VAL B 1 288 ? -0.903 20.734 -7.789 1 97.69 288 VAL B C 1
ATOM 5992 O O . VAL B 1 288 ? -0.419 21.656 -8.461 1 97.69 288 VAL B O 1
ATOM 5995 N N . ALA B 1 289 ? -1.504 20.922 -6.594 1 97.31 289 ALA B N 1
ATOM 5996 C CA . ALA B 1 289 ? -1.707 22.266 -6.059 1 97.31 289 ALA B CA 1
ATOM 5997 C C . ALA B 1 289 ? -0.425 22.812 -5.43 1 97.31 289 ALA B C 1
ATOM 5999 O O . ALA B 1 289 ? -0.305 24.016 -5.188 1 97.31 289 ALA B O 1
ATOM 6000 N N . GLY B 1 290 ? 0.541 21.938 -5.113 1 97.12 290 GLY B N 1
ATOM 6001 C CA . GLY B 1 290 ? 1.768 22.344 -4.449 1 97.12 290 GLY B CA 1
ATOM 6002 C C . GLY B 1 290 ? 1.588 22.578 -2.961 1 97.12 290 GLY B C 1
ATOM 6003 O O . GLY B 1 290 ? 2.195 23.5 -2.395 1 97.12 290 GLY B O 1
ATOM 6004 N N . LYS B 1 291 ? 0.668 21.859 -2.342 1 98.12 291 LYS B N 1
ATOM 6005 C CA . LYS B 1 291 ? 0.423 21.938 -0.905 1 98.12 291 LYS B CA 1
ATOM 6006 C C . LYS B 1 291 ? 0.961 20.688 -0.197 1 98.12 291 LYS B C 1
ATOM 6008 O O . LYS B 1 291 ? 0.776 19.578 -0.671 1 98.12 291 LYS B O 1
ATOM 6013 N N . PRO B 1 292 ? 1.714 20.906 0.939 1 98.56 292 PRO B N 1
ATOM 6014 C CA . PRO B 1 292 ? 2.158 19.734 1.684 1 98.56 292 PRO B CA 1
ATOM 6015 C C . PRO B 1 292 ? 1.002 18.812 2.088 1 98.56 292 PRO B C 1
ATOM 6017 O O . PRO B 1 292 ? -0.072 19.297 2.455 1 98.56 292 PRO B O 1
ATOM 6020 N N . VAL B 1 293 ? 1.195 17.562 1.974 1 98.88 293 VAL B N 1
ATOM 6021 C CA . VAL B 1 293 ? 0.163 16.594 2.326 1 98.88 293 VAL B CA 1
ATOM 6022 C C . VAL B 1 293 ? 0.753 15.516 3.236 1 98.88 293 VAL B C 1
ATOM 6024 O O . VAL B 1 293 ? 1.838 14.992 2.967 1 98.88 293 VAL B O 1
ATOM 6027 N N . ILE B 1 294 ? 0.057 15.258 4.344 1 98.81 294 ILE B N 1
ATOM 6028 C CA . ILE B 1 294 ? 0.488 14.328 5.383 1 98.81 294 ILE B CA 1
ATOM 6029 C C . ILE B 1 294 ? -0.41 13.094 5.383 1 98.81 294 ILE B C 1
ATOM 6031 O O . ILE B 1 294 ? -1.638 13.211 5.41 1 98.81 294 ILE B O 1
ATOM 6035 N N . CYS B 1 295 ? 0.139 11.922 5.227 1 98.5 295 CYS B N 1
ATOM 6036 C CA . CYS B 1 295 ? -0.604 10.688 5.461 1 98.5 295 CYS B CA 1
ATOM 6037 C C . CYS B 1 295 ? -0.512 10.266 6.922 1 98.5 295 CYS B C 1
ATOM 6039 O O . CYS B 1 295 ? 0.584 10.062 7.449 1 98.5 295 CYS B O 1
ATOM 6041 N N . ALA B 1 296 ? -1.694 10.133 7.523 1 96.88 296 ALA B N 1
ATOM 6042 C CA . ALA B 1 296 ? -1.671 9.945 8.977 1 96.88 296 ALA B CA 1
ATOM 6043 C C . ALA B 1 296 ? -2.48 8.719 9.383 1 96.88 296 ALA B C 1
ATOM 6045 O O . ALA B 1 296 ? -3.316 8.234 8.617 1 96.88 296 ALA B O 1
ATOM 6046 N N . THR B 1 297 ? -2.178 8.203 10.555 1 85.88 297 THR B N 1
ATOM 6047 C CA . THR B 1 297 ? -2.898 7.258 11.398 1 85.88 297 THR B CA 1
ATOM 6048 C C . THR B 1 297 ? -2.656 5.824 10.938 1 85.88 297 THR B C 1
ATOM 6050 O O . THR B 1 297 ? -2.662 5.547 9.734 1 85.88 297 THR B O 1
ATOM 6053 N N . GLN B 1 298 ? -2.33 5.023 11.844 1 86.94 298 GLN B N 1
ATOM 6054 C CA . GLN B 1 298 ? -2.168 3.578 11.758 1 86.94 298 GLN B CA 1
ATOM 6055 C C . GLN B 1 298 ? -1.138 3.201 10.703 1 86.94 298 GLN B C 1
ATOM 6057 O O . GLN B 1 298 ? -1.378 2.312 9.883 1 86.94 298 GLN B O 1
ATOM 6062 N N . MET B 1 299 ? -0.006 3.934 10.703 1 93.94 299 MET B N 1
ATOM 6063 C CA . MET B 1 299 ? 1.065 3.643 9.75 1 93.94 299 MET B CA 1
ATOM 6064 C C . MET B 1 299 ? 1.869 2.426 10.195 1 93.94 299 MET B C 1
ATOM 6066 O O . MET B 1 299 ? 1.984 1.448 9.453 1 93.94 299 MET B O 1
ATOM 6070 N N . LEU B 1 300 ? 2.367 2.486 11.438 1 97.31 300 LEU B N 1
ATOM 6071 C CA . LEU B 1 300 ? 3.08 1.385 12.07 1 97.31 300 LEU B CA 1
ATOM 6072 C C . LEU B 1 300 ? 2.51 1.092 13.453 1 97.31 300 LEU B C 1
ATOM 6074 O O . LEU B 1 300 ? 3.254 0.997 14.438 1 97.31 300 LEU B O 1
ATOM 6078 N N . GLU B 1 301 ? 1.229 0.949 13.484 1 95.44 301 GLU B N 1
ATOM 6079 C CA . GLU B 1 301 ? 0.492 0.83 14.742 1 95.44 301 GLU B CA 1
ATOM 6080 C C . GLU B 1 301 ? 0.952 -0.387 15.539 1 95.44 301 GLU B C 1
ATOM 6082 O O . GLU B 1 301 ? 0.994 -0.35 16.766 1 95.44 301 GLU B O 1
ATOM 6087 N N . SER B 1 302 ? 1.299 -1.497 14.875 1 94.25 302 SER B N 1
ATOM 6088 C CA . SER B 1 302 ? 1.711 -2.721 15.555 1 94.25 302 SER B CA 1
ATOM 6089 C C . SER B 1 302 ? 2.963 -2.49 16.391 1 94.25 302 SER B C 1
ATOM 6091 O O . SER B 1 302 ? 3.166 -3.158 17.406 1 94.25 302 SER B O 1
ATOM 6093 N N . MET B 1 303 ? 3.738 -1.521 16.078 1 96.12 303 MET B N 1
ATOM 6094 C CA . MET B 1 303 ? 5 -1.273 16.781 1 96.12 303 MET B CA 1
ATOM 6095 C C . MET B 1 303 ? 4.766 -0.497 18.062 1 96.12 303 MET B C 1
ATOM 6097 O O . MET B 1 303 ? 5.715 -0.192 18.797 1 96.12 303 MET B O 1
ATOM 6101 N N . THR B 1 304 ? 3.521 -0.109 18.312 1 96 304 THR B N 1
ATOM 6102 C CA . THR B 1 304 ? 3.227 0.37 19.656 1 96 304 THR B CA 1
ATOM 6103 C C . THR B 1 304 ? 3.609 -0.676 20.703 1 96 304 THR B C 1
ATOM 6105 O O . THR B 1 304 ? 4.043 -0.333 21.797 1 96 304 THR B O 1
ATOM 6108 N N . PHE B 1 305 ? 3.477 -1.969 20.281 1 94.44 305 PHE B N 1
ATOM 6109 C CA . PHE B 1 305 ? 3.689 -3.031 21.266 1 94.44 305 PHE B CA 1
ATOM 6110 C C . PHE B 1 305 ? 4.727 -4.031 20.766 1 94.44 305 PHE B C 1
ATOM 6112 O O . PHE B 1 305 ? 5.285 -4.801 21.547 1 94.44 305 PHE B O 1
ATOM 6119 N N . ASN B 1 306 ? 4.953 -4.062 19.422 1 92.44 306 ASN B N 1
ATOM 6120 C CA . ASN B 1 306 ? 5.895 -5.008 18.812 1 92.44 306 ASN B CA 1
ATOM 6121 C C . ASN B 1 306 ? 7.152 -4.301 18.312 1 92.44 306 ASN B C 1
ATOM 6123 O O . ASN B 1 306 ? 7.086 -3.164 17.844 1 92.44 306 ASN B O 1
ATOM 6127 N N . PRO B 1 307 ? 8.266 -4.938 18.391 1 90.94 307 PRO B N 1
ATOM 6128 C CA . PRO B 1 307 ? 9.516 -4.312 17.953 1 90.94 307 PRO B CA 1
ATOM 6129 C C . PRO B 1 307 ? 9.609 -4.191 16.438 1 90.94 307 PRO B C 1
ATOM 6131 O O . PRO B 1 307 ? 10.445 -3.445 15.922 1 90.94 307 PRO B O 1
ATOM 6134 N N . ARG B 1 308 ? 8.773 -5.004 15.727 1 91.12 308 ARG B N 1
ATOM 6135 C CA . ARG B 1 308 ? 8.773 -4.977 14.266 1 91.12 308 ARG B CA 1
ATOM 6136 C C . ARG B 1 308 ? 7.367 -4.762 13.727 1 91.12 308 ARG B C 1
ATOM 6138 O O . ARG B 1 308 ? 6.391 -5.215 14.32 1 91.12 308 ARG B O 1
ATOM 6145 N N . PRO B 1 309 ? 7.316 -4.051 12.648 1 94.94 309 PRO B N 1
ATOM 6146 C CA . PRO B 1 309 ? 6 -3.898 12.039 1 94.94 309 PRO B CA 1
ATOM 6147 C C . PRO B 1 309 ? 5.574 -5.129 11.242 1 94.94 309 PRO B C 1
ATOM 6149 O O . PRO B 1 309 ? 6.395 -6.008 10.969 1 94.94 309 PRO B O 1
ATOM 6152 N N . THR B 1 310 ? 4.309 -5.188 10.922 1 92.81 310 THR B N 1
ATOM 6153 C CA . THR B 1 310 ? 3.838 -6.219 10 1 92.81 310 THR B CA 1
ATOM 6154 C C . THR B 1 310 ? 4.246 -5.895 8.57 1 92.81 310 THR B C 1
ATOM 6156 O O . THR B 1 310 ? 4.551 -4.742 8.25 1 92.81 310 THR B O 1
ATOM 6159 N N . ARG B 1 311 ? 4.223 -6.926 7.742 1 92.69 311 ARG B N 1
ATOM 6160 C CA . ARG B 1 311 ? 4.516 -6.715 6.328 1 92.69 311 ARG B CA 1
ATOM 6161 C C . ARG B 1 311 ? 3.504 -5.77 5.691 1 92.69 311 ARG B C 1
ATOM 6163 O O . ARG B 1 311 ? 3.861 -4.941 4.852 1 92.69 311 ARG B O 1
ATOM 6170 N N . ALA B 1 312 ? 2.24 -5.91 6.109 1 95.75 312 ALA B N 1
ATOM 6171 C CA . ALA B 1 312 ? 1.174 -5.062 5.578 1 95.75 312 ALA B CA 1
ATOM 6172 C C . ALA B 1 312 ? 1.413 -3.596 5.93 1 95.75 312 ALA B C 1
ATOM 6174 O O . ALA B 1 312 ? 1.163 -2.707 5.109 1 95.75 312 ALA B O 1
ATOM 6175 N N . GLU B 1 313 ? 1.902 -3.365 7.121 1 96.75 313 GLU B N 1
ATOM 6176 C CA . GLU B 1 313 ? 2.18 -1.996 7.543 1 96.75 313 GLU B CA 1
ATOM 6177 C C . GLU B 1 313 ? 3.324 -1.39 6.738 1 96.75 313 GLU B C 1
ATOM 6179 O O . GLU B 1 313 ? 3.277 -0.215 6.367 1 96.75 313 GLU B O 1
ATOM 6184 N N . VAL B 1 314 ? 4.359 -2.197 6.48 1 97.19 314 VAL B N 1
ATOM 6185 C CA . VAL B 1 314 ? 5.477 -1.725 5.672 1 97.19 314 VAL B CA 1
ATOM 6186 C C . VAL B 1 314 ? 4.984 -1.341 4.281 1 97.19 314 VAL B C 1
ATOM 6188 O O . VAL B 1 314 ? 5.328 -0.275 3.764 1 97.19 314 VAL B O 1
ATOM 6191 N N . SER B 1 315 ? 4.172 -2.188 3.727 1 96.88 315 SER B N 1
ATOM 6192 C CA . SER B 1 315 ? 3.596 -1.917 2.414 1 96.88 315 SER B CA 1
ATOM 6193 C C . SER B 1 315 ? 2.707 -0.679 2.447 1 96.88 315 SER B C 1
ATOM 6195 O O . SER B 1 315 ? 2.67 0.091 1.485 1 96.88 315 SER B O 1
ATOM 6197 N N . ASP B 1 316 ? 1.983 -0.461 3.51 1 97.19 316 ASP B N 1
ATOM 6198 C CA . ASP B 1 316 ? 1.085 0.679 3.664 1 97.19 316 ASP B CA 1
ATOM 6199 C C . ASP B 1 316 ? 1.861 1.993 3.674 1 97.19 316 ASP B C 1
ATOM 6201 O O . ASP B 1 316 ? 1.495 2.941 2.977 1 97.19 316 ASP B O 1
ATOM 6205 N N . VAL B 1 317 ? 2.922 2.014 4.426 1 98.25 317 VAL B N 1
ATOM 6206 C CA . VAL B 1 317 ? 3.766 3.203 4.465 1 98.25 317 VAL B CA 1
ATOM 6207 C C . VAL B 1 317 ? 4.375 3.451 3.09 1 98.25 317 VAL B C 1
ATOM 6209 O O . VAL B 1 317 ? 4.395 4.586 2.609 1 98.25 317 VAL B O 1
ATOM 6212 N N . ALA B 1 318 ? 4.871 2.406 2.484 1 97.88 318 ALA B N 1
ATOM 6213 C CA . ALA B 1 318 ? 5.438 2.539 1.146 1 97.88 318 ALA B CA 1
ATOM 6214 C C . ALA B 1 318 ? 4.406 3.094 0.166 1 97.88 318 ALA B C 1
ATOM 6216 O O . ALA B 1 318 ? 4.738 3.91 -0.697 1 97.88 318 ALA B O 1
ATOM 6217 N N . ASN B 1 319 ? 3.174 2.65 0.318 1 97.12 319 ASN B N 1
ATOM 6218 C CA . ASN B 1 319 ? 2.102 3.121 -0.553 1 97.12 319 ASN B CA 1
ATOM 6219 C C . ASN B 1 319 ? 1.877 4.621 -0.404 1 97.12 319 ASN B C 1
ATOM 6221 O O . ASN B 1 319 ? 1.573 5.309 -1.382 1 97.12 319 ASN B O 1
ATOM 6225 N N . ALA B 1 320 ? 1.96 5.102 0.802 1 98.06 320 ALA B N 1
ATOM 6226 C CA . ALA B 1 320 ? 1.855 6.543 1.015 1 98.06 320 ALA B CA 1
ATOM 6227 C C . ALA B 1 320 ? 2.936 7.293 0.241 1 98.06 320 ALA B C 1
ATOM 6229 O O . ALA B 1 320 ? 2.668 8.328 -0.365 1 98.06 320 ALA B O 1
ATOM 6230 N N . VAL B 1 321 ? 4.148 6.75 0.237 1 97.81 321 VAL B N 1
ATOM 6231 C CA . VAL B 1 321 ? 5.27 7.336 -0.49 1 97.81 321 VAL B CA 1
ATOM 6232 C C . VAL B 1 321 ? 5 7.277 -1.992 1 97.81 321 VAL B C 1
ATOM 6234 O O . VAL B 1 321 ? 5.176 8.273 -2.701 1 97.81 321 VAL B O 1
ATOM 6237 N N . PHE B 1 322 ? 4.473 6.129 -2.445 1 96.44 322 PHE B N 1
ATOM 6238 C CA . PHE B 1 322 ? 4.176 5.938 -3.861 1 96.44 322 PHE B CA 1
ATOM 6239 C C . PHE B 1 322 ? 3.102 6.918 -4.324 1 96.44 322 PHE B C 1
ATOM 6241 O O . PHE B 1 322 ? 3.109 7.355 -5.477 1 96.44 322 PHE B O 1
ATOM 6248 N N . ASN B 1 323 ? 2.201 7.27 -3.412 1 96.69 323 ASN B N 1
ATOM 6249 C CA . ASN B 1 323 ? 1.133 8.203 -3.756 1 96.69 323 ASN B CA 1
ATOM 6250 C C . ASN B 1 323 ? 1.645 9.633 -3.838 1 96.69 323 ASN B C 1
ATOM 6252 O O . ASN B 1 323 ? 0.984 10.5 -4.414 1 96.69 323 ASN B O 1
ATOM 6256 N N . GLY B 1 324 ? 2.773 9.93 -3.217 1 97.5 324 GLY B N 1
ATOM 6257 C CA . GLY B 1 324 ? 3.355 11.258 -3.314 1 97.5 324 GLY B CA 1
ATOM 6258 C C . GLY B 1 324 ? 3.207 12.07 -2.041 1 97.5 324 GLY B C 1
ATOM 6259 O O . GLY B 1 324 ? 3.246 13.297 -2.074 1 97.5 324 GLY B O 1
ATOM 6260 N N . ALA B 1 325 ? 3.025 11.398 -0.898 1 98.5 325 ALA B N 1
ATOM 6261 C CA . ALA B 1 325 ? 2.895 12.109 0.37 1 98.5 325 ALA B CA 1
ATOM 6262 C C . ALA B 1 325 ? 4.176 12.867 0.706 1 98.5 325 ALA B C 1
ATOM 6264 O O . ALA B 1 325 ? 5.277 12.398 0.415 1 98.5 325 ALA B O 1
ATOM 6265 N N . ASP B 1 326 ? 4.051 14.047 1.319 1 98.62 326 ASP B N 1
ATOM 6266 C CA . ASP B 1 326 ? 5.199 14.805 1.81 1 98.62 326 ASP B CA 1
ATOM 6267 C C . ASP B 1 326 ? 5.676 14.266 3.156 1 98.62 326 ASP B C 1
ATOM 6269 O O . ASP B 1 326 ? 6.879 14.203 3.414 1 98.62 326 ASP B O 1
ATOM 6273 N N . CYS B 1 327 ? 4.645 13.922 3.955 1 98.56 327 CYS B N 1
ATOM 6274 C CA . CYS B 1 327 ? 4.938 13.492 5.316 1 98.56 327 CYS B CA 1
ATOM 6275 C C . CYS B 1 327 ? 4.152 12.234 5.672 1 98.56 327 CYS B C 1
ATOM 6277 O O . CYS B 1 327 ? 3.08 11.984 5.113 1 98.56 327 CYS B O 1
ATOM 6279 N N . VAL B 1 328 ? 4.75 11.492 6.547 1 98.75 328 VAL B N 1
ATOM 6280 C CA . VAL B 1 328 ? 4.074 10.391 7.227 1 98.75 328 VAL B CA 1
ATOM 6281 C C . VAL B 1 328 ? 4.074 10.633 8.734 1 98.75 328 VAL B C 1
ATOM 6283 O O . VAL B 1 328 ? 4.996 11.258 9.266 1 98.75 328 VAL B O 1
ATOM 6286 N N . MET B 1 329 ? 3.047 10.164 9.398 1 98.75 329 MET B N 1
ATOM 6287 C CA . MET B 1 329 ? 2.887 10.578 10.789 1 98.75 329 MET B CA 1
ATOM 6288 C C . MET B 1 329 ? 2.715 9.367 11.695 1 98.75 329 MET B C 1
ATOM 6290 O O . MET B 1 329 ? 1.95 8.453 11.383 1 98.75 329 MET B O 1
ATOM 6294 N N . LEU B 1 330 ? 3.492 9.406 12.773 1 98.38 330 LEU B N 1
ATOM 6295 C CA . LEU B 1 330 ? 3.357 8.438 13.859 1 98.38 330 LEU B CA 1
ATOM 6296 C C . LEU B 1 330 ? 2.52 9.016 15 1 98.38 330 LEU B C 1
ATOM 6298 O O . LEU B 1 330 ? 2.758 10.141 15.445 1 98.38 330 LEU B O 1
ATOM 6302 N N . SER B 1 331 ? 1.532 8.289 15.414 1 96 331 SER B N 1
ATOM 6303 C CA . SER B 1 331 ? 0.621 8.727 16.469 1 96 331 SER B CA 1
ATOM 6304 C C . SER B 1 331 ? 0.896 8 17.781 1 96 331 SER B C 1
ATOM 6306 O O . SER B 1 331 ? 1.902 8.266 18.438 1 96 331 SER B O 1
ATOM 6308 N N . GLY B 1 332 ? 0.128 6.875 18.016 1 95.75 332 GLY B N 1
ATOM 6309 C CA . GLY B 1 332 ? 0.311 6.117 19.25 1 95.75 332 GLY B CA 1
ATOM 6310 C C . GLY B 1 332 ? 1.686 5.484 19.359 1 95.75 332 GLY B C 1
ATOM 6311 O O . GLY B 1 332 ? 2.199 5.297 20.453 1 95.75 332 GLY B O 1
ATOM 6312 N N . GLU B 1 333 ? 2.352 5.199 18.297 1 97.38 333 GLU B N 1
ATOM 6313 C CA . GLU B 1 333 ? 3.646 4.523 18.25 1 97.38 333 GLU B CA 1
ATOM 6314 C C . GLU B 1 333 ? 4.707 5.312 19.016 1 97.38 333 GLU B C 1
ATOM 6316 O O . GLU B 1 333 ? 5.512 4.734 19.734 1 97.38 333 GLU B O 1
ATOM 6321 N N . THR B 1 334 ? 4.695 6.645 18.844 1 98 334 THR B N 1
ATOM 6322 C CA . THR B 1 334 ? 5.711 7.465 19.484 1 98 334 THR B CA 1
ATOM 6323 C C . THR B 1 334 ? 5.164 8.094 20.766 1 98 334 THR B C 1
ATOM 6325 O O . THR B 1 334 ? 5.926 8.43 21.672 1 98 334 THR B O 1
ATOM 6328 N N . ALA B 1 335 ? 3.861 8.25 20.875 1 96.94 335 ALA B N 1
ATOM 6329 C CA . ALA B 1 335 ? 3.262 8.898 22.031 1 96.94 335 ALA B CA 1
ATOM 6330 C C . ALA B 1 335 ? 3.309 7.977 23.25 1 96.94 335 ALA B C 1
ATOM 6332 O O . ALA B 1 335 ? 3.566 8.43 24.375 1 96.94 335 ALA B O 1
ATOM 6333 N N . LYS B 1 336 ? 3.008 6.719 23.078 1 96.25 336 LYS B N 1
ATOM 6334 C CA . LYS B 1 336 ? 2.881 5.801 24.203 1 96.25 336 LYS B CA 1
ATOM 6335 C C . LYS B 1 336 ? 3.512 4.449 23.875 1 96.25 336 LYS B C 1
ATOM 6337 O O . LYS B 1 336 ? 3.355 3.49 24.641 1 96.25 336 LYS B O 1
ATOM 6342 N N . GLY B 1 337 ? 4.195 4.309 22.797 1 96.38 337 GLY B N 1
ATOM 6343 C CA . GLY B 1 337 ? 4.727 3.027 22.359 1 96.38 337 GLY B CA 1
ATOM 6344 C C . GLY B 1 337 ? 5.957 2.596 23.125 1 96.38 337 GLY B C 1
ATOM 6345 O O . GLY B 1 337 ? 6.621 3.42 23.766 1 96.38 337 GLY B O 1
ATOM 6346 N N . LYS B 1 338 ? 6.266 1.347 23.031 1 96.5 338 LYS B N 1
ATOM 6347 C CA . LYS B 1 338 ? 7.41 0.754 23.719 1 96.5 338 LYS B CA 1
ATOM 6348 C C . LYS B 1 338 ? 8.711 1.046 22.969 1 96.5 338 LYS B C 1
ATOM 6350 O O . LYS B 1 338 ? 9.789 0.988 23.562 1 96.5 338 LYS B O 1
ATOM 6355 N N . TYR B 1 339 ? 8.609 1.396 21.719 1 97 339 TYR B N 1
ATOM 6356 C CA . TYR B 1 339 ? 9.797 1.517 20.875 1 97 339 TYR B CA 1
ATOM 6357 C C . TYR B 1 339 ? 9.766 2.814 20.062 1 97 339 TYR B C 1
ATOM 6359 O O . TYR B 1 339 ? 9.883 2.797 18.844 1 97 339 TYR B O 1
ATOM 6367 N N . PRO B 1 340 ? 9.703 3.951 20.719 1 98.12 340 PRO B N 1
ATOM 6368 C CA . PRO B 1 340 ? 9.477 5.219 20.031 1 98.12 340 PRO B CA 1
ATOM 6369 C C . PRO B 1 340 ? 10.602 5.562 19.047 1 98.12 340 PRO B C 1
ATOM 6371 O O . PRO B 1 340 ? 10.344 6.102 17.969 1 98.12 340 PRO B O 1
ATOM 6374 N N . ASN B 1 341 ? 11.875 5.258 19.391 1 98.38 341 ASN B N 1
ATOM 6375 C CA . ASN B 1 341 ? 12.984 5.57 18.5 1 98.38 341 ASN B CA 1
ATOM 6376 C C . ASN B 1 341 ? 13.047 4.598 17.328 1 98.38 341 ASN B C 1
ATOM 6378 O O . ASN B 1 341 ? 13.219 5.008 16.172 1 98.38 341 ASN B O 1
ATOM 6382 N N . GLU B 1 342 ? 12.836 3.295 17.625 1 97.56 342 GLU B N 1
ATOM 6383 C CA . GLU B 1 342 ? 12.922 2.25 16.609 1 97.56 342 GLU B CA 1
ATOM 6384 C C . GLU B 1 342 ? 11.852 2.438 15.539 1 97.56 342 GLU B C 1
ATOM 6386 O O . GLU B 1 342 ? 12.109 2.229 14.352 1 97.56 342 GLU B O 1
ATOM 6391 N N . VAL B 1 343 ? 10.664 2.82 15.961 1 98.25 343 VAL B N 1
ATOM 6392 C CA . VAL B 1 343 ? 9.578 2.965 15 1 98.25 343 VAL B CA 1
ATOM 6393 C C . VAL B 1 343 ? 9.883 4.109 14.039 1 98.25 343 VAL B C 1
ATOM 6395 O O . VAL B 1 343 ? 9.562 4.031 12.852 1 98.25 343 VAL B O 1
ATOM 6398 N N . VAL B 1 344 ? 10.516 5.207 14.539 1 98.56 344 VAL B N 1
ATOM 6399 C CA . VAL B 1 344 ? 10.891 6.324 13.68 1 98.56 344 VAL B CA 1
ATOM 6400 C C . VAL B 1 344 ? 11.961 5.875 12.688 1 98.56 344 VAL B C 1
ATOM 6402 O O . VAL B 1 344 ? 11.906 6.219 11.508 1 98.56 344 VAL B O 1
ATOM 6405 N N . GLN B 1 345 ? 12.875 5.129 13.148 1 97.75 345 GLN B N 1
ATOM 6406 C CA . GLN B 1 345 ? 13.945 4.633 12.289 1 97.75 345 GLN B CA 1
ATOM 6407 C C . GLN B 1 345 ? 13.398 3.699 11.211 1 97.75 345 GLN B C 1
ATOM 6409 O O . GLN B 1 345 ? 13.828 3.758 10.062 1 97.75 345 GLN B O 1
ATOM 6414 N N . TYR B 1 346 ? 12.461 2.832 11.617 1 97 346 TYR B N 1
ATOM 6415 C CA . TYR B 1 346 ? 11.836 1.94 10.648 1 97 346 TYR B CA 1
ATOM 6416 C C . TYR B 1 346 ? 11.07 2.734 9.594 1 97 346 TYR B C 1
ATOM 6418 O O . TYR B 1 346 ? 11.172 2.445 8.398 1 97 346 TYR B O 1
ATOM 6426 N N . MET B 1 347 ? 10.312 3.721 10.086 1 98.31 347 MET B N 1
ATOM 6427 C CA . MET B 1 347 ? 9.586 4.59 9.164 1 98.31 347 MET B CA 1
ATOM 6428 C C . MET B 1 347 ? 10.531 5.234 8.156 1 98.31 347 MET B C 1
ATOM 6430 O O . MET B 1 347 ? 10.234 5.281 6.965 1 98.31 347 MET B O 1
ATOM 6434 N N . ALA B 1 348 ? 11.664 5.711 8.648 1 97.38 348 ALA B N 1
ATOM 6435 C CA . ALA B 1 348 ? 12.656 6.363 7.805 1 97.38 348 ALA B CA 1
ATOM 6436 C C . ALA B 1 348 ? 13.195 5.402 6.746 1 97.38 348 ALA B C 1
ATOM 6438 O O . ALA B 1 348 ? 13.312 5.766 5.574 1 97.38 348 ALA B O 1
ATOM 6439 N N . ARG B 1 349 ? 13.453 4.195 7.094 1 95.69 349 ARG B N 1
ATOM 6440 C CA . ARG B 1 349 ? 13.992 3.201 6.172 1 95.69 349 ARG B CA 1
ATOM 6441 C C . ARG B 1 349 ? 12.969 2.846 5.094 1 95.69 349 ARG B C 1
ATOM 6443 O O . ARG B 1 349 ? 13.32 2.699 3.924 1 95.69 349 ARG B O 1
ATOM 6450 N N . ILE B 1 350 ? 11.727 2.65 5.527 1 97.38 350 ILE B N 1
ATOM 6451 C CA . ILE B 1 350 ? 10.672 2.33 4.566 1 97.38 350 ILE B CA 1
ATOM 6452 C C . ILE B 1 350 ? 10.547 3.455 3.543 1 97.38 350 ILE B C 1
ATOM 6454 O O . ILE B 1 350 ? 10.484 3.203 2.338 1 97.38 350 ILE B O 1
ATOM 6458 N N . CYS B 1 351 ? 10.555 4.684 4.059 1 97.94 351 CYS B N 1
ATOM 6459 C CA . CYS B 1 351 ? 10.43 5.832 3.17 1 97.94 351 CYS B CA 1
ATOM 6460 C C . CYS B 1 351 ? 11.578 5.875 2.168 1 97.94 351 CYS B C 1
ATOM 6462 O O . CYS B 1 351 ? 11.359 6.09 0.975 1 97.94 351 CYS B O 1
ATOM 6464 N N . LEU B 1 352 ? 12.781 5.656 2.643 1 96.81 352 LEU B N 1
ATOM 6465 C CA . LEU B 1 352 ? 13.969 5.707 1.788 1 96.81 352 LEU B CA 1
ATOM 6466 C C . LEU B 1 352 ? 13.906 4.621 0.716 1 96.81 352 LEU B C 1
ATOM 6468 O O . LEU B 1 352 ? 14.203 4.883 -0.453 1 96.81 352 LEU B O 1
ATOM 6472 N N . GLU B 1 353 ? 13.516 3.434 1.099 1 95.88 353 GLU B N 1
ATOM 6473 C CA . GLU B 1 353 ? 13.43 2.33 0.148 1 95.88 353 GLU B CA 1
ATOM 6474 C C . GLU B 1 353 ? 12.336 2.58 -0.89 1 95.88 353 GLU B C 1
ATOM 6476 O O . GLU B 1 353 ? 12.547 2.369 -2.086 1 95.88 353 GLU B O 1
ATOM 6481 N N . ALA B 1 354 ? 11.18 2.992 -0.397 1 96.5 354 ALA B N 1
ATOM 6482 C CA . ALA B 1 354 ? 10.078 3.283 -1.309 1 96.5 354 ALA B CA 1
ATOM 6483 C C . ALA B 1 354 ? 10.453 4.395 -2.285 1 96.5 354 ALA B C 1
ATOM 6485 O O . ALA B 1 354 ? 10.109 4.332 -3.469 1 96.5 354 ALA B O 1
ATOM 6486 N N . GLN B 1 355 ? 11.148 5.379 -1.764 1 95.19 355 GLN B N 1
ATOM 6487 C CA . GLN B 1 355 ? 11.617 6.5 -2.57 1 95.19 355 GLN B CA 1
ATOM 6488 C C . GLN B 1 355 ? 12.492 6.02 -3.725 1 95.19 355 GLN B C 1
ATOM 6490 O O . GLN B 1 355 ? 12.445 6.578 -4.824 1 95.19 355 GLN B O 1
ATOM 6495 N N . SER B 1 356 ? 13.266 5.059 -3.514 1 93.19 356 SER B N 1
ATOM 6496 C CA . SER B 1 356 ? 14.172 4.543 -4.531 1 93.19 356 SER B CA 1
ATOM 6497 C C . SER B 1 356 ? 13.406 3.943 -5.703 1 93.19 356 SER B C 1
ATOM 6499 O O . SER B 1 356 ? 13.945 3.822 -6.809 1 93.19 356 SER B O 1
ATOM 6501 N N . ALA B 1 357 ? 12.188 3.598 -5.461 1 94 357 ALA B N 1
ATOM 6502 C CA . ALA B 1 357 ? 11.383 2.959 -6.5 1 94 357 ALA B CA 1
ATOM 6503 C C . ALA B 1 357 ? 10.523 3.982 -7.238 1 94 357 ALA B C 1
ATOM 6505 O O . ALA B 1 357 ? 9.766 3.629 -8.148 1 94 357 ALA B O 1
ATOM 6506 N N . MET B 1 358 ? 10.625 5.215 -6.906 1 93.12 358 MET B N 1
ATOM 6507 C CA . MET B 1 358 ? 9.852 6.277 -7.547 1 93.12 358 MET B CA 1
ATOM 6508 C C . MET B 1 358 ? 10.617 6.859 -8.734 1 93.12 358 MET B C 1
ATOM 6510 O O . MET B 1 358 ? 11.852 6.871 -8.734 1 93.12 358 MET B O 1
ATOM 6514 N N . ASN B 1 359 ? 9.867 7.246 -9.758 1 93.31 359 ASN B N 1
ATOM 6515 C CA . ASN B 1 359 ? 10.406 8 -10.883 1 93.31 359 ASN B CA 1
ATOM 6516 C C . ASN B 1 359 ? 9.953 9.453 -10.859 1 93.31 359 ASN B C 1
ATOM 6518 O O . ASN B 1 359 ? 8.922 9.797 -11.453 1 93.31 359 ASN B O 1
ATOM 6522 N N . GLU B 1 360 ? 10.758 10.266 -10.328 1 93.31 360 GLU B N 1
ATOM 6523 C CA . GLU B 1 360 ? 10.406 11.664 -10.102 1 93.31 360 GLU B CA 1
ATOM 6524 C C . GLU B 1 360 ? 10.219 12.406 -11.422 1 93.31 360 GLU B C 1
ATOM 6526 O O . GLU B 1 360 ? 9.398 13.32 -11.516 1 93.31 360 GLU B O 1
ATOM 6531 N N . TYR B 1 361 ? 10.914 12.008 -12.438 1 94.25 361 TYR B N 1
ATOM 6532 C CA . TYR B 1 361 ? 10.805 12.688 -13.719 1 94.25 361 TYR B CA 1
ATOM 6533 C C . TYR B 1 361 ? 9.406 12.523 -14.305 1 94.25 361 TYR B C 1
ATOM 6535 O O . TYR B 1 361 ? 8.867 13.445 -14.906 1 94.25 361 TYR B O 1
ATOM 6543 N N . VAL B 1 362 ? 8.898 11.336 -14.18 1 92.94 362 VAL B N 1
ATOM 6544 C CA . VAL B 1 362 ? 7.539 11.078 -14.641 1 92.94 362 VAL B CA 1
ATOM 6545 C C . VAL B 1 362 ? 6.562 11.977 -13.883 1 92.94 362 VAL B C 1
ATOM 6547 O O . VAL B 1 362 ? 5.637 12.531 -14.477 1 92.94 362 VAL B O 1
ATOM 6550 N N . PHE B 1 363 ? 6.77 12.086 -12.609 1 93.62 363 PHE B N 1
ATOM 6551 C CA . PHE B 1 363 ? 5.934 12.938 -11.781 1 93.62 363 PHE B CA 1
ATOM 6552 C C . PHE B 1 363 ? 6.059 14.398 -12.211 1 93.62 363 PHE B C 1
ATOM 6554 O O . PHE B 1 363 ? 5.055 15.094 -12.367 1 93.62 363 PHE B O 1
ATOM 6561 N N . PHE B 1 364 ? 7.285 14.852 -12.414 1 96.44 364 PHE B N 1
ATOM 6562 C CA . PHE B 1 364 ? 7.574 16.203 -12.867 1 96.44 364 PHE B CA 1
ATOM 6563 C C . PHE B 1 364 ? 6.785 16.531 -14.125 1 96.44 364 PHE B C 1
ATOM 6565 O O . PHE B 1 364 ? 6.059 17.531 -14.172 1 96.44 364 PHE B O 1
ATOM 6572 N N . ASN B 1 365 ? 6.875 15.648 -15.102 1 95.5 365 ASN B N 1
ATOM 6573 C CA . ASN B 1 365 ? 6.207 15.859 -16.375 1 95.5 365 ASN B CA 1
ATOM 6574 C C . ASN B 1 365 ? 4.691 15.898 -16.219 1 95.5 365 ASN B C 1
ATOM 6576 O O . ASN B 1 365 ? 4.016 16.703 -16.859 1 95.5 365 ASN B O 1
ATOM 6580 N N . SER B 1 366 ? 4.211 15.047 -15.383 1 95.62 366 SER B N 1
ATOM 6581 C CA . SER B 1 366 ? 2.766 14.984 -15.18 1 95.62 366 SER B CA 1
ATOM 6582 C C . SER B 1 366 ? 2.238 16.25 -14.531 1 95.62 366 SER B C 1
ATOM 6584 O O . SER B 1 366 ? 1.215 16.797 -14.953 1 95.62 366 SER B O 1
ATOM 6586 N N . ILE B 1 367 ? 2.916 16.734 -13.516 1 97 367 ILE B N 1
ATOM 6587 C CA . ILE B 1 367 ? 2.502 17.953 -12.828 1 97 367 ILE B CA 1
ATOM 6588 C C . ILE B 1 367 ? 2.559 19.125 -13.797 1 97 367 ILE B C 1
ATOM 6590 O O . ILE B 1 367 ? 1.62 19.922 -13.875 1 97 367 ILE B O 1
ATOM 6594 N N . LYS B 1 368 ? 3.68 19.234 -14.484 1 96 368 LYS B N 1
ATOM 6595 C CA . LYS B 1 368 ? 3.869 20.328 -15.43 1 96 368 LYS B CA 1
ATOM 6596 C C . LYS B 1 368 ? 2.746 20.375 -16.469 1 96 368 LYS B C 1
ATOM 6598 O O . LYS B 1 368 ? 2.184 21.438 -16.734 1 96 368 LYS B O 1
ATOM 6603 N N . LYS B 1 369 ? 2.367 19.234 -16.969 1 95.25 369 LYS B N 1
ATOM 6604 C CA . LYS B 1 369 ? 1.345 19.141 -18.016 1 95.25 369 LYS B CA 1
ATOM 6605 C C . LYS B 1 369 ? -0.027 19.531 -17.469 1 95.25 369 LYS B C 1
ATOM 6607 O O . LYS B 1 369 ? -0.898 19.969 -18.219 1 95.25 369 LYS B O 1
ATOM 6612 N N . LEU B 1 370 ? -0.233 19.391 -16.203 1 96.38 370 LEU B N 1
ATOM 6613 C CA . LEU B 1 370 ? -1.529 19.641 -15.57 1 96.38 370 LEU B CA 1
ATOM 6614 C C . LEU B 1 370 ? -1.691 21.109 -15.219 1 96.38 370 LEU B C 1
ATOM 6616 O O . LEU B 1 370 ? -2.785 21.547 -14.852 1 96.38 370 LEU B O 1
ATOM 6620 N N . GLN B 1 371 ? -0.573 21.844 -15.344 1 95.12 371 GLN B N 1
ATOM 6621 C CA . GLN B 1 371 ? -0.654 23.25 -14.969 1 95.12 371 GLN B CA 1
ATOM 6622 C C . GLN B 1 371 ? -1.322 24.078 -16.062 1 95.12 371 GLN B C 1
ATOM 6624 O O . GLN B 1 371 ? -1.117 23.812 -17.25 1 95.12 371 GLN B O 1
ATOM 6629 N N . THR B 1 372 ? -2.074 25 -15.609 1 93.56 372 THR B N 1
ATOM 6630 C CA . THR B 1 372 ? -2.684 25.953 -16.531 1 93.56 372 THR B CA 1
ATOM 6631 C C . THR B 1 372 ? -1.68 27.016 -16.969 1 93.56 372 THR B C 1
ATOM 6633 O O . THR B 1 372 ? -0.99 27.594 -16.125 1 93.56 372 THR B O 1
ATOM 6636 N N . ILE B 1 373 ? -1.618 27.281 -18.188 1 94.38 373 ILE B N 1
ATOM 6637 C CA . ILE B 1 373 ? -0.764 28.328 -18.734 1 94.38 373 ILE B CA 1
ATOM 6638 C C . ILE B 1 373 ? -1.612 29.547 -19.109 1 94.38 373 ILE B C 1
ATOM 6640 O O . ILE B 1 373 ? -2.686 29.391 -19.703 1 94.38 373 ILE B O 1
ATOM 6644 N N . PRO B 1 374 ? -1.236 30.766 -18.844 1 95.25 374 PRO B N 1
ATOM 6645 C CA . PRO B 1 374 ? 0.082 31.094 -18.297 1 95.25 374 PRO B CA 1
ATOM 6646 C C . PRO B 1 374 ? 0.161 30.891 -16.781 1 95.25 374 PRO B C 1
ATOM 6648 O O . PRO B 1 374 ? -0.827 31.109 -16.078 1 95.25 374 PRO B O 1
ATOM 6651 N N . MET B 1 375 ? 1.313 30.516 -16.297 1 93 375 MET B N 1
ATOM 6652 C CA . MET B 1 375 ? 1.596 30.438 -14.867 1 93 375 MET B CA 1
ATOM 6653 C C . MET B 1 375 ? 2.189 31.734 -14.352 1 93 375 MET B C 1
ATOM 6655 O O . MET B 1 375 ? 2.52 32.625 -15.141 1 93 375 MET B O 1
ATOM 6659 N N . SER B 1 376 ? 2.244 31.828 -13.062 1 93.19 376 SER B N 1
ATOM 6660 C CA . SER B 1 376 ? 2.969 32.969 -12.484 1 93.19 376 SER B CA 1
ATOM 6661 C C . SER B 1 376 ? 4.457 32.875 -12.812 1 93.19 376 SER B C 1
ATOM 6663 O O . SER B 1 376 ? 4.992 31.797 -13.055 1 93.19 376 SER B O 1
ATOM 6665 N N . ALA B 1 377 ? 5.125 34.031 -12.867 1 92.69 377 ALA B N 1
ATOM 6666 C CA . ALA B 1 377 ? 6.555 34.094 -13.148 1 92.69 377 ALA B CA 1
ATOM 6667 C C . ALA B 1 377 ? 7.344 33.219 -12.156 1 92.69 377 ALA B C 1
ATOM 6669 O O . ALA B 1 377 ? 8.289 32.531 -12.531 1 92.69 377 ALA B O 1
ATOM 6670 N N . GLU B 1 378 ? 6.98 33.281 -10.953 1 93.88 378 GLU B N 1
ATOM 6671 C CA . GLU B 1 378 ? 7.66 32.531 -9.906 1 93.88 378 GLU B CA 1
ATOM 6672 C C . GLU B 1 378 ? 7.555 31.016 -10.164 1 93.88 378 GLU B C 1
ATOM 6674 O O . GLU B 1 378 ? 8.555 30.297 -10.07 1 93.88 378 GLU B O 1
ATOM 6679 N N . GLU B 1 379 ? 6.379 30.578 -10.438 1 95.38 379 GLU B N 1
ATOM 6680 C CA . GLU B 1 379 ? 6.188 29.156 -10.695 1 95.38 379 GLU B CA 1
ATOM 6681 C C . GLU B 1 379 ? 6.941 28.719 -11.953 1 95.38 379 GLU B C 1
ATOM 6683 O O . GLU B 1 379 ? 7.496 27.625 -11.992 1 95.38 379 GLU B O 1
ATOM 6688 N N . ALA B 1 380 ? 6.914 29.609 -12.945 1 95.81 380 ALA B N 1
ATOM 6689 C CA . ALA B 1 380 ? 7.625 29.297 -14.188 1 95.81 380 ALA B CA 1
ATOM 6690 C C . ALA B 1 380 ? 9.117 29.125 -13.938 1 95.81 380 ALA B C 1
ATOM 6692 O O . ALA B 1 380 ? 9.734 28.188 -14.445 1 95.81 380 ALA B O 1
ATOM 6693 N N . VAL B 1 381 ? 9.656 29.984 -13.164 1 95.94 381 VAL B N 1
ATOM 6694 C CA . VAL B 1 381 ? 11.086 29.922 -12.859 1 95.94 381 VAL B CA 1
ATOM 6695 C C . VAL B 1 381 ? 11.383 28.656 -12.055 1 95.94 381 VAL B C 1
ATOM 6697 O O . VAL B 1 381 ? 12.359 27.953 -12.32 1 95.94 381 VAL B O 1
ATOM 6700 N N . CYS B 1 382 ? 10.555 28.328 -11.086 1 97.19 382 CYS B N 1
ATOM 6701 C CA . CYS B 1 382 ? 10.75 27.141 -10.242 1 97.19 382 CYS B CA 1
ATOM 6702 C C . CYS B 1 382 ? 10.641 25.859 -11.062 1 97.19 382 CYS B C 1
ATOM 6704 O O . CYS B 1 382 ? 11.477 24.969 -10.938 1 97.19 382 CYS B O 1
ATOM 6706 N N . SER B 1 383 ? 9.602 25.797 -11.922 1 97.25 383 SER B N 1
ATOM 6707 C CA . SER B 1 383 ? 9.422 24.625 -12.773 1 97.25 383 SER B CA 1
ATOM 6708 C C . SER B 1 383 ? 10.594 24.453 -13.734 1 97.25 383 SER B C 1
ATOM 6710 O O . SER B 1 383 ? 11.07 23.344 -13.953 1 97.25 383 SER B O 1
ATOM 6712 N N . SER B 1 384 ? 11.031 25.547 -14.289 1 96.81 384 SER B N 1
ATOM 6713 C CA . SER B 1 384 ? 12.156 25.516 -15.211 1 96.81 384 SER B CA 1
ATOM 6714 C C . SER B 1 384 ? 13.438 25.094 -14.508 1 96.81 384 SER B C 1
ATOM 6716 O O . SER B 1 384 ? 14.266 24.375 -15.086 1 96.81 384 SER B O 1
ATOM 6718 N N . ALA B 1 385 ? 13.609 25.594 -13.312 1 97.88 385 ALA B N 1
ATOM 6719 C CA . ALA B 1 385 ? 14.781 25.203 -12.523 1 97.88 385 ALA B CA 1
ATOM 6720 C C . ALA B 1 385 ? 14.82 23.703 -12.281 1 97.88 385 ALA B C 1
ATOM 6722 O O . ALA B 1 385 ? 15.875 23.078 -12.375 1 97.88 385 ALA B O 1
ATOM 6723 N N . VAL B 1 386 ? 13.703 23.125 -11.969 1 98.25 386 VAL B N 1
ATOM 6724 C CA . VAL B 1 386 ? 13.641 21.688 -11.742 1 98.25 386 VAL B CA 1
ATOM 6725 C C . VAL B 1 386 ? 13.969 20.938 -13.031 1 98.25 386 VAL B C 1
ATOM 6727 O O . VAL B 1 386 ? 14.664 19.922 -13.008 1 98.25 386 VAL B O 1
ATOM 6730 N N . ASN B 1 387 ? 13.445 21.453 -14.156 1 97.56 387 ASN B N 1
ATOM 6731 C CA . ASN B 1 387 ? 13.812 20.859 -15.445 1 97.56 387 ASN B CA 1
ATOM 6732 C C . ASN B 1 387 ? 15.328 20.844 -15.641 1 97.56 387 ASN B C 1
ATOM 6734 O O . ASN B 1 387 ? 15.883 19.859 -16.125 1 97.56 387 ASN B O 1
ATOM 6738 N N . SER B 1 388 ? 15.969 21.922 -15.242 1 97.75 388 SER B N 1
ATOM 6739 C CA . SER B 1 388 ? 17.406 22.031 -15.383 1 97.75 388 SER B CA 1
ATOM 6740 C C . SER B 1 388 ? 18.141 21 -14.531 1 97.75 388 SER B C 1
ATOM 6742 O O . SER B 1 388 ? 19.203 20.5 -14.906 1 97.75 388 SER B O 1
ATOM 6744 N N . VAL B 1 389 ? 17.578 20.688 -13.367 1 98.06 389 VAL B N 1
ATOM 6745 C CA . VAL B 1 389 ? 18.156 19.656 -12.508 1 98.06 389 VAL B CA 1
ATOM 6746 C C . VAL B 1 389 ? 18.234 18.344 -13.266 1 98.06 389 VAL B C 1
ATOM 6748 O O . VAL B 1 389 ? 19.281 17.672 -13.25 1 98.06 389 VAL B O 1
ATOM 6751 N N . TYR B 1 390 ? 17.234 17.969 -13.984 1 96.94 390 TYR B N 1
ATOM 6752 C CA . TYR B 1 390 ? 17.203 16.719 -14.734 1 96.94 390 TYR B CA 1
ATOM 6753 C C . TYR B 1 390 ? 18.156 16.781 -15.93 1 96.94 390 TYR B C 1
ATOM 6755 O O . TYR B 1 390 ? 18.844 15.805 -16.234 1 96.94 390 TYR B O 1
ATOM 6763 N N . GLU B 1 391 ? 18.25 17.906 -16.578 1 97.12 391 GLU B N 1
ATOM 6764 C CA . GLU B 1 391 ? 19.031 18.047 -17.797 1 97.12 391 GLU B CA 1
ATOM 6765 C C . GLU B 1 391 ? 20.531 18.094 -17.484 1 97.12 391 GLU B C 1
ATOM 6767 O O . GLU B 1 391 ? 21.344 17.609 -18.281 1 97.12 391 GLU B O 1
ATOM 6772 N N . THR B 1 392 ? 20.859 18.594 -16.344 1 97.44 392 THR B N 1
ATOM 6773 C CA . THR B 1 392 ? 22.266 18.75 -15.992 1 97.44 392 THR B CA 1
ATOM 6774 C C . THR B 1 392 ? 22.688 17.688 -14.984 1 97.44 392 THR B C 1
ATOM 6776 O O . THR B 1 392 ? 23.875 17.594 -14.633 1 97.44 392 THR B O 1
ATOM 6779 N N . LYS B 1 393 ? 21.719 16.938 -14.43 1 97.06 393 LYS B N 1
ATOM 6780 C CA . LYS B 1 393 ? 21.953 15.977 -13.359 1 97.06 393 LYS B CA 1
ATOM 6781 C C . LYS B 1 393 ? 22.531 16.641 -12.117 1 97.06 393 LYS B C 1
ATOM 6783 O O . LYS B 1 393 ? 23.516 16.156 -11.547 1 97.06 393 LYS B O 1
ATOM 6788 N N . ALA B 1 394 ? 21.969 17.828 -11.875 1 98.12 394 ALA B N 1
ATOM 6789 C CA . ALA B 1 394 ? 22.391 18.547 -10.68 1 98.12 394 ALA B CA 1
ATOM 6790 C C . ALA B 1 394 ? 22.109 17.734 -9.422 1 98.12 394 ALA B C 1
ATOM 6792 O O . ALA B 1 394 ? 21.125 17 -9.359 1 98.12 394 ALA B O 1
ATOM 6793 N N . LYS B 1 395 ? 22.969 17.938 -8.391 1 97.75 395 LYS B N 1
ATOM 6794 C CA . LYS B 1 395 ? 22.906 17.078 -7.211 1 97.75 395 LYS B CA 1
ATOM 6795 C C . LYS B 1 395 ? 22.141 17.75 -6.082 1 97.75 395 LYS B C 1
ATOM 6797 O O . LYS B 1 395 ? 21.734 17.094 -5.117 1 97.75 395 LYS B O 1
ATOM 6802 N N . VAL B 1 396 ? 21.953 19.062 -6.211 1 98.12 396 VAL B N 1
ATOM 6803 C CA . VAL B 1 396 ? 21.25 19.797 -5.164 1 98.12 396 VAL B CA 1
ATOM 6804 C C . VAL B 1 396 ? 20.641 21.062 -5.742 1 98.12 396 VAL B C 1
ATOM 6806 O O . VAL B 1 396 ? 21.109 21.578 -6.762 1 98.12 396 VAL B O 1
ATOM 6809 N N . MET B 1 397 ? 19.594 21.516 -5.188 1 98.5 397 MET B N 1
ATOM 6810 C CA . MET B 1 397 ? 19.016 22.828 -5.457 1 98.5 397 MET B CA 1
ATOM 6811 C C . MET B 1 397 ? 19.172 23.75 -4.246 1 98.5 397 MET B C 1
ATOM 6813 O O . MET B 1 397 ? 19.016 23.297 -3.105 1 98.5 397 MET B O 1
ATOM 6817 N N . VAL B 1 398 ? 19.484 25 -4.492 1 98.31 398 VAL B N 1
ATOM 6818 C CA . VAL B 1 398 ? 19.531 26.016 -3.457 1 98.31 398 VAL B CA 1
ATOM 6819 C C . VAL B 1 398 ? 18.484 27.094 -3.756 1 98.31 398 VAL B C 1
ATOM 6821 O O . VAL B 1 398 ? 18.531 27.734 -4.805 1 98.31 398 VAL B O 1
ATOM 6824 N N . VAL B 1 399 ? 17.609 27.297 -2.85 1 98 399 VAL B N 1
ATOM 6825 C CA . VAL B 1 399 ? 16.5 28.234 -3.049 1 98 399 VAL B CA 1
ATOM 6826 C C . VAL B 1 399 ? 16.531 29.312 -1.959 1 98 399 VAL B C 1
ATOM 6828 O O . VAL B 1 399 ? 16.578 28.984 -0.769 1 98 399 VAL B O 1
ATOM 6831 N N . LEU B 1 400 ? 16.594 30.5 -2.373 1 96.06 400 LEU B N 1
ATOM 6832 C CA . LEU B 1 400 ? 16.453 31.594 -1.425 1 96.06 400 LEU B CA 1
ATOM 6833 C C . LEU B 1 400 ? 15 32.031 -1.293 1 96.06 400 LEU B C 1
ATOM 6835 O O . LEU B 1 400 ? 14.391 32.469 -2.262 1 96.06 400 LEU B O 1
ATOM 6839 N N . SER B 1 401 ? 14.43 31.781 -0.117 1 94.44 401 SER B N 1
ATOM 6840 C CA . SER B 1 401 ? 13.023 32.125 0.124 1 94.44 401 SER B CA 1
ATOM 6841 C C . SER B 1 401 ? 12.781 32.438 1.592 1 94.44 401 SER B C 1
ATOM 6843 O O . SER B 1 401 ? 13.031 31.625 2.473 1 94.44 401 SER B O 1
ATOM 6845 N N . ASN B 1 402 ? 12.203 33.594 1.862 1 92.25 402 ASN B N 1
ATOM 6846 C CA . ASN B 1 402 ? 11.953 34 3.246 1 92.25 402 ASN B CA 1
ATOM 6847 C C . ASN B 1 402 ? 10.609 33.469 3.744 1 92.25 402 ASN B C 1
ATOM 6849 O O . ASN B 1 402 ? 10.484 33.094 4.914 1 92.25 402 ASN B O 1
ATOM 6853 N N . THR B 1 403 ? 9.641 33.344 2.885 1 93.25 403 THR B N 1
ATOM 6854 C CA . THR B 1 403 ? 8.336 32.844 3.285 1 93.25 403 THR B CA 1
ATOM 6855 C C . THR B 1 403 ? 8.258 31.328 3.09 1 93.25 403 THR B C 1
ATOM 6857 O O . THR B 1 403 ? 7.348 30.672 3.605 1 93.25 403 THR B O 1
ATOM 6860 N N . GLY B 1 404 ? 9.203 30.766 2.338 1 95.81 404 GLY B N 1
ATOM 6861 C CA . GLY B 1 404 ? 9.188 29.344 2.02 1 95.81 404 GLY B CA 1
ATOM 6862 C C . GLY B 1 404 ? 8.391 29.031 0.77 1 95.81 404 GLY B C 1
ATOM 6863 O O . GLY B 1 404 ? 8.352 27.875 0.326 1 95.81 404 GLY B O 1
ATOM 6864 N N . ARG B 1 405 ? 7.777 30.016 0.139 1 95.06 405 ARG B N 1
ATOM 6865 C CA . ARG B 1 405 ? 6.898 29.797 -1.007 1 95.06 405 ARG B CA 1
ATOM 6866 C C . ARG B 1 405 ? 7.664 29.203 -2.18 1 95.06 405 ARG B C 1
ATOM 6868 O O . ARG B 1 405 ? 7.223 28.219 -2.781 1 95.06 405 ARG B O 1
ATOM 6875 N N . SER B 1 406 ? 8.805 29.75 -2.512 1 96.06 406 SER B N 1
ATOM 6876 C CA . SER B 1 406 ? 9.586 29.234 -3.631 1 96.06 406 SER B CA 1
ATOM 6877 C C . SER B 1 406 ? 10.062 27.812 -3.365 1 96.06 406 SER B C 1
ATOM 6879 O O . SER B 1 406 ? 10.117 26.984 -4.281 1 96.06 406 SER B O 1
ATOM 6881 N N . ALA B 1 407 ? 10.445 27.562 -2.143 1 97.75 407 ALA B N 1
ATOM 6882 C CA . ALA B 1 407 ? 10.875 26.203 -1.785 1 97.75 407 ALA B CA 1
ATOM 6883 C C . ALA B 1 407 ? 9.742 25.203 -1.994 1 97.75 407 ALA B C 1
ATOM 6885 O O . ALA B 1 407 ? 9.969 24.109 -2.512 1 97.75 407 ALA B O 1
ATOM 6886 N N . ARG B 1 408 ? 8.539 25.562 -1.639 1 97.88 408 ARG B N 1
ATOM 6887 C CA . ARG B 1 408 ? 7.383 24.688 -1.799 1 97.88 408 ARG B CA 1
ATOM 6888 C C . ARG B 1 408 ? 7.035 24.5 -3.273 1 97.88 408 ARG B C 1
ATOM 6890 O O . ARG B 1 408 ? 6.621 23.422 -3.689 1 97.88 408 ARG B O 1
ATOM 6897 N N . LEU B 1 409 ? 7.172 25.578 -4.043 1 97.12 409 LEU B N 1
ATOM 6898 C CA . LEU B 1 409 ? 6.914 25.484 -5.477 1 97.12 409 LEU B CA 1
ATOM 6899 C C . LEU B 1 409 ? 7.898 24.531 -6.148 1 97.12 409 LEU B C 1
ATOM 6901 O O . LEU B 1 409 ? 7.512 23.734 -7 1 97.12 409 LEU B O 1
ATOM 6905 N N . VAL B 1 410 ? 9.164 24.656 -5.73 1 97.94 410 VAL B N 1
ATOM 6906 C CA . VAL B 1 410 ? 10.172 23.75 -6.277 1 97.94 410 VAL B CA 1
ATOM 6907 C C . VAL B 1 410 ? 9.852 22.312 -5.879 1 97.94 410 VAL B C 1
ATOM 6909 O O . VAL B 1 410 ? 9.906 21.406 -6.715 1 97.94 410 VAL B O 1
ATOM 6912 N N . ALA B 1 411 ? 9.5 22.125 -4.617 1 98.31 411 ALA B N 1
ATOM 6913 C CA . ALA B 1 411 ? 9.172 20.797 -4.109 1 98.31 411 ALA B CA 1
ATOM 6914 C C . ALA B 1 411 ? 7.984 20.203 -4.859 1 98.31 411 ALA B C 1
ATOM 6916 O O . ALA B 1 411 ? 7.93 18.984 -5.094 1 98.31 411 ALA B O 1
ATOM 6917 N N . LYS B 1 412 ? 7.035 21.047 -5.262 1 98 412 LYS B N 1
ATOM 6918 C CA . LYS B 1 412 ? 5.859 20.656 -6.035 1 98 412 LYS B CA 1
ATOM 6919 C C . LYS B 1 412 ? 6.258 19.891 -7.289 1 98 412 LYS B C 1
ATOM 6921 O O . LYS B 1 412 ? 5.609 18.906 -7.656 1 98 412 LYS B O 1
ATOM 6926 N N . TYR B 1 413 ? 7.348 20.25 -7.883 1 97.81 413 TYR B N 1
ATOM 6927 C CA . TYR B 1 413 ? 7.746 19.688 -9.172 1 97.81 413 TYR B CA 1
ATOM 6928 C C . TYR B 1 413 ? 8.711 18.516 -8.984 1 97.81 413 TYR B C 1
ATOM 6930 O O . TYR B 1 413 ? 9.242 17.984 -9.961 1 97.81 413 TYR B O 1
ATOM 6938 N N . ARG B 1 414 ? 8.969 18.109 -7.789 1 96.25 414 ARG B N 1
ATOM 6939 C CA . ARG B 1 414 ? 9.594 16.859 -7.371 1 96.25 414 ARG B CA 1
ATOM 6940 C C . ARG B 1 414 ? 10.945 16.656 -8.047 1 96.25 414 ARG B C 1
ATOM 6942 O O . ARG B 1 414 ? 11.172 15.656 -8.727 1 96.25 414 ARG B O 1
ATOM 6949 N N . PRO B 1 415 ? 11.891 17.562 -7.781 1 97.38 415 PRO B N 1
ATOM 6950 C CA . PRO B 1 415 ? 13.242 17.266 -8.258 1 97.38 415 PRO B CA 1
ATOM 6951 C C . PRO B 1 415 ? 13.828 16 -7.637 1 97.38 415 PRO B C 1
ATOM 6953 O O . PRO B 1 415 ? 13.469 15.641 -6.516 1 97.38 415 PRO B O 1
ATOM 6956 N N . ASN B 1 416 ? 14.68 15.266 -8.344 1 94.88 416 ASN B N 1
ATOM 6957 C CA . ASN B 1 416 ? 15.289 14.047 -7.828 1 94.88 416 ASN B CA 1
ATOM 6958 C C . ASN B 1 416 ? 16.562 14.344 -7.039 1 94.88 416 ASN B C 1
ATOM 6960 O O . ASN B 1 416 ? 17.562 13.641 -7.18 1 94.88 416 ASN B O 1
ATOM 6964 N N . CYS B 1 417 ? 16.594 15.492 -6.332 1 96.69 417 CYS B N 1
ATOM 6965 C CA . CYS B 1 417 ? 17.688 15.906 -5.469 1 96.69 417 CYS B CA 1
ATOM 6966 C C . CYS B 1 417 ? 17.188 16.719 -4.289 1 96.69 417 CYS B C 1
ATOM 6968 O O . CYS B 1 417 ? 16.031 17.188 -4.293 1 96.69 417 CYS B O 1
ATOM 6970 N N . PRO B 1 418 ? 18 16.844 -3.252 1 97.75 418 PRO B N 1
ATOM 6971 C CA . PRO B 1 418 ? 17.578 17.656 -2.107 1 97.75 418 PRO B CA 1
ATOM 6972 C C . PRO B 1 418 ? 17.438 19.141 -2.459 1 97.75 418 PRO B C 1
ATOM 6974 O O . PRO B 1 418 ? 18.141 19.625 -3.354 1 97.75 418 PRO B O 1
ATOM 6977 N N . ILE B 1 419 ? 16.562 19.828 -1.805 1 98.56 419 ILE B N 1
ATOM 6978 C CA . ILE B 1 419 ? 16.344 21.266 -1.898 1 98.56 419 ILE B CA 1
ATOM 6979 C C . ILE B 1 419 ? 16.812 21.938 -0.612 1 98.56 419 ILE B C 1
ATOM 6981 O O . ILE B 1 419 ? 16.266 21.688 0.465 1 98.56 419 ILE B O 1
ATOM 6985 N N . VAL B 1 420 ? 17.781 22.766 -0.717 1 98.5 420 VAL B N 1
ATOM 6986 C CA . VAL B 1 420 ? 18.25 23.547 0.424 1 98.5 420 VAL B CA 1
ATOM 6987 C C . VAL B 1 420 ? 17.656 24.953 0.362 1 98.5 420 VAL B C 1
ATOM 6989 O O . VAL B 1 420 ? 18 25.734 -0.522 1 98.5 420 VAL B O 1
ATOM 6992 N N . CYS B 1 421 ? 16.812 25.266 1.268 1 98.44 421 CYS B N 1
ATOM 6993 C CA . CYS B 1 421 ? 16.219 26.609 1.335 1 98.44 421 CYS B CA 1
ATOM 6994 C C . CYS B 1 421 ? 16.969 27.484 2.322 1 98.44 421 CYS B C 1
ATOM 6996 O O . CYS B 1 421 ? 17.078 27.156 3.504 1 98.44 421 CYS B O 1
ATOM 6998 N N . VAL B 1 422 ? 17.516 28.547 1.867 1 97.62 422 VAL B N 1
ATOM 6999 C CA . VAL B 1 422 ? 18.156 29.531 2.736 1 97.62 422 VAL B CA 1
ATOM 7000 C C . VAL B 1 422 ? 17.188 30.672 3.041 1 97.62 422 VAL B C 1
ATOM 7002 O O . VAL B 1 422 ? 16.656 31.297 2.125 1 97.62 422 VAL B O 1
ATOM 7005 N N . THR B 1 423 ? 16.922 30.906 4.285 1 96.25 423 THR B N 1
ATOM 7006 C CA . THR B 1 423 ? 15.906 31.859 4.711 1 96.25 423 THR B CA 1
ATOM 7007 C C . THR B 1 423 ? 16.422 32.688 5.891 1 96.25 423 THR B C 1
ATOM 7009 O O . THR B 1 423 ? 17.297 32.25 6.625 1 96.25 423 THR B O 1
ATOM 7012 N N . THR B 1 424 ? 15.867 33.875 6.023 1 95 424 THR B N 1
ATOM 7013 C CA . THR B 1 424 ? 16.219 34.75 7.141 1 95 424 THR B CA 1
ATOM 7014 C C . THR B 1 424 ? 15.164 34.656 8.242 1 95 424 THR B C 1
ATOM 7016 O O . THR B 1 424 ? 15.188 35.438 9.195 1 95 424 THR B O 1
ATOM 7019 N N . ARG B 1 425 ? 14.234 33.75 8.133 1 95.69 425 ARG B N 1
ATOM 7020 C CA . ARG B 1 425 ? 13.156 33.562 9.094 1 95.69 425 ARG B CA 1
ATOM 7021 C C . ARG B 1 425 ? 13.211 32.188 9.727 1 95.69 425 ARG B C 1
ATOM 7023 O O . ARG B 1 425 ? 13.039 31.172 9.039 1 95.69 425 ARG B O 1
ATOM 7030 N N . LEU B 1 426 ? 13.352 32.156 11.023 1 96.44 426 LEU B N 1
ATOM 7031 C CA . LEU B 1 426 ? 13.438 30.906 11.742 1 96.44 426 LEU B CA 1
ATOM 7032 C C . LEU B 1 426 ? 12.133 30.125 11.641 1 96.44 426 LEU B C 1
ATOM 7034 O O . LEU B 1 426 ? 12.141 28.891 11.547 1 96.44 426 LEU B O 1
ATOM 7038 N N . GLN B 1 427 ? 11.023 30.828 11.688 1 97.12 427 GLN B N 1
ATOM 7039 C CA . GLN B 1 427 ? 9.727 30.156 11.578 1 97.12 427 GLN B CA 1
ATOM 7040 C C . GLN B 1 427 ? 9.594 29.438 10.242 1 97.12 427 GLN B C 1
ATOM 7042 O O . GLN B 1 427 ? 9.031 28.344 10.18 1 97.12 427 GLN B O 1
ATOM 7047 N N . THR B 1 428 ? 10.133 30.047 9.18 1 97.75 428 THR B N 1
ATOM 7048 C CA . THR B 1 428 ? 10.117 29.422 7.867 1 97.75 428 THR B CA 1
ATOM 7049 C C . THR B 1 428 ? 10.938 28.125 7.867 1 97.75 428 THR B C 1
ATOM 7051 O O . THR B 1 428 ? 10.531 27.125 7.289 1 97.75 428 THR B O 1
ATOM 7054 N N . CYS B 1 429 ? 12.055 28.172 8.562 1 98.12 429 CYS B N 1
ATOM 7055 C CA . CYS B 1 429 ? 12.867 26.969 8.68 1 98.12 429 CYS B CA 1
ATOM 7056 C C . CYS B 1 429 ? 12.055 25.812 9.273 1 98.12 429 CYS B C 1
ATOM 7058 O O . CYS B 1 429 ? 12.07 24.703 8.75 1 98.12 429 CYS B O 1
ATOM 7060 N N . ARG B 1 430 ? 11.359 26.156 10.297 1 98.56 430 ARG B N 1
ATOM 7061 C CA . ARG B 1 430 ? 10.578 25.141 10.992 1 98.56 430 ARG B CA 1
ATOM 7062 C C . ARG B 1 430 ? 9.391 24.688 10.148 1 98.56 430 ARG B C 1
ATOM 7064 O O . ARG B 1 430 ? 9.133 23.484 10.016 1 98.56 430 ARG B O 1
ATOM 7071 N N . GLN B 1 431 ? 8.734 25.594 9.469 1 98.69 431 GLN B N 1
ATOM 7072 C CA . GLN B 1 431 ? 7.504 25.297 8.734 1 98.69 431 GLN B CA 1
ATOM 7073 C C . GLN B 1 431 ? 7.789 24.5 7.473 1 98.69 431 GLN B C 1
ATOM 7075 O O . GLN B 1 431 ? 6.918 23.781 6.973 1 98.69 431 GLN B O 1
ATOM 7080 N N . LEU B 1 432 ? 8.961 24.531 6.934 1 98.62 432 LEU B N 1
ATOM 7081 C CA . LEU B 1 432 ? 9.32 23.797 5.723 1 98.62 432 LEU B CA 1
ATOM 7082 C C . LEU B 1 432 ? 9.539 22.312 6.023 1 98.62 432 LEU B C 1
ATOM 7084 O O . LEU B 1 432 ? 9.664 21.5 5.105 1 98.62 432 LEU B O 1
ATOM 7088 N N . ASN B 1 433 ? 9.43 21.953 7.309 1 98.44 433 ASN B N 1
ATOM 7089 C CA . ASN B 1 433 ? 9.656 20.578 7.723 1 98.44 433 ASN B CA 1
ATOM 7090 C C . ASN B 1 433 ? 8.477 19.672 7.359 1 98.44 433 ASN B C 1
ATOM 7092 O O . ASN B 1 433 ? 8.523 18.469 7.555 1 98.44 433 ASN B O 1
ATOM 7096 N N . VAL B 1 434 ? 7.422 20.25 6.719 1 98.62 434 VAL B N 1
ATOM 7097 C CA . VAL B 1 434 ? 6.32 19.422 6.246 1 98.62 434 VAL B CA 1
ATOM 7098 C C . VAL B 1 434 ? 6.359 19.328 4.719 1 98.62 434 VAL B C 1
ATOM 7100 O O . VAL B 1 434 ? 5.445 18.781 4.102 1 98.62 434 VAL B O 1
ATOM 7103 N N . THR B 1 435 ? 7.379 19.859 4.125 1 98.56 435 THR B N 1
ATOM 7104 C CA . THR B 1 435 ? 7.559 19.828 2.676 1 98.56 435 THR B CA 1
ATOM 7105 C C . THR B 1 435 ? 8.625 18.812 2.281 1 98.56 435 THR B C 1
ATOM 7107 O O . THR B 1 435 ? 9.75 18.859 2.783 1 98.56 435 THR B O 1
ATOM 7110 N N . GLN B 1 436 ? 8.297 17.953 1.437 1 97 436 GLN B N 1
AT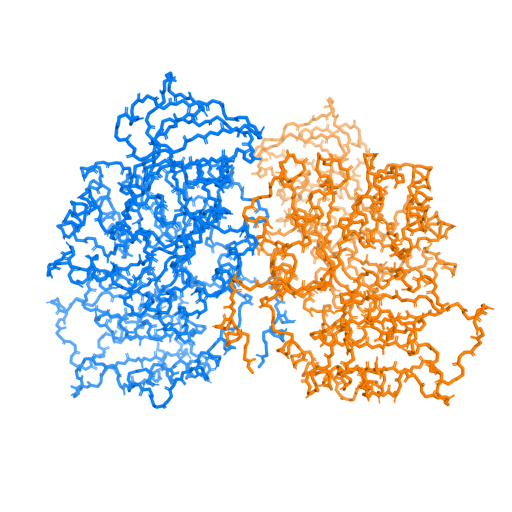OM 7111 C CA . GLN B 1 436 ? 9.211 16.875 1.062 1 97 436 GLN B CA 1
ATOM 7112 C C . GLN B 1 436 ? 10.477 17.422 0.406 1 97 436 GLN B C 1
ATOM 7114 O O . GLN B 1 436 ? 10.414 18.391 -0.345 1 97 436 GLN B O 1
ATOM 7119 N N . SER B 1 437 ? 11.641 16.891 0.715 1 97.38 437 SER B N 1
ATOM 7120 C CA . SER B 1 437 ? 12.945 17.062 0.088 1 97.38 437 SER B CA 1
ATOM 7121 C C . SER B 1 437 ? 13.578 18.391 0.494 1 97.38 437 SER B C 1
ATOM 7123 O O . SER B 1 437 ? 14.68 18.719 0.059 1 97.38 437 SER B O 1
ATOM 7125 N N . VAL B 1 438 ? 12.883 19.188 1.342 1 98.19 438 VAL B N 1
ATOM 7126 C CA . VAL B 1 438 ? 13.391 20.516 1.667 1 98.19 438 VAL B CA 1
ATOM 7127 C C . VAL B 1 438 ? 14.109 20.484 3.012 1 98.19 438 VAL B C 1
ATOM 7129 O O . VAL B 1 438 ? 13.57 19.984 4 1 98.19 438 VAL B O 1
ATOM 7132 N N . GLU B 1 439 ? 15.25 20.906 3.021 1 97.31 439 GLU B N 1
ATOM 7133 C CA . GLU B 1 439 ? 16 21.25 4.223 1 97.31 439 GLU B CA 1
ATOM 7134 C C . GLU B 1 439 ? 16.328 22.75 4.258 1 97.31 439 GLU B C 1
ATOM 7136 O O . GLU B 1 439 ? 16.641 23.344 3.225 1 97.31 439 GLU B O 1
ATOM 7141 N N . SER B 1 440 ? 16.203 23.328 5.434 1 97.56 440 SER B N 1
ATOM 7142 C CA . SER B 1 440 ? 16.375 24.781 5.5 1 97.56 440 SER B CA 1
ATOM 7143 C C . SER B 1 440 ? 17.578 25.156 6.332 1 97.56 440 SER B C 1
ATOM 7145 O O . SER B 1 440 ? 17.969 24.438 7.25 1 97.56 440 SER B O 1
ATOM 7147 N N . VAL B 1 441 ? 18.141 26.266 5.941 1 97.12 441 VAL B N 1
ATOM 7148 C CA . VAL B 1 441 ? 19.25 26.891 6.648 1 97.12 441 VAL B CA 1
ATOM 7149 C C . VAL B 1 441 ? 18.906 28.344 6.98 1 97.12 441 VAL B C 1
ATOM 7151 O O . VAL B 1 441 ? 18.422 29.078 6.129 1 97.12 441 VAL B O 1
ATOM 7154 N N . PHE B 1 442 ? 19.156 28.656 8.234 1 97.06 442 PHE B N 1
ATOM 7155 C CA . PHE B 1 442 ? 18.875 30.016 8.695 1 97.06 442 PHE B CA 1
ATOM 7156 C C . PHE B 1 442 ? 20.062 30.938 8.391 1 97.06 442 PHE B C 1
ATOM 7158 O O . PHE B 1 442 ? 21.203 30.641 8.75 1 97.06 442 PHE B O 1
ATOM 7165 N N . PHE B 1 443 ? 19.797 31.953 7.637 1 96.31 443 PHE B N 1
ATOM 7166 C CA . PHE B 1 443 ? 20.766 33.031 7.41 1 96.31 443 PHE B CA 1
ATOM 7167 C C . PHE B 1 443 ? 20.547 34.188 8.383 1 96.31 443 PHE B C 1
ATOM 7169 O O . PHE B 1 443 ? 19.594 34.938 8.227 1 96.31 443 PHE B O 1
ATOM 7176 N N . ASP B 1 444 ? 21.438 34.312 9.289 1 93.88 444 ASP B N 1
ATOM 7177 C CA . ASP B 1 444 ? 21.297 35.344 10.328 1 93.88 444 ASP B CA 1
ATOM 7178 C C . ASP B 1 444 ? 21.703 36.719 9.797 1 93.88 444 ASP B C 1
ATOM 7180 O O . ASP B 1 444 ? 22.812 37.188 10.047 1 93.88 444 ASP B O 1
ATOM 7184 N N . ALA B 1 445 ? 20.766 37.344 9.242 1 90.19 445 ALA B N 1
ATOM 7185 C CA . ALA B 1 445 ? 21.047 38.656 8.617 1 90.19 445 ALA B CA 1
ATOM 7186 C C . ALA B 1 445 ? 21.453 39.688 9.656 1 90.19 445 ALA B C 1
ATOM 7188 O O . ALA B 1 445 ? 22.203 40.625 9.352 1 90.19 445 ALA B O 1
ATOM 7189 N N . ASP B 1 446 ? 20.953 39.594 10.836 1 89.62 446 ASP B N 1
ATOM 7190 C CA . ASP B 1 446 ? 21.328 40.5 11.906 1 89.62 446 ASP B CA 1
ATOM 7191 C C . ASP B 1 446 ? 22.812 40.375 12.242 1 89.62 446 ASP B C 1
ATOM 7193 O O . ASP B 1 446 ? 23.469 41.375 12.523 1 89.62 446 ASP B O 1
ATOM 7197 N N . LYS B 1 447 ? 23.312 39.25 12.133 1 90.88 447 LYS B N 1
ATOM 7198 C CA . LYS B 1 447 ? 24.703 39 12.469 1 90.88 447 LYS B CA 1
ATOM 7199 C C . LYS B 1 447 ? 25.609 39.094 11.242 1 90.88 447 LYS B C 1
ATOM 7201 O O . LYS B 1 447 ? 26.703 39.656 11.32 1 90.88 447 LYS B O 1
ATOM 7206 N N . LEU B 1 448 ? 25.078 38.656 10.094 1 88.25 448 LEU B N 1
ATOM 7207 C CA . LEU B 1 448 ? 25.922 38.531 8.914 1 88.25 448 LEU B CA 1
ATOM 7208 C C . LEU B 1 448 ? 25.734 39.719 7.98 1 88.25 448 LEU B C 1
ATOM 7210 O O . LEU B 1 448 ? 26.531 39.938 7.062 1 88.25 448 LEU B O 1
ATOM 7214 N N . GLY B 1 449 ? 24.781 40.531 8.242 1 85 449 GLY B N 1
ATOM 7215 C CA . GLY B 1 449 ? 24.469 41.625 7.359 1 85 449 GLY B CA 1
ATOM 7216 C C . GLY B 1 449 ? 23.547 41.219 6.215 1 85 449 GLY B C 1
ATOM 7217 O O . GLY B 1 449 ? 23.375 40.031 5.938 1 85 449 GLY B O 1
ATOM 7218 N N . HIS B 1 450 ? 23.031 42.312 5.684 1 80.19 450 HIS B N 1
ATOM 7219 C CA . HIS B 1 450 ? 22.156 42.062 4.543 1 80.19 450 HIS B CA 1
ATOM 7220 C C . HIS B 1 450 ? 22.938 41.562 3.338 1 80.19 450 HIS B C 1
ATOM 7222 O O . HIS B 1 450 ? 24.047 42.031 3.084 1 80.19 450 HIS B O 1
ATOM 7228 N N . ASP B 1 451 ? 22.422 40.594 2.697 1 78.94 451 ASP B N 1
ATOM 7229 C CA . ASP B 1 451 ? 23.062 39.969 1.543 1 78.94 451 ASP B CA 1
ATOM 7230 C C . ASP B 1 451 ? 22.5 40.531 0.236 1 78.94 451 ASP B C 1
ATOM 7232 O O . ASP B 1 451 ? 21.734 39.875 -0.452 1 78.94 451 ASP B O 1
ATOM 7236 N N . GLU B 1 452 ? 22.922 41.625 -0.182 1 75.62 452 GLU B N 1
ATOM 7237 C CA . GLU B 1 452 ? 22.375 42.344 -1.342 1 75.62 452 GLU B CA 1
ATOM 7238 C C . GLU B 1 452 ? 22.578 41.531 -2.621 1 75.62 452 GLU B C 1
ATOM 7240 O O . GLU B 1 452 ? 21.703 41.469 -3.475 1 75.62 452 GLU B O 1
ATOM 7245 N N . GLY B 1 453 ? 23.672 40.938 -2.717 1 76.06 453 GLY B N 1
ATOM 7246 C CA . GLY B 1 453 ? 23.984 40.188 -3.924 1 76.06 453 GLY B CA 1
ATOM 7247 C C . GLY B 1 453 ? 23.516 38.719 -3.869 1 76.06 453 GLY B C 1
ATOM 7248 O O . GLY B 1 453 ? 23.594 38 -4.863 1 76.06 453 GLY B O 1
ATOM 7249 N N . LYS B 1 454 ? 22.953 38.375 -2.773 1 86.31 454 LYS B N 1
ATOM 7250 C CA . LYS B 1 454 ? 22.422 37.062 -2.535 1 86.31 454 LYS B CA 1
ATOM 7251 C C . LYS B 1 454 ? 23.531 36 -2.582 1 86.31 454 LYS B C 1
ATOM 7253 O O . LYS B 1 454 ? 23.25 34.812 -2.482 1 86.31 454 LYS B O 1
ATOM 7258 N N . GLU B 1 455 ? 24.734 36.438 -2.76 1 91.06 455 GLU B N 1
ATOM 7259 C CA . GLU B 1 455 ? 25.828 35.5 -2.928 1 91.06 455 GLU B CA 1
ATOM 7260 C C . GLU B 1 455 ? 26.172 34.781 -1.613 1 91.06 455 GLU B C 1
ATOM 7262 O O . GLU B 1 455 ? 26.562 33.625 -1.609 1 91.06 455 GLU B O 1
ATOM 7267 N N . ASP B 1 456 ? 26.047 35.531 -0.619 1 93.5 456 ASP B N 1
ATOM 7268 C CA . ASP B 1 456 ? 26.344 34.938 0.684 1 93.5 456 ASP B CA 1
ATOM 7269 C C . ASP B 1 456 ? 25.344 33.844 1.021 1 93.5 456 ASP B C 1
ATOM 7271 O O . ASP B 1 456 ? 25.734 32.781 1.536 1 93.5 456 ASP B O 1
ATOM 7275 N N . ARG B 1 457 ? 24.141 34.062 0.733 1 94.81 457 ARG B N 1
ATOM 7276 C CA . ARG B 1 457 ? 23.109 33.094 1.012 1 94.81 457 ARG B CA 1
ATOM 7277 C C . ARG B 1 457 ? 23.281 31.859 0.106 1 94.81 457 ARG B C 1
ATOM 7279 O O . ARG B 1 457 ? 23.109 30.719 0.552 1 94.81 457 ARG B O 1
ATOM 7286 N N . VAL B 1 458 ? 23.562 32.125 -1.136 1 95.25 458 VAL B N 1
ATOM 7287 C CA . VAL B 1 458 ? 23.797 31.016 -2.055 1 95.25 458 VAL B CA 1
ATOM 7288 C C . VAL B 1 458 ? 24.969 30.188 -1.569 1 95.25 458 VAL B C 1
ATOM 7290 O O . VAL B 1 458 ? 24.891 28.953 -1.517 1 95.25 458 VAL B O 1
ATOM 7293 N N . SER B 1 459 ? 26.047 30.891 -1.188 1 95.56 459 SER B N 1
ATOM 7294 C CA . SER B 1 459 ? 27.234 30.219 -0.698 1 95.56 459 SER B CA 1
ATOM 7295 C C . SER B 1 459 ? 26.938 29.406 0.564 1 95.56 459 SER B C 1
ATOM 7297 O O . SER B 1 459 ? 27.453 28.297 0.737 1 95.56 459 SER B O 1
ATOM 7299 N N . LEU B 1 460 ? 26.141 29.984 1.381 1 96.62 460 LEU B N 1
ATOM 7300 C CA . LEU B 1 460 ? 25.75 29.281 2.604 1 96.62 460 LEU B CA 1
ATOM 7301 C C . LEU B 1 460 ? 24.984 28 2.281 1 96.62 460 LEU B C 1
ATOM 7303 O O . LEU B 1 460 ? 25.219 26.969 2.904 1 96.62 460 LEU B O 1
ATOM 7307 N N . GLY B 1 461 ? 24.062 28.109 1.34 1 97.44 461 GLY B N 1
ATOM 7308 C CA . GLY B 1 461 ? 23.312 26.938 0.916 1 97.44 461 GLY B CA 1
ATOM 7309 C C . GLY B 1 461 ? 24.203 25.844 0.345 1 97.44 461 GLY B C 1
ATOM 7310 O O . GLY B 1 461 ? 24.047 24.656 0.684 1 97.44 461 GLY B O 1
ATOM 7311 N N . VAL B 1 462 ? 25.141 26.219 -0.459 1 97.38 462 VAL B N 1
ATOM 7312 C CA . VAL B 1 462 ? 26.047 25.266 -1.074 1 97.38 462 VAL B CA 1
ATOM 7313 C C . VAL B 1 462 ? 26.938 24.625 -0.001 1 97.38 462 VAL B C 1
ATOM 7315 O O . VAL B 1 462 ? 27.172 23.422 -0.028 1 97.38 462 VAL B O 1
ATOM 7318 N N . ALA B 1 463 ? 27.391 25.438 0.879 1 97.25 463 ALA B N 1
ATOM 7319 C CA . ALA B 1 463 ? 28.219 24.938 1.968 1 97.25 463 ALA B CA 1
ATOM 7320 C C . ALA B 1 463 ? 27.469 23.906 2.809 1 97.25 463 ALA B C 1
ATOM 7322 O O . ALA B 1 463 ? 28.031 22.891 3.217 1 97.25 463 ALA B O 1
ATOM 7323 N N . TYR B 1 464 ? 26.266 24.203 3.051 1 96.88 464 TYR B N 1
ATOM 7324 C CA . TYR B 1 464 ? 25.406 23.266 3.789 1 96.88 464 TYR B CA 1
ATOM 7325 C C . TYR B 1 464 ? 25.281 21.953 3.043 1 96.88 464 TYR B C 1
ATOM 7327 O O . TYR B 1 464 ? 25.422 20.875 3.635 1 96.88 464 TYR B O 1
ATOM 7335 N N . ALA B 1 465 ? 25.016 21.984 1.777 1 97.62 465 ALA B N 1
ATOM 7336 C CA . ALA B 1 465 ? 24.875 20.797 0.948 1 97.62 465 ALA B CA 1
ATOM 7337 C C . ALA B 1 465 ? 26.141 19.969 0.972 1 97.62 465 ALA B C 1
ATOM 7339 O O . ALA B 1 465 ? 26.094 18.734 1.026 1 97.62 465 ALA B O 1
ATOM 7340 N N . LYS B 1 466 ? 27.281 20.625 0.989 1 97.31 466 LYS B N 1
ATOM 7341 C CA . LYS B 1 466 ? 28.562 19.938 1.075 1 97.31 466 LYS B CA 1
ATOM 7342 C C . LYS B 1 466 ? 28.719 19.234 2.416 1 97.31 466 LYS B C 1
ATOM 7344 O O . LYS B 1 466 ? 29.156 18.078 2.469 1 97.31 466 LYS B O 1
ATOM 7349 N N . SER B 1 467 ? 28.344 19.938 3.385 1 96.19 467 SER B N 1
ATOM 7350 C CA . SER B 1 467 ? 28.484 19.391 4.727 1 96.19 467 SER B CA 1
ATOM 7351 C C . SER B 1 467 ? 27.625 18.141 4.906 1 96.19 467 SER B C 1
ATOM 7353 O O . SER B 1 467 ? 27.969 17.25 5.688 1 96.19 467 SER B O 1
ATOM 7355 N N . LYS B 1 468 ? 26.531 18.078 4.168 1 95.44 468 LYS B N 1
ATOM 7356 C CA . LYS B 1 468 ? 25.609 16.938 4.242 1 95.44 468 LYS B CA 1
ATOM 7357 C C . LYS B 1 468 ? 26.047 15.828 3.293 1 95.44 468 LYS B C 1
ATOM 7359 O O . LYS B 1 468 ? 25.484 14.727 3.316 1 95.44 468 LYS B O 1
ATOM 7364 N N . GLY B 1 469 ? 27.016 16.125 2.457 1 95.19 469 GLY B N 1
ATOM 7365 C CA . GLY B 1 469 ? 27.484 15.148 1.487 1 95.19 469 GLY B CA 1
ATOM 7366 C C . GLY B 1 469 ? 26.578 15.031 0.274 1 95.19 469 GLY B C 1
ATOM 7367 O O . GLY B 1 469 ? 26.641 14.039 -0.456 1 95.19 469 GLY B O 1
ATOM 7368 N N . TYR B 1 470 ? 25.734 16.047 0.048 1 96.31 470 TYR B N 1
ATOM 7369 C CA . TYR B 1 470 ? 24.812 16.016 -1.09 1 96.31 470 TYR B CA 1
ATOM 7370 C C . TYR B 1 470 ? 25.547 16.359 -2.383 1 96.31 470 TYR B C 1
ATOM 7372 O O . TYR B 1 470 ? 25.141 15.93 -3.465 1 96.31 470 TYR B O 1
ATOM 7380 N N . VAL B 1 471 ? 26.594 17.188 -2.223 1 95.81 471 VAL B N 1
ATOM 7381 C CA . VAL B 1 471 ? 27.328 17.609 -3.406 1 95.81 471 VAL B CA 1
ATOM 7382 C C . VAL B 1 471 ? 28.828 17.562 -3.131 1 95.81 471 VAL B C 1
ATOM 7384 O O . VAL B 1 471 ? 29.266 17.656 -1.979 1 95.81 471 VAL B O 1
ATOM 7387 N N . GLN B 1 472 ? 29.547 17.375 -4.164 1 96.31 472 GLN B N 1
ATOM 7388 C CA . GLN B 1 472 ? 31 17.422 -4.16 1 96.31 472 GLN B CA 1
ATOM 7389 C C . GLN B 1 472 ? 31.531 18.344 -5.262 1 96.31 472 GLN B C 1
ATOM 7391 O O . GLN B 1 472 ? 30.797 18.672 -6.199 1 96.31 472 GLN B O 1
ATOM 7396 N N . PRO B 1 473 ? 32.844 18.75 -5.059 1 96.38 473 PRO B N 1
ATOM 7397 C CA . PRO B 1 473 ? 33.406 19.547 -6.148 1 96.38 473 PRO B CA 1
ATOM 7398 C C . PRO B 1 473 ? 33.281 18.875 -7.508 1 96.38 473 PRO B C 1
ATOM 7400 O O . PRO B 1 473 ? 33.531 17.672 -7.633 1 96.38 473 PRO B O 1
ATOM 7403 N N . GLY B 1 474 ? 32.812 19.594 -8.422 1 97.25 474 GLY B N 1
ATOM 7404 C CA . GLY B 1 474 ? 32.594 19.047 -9.75 1 97.25 474 GLY B CA 1
ATOM 7405 C C . GLY B 1 474 ? 31.125 18.766 -10.055 1 97.25 474 GLY B C 1
ATOM 7406 O O . GLY B 1 474 ? 30.75 18.625 -11.219 1 97.25 474 GLY B O 1
ATOM 7407 N N . ASP B 1 475 ? 30.312 18.797 -9.055 1 97.88 475 ASP B N 1
ATOM 7408 C CA . ASP B 1 475 ? 28.875 18.594 -9.25 1 97.88 475 ASP B CA 1
ATOM 7409 C C . ASP B 1 475 ? 28.188 19.906 -9.641 1 97.88 475 ASP B C 1
ATOM 7411 O O . ASP B 1 475 ? 28.719 20.984 -9.375 1 97.88 475 ASP B O 1
ATOM 7415 N N . PHE B 1 476 ? 27.016 19.781 -10.25 1 98.12 476 PHE B N 1
ATOM 7416 C CA . PHE B 1 476 ? 26.188 20.953 -10.562 1 98.12 476 PHE B CA 1
ATOM 7417 C C . PHE B 1 476 ? 25.172 21.203 -9.461 1 98.12 476 PHE B C 1
ATOM 7419 O O . PHE B 1 476 ? 24.656 20.266 -8.852 1 98.12 476 PHE B O 1
ATOM 7426 N N . CYS B 1 477 ? 24.969 22.438 -9.211 1 97.88 477 CYS B N 1
ATOM 7427 C CA . CYS B 1 477 ? 23.922 22.938 -8.328 1 97.88 477 CYS B CA 1
ATOM 7428 C C . CYS B 1 477 ? 23.047 23.953 -9.055 1 97.88 477 CYS B C 1
ATOM 7430 O O . CYS B 1 477 ? 23.531 24.75 -9.852 1 97.88 477 CYS B O 1
ATOM 7432 N N . VAL B 1 478 ? 21.734 23.859 -8.844 1 98.38 478 VAL B N 1
ATOM 7433 C CA . VAL B 1 478 ? 20.828 24.844 -9.414 1 98.38 478 VAL B CA 1
ATOM 7434 C C . VAL B 1 478 ? 20.328 25.781 -8.312 1 98.38 478 VAL B C 1
ATOM 7436 O O . VAL B 1 478 ? 19.75 25.328 -7.32 1 98.38 478 VAL B O 1
ATOM 7439 N N . ALA B 1 479 ? 20.531 27.062 -8.477 1 97.19 479 ALA B N 1
ATOM 7440 C CA . ALA B 1 479 ? 20.141 28.078 -7.496 1 97.19 479 ALA B CA 1
ATOM 7441 C C . ALA B 1 479 ? 18.969 28.922 -8.016 1 97.19 479 ALA B C 1
ATOM 7443 O O . ALA B 1 479 ? 18.938 29.25 -9.203 1 97.19 479 ALA B O 1
ATOM 7444 N N . ILE B 1 480 ? 18.078 29.188 -7.16 1 96.62 480 ILE B N 1
ATOM 7445 C CA . ILE B 1 480 ? 16.922 30.016 -7.469 1 96.62 480 ILE B CA 1
ATOM 7446 C C . ILE B 1 480 ? 16.875 31.203 -6.504 1 96.62 480 ILE B C 1
ATOM 7448 O O . ILE B 1 480 ? 16.891 31.016 -5.285 1 96.62 480 ILE B O 1
ATOM 7452 N N . HIS B 1 481 ? 16.844 32.344 -6.973 1 92.19 481 HIS B N 1
ATOM 7453 C CA . HIS B 1 481 ? 16.719 33.562 -6.148 1 92.19 481 HIS B CA 1
ATOM 7454 C C . HIS B 1 481 ? 16.172 34.719 -6.961 1 92.19 481 HIS B C 1
ATOM 7456 O O . HIS B 1 481 ? 16.047 34.625 -8.188 1 92.19 481 HIS B O 1
ATOM 7462 N N . ALA B 1 482 ? 15.75 35.75 -6.227 1 87.69 482 ALA B N 1
ATOM 7463 C CA . ALA B 1 482 ? 15.273 37 -6.863 1 87.69 482 ALA B CA 1
ATOM 7464 C C . ALA B 1 482 ? 16.438 37.812 -7.367 1 87.69 482 ALA B C 1
ATOM 7466 O O . ALA B 1 482 ? 17.516 37.844 -6.746 1 87.69 482 ALA B O 1
ATOM 7467 N N . ASP B 1 483 ? 16.156 38.406 -8.414 1 80.12 483 ASP B N 1
ATOM 7468 C CA . ASP B 1 483 ? 17.109 39.406 -8.906 1 80.12 483 ASP B CA 1
ATOM 7469 C C . ASP B 1 483 ? 17.188 40.594 -7.977 1 80.12 483 ASP B C 1
ATOM 7471 O O . ASP B 1 483 ? 16.281 40.812 -7.176 1 80.12 483 ASP B O 1
ATOM 7475 N N . HIS B 1 484 ? 18.219 41.344 -7.957 1 71.5 484 HIS B N 1
ATOM 7476 C CA . HIS B 1 484 ? 18.438 42.5 -7.09 1 71.5 484 HIS B CA 1
ATOM 7477 C C . HIS B 1 484 ? 17.328 43.531 -7.246 1 71.5 484 HIS B C 1
ATOM 7479 O O . HIS B 1 484 ? 17.047 44.312 -6.32 1 71.5 484 HIS B O 1
ATOM 7485 N N . ARG B 1 485 ? 16.688 43.5 -8.359 1 72 485 ARG B N 1
ATOM 7486 C CA . ARG B 1 485 ? 15.68 44.531 -8.625 1 72 485 ARG B CA 1
ATOM 7487 C C . ARG B 1 485 ? 14.281 44.031 -8.242 1 72 485 ARG B C 1
ATOM 7489 O O . ARG B 1 485 ? 13.344 44.844 -8.172 1 72 485 ARG B O 1
ATOM 7496 N N . VAL B 1 486 ? 14.227 42.812 -8.016 1 69.56 486 VAL B N 1
ATOM 7497 C CA . VAL B 1 486 ? 12.914 42.219 -7.797 1 69.56 486 VAL B CA 1
ATOM 7498 C C . VAL B 1 486 ? 12.773 41.812 -6.332 1 69.56 486 VAL B C 1
ATOM 7500 O O . VAL B 1 486 ? 13.703 41.281 -5.734 1 69.56 486 VAL B O 1
ATOM 7503 N N . LYS B 1 487 ? 11.641 42.344 -5.801 1 68.94 487 LYS B N 1
ATOM 7504 C CA . LYS B 1 487 ? 11.383 41.969 -4.414 1 68.94 487 LYS B CA 1
ATOM 7505 C C . LYS B 1 487 ? 10.164 41.062 -4.312 1 68.94 487 LYS B C 1
ATOM 7507 O O . LYS B 1 487 ? 9.188 41.25 -5.043 1 68.94 487 LYS B O 1
ATOM 7512 N N . GLY B 1 488 ? 10.352 40 -3.668 1 72.81 488 GLY B N 1
ATOM 7513 C CA . GLY B 1 488 ? 9.172 39.281 -3.215 1 72.81 488 GLY B CA 1
ATOM 7514 C C . GLY B 1 488 ? 9 37.938 -3.869 1 72.81 488 GLY B C 1
ATOM 7515 O O . GLY B 1 488 ? 8.266 37.094 -3.361 1 72.81 488 GLY B O 1
ATOM 7516 N N . TYR B 1 489 ? 9.539 37.812 -5.098 1 79.19 489 TYR B N 1
ATOM 7517 C CA . TYR B 1 489 ? 9.422 36.5 -5.707 1 79.19 489 TYR B CA 1
ATOM 7518 C C . TYR B 1 489 ? 10.672 36.125 -6.504 1 79.19 489 TYR B C 1
ATOM 7520 O O . TYR B 1 489 ? 11.359 37.031 -7.008 1 79.19 489 TYR B O 1
ATOM 7528 N N . ALA B 1 490 ? 11 34.844 -6.629 1 85.19 490 ALA B N 1
ATOM 7529 C CA . ALA B 1 490 ? 12.156 34.375 -7.383 1 85.19 490 ALA B CA 1
ATOM 7530 C C . ALA B 1 490 ? 11.922 34.5 -8.883 1 85.19 490 ALA B C 1
ATOM 7532 O O . ALA B 1 490 ? 10.844 34.156 -9.391 1 85.19 490 ALA B O 1
ATOM 7533 N N . ASN B 1 491 ? 12.906 35.062 -9.586 1 89.06 491 ASN B N 1
ATOM 7534 C CA . ASN B 1 491 ? 12.75 35.219 -11.031 1 89.06 491 ASN B CA 1
ATOM 7535 C C . ASN B 1 491 ? 14.031 34.844 -11.773 1 89.06 491 ASN B C 1
ATOM 7537 O O . ASN B 1 491 ? 14.172 35.156 -12.953 1 89.06 491 ASN B O 1
ATOM 7541 N N . GLN B 1 492 ? 14.875 34.25 -10.992 1 91.69 492 GLN B N 1
ATOM 7542 C CA . GLN B 1 492 ? 16.141 33.875 -11.625 1 91.69 492 GLN B CA 1
ATOM 7543 C C . GLN B 1 492 ? 16.594 32.5 -11.203 1 91.69 492 GLN B C 1
ATOM 7545 O O . GLN B 1 492 ? 16.422 32.094 -10.047 1 91.69 492 GLN B O 1
ATOM 7550 N N . THR B 1 493 ? 17.188 31.781 -12.211 1 94.75 493 THR B N 1
ATOM 7551 C CA . THR B 1 493 ? 17.812 30.484 -11.992 1 94.75 493 THR B CA 1
ATOM 7552 C C . THR B 1 493 ? 19.281 30.516 -12.43 1 94.75 493 THR B C 1
ATOM 7554 O O . THR B 1 493 ? 19.609 31.125 -13.445 1 94.75 493 THR B O 1
ATOM 7557 N N . ARG B 1 494 ? 20.141 29.969 -11.617 1 94.62 494 ARG B N 1
ATOM 7558 C CA . ARG B 1 494 ? 21.562 29.812 -11.945 1 94.62 494 ARG B CA 1
ATOM 7559 C C . ARG B 1 494 ? 22 28.344 -11.828 1 94.62 494 ARG B C 1
ATOM 7561 O O . ARG B 1 494 ? 21.594 27.656 -10.898 1 94.62 494 ARG B O 1
ATOM 7568 N N . ILE B 1 495 ? 22.734 27.938 -12.805 1 97.12 495 ILE B N 1
ATOM 7569 C CA . ILE B 1 495 ? 23.422 26.641 -12.711 1 97.12 495 ILE B CA 1
ATOM 7570 C C . ILE B 1 495 ? 24.875 26.859 -12.289 1 97.12 495 ILE B C 1
ATOM 7572 O O . ILE B 1 495 ? 25.625 27.531 -12.984 1 97.12 495 ILE B O 1
ATOM 7576 N N . LEU B 1 496 ? 25.188 26.344 -11.234 1 96.38 496 LEU B N 1
ATOM 7577 C CA . LEU B 1 496 ? 26.516 26.547 -10.648 1 96.38 496 LEU B CA 1
ATOM 7578 C C . LEU B 1 496 ? 27.312 25.25 -10.641 1 96.38 496 LEU B C 1
ATOM 7580 O O . LEU B 1 496 ? 26.75 24.172 -10.43 1 96.38 496 LEU B O 1
ATOM 7584 N N . LEU B 1 497 ? 28.562 25.375 -10.867 1 96.62 497 LEU B N 1
ATOM 7585 C CA . LEU B 1 497 ? 29.516 24.297 -10.625 1 96.62 497 LEU B CA 1
ATOM 7586 C C . LEU B 1 497 ? 30.109 24.391 -9.219 1 96.62 497 LEU B C 1
ATOM 7588 O O . LEU B 1 497 ? 30.656 25.438 -8.852 1 96.62 497 LEU B O 1
ATOM 7592 N N . VAL B 1 498 ? 29.984 23.344 -8.531 1 95.69 498 VAL B N 1
ATOM 7593 C CA . VAL B 1 498 ? 30.438 23.344 -7.145 1 95.69 498 VAL B CA 1
ATOM 7594 C C . VAL B 1 498 ? 31.969 23.25 -7.102 1 95.69 498 VAL B C 1
ATOM 7596 O O . VAL B 1 498 ? 32.562 22.406 -7.781 1 95.69 498 VAL B O 1
ATOM 7599 N N . ASP B 1 499 ? 32.594 24.125 -6.293 1 91.56 499 ASP B N 1
ATOM 7600 C CA . ASP B 1 499 ? 34.062 24.141 -6.145 1 91.56 499 ASP B CA 1
ATOM 7601 C C . ASP B 1 499 ? 34.5 23.344 -4.914 1 91.56 499 ASP B C 1
ATOM 7603 O O . ASP B 1 499 ? 33.75 23.234 -3.943 1 91.56 499 ASP B O 1
#

Nearest PDB structures (foldseek):
  3qv6-assembly1_A  TM=9.746E-01  e=3.072E-88  Leishmania mexicana
  3qv9-assembly1_A  TM=9.938E-01  e=8.363E-83  Trypanosoma cruzi
  6su2-assembly1_A  TM=9.910E-01  e=6.378E-83  Trypanosoma congolense IL3000
  3hqp-assembly15_O  TM=8.901E-01  e=1.991E-88  Leishmania mexicana
  4hyv-assembly1_A  TM=9.377E-01  e=1.738E-83  Trypanosoma brucei brucei

Organism: Leptomonas pyrrhocoris (NCBI:txid157538)

Foldseek 3Di:
DDLVVLLVVDDPPDDFDLDFFAAEEEEAAPVQQALVSLLLQVVLGHQEYEYEPVDDDLVSVLSSLVSNVVSCVVVVAFHAYEYEYPWDFKWWAAADVFKEKAAAFDKAKEFQPVVQRHHAYNRYTYIPAQCVPVFAAQQFWKAWQLRPWIWHFHHDPDSTMTITGTHHIDMDGHTITMDGAPTDGPDAQADPSRLVSLCSCLVSVGQEYAGEPDQALVNLVVSCVSNPPSCNRRFYEYEDQGDNCLVRVLSNLVNGQAYEDALSNNCSRDPNVVSLVSLLVNQVSCLLVLHAYEYEDDLQVVQLEDLDGDPVSLVSLLSNLQSPHNYYYDYSCQHRGPCNSSVSNSSSVSSRVSLSSDDLQNVLVVSVVPDDPPDDLQLVQLSVLLVVCVVQVFLEEEEEDASCVSVSSNLSSPRPHAYEYEYQDSSSQSNCSSGTRYHYDHDPCVVVNDDLQCVVSSVVSLVVCVVSVSDDQQGKYKYWAPDSVDPDGTNDIDIDGHD/DDLVVLLVVDDPPDDFDLDFFAAEEEEAAPVQQALVSLLLQVVLGHQEYEYEPVDDDLVSVLSSLVSNVVSCVVVVAFHAYEYEYPWDFKWWAAADVFKEKAAAFDKAKEFQPVVQRHHAYNRYTYIPAQCVVVFAAQQFWKAWQLRPWIWHFHHDPDSTMTITGTHHIDMDGHTITMDGAPTDGDDAQADPSRLVSLCSCLVSVGQEYAGEPDQALVNLVVSCVSNPPSCNRRFYEYEDQGDNCLVRVLSNLVNGQAYEDALSNNCSRDPNVVSLVSLLVNQVSCLLVLHAYEYEDDLQVVQLEDLDGDPVSLVSLLSNLQSPHNYYYDYSCLHRGPCNSSVSNSSSVSSRSSLSSDDLQNVLVVSVVPDDPPDDLQLVQLSVLLVVCVVQVFLEEEEEDASCVSVSSNLSSPRPHAYEYEYQDSSSQSNCSSGTRYHYDHDPCVVVNDDLQCVVSVVVSLVVCVVSVSDDQQGKYKYWAPDSVDPDGTNDIDIDGHD

pLDDT: mean 95.62, std 4.37, range [66.31, 98.94]

Solvent-accessible surface area (backbone atoms only — not comparable to full-atom values): 49477 Å² total; per-residue (Å²): 121,50,64,64,61,51,34,69,68,62,68,83,82,59,82,76,71,96,65,66,44,59,25,31,34,33,23,53,23,84,82,31,39,48,43,68,45,37,38,46,35,43,74,32,51,45,23,28,43,32,41,56,55,74,48,78,52,73,66,55,51,50,50,38,52,52,25,48,53,47,27,23,58,74,70,72,50,70,60,19,37,30,45,28,46,60,38,59,74,37,28,35,28,31,26,53,92,45,40,29,72,37,48,54,69,38,68,27,31,42,24,42,48,71,88,28,35,67,56,9,46,56,54,39,29,17,36,70,41,80,58,48,59,78,48,53,50,64,76,35,51,40,25,29,57,78,42,63,30,36,30,38,30,63,39,73,76,55,88,46,28,35,33,25,34,26,69,37,61,40,75,46,54,52,59,30,45,45,44,54,51,88,38,77,77,87,69,63,50,63,36,73,68,38,46,53,51,39,44,50,36,44,74,69,61,44,39,27,32,39,39,30,65,37,48,40,37,67,32,47,51,49,52,53,57,58,37,36,82,86,25,67,82,41,37,42,27,37,24,37,26,41,59,49,16,64,74,34,36,71,53,29,57,71,65,35,60,22,40,27,44,30,45,61,55,24,38,52,46,39,60,60,48,45,43,53,53,46,49,44,32,54,30,39,50,25,40,69,71,42,33,37,26,30,44,31,52,69,40,53,53,56,22,26,81,33,98,58,63,51,69,27,24,48,39,30,46,28,46,44,50,74,50,54,38,14,21,40,33,41,46,62,25,32,20,74,24,80,35,39,46,60,54,38,38,49,52,49,50,29,48,36,47,37,53,70,70,55,55,40,65,50,50,26,54,49,47,60,68,69,51,69,82,84,62,56,65,44,55,49,42,32,52,50,46,42,51,46,31,69,76,65,62,27,39,34,34,32,29,54,29,57,79,36,59,61,48,39,49,35,42,43,43,38,52,92,38,47,32,31,30,31,17,70,32,67,66,34,40,18,54,40,35,46,37,35,32,48,45,60,43,78,46,58,41,89,80,71,41,82,56,74,79,44,53,61,49,52,48,48,32,52,50,49,37,40,75,72,63,54,44,50,67,77,34,35,31,38,34,36,30,46,47,83,89,44,80,93,51,40,68,39,72,44,82,40,73,39,115,120,50,66,65,60,51,35,68,69,62,68,83,82,60,82,75,71,94,66,66,45,60,25,30,33,33,23,56,22,82,83,31,38,49,41,69,44,37,40,46,35,43,75,32,52,43,23,27,43,32,40,55,55,74,47,80,51,71,67,56,50,50,51,39,51,52,23,50,54,49,26,24,59,74,69,71,51,71,60,20,37,30,45,27,46,60,38,59,77,38,28,33,28,30,26,54,94,45,40,28,72,38,48,53,70,39,67,29,33,43,25,40,48,72,87,28,35,68,55,8,46,57,53,40,29,17,36,71,41,79,56,48,60,78,49,53,50,65,74,35,52,41,25,30,56,78,42,64,29,37,31,38,30,63,38,73,74,53,87,46,30,34,32,24,33,26,69,37,60,39,75,47,55,51,58,29,44,45,45,54,50,90,37,79,76,87,70,62,50,61,34,73,66,38,44,53,50,39,45,52,35,44,75,69,60,46,40,28,34,37,38,29,66,36,47,41,38,66,34,47,51,49,51,52,59,57,38,35,81,84,24,66,82,40,39,42,27,37,24,38,29,39,60,50,15,64,74,34,34,71,54,29,55,71,65,35,60,21,40,27,45,30,45,62,54,25,40,50,46,38,58,61,49,45,42,54,53,46,48,42,32,53,29,39,48,26,42,68,70,42,32,36,24,31,44,32,52,69,41,52,53,56,21,26,81,34,98,58,63,51,69,26,24,47,39,30,48,28,46,44,51,73,50,55,38,13,20,42,34,41,47,62,25,31,19,73,23,78,36,41,46,59,53,40,37,50,50,49,50,29,48,36,46,38,53,70,71,56,55,40,65,50,52,26,53,46,45,59,69,68,51,69,81,84,63,55,66,44,55,49,41,33,51,50,45,43,51,46,32,68,74,66,62,28,39,34,33,32,30,54,29,56,80,36,60,61,47,39,48,34,42,42,42,35,51,91,39,47,33,31,30,30,17,72,33,68,67,33,41,16,53,40,35,45,37,37,31,46,45,59,43,79,45,56,41,89,81,72,41,82,56,75,81,44,52,61,51,52,50,50,33,52,50,50,35,41,76,71,63,55,46,51,66,74,34,34,32,38,34,36,30,46,46,86,86,47,79,93,53,40,69,38,72,43,81,41,73,38,115

Sequence (998 aa):
MSQLAHNLTLSIFEPLANYRANRIICTIGPSTQSVEALKALIQSGMSVARMNFSHGSHEYHQTTINNVRQAAAELGVHVAIALDTKGPEIRTGLFVGGEAVMEQGAVCYVTTDPAFADKGTKDKFYIDYPNLPKVVRPGGYIYIDDGILILHVLSHEDDLTLKCTVANAHTIADRRGVNLPGCNVDLPAVSEKDRGDLQFGVEQGVDMIFASFIRSADQVEEVRKALGPNGRDIMIICKIENHQGVQDIDAIIHQSDGIMVARGDLGVEIPAEKVVVAQKILISKCNVAGKPVICATQMLESMTFNPRPTRAEVSDVANAVFNGADCVMLSGETAKGKYPNEVVQYMARICLEAQSAMNEYVFFNSIKKLQTIPMSAEEAVCSSAVNSVYETKAKVMVVLSNTGRSARLVAKYRPNCPIVCVTTRLQTCRQLNVTQSVESVFFDADKLGHDEGKEDRVSLGVAYAKSKGYVQPGDFCVAIHADHRVKGYANQTRILLVDMSQLAHNLTLSIFEPLANYRANRIICTIGPSTQSVEALKALIQSGMSVARMNFSHGSHEYHQTTINNVRQAAAELGVHVAIALDTKGPEIRTGLFVGGEAVMEQGAVCYVTTDPAFADKGTKDKFYIDYPNLPKVVRPGGYIYIDDGILILHVLSHEDDLTLKCTVANAHTIADRRGVNLPGCNVDLPAVSEKDRGDLQFGVEQGVDMIFASFIRSADQVEEVRKALGPNGRDIMIICKIENHQGVQDIDAIIHQSDGIMVARGDLGVEIPAEKVVVAQKILISKCNVAGKPVICATQMLESMTFNPRPTRAEVSDVANAVFNGADCVMLSGETAKGKYPNEVVQYMARICLEAQSAMNEYVFFNSIKKLQTIPMSAEEAVCSSAVNSVYETKAKVMVVLSNTGRSARLVAKYRPNCPIVCVTTRLQTCRQLNVTQSVESVFFDADKLGHDEGKEDRVSLGVAYAKSKGYVQPGDFCVAIHADHRVKGYANQTRILLVD

Secondary structure (DSSP, 8-state):
--HHHHHTT--SSSPPPS---SEEEEE--GGG-SHHHHHHHHHHTEEEEEEETTSS-HHHHHHHHHHHHHHHHHHT---EEEEE-----EEB--BGGGEEEEPTT-EEEEE--GGGTT-B-SSEEEBS-TTHHHHPPTT-EEEETTTTEEEEEEEE-SSSEEEEEE-S-EEEETT-EEE-TTS-----SS-HHHHHHHHHHHHHT-SEEEETT--SHHHHHHHHHHH-GGGTTSEEEEEE-SHHHHHTHHHHHHHSSEEEEEHHHHHHHS-HHHHHHHHHHHHHHHHHHT--EEEESSSSGGGGT-SS--HHHHHHHHHHHHHT-SEEEESHHHHT-S-HHHHHHHHHHHHHHHHHT--HHHHHHHHHHHS-SSPPHHHHHHHHHHHHHHHHT-SEEEEE-SSSHHHHHHHHT--SS-EEEEES-HHHHHHGGGSTTEEEEE--HHHH---TTSHHHHHHHHHHHHHTTS--TT-EEEEEE--TT--SS--EEEEEE--/--HHHHHTT--SSSPPPS---SEEEEE--GGG-SHHHHHHHHHHTEEEEEEETTSS-HHHHHHHHHHHHHHHHHHT---EEEEE-----EEB--BGGGEEEEPTT-EEEEE--GGGTT-B-SSEEEBS-TTHHHHPPTT-EEEETTTTEEEEEEEE-SSSEEEEEE-S-EEEETT-EEE-TTS-----SS-HHHHHHHHHHHHHT-SEEEETT--SHHHHHHHHHHH-GGGTTSEEEEEE-SHHHHHTHHHHHHHSSEEEEEHHHHHHHS-HHHHHHHHHHHHHHHHHHT--EEEESSSSGGGGT-SS--HHHHHHHHHHHHHT-SEEEESHHHHT-S-HHHHHHHHHHHHHHHHHT--HHHHHHHHHHHS-SSPPHHHHHHHHHHHHHHHHT-SEEEEE-SSSHHHHHHHHT--SS-EEEEES-HHHHHHGGGSTTEEEEE--HHHH---TTSHHHHHHHHHHHHHTTS--TT-EEEEEE--TT--SS--EEEEEE--

Radius of gyration: 30.38 Å; Cα contacts (8 Å, |Δi|>4): 2380; chains: 2; bounding box: 77×84×79 Å

InterPro domains:
  IPR001697 Pyruvate kinase [PR01050] (77-93)
  IPR001697 Pyruvate kinase [PR01050] (206-220)
  IPR001697 Pyruvate kinase [PR01050] (236-262)
  IPR001697 Pyruvate kinase [PR01050] (263-287)
  IPR001697 Pyruvate kinase [PR01050] (288-312)
  IPR001697 Pyruvate kinase [PR01050] (313-331)
  IPR001697 Pyruvate kinase [PR01050] (332-348)
  IPR001697 Pyruvate kinase [PTHR11817] (18-479)
  IPR001697 Pyruvate kinase [TIGR01064] (21-496)
  IPR001697 Pyruvate kinase [cd00288] (19-498)
  IPR011037 Pyruvate kinase-like, insert domain superfamily [SSF50800] (89-187)
  IPR015793 Pyruvate kinase, barrel [PF00224] (20-344)
  IPR015795 Pyruvate kinase, C-terminal [PF02887] (379-496)
  IPR015806 Pyruvate kinase, insert domain superfamily [G3DSA:2.40.33.10] (88-188)
  IPR015813 Pyruvate/Phosphoenolpyruvate kinase-like domain superfamily [SSF51621] (4-360)
  IPR018209 Pyruvate kinase, active site [PS00110] (234-246)
  IPR036918 Pyruvate kinase, C-terminal domain superfamily [G3DSA:3.40.1380.20] (355-491)
  IPR036918 Pyruvate kinase, C-terminal domain superfamily [SSF52935] (342-498)
  IPR040442 Pyruvate kinase-like domain superfamily [G3DSA:3.20.20.60] (20-354)